Protein AF-0000000077169466 (afdb_homodimer)

Radius of gyration: 35.4 Å; Cα contacts (8 Å, |Δi|>4): 1499; chains: 2; bounding box: 78×111×71 Å

Solvent-accessible surface area (backbone atoms only — not comparable to full-atom values): 50051 Å² total; per-residue (Å²): 135,82,50,46,41,72,61,80,75,88,58,69,54,50,66,31,70,66,55,44,50,51,48,56,68,47,37,69,54,50,32,51,42,62,88,46,52,69,40,58,51,26,45,75,43,78,46,70,41,59,50,64,61,54,44,52,48,52,44,37,36,78,69,61,48,36,36,51,34,37,38,31,57,38,28,48,88,59,46,64,57,57,51,47,42,40,38,61,47,50,41,54,51,50,24,57,74,67,71,48,84,70,81,78,82,52,68,48,29,35,68,41,61,57,63,49,34,77,79,72,30,68,66,53,48,54,50,39,16,26,51,28,21,33,49,34,59,76,31,66,65,73,43,56,68,41,50,50,50,49,44,46,36,58,63,66,43,96,44,41,35,36,44,51,38,51,79,52,62,57,50,37,54,83,60,79,63,76,66,47,54,61,59,37,45,47,43,53,51,32,46,52,52,32,54,76,68,73,46,82,48,43,35,32,39,28,34,29,24,47,32,66,41,46,88,59,66,39,58,69,47,48,47,52,51,49,44,51,52,31,47,36,66,58,42,77,78,69,82,77,83,54,84,88,54,59,82,58,40,65,57,53,51,47,52,50,50,50,52,50,49,51,50,50,49,52,52,50,53,53,44,52,20,58,60,50,51,41,61,56,55,79,60,24,71,58,39,48,69,42,71,79,45,95,74,62,52,66,44,58,54,47,53,27,48,44,48,33,37,42,40,56,26,26,59,57,59,61,47,80,90,61,78,54,71,70,58,43,43,30,45,47,45,30,54,35,43,48,43,24,25,34,65,85,48,80,50,71,80,75,44,27,60,50,53,47,35,52,42,20,50,38,15,50,65,34,49,61,36,44,49,38,36,54,56,39,57,64,44,71,70,64,55,75,49,60,40,74,77,51,75,40,60,54,45,50,49,36,54,50,50,46,51,48,50,50,53,40,54,60,65,58,51,84,62,52,64,56,80,75,56,55,57,26,32,36,41,34,29,50,46,77,68,41,61,42,54,79,51,39,73,55,30,75,71,40,74,67,39,29,54,49,44,30,52,48,48,32,50,50,52,51,51,50,41,57,65,51,47,130,135,82,49,44,42,71,60,79,76,86,58,69,54,50,67,32,71,66,55,44,52,52,48,57,67,47,39,69,55,51,32,52,44,62,87,47,51,71,40,58,50,26,44,75,44,78,46,70,42,59,52,64,60,54,43,52,49,52,44,36,35,77,71,61,47,37,36,51,33,38,38,32,58,38,30,48,88,60,48,64,58,57,52,47,44,42,36,59,46,51,41,55,52,51,24,56,75,67,71,48,84,71,79,77,82,51,66,48,29,34,67,42,62,57,63,49,34,77,77,72,31,68,66,52,50,55,50,36,15,26,51,26,21,33,49,34,60,77,32,68,65,73,42,57,69,41,50,51,49,49,43,47,34,58,64,66,44,95,44,39,36,38,43,52,39,51,77,52,61,56,50,35,53,84,59,79,63,76,65,47,53,61,59,36,44,46,44,53,51,31,45,51,51,32,54,75,67,75,45,86,49,42,35,32,40,27,34,29,26,49,34,66,40,46,88,60,66,39,59,69,48,48,47,52,51,49,45,51,52,30,47,37,64,58,40,77,80,68,83,77,83,54,84,88,54,57,82,57,40,65,57,52,52,47,53,51,52,50,52,49,50,51,50,50,49,53,51,49,53,53,44,52,20,58,58,51,52,42,62,55,56,79,59,25,72,59,38,48,70,40,73,79,45,95,75,62,53,68,42,58,54,48,53,25,48,44,48,33,36,42,41,56,26,27,58,56,57,60,46,79,92,62,81,53,70,69,56,44,44,30,44,46,44,29,53,37,43,50,42,23,25,33,65,87,47,80,50,71,80,75,44,27,59,50,55,46,34,52,42,20,51,38,15,50,66,34,48,62,36,44,49,36,36,54,55,40,57,63,44,72,72,63,62,74,46,65,40,75,79,51,77,41,60,55,43,49,49,35,53,51,49,48,51,47,50,48,54,39,54,61,67,59,50,93,57,55,64,56,80,74,57,54,58,26,33,36,41,34,31,50,46,76,66,41,61,41,56,80,51,39,74,54,30,74,72,39,74,67,39,30,54,49,44,31,51,48,48,34,50,50,50,50,52,51,43,56,65,51,48,131

Secondary structure (DSSP, 8-state):
----------------HHHHHHHHHHHHHHHHS--STT----EEEEEEESHHHHHHHHHHHHTTSEEEEEEE---STTHHHHHHHIIIIIHHHHHHHTT----SS---EEEEETTHHHHH-HHHHHHHHHTTEEEE--SSS--HHHHHHHHHHHHH-SS-EEE-TTSS----SS-PPPPPTHHHHHHHHHHHHHHHTT--PEEEEEEEEEEEE-SS--HHHHHHHHHHHHHHTTPPPPPPP-TT--TTHHHHHHHHHHHHHHHHHHHHHHHHHHHHTS-HHHH-HHHHHHTT-SS--HHHHHHHHHHHHHHHHHHHHT----S-HHHHHHHHHHHHHHHHH-TTSS-GGGS-HHHHHHHHHHHHHHHHHHHHHHHHHTTTT--TTHHHHS--HHHHHHHHHHHHHHHHHHHT-SS--PPP-S-EEEEEEE---EESGGGHHHHTT-HHHHHHHHHHHHHHHHHHHHHT--/----------------HHHHHHHHHHHHHHHHS--STT----EEEEEEESHHHHHHHHHHHHTTSEEEEEEE---STTHHHHHHHIIIIIHHHHHHHTT----SS---EEEEETTHHHHH-HHHHHHHHHTTEEEE--SSS--HHHHHHHHHHHHH-SS-EEE-TTSS----SS-PPPPPTHHHHHHHHHHHHHHHTT--PEEEEEEEEEEEE-SS--HHHHHHHHHHHHHHTTPPPPPPP-TT--TTHHHHHHHHHHHHHHHHHHHHHHHHHHHHTS-HHHH-HHHHHHTT-SS--HHHHHHHHHHHHHHHHHHHHT----S-HHHHHHHHHHHHHHHHH-TTSS-GGGS-HHHHHHHHHHHHHHHHHHHHHHHHHTTTT--S-HHHHS--HHHHHHHHHHHHHHHHHHHT-SS--PPP-S-EEEEEEEPPPEESGGGHHHHTT-HHHHHHHHHHHHHHHHHHHHHT--

InterPro domains:
  IPR002123 Phospholipid/glycerol acyltransferase [SM00563] (68-213)

Nearest PDB structures (foldseek):
  1o5h-assembly1_B  TM=2.544E-01  e=2.435E+00  Thermotoga maritima
  7aoi-assembly1_XB  TM=2.204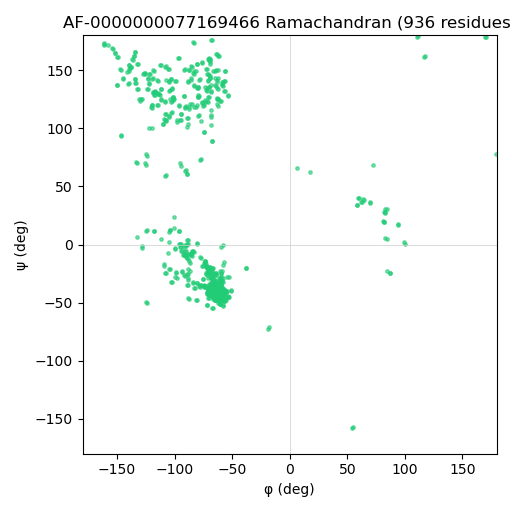E-01  e=1.231E+00  Trypanosoma brucei
  4dj9-assembly1_A  TM=2.069E-01  e=3.261E+00  Homo sapiens
  1o5h-assembly1_B  TM=2.543E-01  e=3.830E+00  Thermotoga maritima
  7aoi-assembly1_XB  TM=2.271E-01  e=1.942E+00  Trypanosoma brucei

Foldseek 3Di:
DFQFAAFQDWDAAAADVVLLVVCLVCLVVVQCDPPDLQRQHQADAEAEAPLVVVLVVQLCVLVQAAFEEEAEAAQGPCVVSNVSCSQSPVSVVVCVVVVHDHDDRAAAEEEDASCCCVQVNPVVVVSNRRRRYTHAHQAPDGPVVRLVSLLCCRQPNPHHYYYHQLSDHQLALQDGFAGHLSVLLSQLSSLVVCVVVVRNHFYWYWYKHKGKDDPDQLLQLLLVLLQVLCVLLPHDRDPHDDPVCPVCVLVVLVVSVVVSLVSVLVVLLVVLCVVVVHHLVVQFVLVVVCVVPPDDQSQSSLVSSLLSLLSVLCVLLVHDSDDQLVNSLNHLSVSLCCLRNVVVVVDCVVDDPVVSVVSSVSNVSSVVSNLSSVLSSNCSRPGSCQCVVPVDSSSSLSSSQSSVVNSCSVVVDSSHNRDDSHRMHMYMYIFDIDTSSVLNVQLPPDPVSVVVSSVVVSVVSSVRNSVRRD/DFQFAAFQDWDAAAADQVLLVVCLVCLVVVQCDPPALQRQHQADAEAEAPLVVVLVVQLCVLVQAAFEEEAEAAAGPCVVSNVSCSQSPVSVVVCVVVVHDHDDRAAAEEEDASCCCVLVNPVVVVSNRRRRYTHAHQAPDGPVVRLVSLLCCRQPNPHHYYYHQLSDHQLALQDGFQGHLSVLLSQLSSLVVCVVVVRNHFYWYWYKHKGKDDPDQLLQLLLVLLQVLCVLLPHDRDPHDDPVCPVCSLVVLVVSVVVSLVSVLVVLLVVLCVVVVHHLVVQFVLVVVCVVPPDDDSQSSLVSSLLSLLSVLCVLLVHDSDDALVNSLNNLSVSLCCLRNVVVVVDCVVDDPVVSVVSSVSNVSSVVSNLSSVLSSNCSRPRNCQCVVPVDSSSSLSSSQSSVVNSCSVVPDSRHRRDDSHRMHMYMYIFDIDTSSVLNVQLPPDPVSVVVSSVVVSVVSVVRNSVRRD

Sequence (940 aa):
MRYVRPRLEFVPQRLSLGVVRASHWVLPFLLRVRTRPWLPAGIARIEAVNAEGLVKLYQRFQAGEVRFLMAFRHPEVDDPMSLMYLFSRILPGVARRQKIALQLPLHTHFLYDRGMPLWAGNWLEWLFSRLGGMPIHRGRALDWTAIRAARELFANGSMPITIAPEGATNGHSEIVSPLEPGVAQLGFWCVDDLRRAQRSQEVLIVPIGVQYRYPKPPWAQLDRLMGRLEADCGLPPAPPFDPRARDGFEEALYARLLRLAERLLDTMEKFYSRFNHRPLEELSPKIADLTGDPHPQLALRLQALLDVALRTAERHFGIASTGEIAERCRKLEEAGWIDTYREDLLALGRLSRLEQDLADWVAQAAILPVKHMRLVESFVAVTGSYVRERPTAERFAETTLILFDLVSRIKGEKNPRRPRLGWRQARISVGEPISVTERWSVYHTSRSAARQAVQRLTGDLQQALEKLIDMRYVRPRLEFVPQRLSLGVVRASHWVLPFLLRVRTRPWLPAGIARIEAVNAEGLVKLYQRFQAGEVRFLMAFRHPEVDDPMSLMYLFSRILPGVARRQKIALQLPLHTHFLYDRGMPLWAGNWLEWLFSRLGGMPIHRGRALDWTAIRAARELFANGSMPITIAPEGATNGHSEIVSPLEPGVAQLGFWCVDDLRRAQRSQEVLIVPIGVQYRYPKPPWAQLDRLMGRLEADCGLPPAPPFDPRARDGFEEALYARLLRLAERLLDTMEKFYSRFNHRPLEELSPKIADLTGDPHPQLALRLQALLDVALRTAERHFGIASTGEIAERCRKLEEAGWIDTYREDLLALGRLSRLEQDLADWVAQAAILPVKHMRLVESFVAVTGSYVRERPTAERFAETTLILFDLVSRIKGEKNPRRPRLGWRQARISVGEPISVTERWSVYHTSRSAARQAVQRLTGDLQQALEKLID

Structure (mmCIF, N/CA/C/O backbone):
data_AF-0000000077169466-model_v1
#
loop_
_entity.id
_entity.type
_entity.pdbx_description
1 polymer 'Glr3658 protein'
#
loop_
_atom_site.group_PDB
_atom_site.id
_atom_site.type_symbol
_atom_site.label_atom_id
_atom_site.label_alt_id
_atom_site.label_comp_id
_atom_site.label_asym_id
_atom_site.label_entity_id
_atom_site.label_seq_id
_atom_site.pdbx_PDB_ins_code
_atom_site.Cartn_x
_atom_site.Cartn_y
_atom_site.Cartn_z
_atom_site.occupancy
_atom_site.B_iso_or_equiv
_atom_site.auth_seq_id
_atom_site.auth_comp_id
_atom_site.auth_asym_id
_atom_site.auth_atom_id
_atom_site.pdbx_PDB_model_num
ATOM 1 N N . MET A 1 1 ? 2.629 4.023 -11.352 1 61.03 1 MET A N 1
ATOM 2 C CA . MET A 1 1 ? 2.682 5.246 -10.555 1 61.03 1 MET A CA 1
ATOM 3 C C . MET A 1 1 ? 3.848 5.203 -9.57 1 61.03 1 MET A C 1
ATOM 5 O O . MET A 1 1 ? 4.152 4.148 -9.008 1 61.03 1 MET A O 1
ATOM 9 N N . ARG A 1 2 ? 4.762 6.156 -9.695 1 75.88 2 ARG A N 1
ATOM 10 C CA . ARG A 1 2 ? 5.918 6.254 -8.812 1 75.88 2 ARG A CA 1
ATOM 11 C C . ARG A 1 2 ? 5.543 6.91 -7.484 1 75.88 2 ARG A C 1
ATOM 13 O O . ARG A 1 2 ? 4.859 7.934 -7.465 1 75.88 2 ARG A O 1
ATOM 20 N N . TYR A 1 3 ? 5.859 6.266 -6.461 1 78.12 3 TYR A N 1
ATOM 21 C CA . TYR A 1 3 ? 5.523 6.738 -5.121 1 78.12 3 TYR A CA 1
ATOM 22 C C . TYR A 1 3 ? 6.715 7.434 -4.473 1 78.12 3 TYR A C 1
ATOM 24 O O . TYR A 1 3 ? 6.543 8.305 -3.619 1 78.12 3 TYR A O 1
ATOM 32 N N . VAL A 1 4 ? 7.828 7.098 -4.922 1 74.25 4 VAL A N 1
ATOM 33 C CA . VAL A 1 4 ? 9.031 7.711 -4.371 1 74.25 4 VAL A CA 1
ATOM 34 C C . VAL A 1 4 ? 9.242 9.086 -4.992 1 74.25 4 VAL A C 1
ATOM 36 O O . VAL A 1 4 ? 9.031 9.273 -6.195 1 74.25 4 VAL A O 1
ATOM 39 N N . ARG A 1 5 ? 9.562 10.086 -4.172 1 72.75 5 ARG A N 1
ATOM 40 C CA . ARG A 1 5 ? 9.766 11.461 -4.633 1 72.75 5 ARG A CA 1
ATOM 41 C C . ARG A 1 5 ? 11.164 11.953 -4.281 1 72.75 5 ARG A C 1
ATOM 43 O O . ARG A 1 5 ? 11.773 11.484 -3.318 1 72.75 5 ARG A O 1
ATOM 50 N N . PRO A 1 6 ? 11.648 12.773 -5.172 1 68.69 6 PRO A N 1
ATOM 51 C CA . PRO A 1 6 ? 12.945 13.367 -4.824 1 68.69 6 PRO A CA 1
ATOM 52 C C . PRO A 1 6 ? 12.875 14.25 -3.582 1 68.69 6 PRO A C 1
ATOM 54 O O . PRO A 1 6 ? 11.781 14.648 -3.162 1 68.69 6 PRO A O 1
ATOM 57 N N . ARG A 1 7 ? 13.984 14.531 -3.039 1 65.94 7 ARG A N 1
ATOM 58 C CA . ARG A 1 7 ? 14.07 15.375 -1.851 1 65.94 7 ARG A CA 1
ATOM 59 C C . ARG A 1 7 ? 13.43 16.734 -2.096 1 65.94 7 ARG A C 1
ATOM 61 O O . ARG A 1 7 ? 13.617 17.344 -3.158 1 65.94 7 ARG A O 1
ATOM 68 N N . LEU A 1 8 ? 12.609 17.141 -1.183 1 67.75 8 LEU A N 1
ATOM 69 C CA . LEU A 1 8 ? 12.039 18.469 -1.267 1 67.75 8 LEU A CA 1
ATOM 70 C C . LEU A 1 8 ? 13.031 19.531 -0.781 1 67.75 8 LEU A C 1
ATOM 72 O O . LEU A 1 8 ? 13.391 19.547 0.398 1 67.75 8 LEU A O 1
ATOM 76 N N . GLU A 1 9 ? 13.438 20.234 -1.643 1 70.38 9 GLU A N 1
ATOM 77 C CA . GLU A 1 9 ? 14.445 21.25 -1.31 1 70.38 9 GLU A CA 1
ATOM 78 C C . GLU A 1 9 ? 13.844 22.375 -0.49 1 70.38 9 GLU A C 1
ATOM 80 O O . GLU A 1 9 ? 12.648 22.672 -0.604 1 70.38 9 GLU A O 1
ATOM 85 N N . PHE A 1 10 ? 14.648 22.922 0.385 1 75.75 10 PHE A N 1
ATOM 86 C CA . PHE A 1 10 ? 14.273 24.094 1.155 1 75.75 10 PHE A CA 1
ATOM 87 C C . PHE A 1 10 ? 14.258 25.328 0.27 1 75.75 10 PHE A C 1
ATOM 89 O O . PHE A 1 10 ? 15.258 25.656 -0.371 1 75.75 10 PHE A O 1
ATOM 96 N N . VAL A 1 11 ? 13.148 26.016 0.2 1 75.38 11 VAL A N 1
ATOM 97 C CA . VAL A 1 11 ? 13.031 27.25 -0.552 1 75.38 11 VAL A CA 1
ATOM 98 C C . VAL A 1 11 ? 13.055 28.453 0.406 1 75.38 11 VAL A C 1
ATOM 100 O O . VAL A 1 11 ? 12.125 28.641 1.196 1 75.38 11 VAL A O 1
ATOM 103 N N . PRO A 1 12 ? 14.055 29.188 0.3 1 80.44 12 PRO A N 1
ATOM 104 C CA . PRO A 1 12 ? 14.148 30.328 1.216 1 80.44 12 PRO A CA 1
ATOM 105 C C . PRO A 1 12 ? 13.109 31.406 0.922 1 80.44 12 PRO A C 1
ATOM 107 O O . PRO A 1 12 ? 12.562 31.453 -0.183 1 80.44 12 PRO A O 1
ATOM 110 N N . GLN A 1 13 ? 12.883 32.188 1.912 1 86.44 13 GLN A N 1
ATOM 111 C CA . GLN A 1 13 ? 11.953 33.312 1.734 1 86.44 13 GLN A CA 1
ATOM 112 C C . GLN A 1 13 ? 12.555 34.406 0.859 1 86.44 13 GLN A C 1
ATOM 114 O O . GLN A 1 13 ? 13.758 34.688 0.942 1 86.44 13 GLN A O 1
ATOM 119 N N . ARG A 1 14 ? 11.828 34.875 -0.096 1 90.25 14 ARG A N 1
ATOM 120 C CA . ARG A 1 14 ? 12.156 36.031 -0.949 1 90.25 14 ARG A CA 1
ATOM 121 C C . ARG A 1 14 ? 11.055 37.062 -0.909 1 90.25 14 ARG A C 1
ATOM 123 O O . ARG A 1 14 ? 10.344 37.281 -1.896 1 90.25 14 ARG A O 1
ATOM 130 N N . LEU A 1 15 ? 11.055 37.781 0.143 1 93.19 15 LEU A N 1
ATOM 131 C CA . LEU A 1 15 ? 9.984 38.75 0.391 1 93.19 15 LEU A CA 1
ATOM 132 C C . LEU A 1 15 ? 9.961 39.812 -0.688 1 93.19 15 LEU A C 1
ATOM 134 O O . LEU A 1 15 ? 11 40.406 -1.003 1 93.19 15 LEU A O 1
ATOM 138 N N . SER A 1 16 ? 8.82 39.938 -1.279 1 95.19 16 SER A N 1
ATOM 139 C CA . SER A 1 16 ? 8.562 41 -2.25 1 95.19 16 SER A CA 1
ATOM 140 C C . SER A 1 16 ? 7.418 41.906 -1.795 1 95.19 16 SER A C 1
ATOM 142 O O . SER A 1 16 ? 6.266 41.469 -1.745 1 95.19 16 SER A O 1
ATOM 144 N N . LEU A 1 17 ? 7.727 43.156 -1.638 1 94.94 17 LEU A N 1
ATOM 145 C CA . LEU A 1 17 ? 6.711 44.094 -1.162 1 94.94 17 LEU A CA 1
ATOM 146 C C . LEU A 1 17 ? 5.613 44.281 -2.205 1 94.94 17 LEU A C 1
ATOM 148 O O . LEU A 1 17 ? 4.457 44.531 -1.858 1 94.94 17 LEU A O 1
ATOM 152 N N . GLY A 1 18 ? 6.043 44.094 -3.445 1 95.81 18 GLY A N 1
ATOM 153 C CA . GLY A 1 18 ? 5.043 44.156 -4.5 1 95.81 18 GLY A CA 1
ATOM 154 C C . GLY A 1 18 ? 4.004 43.062 -4.402 1 95.81 18 GLY A C 1
ATOM 155 O O . GLY A 1 18 ? 2.809 43.312 -4.551 1 95.81 18 GLY A O 1
ATOM 156 N N . VAL A 1 19 ? 4.465 41.938 -4.098 1 96.5 19 VAL A N 1
ATOM 157 C CA . VAL A 1 19 ? 3.572 40.812 -3.984 1 96.5 19 VAL A CA 1
ATOM 158 C C . VAL A 1 19 ? 2.695 40.938 -2.742 1 96.5 19 VAL A C 1
ATOM 160 O O . VAL A 1 19 ? 1.515 40.594 -2.762 1 96.5 19 VAL A O 1
ATOM 163 N N . VAL A 1 20 ? 3.246 41.5 -1.689 1 96.62 20 VAL A N 1
ATOM 164 C CA . VAL A 1 20 ? 2.482 41.75 -0.469 1 96.62 20 VAL A CA 1
ATOM 165 C C . VAL A 1 20 ? 1.354 42.719 -0.751 1 96.62 20 VAL A C 1
ATOM 167 O O . VAL A 1 20 ? 0.198 42.469 -0.403 1 96.62 20 VAL A O 1
ATOM 170 N N . ARG A 1 21 ? 1.672 43.781 -1.475 1 96.94 21 ARG A N 1
ATOM 171 C CA . ARG A 1 21 ? 0.678 44.781 -1.794 1 96.94 21 ARG A CA 1
ATOM 172 C C 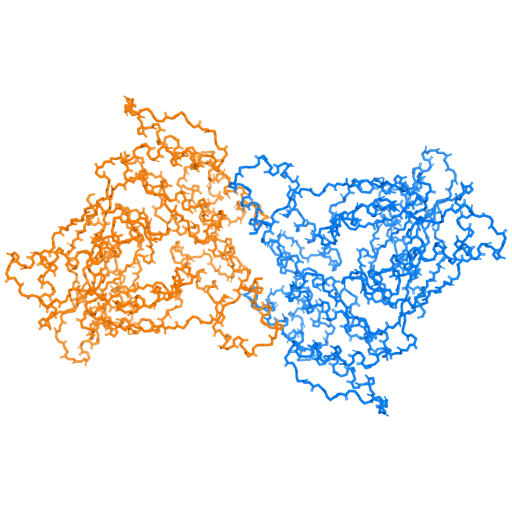. ARG A 1 21 ? -0.409 44.219 -2.703 1 96.94 21 ARG A C 1
ATOM 174 O O . ARG A 1 21 ? -1.592 44.531 -2.523 1 96.94 21 ARG A O 1
ATOM 181 N N . ALA A 1 22 ? 0.05 43.469 -3.639 1 96.94 22 ALA A N 1
ATOM 182 C CA . ALA A 1 22 ? -0.915 42.844 -4.543 1 96.94 22 ALA A CA 1
ATOM 183 C C . ALA A 1 22 ? -1.851 41.906 -3.791 1 96.94 22 ALA A C 1
ATOM 185 O O . ALA A 1 22 ? -3.055 41.875 -4.051 1 96.94 22 ALA A O 1
ATOM 186 N N . SER A 1 23 ? -1.312 41.156 -2.865 1 96.12 23 SER A N 1
ATOM 187 C CA . SER A 1 23 ? -2.113 40.25 -2.068 1 96.12 23 SER A CA 1
ATOM 188 C C . SER A 1 23 ? -3.102 41 -1.18 1 96.12 23 SER A C 1
ATOM 190 O O . SER A 1 23 ? -4.246 40.562 -1.016 1 96.12 23 SER A O 1
ATOM 192 N N . HIS A 1 24 ? -2.635 42.125 -0.606 1 96.25 24 HIS A N 1
ATOM 193 C CA . HIS A 1 24 ? -3.518 42.938 0.197 1 96.25 24 HIS A CA 1
ATOM 194 C C . HIS A 1 24 ? -4.688 43.469 -0.633 1 96.25 24 HIS A C 1
ATOM 196 O O . HIS A 1 24 ? -5.82 43.531 -0.152 1 96.25 24 HIS A O 1
ATOM 202 N N . TRP A 1 25 ? -4.371 43.719 -1.857 1 95.88 25 TRP A N 1
ATOM 203 C CA . TRP A 1 25 ? -5.375 44.312 -2.738 1 95.88 25 TRP A CA 1
ATOM 204 C C . TRP A 1 25 ? -6.426 43.281 -3.133 1 95.88 25 TRP A C 1
ATOM 206 O O . TRP A 1 25 ? -7.617 43.594 -3.186 1 95.88 25 TRP A O 1
ATOM 216 N N . VAL A 1 26 ? -6.059 42.062 -3.328 1 95.94 26 VAL A N 1
ATOM 217 C CA . VAL A 1 26 ? -6.961 41.031 -3.832 1 95.94 26 VAL A CA 1
ATOM 218 C C . VAL A 1 26 ? -7.652 40.344 -2.662 1 95.94 26 VAL A C 1
ATOM 220 O O . VAL A 1 26 ? -8.664 39.656 -2.85 1 95.94 26 VAL A O 1
ATOM 223 N N . LEU A 1 27 ? -7.219 40.594 -1.452 1 95.75 27 LEU A N 1
ATOM 224 C CA . LEU A 1 27 ? -7.617 39.844 -0.257 1 95.75 27 LEU A CA 1
ATOM 225 C C . LEU A 1 27 ? -9.133 39.875 -0.075 1 95.75 27 LEU A C 1
ATOM 227 O O . LEU A 1 27 ? -9.75 38.844 0.195 1 95.75 27 LEU A O 1
ATOM 231 N N . PRO A 1 28 ? -9.82 41.031 -0.32 1 93.94 28 PRO A N 1
ATOM 232 C CA . PRO A 1 28 ? -11.273 41.031 -0.133 1 93.94 28 PRO A CA 1
ATOM 233 C C . PRO A 1 28 ? -11.992 40.062 -1.06 1 93.94 28 PRO A C 1
ATOM 235 O O . PRO A 1 28 ? -12.992 39.469 -0.667 1 93.94 28 PRO A O 1
ATOM 238 N N . PHE A 1 29 ? -11.469 39.938 -2.158 1 94.12 29 PHE A N 1
ATOM 239 C CA . PHE A 1 29 ? -12.023 38.969 -3.094 1 94.12 29 PHE A CA 1
ATOM 240 C C . PHE A 1 29 ? -11.742 37.531 -2.623 1 94.12 29 PHE A C 1
ATOM 242 O O . PHE A 1 29 ? -12.633 36.688 -2.652 1 94.12 29 PHE A O 1
ATOM 249 N N . LEU A 1 30 ? -10.539 37.281 -2.139 1 93.5 30 LEU A N 1
ATOM 250 C CA . LEU A 1 30 ? -10.133 35.969 -1.711 1 93.5 30 LEU A CA 1
ATOM 251 C C . LEU A 1 30 ? -10.906 35.531 -0.472 1 93.5 30 LEU A C 1
ATOM 253 O O . LEU A 1 30 ? -11.148 34.344 -0.27 1 93.5 30 LEU A O 1
ATOM 257 N N . LEU A 1 31 ? -11.328 36.438 0.363 1 94.88 31 LEU A N 1
ATOM 258 C CA . LEU A 1 31 ? -12.062 36.156 1.583 1 94.88 31 LEU A CA 1
ATOM 259 C C . LEU A 1 31 ? -13.484 35.688 1.26 1 94.88 31 LEU A C 1
ATOM 261 O O . LEU A 1 31 ? -14.047 34.844 1.951 1 94.88 31 LEU A O 1
ATOM 265 N N . ARG A 1 32 ? -14 36.156 0.117 1 93.62 32 ARG A N 1
ATOM 266 C CA . ARG A 1 32 ? -15.414 35.938 -0.178 1 93.62 32 ARG A CA 1
ATOM 267 C C . ARG A 1 32 ? -15.602 34.812 -1.177 1 93.62 32 ARG A C 1
ATOM 269 O O . ARG A 1 32 ? -16.578 34.062 -1.106 1 93.62 32 ARG A O 1
ATOM 276 N N . VAL A 1 33 ? -14.648 34.688 -2.043 1 93 33 VAL A N 1
ATOM 277 C CA . VAL A 1 33 ? -14.836 33.75 -3.154 1 93 33 VAL A CA 1
ATOM 278 C C . VAL A 1 33 ? -13.875 32.562 -3.01 1 93 33 VAL A C 1
ATOM 280 O O . VAL A 1 33 ? -12.688 32.75 -2.717 1 93 33 VAL A O 1
ATOM 283 N N . ARG A 1 34 ? -14.43 31.453 -3.197 1 90.5 34 ARG A N 1
ATOM 284 C CA . ARG A 1 34 ? -13.602 30.25 -3.178 1 90.5 34 ARG A CA 1
ATOM 285 C C . ARG A 1 34 ? -12.781 30.141 -4.457 1 90.5 34 ARG A C 1
ATOM 287 O O . ARG A 1 34 ? -13.344 29.984 -5.547 1 90.5 34 ARG A O 1
ATOM 294 N N . THR A 1 35 ? -11.484 30.125 -4.348 1 85.94 35 THR A N 1
ATOM 295 C CA . THR A 1 35 ? -10.625 30.062 -5.523 1 85.94 35 THR A CA 1
ATOM 296 C C . THR A 1 35 ? -10.031 28.656 -5.68 1 85.94 35 THR A C 1
ATOM 298 O O . THR A 1 35 ? -9.57 28.297 -6.762 1 85.94 35 THR A O 1
ATOM 301 N N . ARG A 1 36 ? -10.008 27.891 -4.598 1 85.62 36 ARG A N 1
ATOM 302 C CA . ARG A 1 36 ? -9.508 26.516 -4.59 1 85.62 36 ARG A CA 1
ATOM 303 C C . ARG A 1 36 ? -10.414 25.625 -3.758 1 85.62 36 ARG A C 1
ATOM 305 O O . ARG A 1 36 ? -11.016 26.062 -2.775 1 85.62 36 ARG A O 1
ATOM 312 N N . PRO A 1 37 ? -10.422 24.375 -4.094 1 81.88 37 PRO A N 1
ATOM 313 C CA . PRO A 1 37 ? -11.32 23.469 -3.369 1 81.88 37 PRO A CA 1
ATOM 314 C C . PRO A 1 37 ? -10.969 23.344 -1.889 1 81.88 37 PRO A C 1
ATOM 316 O O . PRO A 1 37 ? -11.859 23.188 -1.05 1 81.88 37 PRO A O 1
ATOM 319 N N . TRP A 1 38 ? -9.734 23.562 -1.601 1 79.62 38 TRP A N 1
ATOM 320 C CA . TRP A 1 38 ? -9.32 23.344 -0.223 1 79.62 38 TRP A CA 1
ATOM 321 C C . TRP A 1 38 ? -9.422 24.625 0.599 1 79.62 38 TRP A C 1
ATOM 323 O O . TRP A 1 38 ? -9.18 24.609 1.809 1 79.62 38 TRP A O 1
ATOM 333 N N . LEU A 1 39 ? -9.797 25.641 -0.014 1 85.12 39 LEU A N 1
ATOM 334 C CA . LEU A 1 39 ? -9.977 26.922 0.647 1 85.12 39 LEU A CA 1
ATOM 335 C C . LEU A 1 39 ? -11.453 27.297 0.733 1 85.12 39 LEU A C 1
ATOM 337 O O . LEU A 1 39 ? -12.023 27.812 -0.229 1 85.12 39 LEU A O 1
ATOM 341 N N . PRO A 1 40 ? -12.031 27.156 1.861 1 82.31 40 PRO A N 1
ATOM 342 C CA . PRO A 1 40 ? -13.477 27.375 1.962 1 82.31 40 PRO A CA 1
ATOM 343 C C . PRO A 1 40 ? -13.875 28.828 1.725 1 82.31 40 PRO A C 1
ATOM 345 O O . PRO A 1 40 ? -14.898 29.094 1.095 1 82.31 40 PRO A O 1
ATOM 348 N N . ALA A 1 41 ? -13.141 29.766 2.184 1 88.38 41 ALA A N 1
ATOM 349 C CA . ALA A 1 41 ? -13.477 31.188 2.078 1 88.38 41 ALA A CA 1
ATOM 350 C C . ALA A 1 41 ? -14.867 31.469 2.648 1 88.38 41 ALA A C 1
ATOM 352 O O . ALA A 1 41 ? -15.258 30.891 3.66 1 88.38 41 ALA A O 1
ATOM 353 N N . GLY A 1 42 ? -15.5 32.562 2.238 1 92.62 42 GLY A N 1
ATOM 354 C CA . GLY A 1 42 ? -16.812 32.906 2.75 1 92.62 42 GLY A CA 1
ATOM 355 C C . GLY A 1 42 ? -16.766 33.656 4.062 1 92.62 42 GLY A C 1
ATOM 356 O O . GLY A 1 42 ? -17.609 33.438 4.941 1 92.62 42 GLY A O 1
ATOM 357 N N . ILE A 1 43 ? -15.781 34.375 4.258 1 95.19 43 ILE A N 1
ATOM 358 C CA . ILE A 1 43 ? -15.648 35.219 5.434 1 95.19 43 ILE A CA 1
ATOM 359 C C . ILE A 1 43 ? -16.156 36.625 5.109 1 95.19 43 ILE A C 1
ATOM 361 O O . ILE A 1 43 ? -15.539 37.344 4.32 1 95.19 43 ILE A O 1
ATOM 365 N N . ALA A 1 44 ? -17.219 36.969 5.707 1 93.75 44 ALA A N 1
ATOM 366 C CA . ALA A 1 44 ? -17.922 38.219 5.352 1 93.75 44 ALA A CA 1
ATOM 367 C C . ALA A 1 44 ? -17.391 39.406 6.156 1 93.75 44 ALA A C 1
ATOM 369 O O . ALA A 1 44 ? -17.375 40.531 5.668 1 93.75 44 ALA A O 1
ATOM 370 N N . ARG A 1 45 ? -17.047 39.094 7.336 1 95.19 45 ARG A N 1
ATOM 371 C CA . ARG A 1 45 ? -16.609 40.188 8.227 1 95.19 45 ARG A CA 1
ATOM 372 C C . ARG A 1 45 ? -15.484 39.688 9.148 1 95.19 45 ARG A C 1
ATOM 374 O O . ARG A 1 45 ? -15.492 38.531 9.594 1 95.19 45 ARG A O 1
ATOM 381 N N . ILE A 1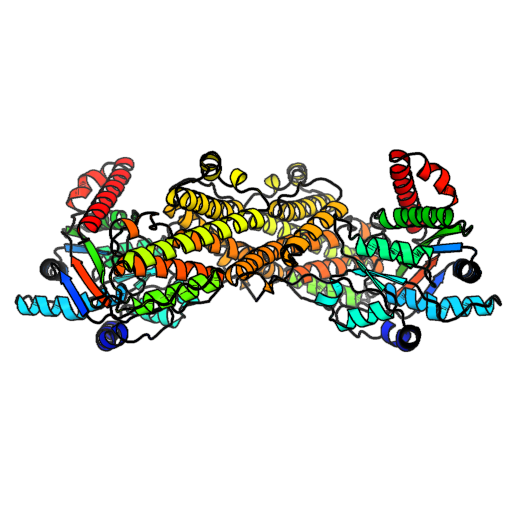 46 ? -14.562 40.562 9.383 1 96.94 46 ILE A N 1
ATOM 382 C CA . ILE A 1 46 ? -13.477 40.281 10.32 1 96.94 46 ILE A CA 1
ATOM 383 C C . ILE A 1 46 ? -13.359 41.406 11.336 1 96.94 46 ILE A C 1
ATOM 385 O O . ILE A 1 46 ? -13.297 42.594 10.969 1 96.94 46 ILE A O 1
ATOM 389 N N . GLU A 1 47 ? -13.422 41.031 12.523 1 96.75 47 GLU A N 1
ATOM 390 C CA . GLU A 1 47 ? -13.273 42 13.609 1 96.75 47 GLU A CA 1
ATOM 391 C C . GLU A 1 47 ? -12.062 41.688 14.484 1 96.75 47 GLU A C 1
ATOM 393 O O . GLU A 1 47 ? -11.672 40.531 14.594 1 96.75 47 GLU A O 1
ATOM 398 N N . ALA A 1 48 ? -11.453 42.719 15.062 1 97.44 48 ALA A N 1
ATOM 399 C CA . ALA A 1 48 ? -10.312 42.531 15.945 1 97.44 48 ALA A CA 1
ATOM 400 C C . ALA A 1 48 ? -10.57 43.156 17.312 1 97.44 48 ALA A C 1
ATOM 402 O O . ALA A 1 48 ? -11.117 44.281 17.406 1 97.44 48 ALA A O 1
ATOM 403 N N . VAL A 1 49 ? -10.25 42.375 18.266 1 96.88 49 VAL A N 1
ATOM 404 C CA . VAL A 1 49 ? -10.352 42.844 19.656 1 96.88 49 VAL A CA 1
ATOM 405 C C . VAL A 1 49 ? -8.961 43.156 20.188 1 96.88 49 VAL A C 1
ATOM 407 O O . VAL A 1 49 ? -8.031 42.375 20.031 1 96.88 49 VAL A O 1
ATOM 410 N N . ASN A 1 50 ? -8.789 44.344 20.844 1 96.19 50 ASN A N 1
ATOM 411 C CA . ASN A 1 50 ? -7.535 44.812 21.453 1 96.19 50 ASN A CA 1
ATOM 412 C C . ASN A 1 50 ? -6.453 45.031 20.391 1 96.19 50 ASN A C 1
ATOM 414 O O . ASN A 1 50 ? -5.293 44.656 20.609 1 96.19 50 ASN A O 1
ATOM 418 N N . ALA A 1 51 ? -6.871 45.531 19.266 1 97.38 51 ALA A N 1
ATOM 419 C CA . ALA A 1 51 ? -5.949 45.781 18.156 1 97.38 51 ALA A CA 1
ATOM 420 C C . ALA A 1 51 ? -4.988 46.906 18.453 1 97.38 51 ALA A C 1
ATOM 422 O O . ALA A 1 51 ? -3.906 47 17.875 1 97.38 51 ALA A O 1
ATOM 423 N N . GLU A 1 52 ? -5.344 47.781 19.359 1 97 52 GLU A N 1
ATOM 424 C CA . GLU A 1 52 ? -4.52 48.906 19.734 1 97 52 GLU A CA 1
ATOM 425 C C . GLU A 1 52 ? -3.172 48.469 20.281 1 97 52 GLU A C 1
ATOM 427 O O . GLU A 1 52 ? -2.145 49.094 20.016 1 97 52 GLU A O 1
ATOM 432 N N . GLY A 1 53 ? -3.287 47.406 21.078 1 95.56 53 GLY A N 1
ATOM 433 C CA . GLY A 1 53 ? -2.049 46.875 21.609 1 95.56 53 GLY A CA 1
ATOM 434 C C . GLY A 1 53 ? -1.071 46.406 20.547 1 95.56 53 GLY A C 1
ATOM 435 O O . GLY A 1 53 ? 0.138 46.625 20.688 1 95.56 53 GLY A O 1
ATOM 436 N N . LEU A 1 54 ? -1.559 45.875 19.531 1 97.62 54 LEU A N 1
ATOM 437 C CA . LEU A 1 54 ? -0.715 45.375 18.453 1 97.62 54 LEU A CA 1
ATOM 438 C C . LEU A 1 54 ? -0.151 46.531 17.625 1 97.62 54 LEU A C 1
ATOM 440 O O . LEU A 1 54 ? 0.976 46.438 17.125 1 97.62 54 LEU A O 1
ATOM 444 N N . VAL A 1 55 ? -0.923 47.625 17.438 1 97.69 55 VAL A N 1
ATOM 445 C CA . VAL A 1 55 ? -0.462 48.812 16.75 1 97.69 55 VAL A CA 1
ATOM 446 C C . VAL A 1 55 ? 0.735 49.406 17.484 1 97.69 55 VAL A C 1
ATOM 448 O O . VAL A 1 55 ? 1.747 49.75 16.859 1 97.69 55 VAL A O 1
ATOM 451 N N . LYS A 1 56 ? 0.613 49.438 18.766 1 97.25 56 LYS A N 1
ATOM 452 C CA . LYS A 1 56 ? 1.708 49.969 19.578 1 97.25 56 LYS A CA 1
ATOM 453 C C . LYS A 1 56 ? 2.943 49.094 19.484 1 97.25 56 LYS A C 1
ATOM 455 O O . LYS A 1 56 ? 4.07 49.562 19.469 1 97.25 56 LYS A O 1
ATOM 460 N N . LEU A 1 57 ? 2.682 47.844 19.438 1 97.31 57 LEU A N 1
ATOM 461 C CA . LEU A 1 57 ? 3.791 46.906 19.328 1 97.31 57 LEU A CA 1
ATOM 462 C C . LEU A 1 57 ? 4.512 47.062 18 1 97.31 57 LEU A C 1
ATOM 464 O O . LEU A 1 57 ? 5.742 47 17.938 1 97.31 57 LEU A O 1
ATOM 468 N N . TYR A 1 58 ? 3.758 47.25 16.906 1 97.75 58 TYR A N 1
ATOM 469 C CA . TYR A 1 58 ? 4.359 47.469 15.594 1 97.75 58 TYR A CA 1
ATOM 470 C C . TYR A 1 58 ? 5.176 48.781 15.602 1 97.75 58 TYR A C 1
ATOM 472 O O . TYR A 1 58 ? 6.246 48.844 14.992 1 97.75 58 TYR A O 1
ATOM 480 N N . GLN A 1 59 ? 4.676 49.781 16.266 1 97.44 59 GLN A N 1
ATOM 481 C CA . GLN A 1 59 ? 5.406 51.031 16.391 1 97.44 59 GLN A CA 1
ATOM 482 C C . GLN A 1 59 ? 6.742 50.812 17.094 1 97.44 59 GLN A C 1
ATOM 484 O O . GLN A 1 59 ? 7.781 51.281 16.625 1 97.44 59 GLN A O 1
ATOM 489 N N . ARG A 1 60 ? 6.695 50.094 18.188 1 97.44 60 ARG A N 1
ATOM 490 C CA . ARG A 1 60 ? 7.906 49.812 18.953 1 97.44 60 ARG A CA 1
ATOM 491 C C . ARG A 1 60 ? 8.867 48.938 18.156 1 97.44 60 ARG A C 1
ATOM 493 O O . ARG A 1 60 ? 10.086 49.094 18.266 1 97.44 60 ARG A O 1
ATOM 500 N N . PHE A 1 61 ? 8.336 48.062 17.391 1 97.69 61 PHE A N 1
ATOM 501 C CA . PHE A 1 61 ? 9.148 47.188 16.547 1 97.69 61 PHE A CA 1
ATOM 502 C C . PHE A 1 61 ? 9.891 48.031 15.492 1 97.69 61 PHE A C 1
ATOM 504 O O . PHE A 1 61 ? 11.102 47.844 15.312 1 97.69 61 PHE A O 1
ATOM 511 N N . GLN A 1 62 ? 9.18 48.938 14.812 1 96.31 62 GLN A N 1
ATOM 512 C CA . GLN A 1 62 ? 9.75 49.75 13.75 1 96.31 62 GLN A CA 1
ATOM 513 C C . GLN A 1 62 ? 10.75 50.75 14.32 1 96.31 62 GLN A C 1
ATOM 515 O O . GLN A 1 62 ? 11.656 51.188 13.609 1 96.31 62 GLN A O 1
ATOM 520 N N . ALA A 1 63 ? 10.609 51.031 15.641 1 96.44 63 ALA A N 1
ATOM 521 C CA . ALA A 1 63 ? 11.539 51.906 16.312 1 96.44 63 ALA A CA 1
ATOM 522 C C . ALA A 1 63 ? 12.773 51.156 16.812 1 96.44 63 ALA A C 1
ATOM 524 O O . ALA A 1 63 ? 13.719 51.781 17.312 1 96.44 63 ALA A O 1
ATOM 525 N N . GLY A 1 64 ? 12.766 49.844 16.734 1 96.19 64 GLY A N 1
ATOM 526 C CA . GLY A 1 64 ? 13.906 49.031 17.141 1 96.19 64 GLY A CA 1
ATOM 527 C C . GLY A 1 64 ? 13.945 48.781 18.625 1 96.19 64 GLY A C 1
ATOM 528 O O . GLY A 1 64 ? 15.008 48.531 19.188 1 96.19 64 GLY A O 1
ATOM 529 N N . GLU A 1 65 ? 12.758 48.781 19.234 1 97.56 65 GLU A N 1
ATOM 530 C CA . GLU A 1 65 ? 12.703 48.625 20.672 1 97.56 65 GLU A CA 1
ATOM 531 C C . GLU A 1 65 ? 12.359 47.188 21.062 1 97.56 65 GLU A C 1
ATOM 533 O O . GLU A 1 65 ? 12.719 46.719 22.156 1 97.56 65 GLU A O 1
ATOM 538 N N . VAL A 1 66 ? 11.648 46.531 20.172 1 97.88 66 VAL A N 1
ATOM 539 C CA . VAL A 1 66 ? 11.188 45.188 20.516 1 97.88 66 VAL A CA 1
ATOM 540 C C . VAL A 1 66 ? 11.312 44.281 19.312 1 97.88 66 VAL A C 1
ATOM 542 O O . VAL A 1 66 ? 11.383 44.75 18.172 1 97.88 66 VAL A O 1
ATOM 545 N N . ARG A 1 67 ? 11.438 43.031 19.562 1 98.06 67 ARG A N 1
ATOM 546 C CA . ARG A 1 67 ? 11.172 41.938 18.641 1 98.06 67 ARG A CA 1
ATOM 547 C C . ARG A 1 67 ? 10 41.094 19.109 1 98.06 67 ARG A C 1
ATOM 549 O O . ARG A 1 67 ? 9.906 40.75 20.297 1 98.06 67 ARG A O 1
ATOM 556 N N . PHE A 1 68 ? 9.062 40.844 18.234 1 97.75 68 PHE A N 1
ATOM 557 C CA . PHE A 1 68 ? 7.965 40.031 18.734 1 97.75 68 PHE A CA 1
ATOM 558 C C . PHE A 1 68 ? 7.516 39 17.703 1 97.75 68 PHE A C 1
ATOM 560 O O . PHE A 1 68 ? 7.77 39.156 16.516 1 97.75 68 PHE A O 1
ATOM 567 N N . LEU A 1 69 ? 7.004 37.938 18.219 1 98.19 69 LEU A N 1
ATOM 568 C CA . LEU A 1 69 ? 6.414 36.812 17.469 1 98.19 69 LEU A CA 1
ATOM 569 C C . LEU A 1 69 ? 4.938 36.656 17.812 1 98.19 69 LEU A C 1
ATOM 571 O O . LEU A 1 69 ? 4.566 36.719 18.984 1 98.19 69 LEU A O 1
ATOM 575 N N . MET A 1 70 ? 4.141 36.594 16.781 1 98.25 70 MET A N 1
ATOM 576 C CA . MET A 1 70 ? 2.717 36.344 17 1 98.25 70 MET A CA 1
ATOM 577 C C . MET A 1 70 ? 2.414 34.844 16.969 1 98.25 70 MET A C 1
ATOM 579 O O . MET A 1 70 ? 2.629 34.188 15.938 1 98.25 70 MET A O 1
ATOM 583 N N . ALA A 1 71 ? 1.948 34.344 18.078 1 98.25 71 ALA A N 1
ATOM 584 C CA . ALA A 1 71 ? 1.492 32.938 18.172 1 98.25 71 ALA A CA 1
ATOM 585 C C . ALA A 1 71 ? -0.024 32.875 18.031 1 98.25 71 ALA A C 1
ATOM 587 O O . ALA A 1 71 ? -0.765 33.188 18.953 1 98.25 71 ALA A O 1
ATOM 588 N N . PHE A 1 72 ? -0.47 32.406 16.922 1 97.06 72 PHE A N 1
ATOM 589 C CA . PHE A 1 72 ? -1.908 32.438 16.672 1 97.06 72 PHE A CA 1
ATOM 590 C C . PHE A 1 72 ? -2.504 31.047 16.734 1 97.06 72 PHE A C 1
ATOM 592 O O . PHE A 1 72 ? -1.807 30.047 16.5 1 97.06 72 PHE A O 1
ATOM 599 N N . ARG A 1 73 ? -3.771 30.984 17.078 1 94.19 73 ARG A N 1
ATOM 600 C CA . ARG A 1 73 ? -4.531 29.734 17 1 94.19 73 ARG A CA 1
ATOM 601 C C . ARG A 1 73 ? -4.809 29.359 15.547 1 94.19 73 ARG A C 1
ATOM 603 O O . ARG A 1 73 ? -4.988 30.234 14.695 1 94.19 73 ARG A O 1
ATOM 610 N N . HIS A 1 74 ? -4.922 28.109 15.305 1 92.5 74 HIS A N 1
ATOM 611 C CA . HIS A 1 74 ? -5.055 27.625 13.93 1 92.5 74 HIS A CA 1
ATOM 612 C C . HIS A 1 74 ? -6.293 26.766 13.758 1 92.5 74 HIS A C 1
ATOM 614 O O . HIS A 1 74 ? -6.188 25.578 13.445 1 92.5 74 HIS A O 1
ATOM 620 N N . PRO A 1 75 ? -7.457 27.297 13.836 1 91.25 75 PRO A N 1
ATOM 621 C CA . PRO A 1 75 ? -8.672 26.5 13.703 1 91.25 75 PRO A CA 1
ATOM 622 C C . PRO A 1 75 ? -8.945 26.078 12.258 1 91.25 75 PRO A C 1
ATOM 624 O O . PRO A 1 75 ? -9.398 24.953 12.016 1 91.25 75 PRO A O 1
ATOM 627 N N . GLU A 1 76 ? -8.617 26.953 11.344 1 91 76 GLU A N 1
ATOM 628 C CA . GLU A 1 76 ? -8.984 26.672 9.961 1 91 76 GLU A CA 1
ATOM 629 C C . GLU A 1 76 ? -7.824 26.938 9.016 1 91 76 GLU A C 1
ATOM 631 O O . GLU A 1 76 ? -6.898 27.672 9.344 1 91 76 GLU A O 1
ATOM 636 N N . VAL A 1 77 ? -8.023 26.422 7.816 1 86.62 77 VAL A N 1
ATOM 637 C CA . VAL A 1 77 ? -6.973 26.531 6.805 1 86.62 77 VAL A CA 1
ATOM 638 C C . VAL A 1 77 ? -6.891 27.969 6.301 1 86.62 77 VAL A C 1
ATOM 640 O O . VAL A 1 77 ? -5.836 28.422 5.848 1 86.62 77 VAL A O 1
ATOM 643 N N . ASP A 1 78 ? -7.949 28.703 6.406 1 89.88 78 ASP A N 1
ATOM 644 C CA . ASP A 1 78 ? -7.953 30.047 5.828 1 89.88 78 ASP A CA 1
ATOM 645 C C . ASP A 1 78 ? -7.621 31.094 6.883 1 89.88 78 ASP A C 1
ATOM 647 O O . ASP A 1 78 ? -7.781 32.312 6.641 1 89.88 78 ASP A O 1
ATOM 651 N N . ASP A 1 79 ? -7.156 30.672 8.039 1 94.25 79 ASP A N 1
ATOM 652 C CA . ASP A 1 79 ? -6.754 31.594 9.094 1 94.25 79 ASP A CA 1
ATOM 653 C C . ASP A 1 79 ? -5.781 32.656 8.57 1 94.25 79 ASP A C 1
ATOM 655 O O . ASP A 1 79 ? -5.887 33.812 8.914 1 94.25 79 ASP A O 1
ATOM 659 N N . PRO A 1 80 ? -4.883 32.25 7.711 1 92.75 80 PRO A N 1
ATOM 660 C CA . PRO A 1 80 ? -3.918 33.219 7.211 1 92.75 80 PRO A CA 1
ATOM 661 C C . PRO A 1 80 ? -4.582 34.375 6.477 1 92.75 80 PRO A C 1
ATOM 663 O O . PRO A 1 80 ? -4.086 35.531 6.527 1 92.75 80 PRO A O 1
ATOM 666 N N . MET A 1 81 ? -5.672 34.156 5.855 1 94.56 81 MET A N 1
ATOM 667 C CA . MET A 1 81 ? -6.375 35.25 5.168 1 94.56 81 MET A CA 1
ATOM 668 C C . MET A 1 81 ? -6.973 36.219 6.168 1 94.56 81 MET A C 1
ATOM 670 O O . MET A 1 81 ? -6.93 37.438 5.949 1 94.56 81 MET A O 1
ATOM 674 N N . SER A 1 82 ? -7.504 35.688 7.188 1 96.5 82 SER A N 1
ATOM 675 C CA . SER A 1 82 ? -8.039 36.531 8.234 1 96.5 82 SER A CA 1
ATOM 676 C C . SER A 1 82 ? -6.938 37.375 8.891 1 96.5 82 SER A C 1
ATOM 678 O O . SER A 1 82 ? -7.125 38.562 9.164 1 96.5 82 SER A O 1
ATOM 680 N N . LEU A 1 83 ? -5.84 36.75 9.125 1 96.88 83 LEU A N 1
ATOM 681 C CA . LEU A 1 83 ? -4.715 37.469 9.711 1 96.88 83 LEU A CA 1
ATOM 682 C C . LEU A 1 83 ? -4.18 38.531 8.758 1 96.88 83 LEU A C 1
ATOM 684 O O . LEU A 1 83 ? -3.803 39.625 9.18 1 96.88 83 LEU A O 1
ATOM 688 N N . MET A 1 84 ? -4.148 38.188 7.539 1 96.94 84 MET A N 1
ATOM 689 C CA . MET A 1 84 ? -3.709 39.156 6.547 1 96.94 84 MET A CA 1
ATOM 690 C C . MET A 1 84 ? -4.629 40.375 6.539 1 96.94 84 MET A C 1
ATOM 692 O O . MET A 1 84 ? -4.172 41.5 6.336 1 96.94 84 MET A O 1
ATOM 696 N N . TYR A 1 85 ? -5.859 40.094 6.688 1 97.44 85 TYR A N 1
ATOM 697 C CA . TYR A 1 85 ? -6.809 41.219 6.781 1 97.44 85 TYR A CA 1
ATOM 698 C C . TYR A 1 85 ? -6.52 42.062 8 1 97.44 85 TYR A C 1
ATOM 700 O O . TYR A 1 85 ? -6.625 43.312 7.93 1 97.44 85 TYR A O 1
ATOM 708 N N . LEU A 1 86 ? -6.191 41.438 9.078 1 97.56 86 LEU A N 1
ATOM 709 C CA . LEU A 1 86 ? -5.785 42.188 10.273 1 97.56 86 LEU A CA 1
ATOM 710 C C . LEU A 1 86 ? -4.652 43.156 9.961 1 97.56 86 LEU A C 1
ATOM 712 O O . LEU A 1 86 ? -4.73 44.344 10.305 1 97.56 86 LEU A O 1
ATOM 716 N N . PHE A 1 87 ? -3.656 42.75 9.242 1 97.12 87 PHE A N 1
ATOM 717 C CA . PHE A 1 87 ? -2.459 43.531 8.953 1 97.12 87 PHE A CA 1
ATOM 718 C C . PHE A 1 87 ? -2.74 44.562 7.883 1 97.12 87 PHE A C 1
ATOM 720 O O . PHE A 1 87 ? -2.227 45.688 7.953 1 97.12 87 PHE A O 1
ATOM 727 N N . SER A 1 88 ? -3.588 44.25 6.918 1 96.94 88 SER A N 1
ATOM 728 C CA . SER A 1 88 ? -3.748 45.062 5.727 1 96.94 88 SER A CA 1
ATOM 729 C C . SER A 1 88 ? -4.805 46.156 5.941 1 96.94 88 SER A C 1
ATOM 731 O O . SER A 1 88 ? -4.734 47.219 5.34 1 96.94 88 SER A O 1
ATOM 733 N N . ARG A 1 89 ? -5.766 45.844 6.77 1 96.88 89 ARG A N 1
ATOM 734 C CA . ARG A 1 89 ? -6.895 46.75 6.848 1 96.88 89 ARG A CA 1
ATOM 735 C C . ARG A 1 89 ? -7.121 47.219 8.281 1 96.88 89 ARG A C 1
ATOM 737 O O . ARG A 1 89 ? -7.125 48.438 8.555 1 96.88 89 ARG A O 1
ATOM 744 N N . ILE A 1 90 ? -7.188 46.344 9.188 1 97.88 90 ILE A N 1
ATOM 745 C CA . ILE A 1 90 ? -7.641 46.688 10.531 1 97.88 90 ILE A CA 1
ATOM 746 C C . ILE A 1 90 ? -6.57 47.5 11.242 1 97.88 90 ILE A C 1
ATOM 748 O O . ILE A 1 90 ? -6.848 48.594 11.734 1 97.88 90 ILE A O 1
ATOM 752 N N . LEU A 1 91 ? -5.348 47 11.266 1 97.94 91 LEU A N 1
ATOM 753 C CA . LEU A 1 91 ? -4.289 47.656 12.023 1 97.94 91 LEU A CA 1
ATOM 754 C C . LEU A 1 91 ? -3.998 49.062 11.453 1 97.94 91 LEU A C 1
ATOM 756 O O . LEU A 1 91 ? -3.9 50.031 12.195 1 97.94 91 LEU A O 1
ATOM 760 N N . PRO A 1 92 ? -3.871 49.188 10.125 1 97.38 92 PRO A N 1
ATOM 761 C CA . PRO A 1 92 ? -3.684 50.531 9.578 1 97.38 92 PRO A CA 1
ATOM 762 C C . PRO A 1 92 ? -4.836 51.469 9.922 1 97.38 92 PRO A C 1
ATOM 764 O O . PRO A 1 92 ? -4.617 52.656 10.18 1 97.38 92 PRO A O 1
ATOM 767 N N . GLY A 1 93 ? -6.027 50.938 9.906 1 97.38 93 GLY A N 1
ATOM 768 C CA . GLY A 1 93 ? -7.176 51.75 10.297 1 97.38 93 GLY A CA 1
ATOM 769 C C . GLY A 1 93 ? -7.117 52.219 11.734 1 97.38 93 GLY A C 1
ATOM 770 O O . GLY A 1 93 ? -7.383 53.375 12.031 1 97.38 93 GLY A O 1
ATOM 771 N N . VAL A 1 94 ? -6.75 51.344 12.586 1 97.5 94 VAL A N 1
ATOM 772 C CA . VAL A 1 94 ? -6.641 51.656 14.008 1 97.5 94 VAL A CA 1
ATOM 773 C C . VAL A 1 94 ? -5.5 52.656 14.227 1 97.5 94 VAL A C 1
ATOM 775 O O . VAL A 1 94 ? -5.629 53.594 15.023 1 97.5 94 VAL A O 1
ATOM 778 N N . ALA A 1 95 ? -4.398 52.438 13.625 1 97.75 95 ALA A N 1
ATOM 779 C CA . ALA A 1 95 ? -3.254 53.344 13.734 1 97.75 95 ALA A CA 1
ATOM 780 C C . ALA A 1 95 ? -3.635 54.75 13.32 1 97.75 95 ALA A C 1
ATOM 782 O O . ALA A 1 95 ? -3.254 55.719 13.984 1 97.75 95 ALA A O 1
ATOM 783 N N . ARG A 1 96 ? -4.371 54.906 12.25 1 97.12 96 ARG A N 1
ATOM 784 C CA . ARG A 1 96 ? -4.828 56.188 11.781 1 97.12 96 ARG A CA 1
ATOM 785 C C . ARG A 1 96 ? -5.719 56.875 12.82 1 97.12 96 ARG A C 1
ATOM 787 O O . ARG A 1 96 ? -5.586 58.062 13.078 1 97.12 96 ARG A O 1
ATOM 794 N N . ARG A 1 97 ? -6.535 56.094 13.352 1 96.94 97 ARG A N 1
ATOM 795 C CA . ARG A 1 97 ? -7.457 56.625 14.352 1 96.94 97 ARG A CA 1
ATOM 796 C C . ARG A 1 97 ? -6.707 57.094 15.586 1 96.94 97 ARG A C 1
ATOM 798 O O . ARG A 1 97 ? -7.098 58.094 16.219 1 96.94 97 ARG A O 1
ATOM 805 N N . GLN A 1 98 ? -5.602 56.469 15.875 1 96 98 GLN A N 1
ATOM 806 C CA . GLN A 1 98 ? -4.82 56.781 17.062 1 96 98 GLN A CA 1
ATOM 807 C C . GLN A 1 98 ? -3.693 57.781 16.719 1 96 98 GLN A C 1
ATOM 809 O O . GLN A 1 98 ? -2.885 58.125 17.578 1 96 98 GLN A O 1
ATOM 814 N N . LYS A 1 99 ? -3.566 58.156 15.508 1 95.81 99 LYS A N 1
ATOM 815 C CA . LYS A 1 99 ? -2.557 59.062 15.016 1 95.81 99 LYS A CA 1
ATOM 816 C C . LYS A 1 99 ? -1.149 58.531 15.258 1 95.81 99 LYS A C 1
ATOM 818 O O . LYS A 1 99 ? -0.27 59.281 15.711 1 95.81 99 LYS A O 1
ATOM 823 N N . ILE A 1 100 ? -1.099 57.219 15.039 1 96.19 100 ILE A N 1
ATOM 824 C CA . ILE A 1 100 ? 0.206 56.562 15.117 1 96.19 100 ILE A CA 1
ATOM 825 C C . ILE A 1 100 ? 0.746 56.312 13.711 1 96.19 100 ILE A C 1
ATOM 827 O O . ILE A 1 100 ? 0.055 55.75 12.867 1 96.19 100 ILE A O 1
ATOM 831 N N . ALA A 1 101 ? 1.938 56.781 13.516 1 94.25 101 ALA A N 1
ATOM 832 C CA . ALA A 1 101 ? 2.547 56.625 12.203 1 94.25 101 ALA A CA 1
ATOM 833 C C . ALA A 1 101 ? 3.225 55.25 12.086 1 94.25 101 ALA A C 1
ATOM 835 O O . ALA A 1 101 ? 4.102 54.906 12.883 1 94.25 101 ALA A O 1
ATOM 836 N N . LEU A 1 102 ? 2.824 54.406 11.133 1 95.62 102 LEU A N 1
ATOM 837 C CA . LEU A 1 102 ? 3.414 53.125 10.867 1 95.62 102 LEU A CA 1
ATOM 838 C C . LEU A 1 102 ? 3.896 53.031 9.422 1 95.62 102 LEU A C 1
ATOM 840 O O . LEU A 1 102 ? 3.297 53.625 8.523 1 95.62 102 LEU A O 1
ATOM 844 N N . GLN A 1 103 ? 4.98 52.375 9.242 1 94.75 103 GLN A N 1
ATOM 845 C CA . GLN A 1 103 ? 5.445 52.062 7.895 1 94.75 103 GLN A CA 1
ATOM 846 C C . GLN A 1 103 ? 4.617 50.969 7.258 1 94.75 103 GLN A C 1
ATOM 848 O O . GLN A 1 103 ? 4.516 49.875 7.805 1 94.75 103 GLN A O 1
ATOM 853 N N . LEU A 1 104 ? 4.055 51.25 6.148 1 93.81 104 LEU A N 1
ATOM 854 C CA . LEU A 1 104 ? 3.199 50.312 5.43 1 93.81 104 LEU A CA 1
ATOM 855 C C . LEU A 1 104 ? 3.928 49.719 4.223 1 93.81 104 LEU A C 1
ATOM 857 O O . LEU A 1 104 ? 4.832 50.375 3.676 1 93.81 104 LEU A O 1
ATOM 861 N N . PRO A 1 105 ? 3.609 48.469 3.783 1 95.31 105 PRO A N 1
ATOM 862 C CA . PRO A 1 105 ? 2.535 47.625 4.301 1 95.31 105 PRO A CA 1
ATOM 863 C C . PRO A 1 105 ? 2.949 46.844 5.551 1 95.31 105 PRO A C 1
ATOM 865 O O . PRO A 1 105 ? 4.125 46.5 5.703 1 95.31 105 PRO A O 1
ATOM 868 N N . LEU A 1 106 ? 1.978 46.625 6.445 1 96.31 106 LEU A N 1
ATOM 869 C CA . LEU A 1 106 ? 2.217 45.719 7.57 1 96.31 106 LEU A CA 1
ATOM 870 C C . LEU A 1 106 ? 2.09 44.281 7.141 1 96.31 106 LEU A C 1
ATOM 872 O O . LEU A 1 106 ? 1.206 43.938 6.352 1 96.31 106 LEU A O 1
ATOM 876 N N . HIS A 1 107 ? 3.031 43.531 7.586 1 95.5 107 HIS A N 1
ATOM 877 C CA . HIS A 1 107 ? 3.078 42.125 7.238 1 95.5 107 HIS A CA 1
ATOM 878 C C . HIS A 1 107 ? 3.959 41.344 8.211 1 95.5 107 HIS A C 1
ATOM 880 O O . HIS A 1 107 ? 4.465 41.906 9.18 1 95.5 107 HIS A O 1
ATOM 886 N N . THR A 1 108 ? 3.957 40.062 8.07 1 96.56 108 THR A N 1
ATOM 887 C CA . THR A 1 108 ? 4.781 39.188 8.914 1 96.56 108 THR A CA 1
ATOM 888 C C . THR A 1 108 ? 5.379 38.031 8.109 1 96.56 108 THR A C 1
ATOM 890 O O . THR A 1 108 ? 4.832 37.656 7.07 1 96.56 108 THR A O 1
ATOM 893 N N . HIS A 1 109 ? 6.531 37.625 8.516 1 95.69 109 HIS A N 1
ATOM 894 C CA . HIS A 1 109 ? 6.988 36.312 8.062 1 95.69 109 HIS A CA 1
ATOM 895 C C . HIS A 1 109 ? 6.16 35.188 8.688 1 95.69 109 HIS A C 1
ATOM 897 O O . HIS A 1 109 ? 5.508 35.406 9.711 1 95.69 109 HIS A O 1
ATOM 903 N N . PHE A 1 110 ? 6.129 34.062 8.008 1 94.44 110 PHE A N 1
ATOM 904 C CA . PHE A 1 110 ? 5.359 32.938 8.539 1 94.44 110 PHE A CA 1
ATOM 905 C C . PHE A 1 110 ? 5.98 31.609 8.125 1 94.44 110 PHE A C 1
ATOM 907 O O . PHE A 1 110 ? 6.848 31.562 7.254 1 94.44 110 PHE A O 1
ATOM 914 N N . LEU A 1 111 ? 5.57 30.609 8.875 1 90.5 111 LEU A N 1
ATOM 915 C CA . LEU A 1 111 ? 6.004 29.25 8.555 1 90.5 111 LEU A CA 1
ATOM 916 C C . LEU A 1 111 ? 4.875 28.453 7.906 1 90.5 111 LEU A C 1
ATOM 918 O O . LEU A 1 111 ? 3.709 28.609 8.273 1 90.5 111 LEU A O 1
ATOM 922 N N . TYR A 1 112 ? 5.234 27.656 6.918 1 87.31 112 TYR A N 1
ATOM 923 C CA . TYR A 1 112 ? 4.262 26.766 6.297 1 87.31 112 TYR A CA 1
ATOM 924 C C . TYR A 1 112 ? 4.855 25.391 6.07 1 87.31 112 TYR A C 1
ATOM 926 O O . TYR A 1 112 ? 6.078 25.219 6.059 1 87.31 112 TYR A O 1
ATOM 934 N N . ASP A 1 113 ? 3.975 24.469 5.93 1 84.31 113 ASP A N 1
ATOM 935 C CA . ASP A 1 113 ? 4.398 23.078 5.746 1 84.31 113 ASP A CA 1
ATOM 936 C C . ASP A 1 113 ? 5.039 22.875 4.375 1 84.31 113 ASP A C 1
ATOM 938 O O . ASP A 1 113 ? 4.469 23.266 3.354 1 84.31 113 ASP A O 1
ATOM 942 N N . ARG A 1 114 ? 6.148 22.156 4.379 1 81.12 114 ARG A N 1
ATOM 943 C CA . ARG A 1 114 ? 6.926 21.953 3.16 1 81.12 114 ARG A CA 1
ATOM 944 C C . ARG A 1 114 ? 6.156 21.094 2.164 1 81.12 114 ARG A C 1
ATOM 946 O O . ARG A 1 114 ? 6.41 21.141 0.959 1 81.12 114 ARG A O 1
ATOM 953 N N . GLY A 1 115 ? 5.258 20.312 2.639 1 76.88 115 GLY A N 1
ATOM 954 C CA . GLY A 1 115 ? 4.508 19.406 1.782 1 76.88 115 GLY A CA 1
ATOM 955 C C . GLY A 1 115 ? 3.322 20.078 1.109 1 76.88 115 GLY A C 1
ATOM 956 O O . GLY A 1 115 ? 2.703 19.484 0.217 1 76.88 115 GLY A O 1
ATOM 957 N N . MET A 1 116 ? 3.035 21.266 1.431 1 78.38 116 MET A N 1
ATOM 958 C CA . MET A 1 116 ? 1.829 21.938 0.947 1 78.38 116 MET A CA 1
ATOM 959 C C . MET A 1 116 ? 1.874 22.109 -0.567 1 78.38 116 MET A C 1
ATOM 961 O O . MET A 1 116 ? 0.886 21.844 -1.256 1 78.38 116 MET A O 1
ATOM 965 N N . PRO A 1 117 ? 3.014 22.406 -1.123 1 71.88 117 PRO A N 1
ATOM 966 C CA . PRO A 1 117 ? 3.064 22.594 -2.576 1 71.88 117 PRO A CA 1
ATOM 967 C C . PRO A 1 117 ? 2.844 21.297 -3.344 1 71.88 117 PRO A C 1
ATOM 969 O O . PRO A 1 117 ? 2.498 21.312 -4.527 1 71.88 117 PRO A O 1
ATOM 972 N N . LEU A 1 118 ? 3.051 20.266 -2.643 1 71.56 118 LEU A N 1
ATOM 973 C CA . LEU A 1 118 ? 2.898 18.969 -3.309 1 71.56 118 LEU A CA 1
ATOM 974 C C . LEU A 1 118 ? 1.44 18.719 -3.68 1 71.56 118 LEU A C 1
ATOM 976 O O . LEU A 1 118 ? 1.154 18.125 -4.719 1 71.56 118 LEU A O 1
ATOM 980 N N . TRP A 1 119 ? 0.593 19.234 -2.848 1 67.94 119 TRP A N 1
ATOM 981 C CA . TRP A 1 119 ? -0.813 18.984 -3.156 1 67.94 119 TRP A CA 1
ATOM 982 C C . TRP A 1 119 ? -1.484 20.266 -3.666 1 67.94 119 TRP A C 1
ATOM 984 O O . TRP A 1 119 ? -2.461 20.188 -4.418 1 67.94 119 TRP A O 1
ATOM 994 N N . ALA A 1 120 ? -0.925 21.359 -3.277 1 70.12 120 ALA A N 1
ATOM 995 C CA . ALA A 1 120 ? -1.568 22.609 -3.672 1 70.12 120 ALA A CA 1
ATOM 996 C C . ALA A 1 120 ? -0.966 23.141 -4.965 1 70.12 120 ALA A C 1
ATOM 998 O O . ALA A 1 120 ? -1.578 23.969 -5.645 1 70.12 120 ALA A O 1
ATOM 999 N N . GLY A 1 121 ? 0.286 22.766 -5.316 1 73.56 121 GLY A N 1
ATOM 1000 C CA . GLY A 1 121 ? 0.917 23.188 -6.555 1 73.56 121 GLY A CA 1
ATOM 1001 C C . GLY A 1 121 ? 2.16 24.031 -6.332 1 73.56 121 GLY A C 1
ATOM 1002 O O . GLY A 1 121 ? 2.305 24.672 -5.289 1 73.56 121 GLY A O 1
ATOM 1003 N N . ASN A 1 122 ? 2.973 24.141 -7.355 1 80.75 122 ASN A N 1
ATOM 1004 C CA . ASN A 1 122 ? 4.238 24.875 -7.293 1 80.75 122 ASN A CA 1
ATOM 1005 C C . ASN A 1 122 ? 4.016 26.375 -7.195 1 80.75 122 ASN A C 1
ATOM 1007 O O . ASN A 1 122 ? 4.84 27.094 -6.629 1 80.75 122 ASN A O 1
ATOM 1011 N N . TRP A 1 123 ? 2.932 26.797 -7.648 1 86.25 123 TRP A N 1
ATOM 1012 C CA . TRP A 1 123 ? 2.631 28.219 -7.59 1 86.25 123 TRP A CA 1
ATOM 1013 C C . TRP A 1 123 ? 2.525 28.688 -6.145 1 86.25 123 TRP A C 1
ATOM 1015 O O . TRP A 1 123 ? 2.879 29.828 -5.832 1 86.25 123 TRP A O 1
ATOM 1025 N N . LEU A 1 124 ? 2.074 27.828 -5.312 1 87.25 124 LEU A N 1
ATOM 1026 C CA . LEU A 1 124 ? 1.906 28.188 -3.908 1 87.25 124 LEU A CA 1
ATOM 1027 C C . LEU A 1 124 ? 3.258 28.406 -3.236 1 87.25 124 LEU A C 1
ATOM 1029 O O . LEU A 1 124 ? 3.402 29.297 -2.391 1 87.25 124 LEU A O 1
ATOM 1033 N N . GLU A 1 125 ? 4.148 27.656 -3.68 1 87.31 125 GLU A N 1
ATOM 1034 C CA . GLU A 1 125 ? 5.504 27.812 -3.162 1 87.31 125 GLU A CA 1
ATOM 1035 C C . GLU A 1 125 ? 6.086 29.172 -3.543 1 87.31 125 GLU A C 1
ATOM 1037 O O . GLU A 1 125 ? 6.727 29.844 -2.723 1 87.31 125 GLU A O 1
ATOM 1042 N N . TRP A 1 126 ? 5.902 29.5 -4.766 1 90 126 TRP A N 1
ATOM 1043 C CA . TRP A 1 126 ? 6.348 30.812 -5.238 1 90 126 TRP A CA 1
ATOM 1044 C C . TRP A 1 126 ? 5.668 31.922 -4.457 1 90 126 TRP A C 1
ATOM 1046 O O . TRP A 1 126 ? 6.332 32.844 -3.99 1 90 126 TRP A O 1
ATOM 1056 N N . LEU A 1 127 ? 4.422 31.812 -4.277 1 92.88 127 LEU A N 1
ATOM 1057 C CA . LEU A 1 127 ? 3.654 32.844 -3.592 1 92.88 127 LEU A CA 1
ATOM 1058 C C . LEU A 1 127 ? 4.094 32.969 -2.139 1 92.88 127 LEU A C 1
ATOM 1060 O O . LEU A 1 127 ? 4.359 34.094 -1.662 1 92.88 127 LEU A O 1
ATOM 1064 N N . PHE A 1 128 ? 4.199 31.891 -1.484 1 93 128 PHE A N 1
ATOM 1065 C CA . PHE A 1 128 ? 4.547 31.906 -0.068 1 93 128 PHE A CA 1
ATOM 1066 C C . PHE A 1 128 ? 5.961 32.438 0.137 1 93 128 PHE A C 1
ATOM 1068 O O . PHE A 1 128 ? 6.219 33.188 1.08 1 93 128 PHE A O 1
ATOM 1075 N N . SER A 1 129 ? 6.781 32.062 -0.793 1 92.81 129 SER A N 1
ATOM 1076 C CA . SER A 1 129 ? 8.148 32.562 -0.709 1 92.81 129 SER A CA 1
ATOM 1077 C C . SER A 1 129 ? 8.188 34.062 -0.876 1 92.81 129 SER A C 1
ATOM 1079 O O . SER A 1 129 ? 8.883 34.781 -0.128 1 92.81 129 SER A O 1
ATOM 1081 N N . ARG A 1 130 ? 7.438 34.531 -1.738 1 95.31 130 ARG A N 1
ATOM 1082 C CA . ARG A 1 130 ? 7.426 35.969 -2.043 1 95.31 130 ARG A CA 1
ATOM 1083 C C . ARG A 1 130 ? 6.676 36.75 -0.973 1 95.31 130 ARG A C 1
ATOM 1085 O O . ARG A 1 130 ? 6.855 37.969 -0.844 1 95.31 130 ARG A O 1
ATOM 1092 N N . LEU A 1 131 ? 5.898 36.031 -0.242 1 95.5 131 LEU A N 1
ATOM 1093 C CA . LEU A 1 131 ? 5.188 36.656 0.864 1 95.5 131 LEU A CA 1
ATOM 1094 C C . LEU A 1 131 ? 6.008 36.594 2.148 1 95.5 131 LEU A C 1
ATOM 1096 O O . LEU A 1 131 ? 5.562 37.062 3.201 1 95.5 131 LEU A O 1
ATOM 1100 N N . GLY A 1 132 ? 7.113 36 2.02 1 93.75 132 GLY A N 1
ATOM 1101 C CA . GLY A 1 132 ? 8.008 35.969 3.166 1 93.75 132 GLY A CA 1
ATOM 1102 C C . GLY A 1 132 ? 7.844 34.719 3.998 1 93.75 132 GLY A C 1
ATOM 1103 O O . GLY A 1 132 ? 8.25 34.656 5.16 1 93.75 132 GLY A O 1
ATOM 1104 N N . GLY A 1 133 ? 7.254 33.719 3.463 1 93.25 133 GLY A N 1
ATOM 1105 C CA . GLY A 1 133 ? 7.055 32.469 4.16 1 93.25 133 GLY A CA 1
ATOM 1106 C C . GLY A 1 133 ? 8.266 31.547 4.102 1 93.25 133 GLY A C 1
ATOM 1107 O O . GLY A 1 133 ? 9.023 31.578 3.129 1 93.25 133 GLY A O 1
ATOM 1108 N N . MET A 1 134 ? 8.422 30.766 5.152 1 90.31 134 MET A N 1
ATOM 1109 C CA . MET A 1 134 ? 9.484 29.75 5.211 1 90.31 134 MET A CA 1
ATOM 1110 C C . MET A 1 134 ? 8.898 28.359 5.348 1 90.31 134 MET A C 1
ATOM 1112 O O . MET A 1 134 ? 8.055 28.109 6.211 1 90.31 134 MET A O 1
ATOM 1116 N N . PRO A 1 135 ? 9.359 27.469 4.527 1 88.06 135 PRO A N 1
ATOM 1117 C CA . PRO A 1 135 ? 8.859 26.094 4.637 1 88.06 135 PRO A CA 1
ATOM 1118 C C . PRO A 1 135 ? 9.508 25.328 5.789 1 88.06 135 PRO A C 1
ATOM 1120 O O . PRO A 1 135 ? 10.688 25.516 6.078 1 88.06 135 PRO A O 1
ATOM 1123 N N . ILE A 1 136 ? 8.727 24.562 6.406 1 84.38 136 ILE A N 1
ATOM 1124 C CA . ILE A 1 136 ? 9.234 23.734 7.492 1 84.38 136 ILE A CA 1
ATOM 1125 C C . ILE A 1 136 ? 8.719 22.312 7.336 1 84.38 136 ILE A C 1
ATOM 1127 O O . ILE A 1 136 ? 7.598 22.094 6.867 1 84.38 136 ILE A O 1
ATOM 1131 N N . HIS A 1 137 ? 9.523 21.375 7.57 1 79.25 137 HIS A N 1
ATOM 1132 C CA . HIS A 1 137 ? 9.102 19.984 7.684 1 79.25 137 HIS A CA 1
ATOM 1133 C C . HIS A 1 137 ? 8.789 19.625 9.133 1 79.25 137 HIS A C 1
ATOM 1135 O O . HIS A 1 137 ? 9.648 19.766 10.008 1 79.25 137 HIS A O 1
ATOM 1141 N N . ARG A 1 138 ? 7.477 19.047 9.148 1 70.44 138 ARG A N 1
ATOM 1142 C CA . ARG A 1 138 ? 7 18.719 10.492 1 70.44 138 ARG A CA 1
ATOM 1143 C C . ARG A 1 138 ? 7.414 17.312 10.898 1 70.44 138 ARG A C 1
ATOM 1145 O O . ARG A 1 138 ? 7.402 16.406 10.07 1 70.44 138 ARG A O 1
ATOM 1152 N N . GLY A 1 139 ? 8.438 17.109 11.766 1 64.56 139 GLY A N 1
ATOM 1153 C CA . GLY A 1 139 ? 8.875 15.82 12.266 1 64.56 139 GLY A CA 1
ATOM 1154 C C . GLY A 1 139 ? 9.711 15.922 13.523 1 64.56 139 GLY A C 1
ATOM 1155 O O . GLY A 1 139 ? 9.898 17.016 14.062 1 64.56 139 GLY A O 1
ATOM 1156 N N . ARG A 1 140 ? 9.867 14.758 13.93 1 58.09 140 ARG A N 1
ATOM 1157 C CA . ARG A 1 140 ? 10.633 14.703 15.172 1 58.09 140 ARG A CA 1
ATOM 1158 C C . ARG A 1 140 ? 12.016 15.312 14.984 1 58.09 140 ARG A C 1
ATOM 1160 O O . ARG A 1 140 ? 12.492 16.062 15.844 1 58.09 140 ARG A O 1
ATOM 1167 N N . ALA A 1 141 ? 12.516 14.883 13.836 1 61.59 141 ALA A N 1
ATOM 1168 C CA . ALA A 1 141 ? 13.836 15.469 13.609 1 61.59 141 ALA A CA 1
ATOM 1169 C C . ALA A 1 141 ? 13.711 16.922 13.172 1 61.59 141 ALA A C 1
ATOM 1171 O O . ALA A 1 141 ? 12.93 17.25 12.273 1 61.59 141 ALA A O 1
ATOM 1172 N N . LEU A 1 142 ? 14.344 17.703 13.977 1 63.78 142 LEU A N 1
ATOM 1173 C CA . LEU A 1 142 ? 14.266 19.141 13.734 1 63.78 142 LEU A CA 1
ATOM 1174 C C . LEU A 1 142 ? 14.812 19.5 12.352 1 63.78 142 LEU A C 1
ATOM 1176 O O . LEU A 1 142 ? 15.844 18.969 11.938 1 63.78 142 LEU A O 1
ATOM 1180 N N . ASP A 1 143 ? 13.953 20.125 11.641 1 74.31 143 ASP A N 1
ATOM 1181 C CA . ASP A 1 143 ? 14.414 20.766 10.406 1 74.31 143 ASP A CA 1
ATOM 1182 C C . ASP A 1 143 ? 15.336 21.938 10.719 1 74.31 143 ASP A C 1
ATOM 1184 O O . ASP A 1 143 ? 14.898 23.094 10.75 1 74.31 143 ASP A O 1
ATOM 1188 N N . TRP A 1 144 ? 16.531 21.641 10.82 1 77.75 144 TRP A N 1
ATOM 1189 C CA . TRP A 1 144 ? 17.5 22.609 11.297 1 77.75 144 TRP A CA 1
ATOM 1190 C C . TRP A 1 144 ? 17.609 23.797 10.336 1 77.75 144 TRP A C 1
ATOM 1192 O O . TRP A 1 144 ? 17.797 24.938 10.766 1 77.75 144 TRP A O 1
ATOM 1202 N N . THR A 1 145 ? 17.5 23.5 9.133 1 81.38 145 THR A N 1
ATOM 1203 C CA . THR A 1 145 ? 17.562 24.578 8.148 1 81.38 145 THR A CA 1
ATOM 1204 C C . THR A 1 145 ? 16.422 25.562 8.344 1 81.38 145 THR A C 1
ATOM 1206 O O . THR A 1 145 ? 16.641 26.766 8.398 1 81.38 145 THR A O 1
ATOM 1209 N N . ALA A 1 146 ? 15.328 25.062 8.516 1 82.88 146 ALA A N 1
ATOM 1210 C CA . ALA A 1 146 ? 14.148 25.906 8.703 1 82.88 146 ALA A CA 1
ATOM 1211 C C . ALA A 1 146 ? 14.211 26.641 10.047 1 82.88 146 ALA A C 1
ATOM 1213 O O . ALA A 1 146 ? 13.867 27.812 10.141 1 82.88 146 ALA A O 1
ATOM 1214 N N . ILE A 1 147 ? 14.695 25.984 11.023 1 85.44 147 ILE A N 1
ATOM 1215 C CA . ILE A 1 147 ? 14.773 26.547 12.367 1 85.44 147 ILE A CA 1
ATOM 1216 C C . ILE A 1 147 ? 15.797 27.672 12.406 1 85.44 147 ILE A C 1
ATOM 1218 O O . ILE A 1 147 ? 15.547 28.734 12.977 1 85.44 147 ILE A O 1
ATOM 1222 N N . ARG A 1 148 ? 16.859 27.406 11.742 1 88.44 148 ARG A N 1
ATOM 1223 C CA . ARG A 1 148 ? 17.891 28.438 11.68 1 88.44 148 ARG A CA 1
ATOM 1224 C C . ARG A 1 148 ? 17.391 29.672 10.938 1 88.44 148 ARG A C 1
ATOM 1226 O O . ARG A 1 148 ? 17.656 30.797 11.344 1 88.44 148 ARG A O 1
ATOM 1233 N N . ALA A 1 149 ? 16.719 29.344 9.945 1 88.75 149 ALA A N 1
ATOM 1234 C CA . ALA A 1 149 ? 16.156 30.453 9.172 1 88.75 149 ALA A CA 1
ATOM 1235 C C . ALA A 1 149 ? 15.141 31.25 9.992 1 88.75 149 ALA A C 1
ATOM 1237 O O . ALA A 1 149 ? 15.133 32.469 9.961 1 88.75 149 ALA A O 1
ATOM 1238 N N . ALA A 1 150 ? 14.352 30.594 10.688 1 90.75 150 ALA A N 1
ATOM 1239 C CA . ALA A 1 150 ? 13.344 31.25 11.523 1 90.75 150 ALA A CA 1
ATOM 1240 C C . ALA A 1 150 ? 14 32.062 12.641 1 90.75 150 ALA A C 1
ATOM 1242 O O . ALA A 1 150 ? 13.562 33.156 12.945 1 90.75 150 ALA A O 1
ATOM 1243 N N . ARG A 1 151 ? 14.984 31.469 13.188 1 93 151 ARG A N 1
ATOM 1244 C CA . ARG A 1 151 ? 15.75 32.125 14.234 1 93 151 ARG A CA 1
ATOM 1245 C C . ARG A 1 151 ? 16.375 33.438 13.719 1 93 151 ARG A C 1
ATOM 1247 O O . ARG A 1 151 ? 16.281 34.469 14.375 1 93 151 ARG A O 1
ATOM 1254 N N . GLU A 1 152 ? 16.922 33.344 12.586 1 93.81 152 GLU A N 1
ATOM 1255 C CA . GLU A 1 152 ? 17.531 34.5 11.969 1 93.81 152 GLU A CA 1
ATOM 1256 C C . GLU A 1 152 ? 16.5 35.562 11.664 1 93.81 152 GLU A C 1
ATOM 1258 O O . GLU A 1 152 ? 16.734 36.75 11.914 1 93.81 152 GLU A O 1
ATOM 1263 N N . LEU A 1 153 ? 15.445 35.188 11.18 1 93.25 153 LEU A N 1
ATOM 1264 C CA . LEU A 1 153 ? 14.391 36.125 10.836 1 93.25 153 LEU A CA 1
ATOM 1265 C C . LEU A 1 153 ? 13.812 36.781 12.086 1 93.25 153 LEU A C 1
ATOM 1267 O O . LEU A 1 153 ? 13.469 37.969 12.062 1 93.25 153 LEU A O 1
ATOM 1271 N N . PHE A 1 154 ? 13.664 36.031 13.117 1 95.88 154 PHE A N 1
ATOM 1272 C CA . PHE A 1 154 ? 13.125 36.562 14.359 1 95.88 154 PHE A CA 1
ATOM 1273 C C . PHE A 1 154 ? 14.047 37.625 14.93 1 95.88 154 PHE A C 1
ATOM 1275 O O . PHE A 1 154 ? 13.586 38.688 15.344 1 95.88 154 PHE A O 1
ATOM 1282 N N . ALA A 1 155 ? 15.32 37.406 14.844 1 95.81 155 ALA A N 1
ATOM 1283 C CA . ALA A 1 155 ? 16.297 38.312 15.469 1 95.81 155 ALA A CA 1
ATOM 1284 C C . ALA A 1 155 ? 16.609 39.5 14.562 1 95.81 155 ALA A C 1
ATOM 1286 O O . ALA A 1 155 ? 16.859 40.594 15.047 1 95.81 155 ALA A O 1
ATOM 1287 N N . ASN A 1 156 ? 16.562 39.219 13.25 1 94.81 156 ASN A N 1
ATOM 1288 C CA . ASN A 1 156 ? 17.141 40.219 12.375 1 94.81 156 ASN A CA 1
ATOM 1289 C C . ASN A 1 156 ? 16.172 40.625 11.266 1 94.81 156 ASN A C 1
ATOM 1291 O O . ASN A 1 156 ? 16.453 41.531 10.492 1 94.81 156 ASN A O 1
ATOM 1295 N N . GLY A 1 157 ? 15.086 40.062 11.195 1 93.06 157 GLY A N 1
ATOM 1296 C CA . GLY A 1 157 ? 14.164 40.344 10.109 1 93.06 157 GLY A CA 1
ATOM 1297 C C . GLY A 1 157 ? 13.555 41.75 10.18 1 93.06 157 GLY A C 1
ATOM 1298 O O . GLY A 1 157 ? 13.516 42.344 11.25 1 93.06 157 GLY A O 1
ATOM 1299 N N . SER A 1 158 ? 13.102 42.156 9.008 1 92.56 158 SER A N 1
ATOM 1300 C CA . SER A 1 158 ? 12.508 43.5 8.93 1 92.56 158 SER A CA 1
ATOM 1301 C C . SER A 1 158 ? 11.031 43.469 9.305 1 92.56 158 SER A C 1
ATOM 1303 O O . SER A 1 158 ? 10.414 44.531 9.477 1 92.56 158 SER A O 1
ATOM 1305 N N . MET A 1 159 ? 10.516 42.312 9.461 1 95.31 159 MET A N 1
ATOM 1306 C CA . MET A 1 159 ? 9.125 42.125 9.875 1 95.31 159 MET A CA 1
ATOM 1307 C C . MET A 1 159 ? 9.031 41.094 11 1 95.31 159 MET A C 1
ATOM 1309 O O . MET A 1 159 ? 9.93 40.281 11.172 1 95.31 159 MET A O 1
ATOM 1313 N N . PRO A 1 160 ? 7.969 41.188 11.805 1 96.81 160 PRO A N 1
ATOM 1314 C CA . PRO A 1 160 ? 7.781 40.156 12.812 1 96.81 160 PRO A CA 1
ATOM 1315 C C . PRO A 1 160 ? 7.441 38.812 12.195 1 96.81 160 PRO A C 1
ATOM 1317 O O . PRO A 1 160 ? 7.309 38.688 10.977 1 96.81 160 PRO A O 1
ATOM 1320 N N . ILE A 1 161 ? 7.34 37.781 13.078 1 96.31 161 ILE A N 1
ATOM 1321 C CA . ILE A 1 161 ? 7.051 36.438 12.609 1 96.31 161 ILE A CA 1
ATOM 1322 C C . ILE A 1 161 ? 5.742 35.969 13.219 1 96.31 161 ILE A C 1
ATOM 1324 O O . ILE A 1 161 ? 5.426 36.281 14.367 1 96.31 161 ILE A O 1
ATOM 1328 N N . THR A 1 162 ? 5.016 35.25 12.43 1 96.81 162 THR A N 1
ATOM 1329 C CA . THR A 1 162 ? 3.799 34.625 12.898 1 96.81 162 THR A CA 1
ATOM 1330 C C . THR A 1 162 ? 3.92 33.094 12.805 1 96.81 162 THR A C 1
ATOM 1332 O O . THR A 1 162 ? 4.328 32.562 11.766 1 96.81 162 THR A O 1
ATOM 1335 N N . ILE A 1 163 ? 3.557 32.375 13.883 1 95.56 163 ILE A N 1
ATOM 1336 C CA . ILE A 1 163 ? 3.654 30.906 13.922 1 95.56 163 ILE A CA 1
ATOM 1337 C C . ILE A 1 163 ? 2.432 30.328 14.633 1 95.56 163 ILE A C 1
ATOM 1339 O O . ILE A 1 163 ? 1.947 30.906 15.609 1 95.56 163 ILE A O 1
ATOM 1343 N N . ALA A 1 164 ? 1.928 29.266 14.086 1 94.38 164 ALA A N 1
ATOM 1344 C CA . ALA A 1 164 ? 0.895 28.516 14.789 1 94.38 164 ALA A CA 1
ATOM 1345 C C . ALA A 1 164 ? 1.514 27.453 15.703 1 94.38 164 ALA A C 1
ATOM 1347 O O . ALA A 1 164 ? 1.95 26.406 15.234 1 94.38 164 ALA A O 1
ATOM 1348 N N . PRO A 1 165 ? 1.444 27.672 16.922 1 94.06 165 PRO A N 1
ATOM 1349 C CA . PRO A 1 165 ? 2.139 26.75 17.828 1 94.06 165 PRO A CA 1
ATOM 1350 C C . PRO A 1 165 ? 1.438 25.391 17.953 1 94.06 165 PRO A C 1
ATOM 1352 O O . PRO A 1 165 ? 2.008 24.453 18.5 1 94.06 165 PRO A O 1
ATOM 1355 N N . GLU A 1 166 ? 0.195 25.344 17.484 1 88.94 166 GLU A N 1
ATOM 1356 C CA . GLU A 1 166 ? -0.525 24.062 17.531 1 88.94 166 GLU A CA 1
ATOM 1357 C C . GLU A 1 166 ? 0.068 23.078 16.531 1 88.94 166 GLU A C 1
ATOM 1359 O O . GLU A 1 166 ? -0.157 21.859 16.641 1 88.94 166 GLU A O 1
ATOM 1364 N N . GLY A 1 167 ? 0.694 23.562 15.562 1 82.31 167 GLY A N 1
ATOM 1365 C CA . GLY A 1 167 ? 1.354 22.719 14.586 1 82.31 167 GLY A CA 1
ATOM 1366 C C . GLY A 1 167 ? 0.438 22.281 13.453 1 82.31 167 GLY A C 1
ATOM 1367 O O . GLY A 1 167 ? 0.906 21.875 12.391 1 82.31 167 GLY A O 1
ATOM 1368 N N . ALA A 1 168 ? -0.866 22.266 13.703 1 83.31 168 ALA A N 1
ATOM 1369 C CA . ALA A 1 168 ? -1.867 21.891 12.711 1 83.31 168 ALA A CA 1
ATOM 1370 C C . ALA A 1 168 ? -3.197 22.594 12.984 1 83.31 168 ALA A C 1
ATOM 1372 O O . ALA A 1 168 ? -3.387 23.172 14.055 1 83.31 168 ALA A O 1
ATOM 1373 N N . THR A 1 169 ? -3.941 22.5 11.945 1 86.31 169 THR A N 1
ATOM 1374 C CA . THR A 1 169 ? -5.293 23 12.172 1 86.31 169 THR A CA 1
ATOM 1375 C C . THR A 1 169 ? -6.07 22.062 13.094 1 86.31 169 THR A C 1
ATOM 1377 O O . THR A 1 169 ? -5.953 20.844 12.984 1 86.31 169 THR A O 1
ATOM 1380 N N . ASN A 1 170 ? -6.824 22.625 13.945 1 84.62 170 ASN A N 1
ATOM 1381 C CA . ASN A 1 170 ? -7.531 21.75 14.867 1 84.62 170 ASN A CA 1
ATOM 1382 C C . ASN A 1 170 ? -9.023 21.703 14.57 1 84.62 170 ASN A C 1
ATOM 1384 O O . ASN A 1 170 ? -9.734 20.812 15.062 1 84.62 170 ASN A O 1
ATOM 1388 N N . GLY A 1 171 ? -9.523 22.656 13.812 1 84.56 171 GLY A N 1
ATOM 1389 C CA . GLY A 1 171 ? -10.898 22.609 13.328 1 84.56 171 GLY A CA 1
ATOM 1390 C C . GLY A 1 171 ? -11.906 23.125 14.344 1 84.56 171 GLY A C 1
ATOM 1391 O O . GLY A 1 171 ? -13.117 23 14.148 1 84.56 171 GLY A O 1
ATOM 1392 N N . HIS A 1 172 ? -11.453 23.656 15.469 1 87.5 172 HIS A N 1
ATOM 1393 C CA . HIS A 1 172 ? -12.336 24.156 16.516 1 87.5 172 HIS A CA 1
ATOM 1394 C C . HIS A 1 172 ? -12.062 25.625 16.828 1 87.5 172 HIS A C 1
ATOM 1396 O O . HIS A 1 172 ? -10.898 26.016 16.953 1 87.5 172 HIS A O 1
ATOM 1402 N N . SER A 1 173 ? -13.102 26.297 17 1 88.94 173 SER A N 1
ATOM 1403 C CA . SER A 1 173 ? -12.977 27.703 17.375 1 88.94 173 SER A CA 1
ATOM 1404 C C . SER A 1 173 ? -12.867 27.859 18.875 1 88.94 173 SER A C 1
ATOM 1406 O O . SER A 1 173 ? -12.43 28.906 19.375 1 88.94 173 SER A O 1
ATOM 1408 N N . GLU A 1 174 ? -13.219 26.812 19.609 1 90.62 174 GLU A N 1
ATOM 1409 C CA . GLU A 1 174 ? -13.328 27.031 21.047 1 90.62 174 GLU A CA 1
ATOM 1410 C C . GLU A 1 174 ? -12.438 26.062 21.828 1 90.62 174 GLU A C 1
ATOM 1412 O O . GLU A 1 174 ? -12.602 25.891 23.031 1 90.62 174 GLU A O 1
ATOM 1417 N N . ILE A 1 175 ? -11.594 25.422 21.156 1 88.88 175 ILE A N 1
ATOM 1418 C CA . ILE A 1 175 ? -10.641 24.516 21.797 1 88.88 175 ILE A CA 1
ATOM 1419 C C . ILE A 1 175 ? -9.242 24.781 21.25 1 88.88 175 ILE A C 1
ATOM 1421 O O . ILE A 1 175 ? -9.062 24.969 20.047 1 88.88 175 ILE A O 1
ATOM 1425 N N . VAL A 1 176 ? -8.305 24.859 22.156 1 90.25 176 VAL A N 1
ATOM 1426 C CA . VAL A 1 176 ? -6.906 24.984 21.766 1 90.25 176 VAL A CA 1
ATOM 1427 C C . VAL A 1 176 ? -6.207 23.625 21.922 1 90.25 176 VAL A C 1
ATOM 1429 O O . VAL A 1 176 ? -6.246 23.016 23 1 90.25 176 VAL A O 1
ATOM 1432 N N . SER A 1 177 ? -5.66 23.172 20.922 1 88.31 177 SER A N 1
ATOM 1433 C CA . SER A 1 177 ? -4.871 21.953 21 1 88.31 177 SER A CA 1
ATOM 1434 C C . SER A 1 177 ? -3.572 22.188 21.766 1 88.31 177 SER A C 1
ATOM 1436 O O . SER A 1 177 ? -3.109 23.312 21.891 1 88.31 177 SER A O 1
ATOM 1438 N N . PRO A 1 178 ? -3.023 21.094 22.266 1 86.75 178 PRO A N 1
ATOM 1439 C CA . PRO A 1 178 ? -1.728 21.25 22.922 1 86.75 178 PRO A CA 1
ATOM 1440 C C . PRO A 1 178 ? -0.673 21.891 22.016 1 86.75 178 PRO A C 1
ATOM 1442 O O . PRO A 1 178 ? -0.579 21.531 20.844 1 86.75 178 PRO A O 1
ATOM 1445 N N . LEU A 1 179 ? 0.09 22.75 22.672 1 92.25 179 LEU A N 1
ATOM 1446 C CA . LEU A 1 179 ? 1.05 23.516 21.891 1 92.25 179 LEU A CA 1
ATOM 1447 C C . LEU A 1 179 ? 2.396 22.797 21.828 1 92.25 179 LEU A C 1
ATOM 1449 O O . LEU A 1 179 ? 2.789 22.125 22.781 1 92.25 179 LEU A O 1
ATOM 1453 N N . GLU A 1 180 ? 3.061 23.047 20.75 1 88 180 GLU A N 1
ATOM 1454 C CA . GLU A 1 180 ? 4.449 22.625 20.625 1 88 180 GLU A CA 1
ATOM 1455 C C . GLU A 1 180 ? 5.402 23.641 21.219 1 88 180 GLU A C 1
ATOM 1457 O O . GLU A 1 180 ? 5.125 24.844 21.203 1 88 180 GLU A O 1
ATOM 1462 N N . PRO A 1 181 ? 6.539 23.172 21.641 1 90.38 181 PRO A N 1
ATOM 1463 C CA . PRO A 1 181 ? 7.453 24.078 22.344 1 90.38 181 PRO A CA 1
ATOM 1464 C C . PRO A 1 181 ? 8.258 24.969 21.391 1 90.38 181 PRO A C 1
ATOM 1466 O O . PRO A 1 181 ? 9.047 25.797 21.828 1 90.38 181 PRO A O 1
ATOM 1469 N N . GLY A 1 182 ? 8.055 24.844 20.156 1 90.5 182 GLY A N 1
ATOM 1470 C CA . GLY A 1 182 ? 8.852 25.516 19.156 1 90.5 182 GLY A CA 1
ATOM 1471 C C . GLY A 1 182 ? 8.828 27.031 19.312 1 90.5 182 GLY A C 1
ATOM 1472 O O . GLY A 1 182 ? 9.867 27.688 19.219 1 90.5 182 GLY A O 1
ATOM 1473 N N . VAL A 1 183 ? 7.715 27.562 19.562 1 95 183 VAL A N 1
ATOM 1474 C CA . VAL A 1 183 ? 7.562 29.016 19.672 1 95 183 VAL A CA 1
ATOM 1475 C C . VAL A 1 183 ? 8.336 29.531 20.875 1 95 183 VAL A C 1
ATOM 1477 O O . VAL A 1 183 ? 9.062 30.531 20.781 1 95 183 VAL A O 1
ATOM 1480 N N . ALA A 1 184 ? 8.156 28.859 21.969 1 96.44 184 ALA A N 1
ATOM 1481 C CA . ALA A 1 184 ? 8.875 29.234 23.172 1 96.44 184 ALA A CA 1
ATOM 1482 C C . ALA A 1 184 ? 10.383 29.156 22.969 1 96.44 184 ALA A C 1
ATOM 1484 O O . ALA A 1 184 ? 11.117 30.062 23.344 1 96.44 184 ALA A O 1
ATOM 1485 N N . GLN A 1 185 ? 10.82 28.141 22.375 1 94.81 185 GLN A N 1
ATOM 1486 C CA . GLN A 1 185 ? 12.242 27.938 22.125 1 94.81 185 GLN A CA 1
ATOM 1487 C C . GLN A 1 185 ? 12.805 29.031 21.219 1 94.81 185 GLN A C 1
ATOM 1489 O O . GLN A 1 185 ? 13.883 29.562 21.469 1 94.81 185 GLN A O 1
ATOM 1494 N N . LEU A 1 186 ? 12.117 29.312 20.219 1 95.5 186 LEU A N 1
ATOM 1495 C CA . LEU A 1 186 ? 12.531 30.375 19.297 1 95.5 186 LEU A CA 1
ATOM 1496 C C . LEU A 1 186 ? 12.664 31.703 20.031 1 95.5 186 LEU A C 1
ATOM 1498 O O . LEU A 1 186 ? 13.562 32.5 19.75 1 95.5 186 LEU A O 1
ATOM 1502 N N . GLY A 1 187 ? 11.742 31.953 20.938 1 97.56 187 GLY A N 1
ATOM 1503 C CA . GLY A 1 187 ? 11.812 33.156 21.75 1 97.56 187 GLY A CA 1
ATOM 1504 C C . GLY A 1 187 ? 13.109 33.25 22.547 1 97.56 187 GLY A C 1
ATOM 1505 O O . GLY A 1 187 ? 13.781 34.281 22.5 1 97.56 187 GLY A O 1
ATOM 1506 N N . PHE A 1 188 ? 13.461 32.219 23.188 1 97.44 188 PHE A N 1
ATOM 1507 C CA . PHE A 1 188 ? 14.672 32.219 24 1 97.44 188 PHE A CA 1
ATOM 1508 C C . PHE A 1 188 ? 15.906 32.344 23.125 1 97.44 188 PHE A C 1
ATOM 1510 O O . PHE A 1 188 ? 16.859 33.031 23.469 1 97.44 188 PHE A O 1
ATOM 1517 N N . TRP A 1 189 ? 15.898 31.672 22.031 1 95.94 189 TRP A N 1
ATOM 1518 C CA . TRP A 1 189 ? 17.031 31.766 21.109 1 95.94 189 TRP A CA 1
ATOM 1519 C C . TRP A 1 189 ? 17.203 33.188 20.609 1 95.94 189 TRP A C 1
ATOM 1521 O O . TRP A 1 189 ? 18.328 33.656 20.422 1 95.94 189 TRP A O 1
ATOM 1531 N N . CYS A 1 190 ? 16.125 33.875 20.375 1 96.56 190 CYS A N 1
ATOM 1532 C CA . CYS A 1 190 ? 16.188 35.25 19.938 1 96.56 190 CYS A CA 1
ATOM 1533 C C . CYS A 1 190 ? 16.844 36.125 21 1 96.56 190 CYS A C 1
ATOM 1535 O O . CYS A 1 190 ? 17.688 36.969 20.688 1 96.56 190 CYS A O 1
ATOM 1537 N N . VAL A 1 191 ? 16.469 35.906 22.234 1 97.25 191 VAL A N 1
ATOM 1538 C CA . VAL A 1 191 ? 17.078 36.656 23.328 1 97.25 191 VAL A CA 1
ATOM 1539 C C . VAL A 1 191 ? 18.578 36.406 23.359 1 97.25 191 VAL A C 1
ATOM 1541 O O . VAL A 1 191 ? 19.375 37.344 23.5 1 97.25 191 VAL A O 1
ATOM 1544 N N . ASP A 1 192 ? 18.922 35.188 23.234 1 96.12 192 ASP A N 1
ATOM 1545 C CA . ASP A 1 192 ? 20.328 34.812 23.219 1 96.12 192 ASP A CA 1
ATOM 1546 C C . ASP A 1 192 ? 21.078 35.562 22.109 1 96.12 192 ASP A C 1
ATOM 1548 O O . ASP A 1 192 ? 22.172 36.094 22.344 1 96.12 192 ASP A O 1
ATOM 1552 N N . ASP A 1 193 ? 20.516 35.531 21 1 96.19 193 ASP A N 1
ATOM 1553 C CA . ASP A 1 193 ? 21.156 36.156 19.859 1 96.19 193 ASP A CA 1
ATOM 1554 C C . ASP A 1 193 ? 21.281 37.688 20.062 1 96.19 193 ASP A C 1
ATOM 1556 O O . ASP A 1 193 ? 22.312 38.281 19.734 1 96.19 193 ASP A O 1
ATOM 1560 N N . LEU A 1 194 ? 20.281 38.281 20.547 1 96.69 194 LEU A N 1
ATOM 1561 C CA . LEU A 1 194 ? 20.312 39.719 20.781 1 96.69 194 LEU A CA 1
ATOM 1562 C C . LEU A 1 194 ? 21.344 40.094 21.844 1 96.69 194 LEU A C 1
ATOM 1564 O O . LEU A 1 194 ? 22.078 41.062 21.688 1 96.69 194 LEU A O 1
ATOM 1568 N N . ARG A 1 195 ? 21.422 39.281 22.844 1 94.94 195 ARG A N 1
ATOM 1569 C CA . ARG A 1 195 ? 22.391 39.531 23.891 1 94.94 195 ARG A CA 1
ATOM 1570 C C . ARG A 1 195 ? 23.812 39.375 23.359 1 94.94 195 ARG A C 1
ATOM 1572 O O . ARG A 1 195 ? 24.703 40.188 23.703 1 94.94 195 ARG A O 1
ATOM 1579 N N . ARG A 1 196 ? 24.031 38.406 22.609 1 94.31 196 ARG A N 1
ATOM 1580 C CA . ARG A 1 196 ? 25.344 38.188 22 1 94.31 196 ARG A CA 1
ATOM 1581 C C . ARG A 1 196 ? 25.734 39.375 21.094 1 94.31 196 ARG A C 1
ATOM 1583 O O . ARG A 1 196 ? 26.906 39.719 21.016 1 94.31 196 ARG A O 1
ATOM 1590 N N . ALA A 1 197 ? 24.734 39.969 20.453 1 96.25 197 ALA A N 1
ATOM 1591 C CA . ALA A 1 197 ? 24.969 41.094 19.547 1 96.25 197 ALA A CA 1
ATOM 1592 C C . ALA A 1 197 ? 24.922 42.406 20.297 1 96.25 197 ALA A C 1
ATOM 1594 O O . ALA A 1 197 ? 24.984 43.469 19.688 1 96.25 197 ALA A O 1
ATOM 1595 N N . GLN A 1 198 ? 24.703 42.438 21.578 1 95.88 198 GLN A N 1
ATOM 1596 C CA . GLN A 1 198 ? 24.656 43.625 22.453 1 95.88 198 GLN A CA 1
ATOM 1597 C C . GLN A 1 198 ? 23.516 44.562 22.047 1 95.88 198 GLN A C 1
ATOM 1599 O O . GLN A 1 198 ? 23.703 45.781 22 1 95.88 198 GLN A O 1
ATOM 1604 N N . ARG A 1 199 ? 22.406 43.875 21.625 1 96.25 199 ARG A N 1
ATOM 1605 C CA . ARG A 1 199 ? 21.188 44.594 21.328 1 96.25 199 ARG A CA 1
ATOM 1606 C C . ARG A 1 199 ? 20.203 44.531 22.484 1 96.25 199 ARG A C 1
ATOM 1608 O O . ARG A 1 199 ? 20.062 43.469 23.125 1 96.25 199 ARG A O 1
ATOM 1615 N N . SER A 1 200 ? 19.516 45.625 22.766 1 93.56 200 SER A N 1
ATOM 1616 C CA . SER A 1 200 ? 18.719 45.719 23.984 1 93.56 200 SER A CA 1
ATOM 1617 C C . SER A 1 200 ? 17.234 45.562 23.703 1 93.56 200 SER A C 1
ATOM 1619 O O . SER A 1 200 ? 16.391 45.812 24.562 1 93.56 200 SER A O 1
ATOM 1621 N N . GLN A 1 201 ? 16.891 45.125 22.516 1 96.88 201 GLN A N 1
ATOM 1622 C CA . GLN A 1 201 ? 15.477 44.969 22.188 1 96.88 201 GLN A CA 1
ATOM 1623 C C . GLN A 1 201 ? 14.812 43.938 23.094 1 96.88 201 GLN A C 1
ATOM 1625 O O . GLN A 1 201 ? 15.422 42.906 23.406 1 96.88 201 GLN A O 1
ATOM 1630 N N . GLU A 1 202 ? 13.602 44.156 23.469 1 97.94 202 GLU A N 1
ATOM 1631 C CA . GLU A 1 202 ? 12.805 43.188 24.219 1 97.94 202 GLU A CA 1
ATOM 1632 C C . GLU A 1 202 ? 12.156 42.156 23.281 1 97.94 202 GLU A C 1
ATOM 1634 O O . GLU A 1 202 ? 11.664 42.531 22.203 1 97.94 202 GLU A O 1
ATOM 1639 N N . VAL A 1 203 ? 12.227 40.938 23.719 1 98.5 203 VAL A N 1
ATOM 1640 C CA . VAL A 1 203 ? 11.602 39.875 22.922 1 98.5 203 VAL A CA 1
ATOM 1641 C C . VAL A 1 203 ? 10.25 39.5 23.516 1 98.5 203 VAL A C 1
ATOM 1643 O O . VAL A 1 203 ? 10.164 39.188 24.703 1 98.5 203 VAL A O 1
ATOM 1646 N N . LEU A 1 204 ? 9.203 39.562 22.688 1 98.56 204 LEU A N 1
ATOM 1647 C CA . LEU A 1 204 ? 7.844 39.312 23.156 1 98.56 204 LEU A CA 1
ATOM 1648 C C . LEU A 1 204 ? 7.168 38.219 22.297 1 98.56 204 LEU A C 1
ATOM 1650 O O . LEU A 1 204 ? 7.465 38.125 21.109 1 98.56 204 LEU A O 1
ATOM 1654 N N . ILE A 1 205 ? 6.328 37.469 22.906 1 98.62 205 ILE A N 1
ATOM 1655 C CA . ILE A 1 205 ? 5.391 36.594 22.219 1 98.62 205 ILE A CA 1
ATOM 1656 C C . ILE A 1 205 ? 3.965 37.094 22.422 1 98.62 205 ILE A C 1
ATOM 1658 O O . ILE A 1 205 ? 3.531 37.281 23.562 1 98.62 205 ILE A O 1
ATOM 1662 N N . VAL A 1 206 ? 3.287 37.312 21.359 1 98.56 206 VAL A N 1
ATOM 1663 C CA . VAL A 1 206 ? 1.932 37.844 21.422 1 98.56 206 VAL A CA 1
ATOM 1664 C C . VAL A 1 206 ? 0.925 36.75 21.062 1 98.56 206 VAL A C 1
ATOM 1666 O O . VAL A 1 206 ? 0.865 36.312 19.906 1 98.56 206 VAL A O 1
ATOM 1669 N N . PRO A 1 207 ? 0.116 36.312 22.016 1 98.5 207 PRO A N 1
ATOM 1670 C CA . PRO A 1 207 ? -0.95 35.375 21.672 1 98.5 207 PRO A CA 1
ATOM 1671 C C . PRO A 1 207 ? -2.043 36 20.812 1 98.5 207 PRO A C 1
ATOM 1673 O O . PRO A 1 207 ? -2.475 37.125 21.078 1 98.5 207 PRO A O 1
ATOM 1676 N N . ILE A 1 208 ? -2.396 35.344 19.766 1 98.19 208 ILE A N 1
ATOM 1677 C CA . ILE A 1 208 ? -3.465 35.781 18.891 1 98.19 208 ILE A CA 1
ATOM 1678 C C . ILE A 1 208 ? -4.574 34.75 18.828 1 98.19 208 ILE A C 1
ATOM 1680 O O . ILE A 1 208 ? -4.34 33.625 18.406 1 98.19 208 ILE A O 1
ATOM 1684 N N . GLY A 1 209 ? -5.789 35.094 19.266 1 97.06 209 GLY A N 1
ATOM 1685 C CA . GLY A 1 209 ? -6.945 34.219 19.141 1 97.06 209 GLY A CA 1
ATOM 1686 C C . GLY A 1 209 ? -7.672 34.406 17.812 1 97.06 209 GLY A C 1
ATOM 1687 O O . GLY A 1 209 ? -7.762 35.5 17.281 1 97.06 209 GLY A O 1
ATOM 1688 N N . VAL A 1 210 ? -8.102 33.312 17.266 1 96.31 210 VAL A N 1
ATOM 1689 C CA . VAL A 1 210 ? -8.906 33.344 16.062 1 96.31 210 VAL A CA 1
ATOM 1690 C C . VAL A 1 210 ? -10.148 32.469 16.25 1 96.31 210 VAL A C 1
ATOM 1692 O O . VAL A 1 210 ? -10.039 31.297 16.641 1 96.31 210 VAL A O 1
ATOM 1695 N N . GLN A 1 211 ? -11.305 33.031 16.047 1 95.56 211 GLN A N 1
ATOM 1696 C CA . GLN A 1 211 ? -12.57 32.312 16.156 1 95.56 211 GLN A CA 1
ATOM 1697 C C . GLN A 1 211 ? -13.484 32.625 14.969 1 95.56 211 GLN A C 1
ATOM 1699 O O . GLN A 1 211 ? -13.492 33.75 14.469 1 95.56 211 GLN A O 1
ATOM 1704 N N . TYR A 1 212 ? -14.164 31.703 14.523 1 94.75 212 TYR A N 1
ATOM 1705 C CA . TYR A 1 212 ? -15.156 31.875 13.469 1 94.75 212 TYR A CA 1
ATOM 1706 C C . TYR A 1 212 ? -16.562 31.609 13.984 1 94.75 212 TYR A C 1
ATOM 1708 O O . TYR A 1 212 ? -16.766 30.688 14.789 1 94.75 212 TYR A O 1
ATOM 1716 N N . ARG A 1 213 ? -17.516 32.406 13.531 1 94.62 213 ARG A N 1
ATOM 1717 C CA . ARG A 1 213 ? -18.922 32.25 13.867 1 94.62 213 ARG A CA 1
ATOM 1718 C C . ARG A 1 213 ? -19.812 32.406 12.633 1 94.62 213 ARG A C 1
ATOM 1720 O O . ARG A 1 213 ? -19.359 32.906 11.609 1 94.62 213 ARG A O 1
ATOM 1727 N N . TYR A 1 214 ? -21 31.906 12.828 1 94.81 214 TYR A N 1
ATOM 1728 C CA . TYR A 1 214 ? -22.031 32.094 11.805 1 94.81 214 TYR A CA 1
ATOM 1729 C C . TYR A 1 214 ? -23.078 33.094 12.258 1 94.81 214 TYR A C 1
ATOM 1731 O O . TYR A 1 214 ? -23.953 32.781 13.062 1 94.81 214 TYR A O 1
ATOM 1739 N N . PRO A 1 215 ? -23.016 34.25 11.672 1 94.5 215 PRO A N 1
ATOM 1740 C CA . PRO A 1 215 ? -24.047 35.219 12.07 1 94.5 215 PRO A CA 1
ATOM 1741 C C . PRO A 1 215 ? -25.469 34.688 11.859 1 94.5 215 PRO A C 1
ATOM 1743 O O . PRO A 1 215 ? -26.344 34.906 12.68 1 94.5 215 PRO A O 1
ATOM 1746 N N . LYS A 1 216 ? -25.625 34 10.766 1 92.69 216 LYS A N 1
ATOM 1747 C CA . LYS A 1 216 ? -26.859 33.25 10.508 1 92.69 216 LYS A CA 1
ATOM 1748 C C . LYS A 1 216 ? -26.594 31.75 10.602 1 92.69 216 LYS A C 1
ATOM 1750 O O . LYS A 1 216 ? -25.953 31.172 9.719 1 92.69 216 LYS A O 1
ATOM 1755 N N . PRO A 1 217 ? -27.125 31.203 11.695 1 91.44 217 PRO A N 1
ATOM 1756 C CA . PRO A 1 217 ? -26.875 29.781 11.859 1 91.44 217 PRO A CA 1
ATOM 1757 C C . PRO A 1 217 ? -27.297 28.969 10.633 1 91.44 217 PRO A C 1
ATOM 1759 O O . PRO A 1 217 ? -28.422 29.078 10.172 1 91.44 217 PRO A O 1
ATOM 1762 N N . PRO A 1 218 ? -26.406 28.156 10.133 1 91.94 218 PRO A N 1
ATOM 1763 C CA . PRO A 1 218 ? -26.688 27.422 8.891 1 91.94 218 PRO A CA 1
ATOM 1764 C C . PRO A 1 218 ? -27.328 26.062 9.148 1 91.94 218 PRO A C 1
ATOM 1766 O O . PRO A 1 218 ? -26.828 25.047 8.68 1 91.94 218 PRO A O 1
ATOM 1769 N N . TRP A 1 219 ? -28.453 26.031 9.688 1 89.62 219 TRP A N 1
ATOM 1770 C CA . TRP A 1 219 ? -29.125 24.812 10.094 1 89.62 219 TRP A CA 1
ATOM 1771 C C . TRP A 1 219 ? -29.516 23.969 8.883 1 89.62 219 TRP A C 1
ATOM 1773 O O . TRP A 1 219 ? -29.328 22.75 8.883 1 89.62 219 TRP A O 1
ATOM 1783 N N . ALA A 1 220 ? -30.031 24.578 7.867 1 88.12 220 ALA A N 1
ATOM 1784 C CA . ALA A 1 220 ? -30.438 23.844 6.676 1 88.12 220 ALA A CA 1
ATOM 1785 C C . ALA A 1 220 ? -29.25 23.172 6.004 1 88.12 220 ALA A C 1
ATOM 1787 O O . ALA A 1 220 ? -29.344 22.016 5.578 1 88.12 220 ALA A O 1
ATOM 1788 N N . GLN A 1 221 ? -28.172 23.953 5.867 1 91.94 221 GLN A N 1
ATOM 1789 C CA . GLN A 1 221 ? -26.969 23.406 5.262 1 91.94 221 GLN A CA 1
ATOM 1790 C C . GLN A 1 221 ? -26.406 22.266 6.102 1 91.94 221 GLN A C 1
ATOM 1792 O O . GLN A 1 221 ? -25.891 21.281 5.562 1 91.94 221 GLN A O 1
ATOM 1797 N N . LEU A 1 222 ? -26.469 22.422 7.379 1 92.06 222 LEU A N 1
ATOM 1798 C CA . LEU A 1 222 ? -26.016 21.391 8.297 1 92.06 222 LEU A CA 1
ATOM 1799 C C . LEU A 1 222 ? -26.828 20.109 8.125 1 92.06 222 LEU A C 1
ATOM 1801 O O . LEU A 1 222 ? -26.281 19 8.125 1 92.06 222 LEU A O 1
ATOM 1805 N N . ASP A 1 223 ? -28.109 20.312 8 1 91.06 223 ASP A N 1
ATOM 1806 C CA . ASP A 1 223 ? -29 19.188 7.789 1 91.06 223 ASP A CA 1
ATOM 1807 C C . ASP A 1 223 ? -28.625 18.422 6.52 1 91.06 223 ASP A C 1
ATOM 1809 O O . ASP A 1 223 ? -28.578 17.188 6.516 1 91.06 223 ASP A O 1
ATOM 1813 N N . ARG A 1 224 ? -28.375 19.125 5.523 1 91.88 224 ARG A N 1
ATOM 1814 C CA . ARG A 1 224 ? -28.016 18.516 4.25 1 91.88 224 ARG A CA 1
ATOM 1815 C C . ARG A 1 224 ? -26.688 17.766 4.352 1 91.88 224 ARG A C 1
ATOM 1817 O O . ARG A 1 224 ? -26.547 16.656 3.846 1 91.88 224 ARG A O 1
ATOM 1824 N N . LEU A 1 225 ? -25.75 18.406 4.996 1 93.38 225 LEU A N 1
ATOM 1825 C CA . LEU A 1 225 ? -24.453 17.781 5.16 1 93.38 225 LEU A CA 1
ATOM 1826 C C . LEU A 1 225 ? -24.562 16.5 5.98 1 93.38 225 LEU A C 1
ATOM 1828 O O . LEU A 1 225 ? -23.953 15.492 5.641 1 93.38 225 LEU A O 1
ATOM 1832 N N . MET A 1 226 ? -25.344 16.609 7 1 92.88 226 MET A N 1
ATOM 1833 C CA . MET A 1 226 ? -25.578 15.43 7.832 1 92.88 226 MET A CA 1
ATOM 1834 C C . MET A 1 226 ? -26.188 14.297 7.02 1 92.88 226 MET A C 1
ATOM 1836 O O . MET A 1 226 ? -25.797 13.141 7.156 1 92.88 226 MET A O 1
ATOM 1840 N N . GLY A 1 227 ? -27.125 14.656 6.23 1 93.31 227 GLY A N 1
ATOM 1841 C CA . GLY A 1 227 ? -27.75 13.664 5.371 1 93.31 227 GLY A CA 1
ATOM 1842 C C . GLY A 1 227 ? -26.766 12.977 4.445 1 93.31 227 GLY A C 1
ATOM 1843 O O . GLY A 1 227 ? -26.828 11.758 4.254 1 93.31 227 GLY A O 1
ATOM 1844 N N . ARG A 1 228 ? -25.906 13.695 3.902 1 93.5 228 ARG A N 1
ATOM 1845 C CA . ARG A 1 228 ? -24.875 13.148 3.018 1 93.5 228 ARG A CA 1
ATOM 1846 C C . ARG A 1 228 ? -23.969 12.18 3.768 1 93.5 228 ARG A C 1
ATOM 1848 O O . ARG A 1 228 ? -23.656 11.094 3.262 1 93.5 228 ARG A O 1
ATOM 1855 N N . LEU A 1 229 ? -23.547 12.594 4.914 1 94.81 229 LEU A N 1
ATOM 1856 C CA . LEU A 1 229 ? -22.672 11.75 5.719 1 94.81 229 LEU A CA 1
ATOM 1857 C C . LEU A 1 229 ? -23.391 10.461 6.133 1 94.81 229 LEU A C 1
ATOM 1859 O O . LEU A 1 229 ? -22.781 9.383 6.109 1 94.81 229 LEU A O 1
ATOM 1863 N N . GLU A 1 230 ? -24.641 10.648 6.52 1 95.44 230 GLU A N 1
ATOM 1864 C CA . GLU A 1 230 ? -25.453 9.484 6.875 1 95.44 230 GLU A CA 1
ATOM 1865 C C . GLU A 1 230 ? -25.562 8.508 5.707 1 95.44 230 GLU A C 1
ATOM 1867 O O . GLU A 1 230 ? -25.406 7.297 5.883 1 95.44 230 GLU A O 1
ATOM 1872 N N . ALA A 1 231 ? -25.719 9 4.566 1 93.94 231 ALA A N 1
ATOM 1873 C CA . ALA A 1 231 ? -25.797 8.172 3.371 1 93.94 231 ALA A CA 1
ATOM 1874 C C . ALA A 1 231 ? -24.469 7.457 3.104 1 93.94 231 ALA A C 1
ATOM 1876 O O . ALA A 1 231 ? -24.453 6.262 2.801 1 93.94 231 ALA A O 1
ATOM 1877 N N . ASP A 1 232 ? -23.422 8.164 3.205 1 93.75 232 ASP A N 1
ATOM 1878 C CA . ASP A 1 232 ? -22.109 7.586 2.988 1 93.75 232 ASP A CA 1
ATOM 1879 C C . ASP A 1 232 ? -21.844 6.438 3.961 1 93.75 232 ASP A C 1
ATOM 1881 O O . ASP A 1 232 ? -21.125 5.492 3.635 1 93.75 232 ASP A O 1
ATOM 1885 N N . CYS A 1 233 ? -22.438 6.551 5.145 1 94.62 233 CYS A N 1
ATOM 1886 C CA . CYS A 1 233 ? -22.172 5.57 6.191 1 94.62 233 CYS A CA 1
ATOM 1887 C C . CYS A 1 233 ? -23.25 4.48 6.195 1 94.62 233 CYS A C 1
ATOM 1889 O O . CYS A 1 233 ? -23.281 3.639 7.094 1 94.62 233 CYS A O 1
ATOM 1891 N N . GLY A 1 234 ? -24.203 4.566 5.301 1 92.38 234 GLY A N 1
ATOM 1892 C CA . GLY A 1 234 ? -25.219 3.543 5.16 1 92.38 234 GLY A CA 1
ATOM 1893 C C . GLY A 1 234 ? -26.344 3.682 6.164 1 92.38 234 GLY A C 1
ATOM 1894 O O . GLY A 1 234 ? -27.016 2.699 6.504 1 92.38 234 GLY A O 1
ATOM 1895 N N . LEU A 1 235 ? -26.484 4.812 6.723 1 93.44 235 LEU A N 1
ATOM 1896 C CA . LEU A 1 235 ? -27.594 5.078 7.637 1 93.44 235 LEU A CA 1
ATOM 1897 C C . LEU A 1 235 ? -28.828 5.562 6.875 1 93.44 235 LEU A C 1
ATOM 1899 O O . LEU A 1 235 ? -28.703 6.23 5.848 1 93.44 235 LEU A O 1
ATOM 1903 N N . PRO A 1 236 ? -29.906 5.262 7.422 1 88.62 236 PRO A N 1
ATOM 1904 C CA . PRO A 1 236 ? -31.109 5.766 6.777 1 88.62 236 PRO A CA 1
ATOM 1905 C C . PRO A 1 236 ? -31.266 7.277 6.914 1 88.62 236 PRO A C 1
ATOM 1907 O O . PRO A 1 236 ? -30.844 7.859 7.91 1 88.62 236 PRO A O 1
ATOM 1910 N N . PRO A 1 237 ? -31.828 7.797 5.867 1 78.88 237 PRO A N 1
ATOM 1911 C CA . PRO A 1 237 ? -32.031 9.242 5.922 1 78.88 237 PRO A CA 1
ATOM 1912 C C . PRO A 1 237 ? -32.969 9.672 7.035 1 78.88 237 PRO A C 1
ATOM 1914 O O . PRO A 1 237 ? -33.938 8.961 7.332 1 78.88 237 PRO A O 1
ATOM 1917 N N . ALA A 1 238 ? -32.562 10.688 7.738 1 76.75 238 ALA A N 1
ATOM 1918 C CA . ALA A 1 238 ? -33.469 11.281 8.719 1 76.75 238 ALA A CA 1
ATOM 1919 C C . ALA A 1 238 ? -34.469 12.227 8.047 1 76.75 238 ALA A C 1
ATOM 1921 O O . ALA A 1 238 ? -34.219 12.695 6.934 1 76.75 238 ALA A O 1
ATOM 1922 N N . PRO A 1 239 ? -35.625 12.398 8.734 1 75.25 239 PRO A N 1
ATOM 1923 C CA . PRO A 1 239 ? -36.562 13.367 8.164 1 75.25 239 PRO A CA 1
ATOM 1924 C C . PRO A 1 239 ? -35.969 14.766 8.031 1 75.25 239 PRO A C 1
ATOM 1926 O O . PRO A 1 239 ? -35.125 15.164 8.859 1 75.25 239 PRO A O 1
ATOM 1929 N N . PRO A 1 240 ? -36.281 15.336 6.879 1 70 240 PRO A N 1
ATOM 1930 C CA . PRO A 1 240 ? -35.688 16.672 6.645 1 70 240 PRO A CA 1
ATOM 1931 C C . PRO A 1 240 ? -36.031 17.656 7.754 1 70 240 PRO A C 1
ATOM 1933 O O . PRO A 1 240 ? -37.094 17.562 8.375 1 70 240 PRO A O 1
ATOM 1936 N N . PHE A 1 241 ? -35.094 18.562 7.957 1 71.94 241 PHE A N 1
ATOM 1937 C CA . PHE A 1 241 ? -35.219 19.656 8.906 1 71.94 241 PHE A CA 1
ATOM 1938 C C . PHE A 1 241 ? -36.375 20.594 8.492 1 71.94 241 PHE A C 1
ATOM 1940 O O . PHE A 1 241 ? -36.469 20.984 7.328 1 71.94 241 PHE A O 1
ATOM 1947 N N . ASP A 1 242 ? -37.344 20.703 9.43 1 68.44 242 ASP A N 1
ATOM 1948 C CA . ASP A 1 242 ? -38.375 21.719 9.242 1 68.44 242 ASP A CA 1
ATOM 1949 C C . ASP A 1 242 ? -38 23 10 1 68.44 242 ASP A C 1
ATOM 1951 O O . ASP A 1 242 ? -38.031 23.031 11.227 1 68.44 242 ASP A O 1
ATOM 1955 N N . PRO A 1 243 ? -37.594 24.094 9.305 1 62.78 243 PRO A N 1
ATOM 1956 C CA . PRO A 1 243 ? -37.219 25.344 9.977 1 62.78 243 PRO A CA 1
ATOM 1957 C C . PRO A 1 243 ? -38.312 25.875 10.914 1 62.78 243 PRO A C 1
ATOM 1959 O O . PRO A 1 243 ? -38 26.672 11.805 1 62.78 243 PRO A O 1
ATOM 1962 N N . ARG A 1 244 ? -39.625 25.516 10.555 1 64.12 244 ARG A N 1
ATOM 1963 C CA . ARG A 1 244 ? -40.75 26 11.336 1 64.12 244 ARG A CA 1
ATOM 1964 C C . ARG A 1 244 ? -40.844 25.312 12.695 1 64.12 244 ARG A C 1
ATOM 1966 O O . ARG A 1 244 ? -41.438 25.844 13.633 1 64.12 244 ARG A O 1
ATOM 1973 N N . ALA A 1 245 ? -40.25 24.234 12.867 1 63.19 245 ALA A N 1
ATOM 1974 C CA . ALA A 1 245 ? -40.312 23.484 14.109 1 63.19 245 ALA A CA 1
ATOM 1975 C C . ALA A 1 245 ? -38.969 23.562 14.852 1 63.19 245 ALA A C 1
ATOM 1977 O O . ALA A 1 245 ? -38.219 22.594 14.898 1 63.19 245 ALA A O 1
ATOM 1978 N N . ARG A 1 246 ? -38.531 24.766 15.18 1 62.5 246 ARG A N 1
ATOM 1979 C CA . ARG A 1 246 ? -37.219 25.062 15.789 1 62.5 246 ARG A CA 1
ATOM 1980 C C . ARG A 1 246 ? -37.094 24.359 17.125 1 62.5 246 ARG A C 1
ATOM 1982 O O . ARG A 1 246 ? -35.969 23.969 17.516 1 62.5 246 ARG A O 1
ATOM 1989 N N . ASP A 1 247 ? -38.281 24.172 17.75 1 67.25 247 ASP A N 1
ATOM 1990 C CA . ASP A 1 247 ? -38.188 23.625 19.094 1 67.25 247 ASP A CA 1
ATOM 1991 C C . ASP A 1 247 ? -37.688 22.172 19.062 1 67.25 247 ASP A C 1
ATOM 1993 O O . ASP A 1 247 ? -38.281 21.328 18.375 1 67.25 247 ASP A O 1
ATOM 1997 N N . GLY A 1 248 ? -36.531 21.984 19.531 1 76.62 248 GLY A N 1
ATOM 1998 C CA . GLY A 1 248 ? -36 20.641 19.688 1 76.62 248 GLY A CA 1
ATOM 1999 C C . GLY A 1 248 ? -35.062 20.219 18.562 1 76.62 248 GLY A C 1
ATOM 2000 O O . GLY A 1 248 ? -34.594 19.078 18.547 1 76.62 248 GLY A O 1
ATOM 2001 N N . PHE A 1 249 ? -34.906 21.188 17.703 1 80.19 249 PHE A N 1
ATOM 2002 C CA . PHE A 1 249 ? -34.125 20.812 16.531 1 80.19 249 PHE A CA 1
ATOM 2003 C C . PHE A 1 249 ? -32.688 20.469 16.953 1 80.19 249 PHE A C 1
ATOM 2005 O O . PHE A 1 249 ? -32.094 19.516 16.453 1 80.19 249 PHE A O 1
ATOM 2012 N N . GLU A 1 250 ? -32.188 21.281 17.875 1 83.44 250 GLU A N 1
ATOM 2013 C CA . GLU A 1 250 ? -30.812 21.016 18.328 1 83.44 250 GLU A CA 1
ATOM 2014 C C . GLU A 1 250 ? -30.688 19.641 18.953 1 83.44 250 GLU A C 1
ATOM 2016 O O . GLU A 1 250 ? -29.703 18.938 18.719 1 83.44 250 GLU A O 1
ATOM 2021 N N . GLU A 1 251 ? -31.703 19.312 19.625 1 85.12 251 GLU A N 1
ATOM 2022 C CA . GLU A 1 251 ? -31.688 18 20.25 1 85.12 251 GLU A CA 1
ATOM 2023 C C . GLU A 1 251 ? -31.797 16.891 19.219 1 85.12 251 GLU A C 1
ATOM 2025 O O . GLU A 1 251 ? -31.125 15.859 19.328 1 85.12 251 GLU A O 1
ATOM 2030 N N . ALA A 1 252 ? -32.625 17.125 18.328 1 85.94 252 ALA A N 1
ATOM 2031 C CA . ALA A 1 252 ? -32.781 16.141 17.266 1 85.94 252 ALA A CA 1
ATOM 2032 C C . ALA A 1 252 ? -31.484 16 16.453 1 85.94 252 ALA A C 1
ATOM 2034 O O . ALA A 1 252 ? -31.078 14.883 16.109 1 85.94 252 ALA A O 1
ATOM 2035 N N . LEU A 1 253 ? -30.906 17.109 16.125 1 88.12 253 LEU A N 1
ATOM 2036 C CA . LEU A 1 253 ? -29.672 17.094 15.352 1 88.12 253 LEU A CA 1
ATOM 2037 C C . LEU A 1 253 ? -28.547 16.422 16.141 1 88.12 253 LEU A C 1
ATOM 2039 O O . LEU A 1 253 ? -27.719 15.711 15.555 1 88.12 253 LEU A O 1
ATOM 2043 N N . TYR A 1 254 ? -28.547 16.672 17.391 1 89.94 254 TYR A N 1
ATOM 2044 C CA . TYR A 1 254 ? -27.531 16.047 18.234 1 89.94 254 TYR A CA 1
ATOM 2045 C C . TYR A 1 254 ? -27.719 14.531 18.25 1 89.94 254 TYR A C 1
ATOM 2047 O O . TYR A 1 254 ? -26.734 13.789 18.203 1 89.94 254 TYR A O 1
ATOM 2055 N N . ALA A 1 255 ? -28.922 14.102 18.375 1 88.75 255 ALA A N 1
ATOM 2056 C CA . ALA A 1 255 ? -29.172 12.664 18.328 1 88.75 255 ALA A CA 1
ATOM 2057 C C . ALA A 1 255 ? -28.688 12.055 17.031 1 88.75 255 ALA A C 1
ATOM 2059 O O . ALA A 1 255 ? -28.141 10.953 17.016 1 88.75 255 ALA A O 1
ATOM 2060 N N . ARG A 1 256 ? -28.906 12.742 15.961 1 91 256 ARG A N 1
ATOM 2061 C CA . ARG A 1 256 ? -28.406 12.289 14.656 1 91 256 ARG A CA 1
ATOM 2062 C C . ARG A 1 256 ? -26.891 12.227 14.641 1 91 256 ARG A C 1
ATOM 2064 O O . ARG A 1 256 ? -26.312 11.281 14.109 1 91 256 ARG A O 1
ATOM 2071 N N . LEU A 1 257 ? -26.297 13.242 15.148 1 91.25 257 LEU A N 1
ATOM 2072 C CA . LEU A 1 257 ? -24.844 13.297 15.219 1 91.25 257 LEU A CA 1
ATOM 2073 C C . LEU A 1 257 ? -24.281 12.133 16.031 1 91.25 257 LEU A C 1
ATOM 2075 O O . LEU A 1 257 ? -23.297 11.508 15.633 1 91.25 257 LEU A O 1
ATOM 2079 N N . LEU A 1 258 ? -24.953 11.836 17.109 1 90.25 258 LEU A N 1
ATOM 2080 C CA . LEU A 1 258 ? -24.531 10.734 17.953 1 90.25 258 LEU A CA 1
ATOM 2081 C C . LEU A 1 258 ? -24.656 9.398 17.234 1 90.25 258 LEU A C 1
ATOM 2083 O O . LEU A 1 258 ? -23.766 8.547 17.312 1 90.25 258 LEU A O 1
ATOM 2087 N N . ARG A 1 259 ? -25.734 9.25 16.578 1 91.69 259 ARG A N 1
ATOM 2088 C CA . ARG A 1 259 ? -25.953 8.031 15.805 1 91.69 259 ARG A CA 1
ATOM 2089 C C . ARG A 1 259 ? -24.875 7.867 14.734 1 91.69 259 ARG A C 1
ATOM 2091 O O . ARG A 1 259 ? -24.359 6.766 14.539 1 91.69 259 ARG A O 1
ATOM 2098 N N . LEU A 1 260 ? -24.609 8.891 14.062 1 92.81 260 LEU A N 1
ATOM 2099 C CA . LEU A 1 260 ? -23.562 8.875 13.039 1 92.81 260 LEU A CA 1
ATOM 2100 C C . LEU A 1 260 ? -22.219 8.531 13.656 1 92.81 260 LEU A C 1
ATOM 2102 O O . LEU A 1 260 ? -21.469 7.719 13.109 1 92.81 260 LEU A O 1
ATOM 2106 N N . ALA A 1 261 ? -21.906 9.164 14.758 1 92.06 261 ALA A N 1
ATOM 2107 C CA . ALA A 1 261 ? -20.656 8.906 15.453 1 92.06 261 ALA A CA 1
ATOM 2108 C C . ALA A 1 261 ? -20.531 7.441 15.852 1 92.06 261 ALA A C 1
ATOM 2110 O O . ALA A 1 261 ? -19.484 6.824 15.672 1 92.06 261 ALA A O 1
ATOM 2111 N N . GLU A 1 262 ? -21.578 6.91 16.359 1 92.25 262 GLU A N 1
ATOM 2112 C CA . GLU A 1 262 ? -21.578 5.508 16.766 1 92.25 262 GLU A CA 1
ATOM 2113 C C . GLU A 1 262 ? -21.375 4.582 15.57 1 92.25 262 GLU A C 1
ATOM 2115 O O . GLU A 1 262 ? -20.609 3.615 15.656 1 92.25 262 GLU A O 1
ATOM 2120 N N . ARG A 1 263 ? -22.047 4.895 14.539 1 94.19 263 ARG A N 1
ATOM 2121 C CA . ARG A 1 263 ? -21.891 4.098 13.32 1 94.19 263 ARG A CA 1
ATOM 2122 C C . ARG A 1 263 ? -20.453 4.148 12.82 1 94.19 263 ARG A C 1
ATOM 2124 O O . ARG A 1 263 ? -19.891 3.119 12.445 1 94.19 263 ARG A O 1
ATOM 2131 N N . LEU A 1 264 ? -19.922 5.293 12.797 1 94.19 264 LEU A N 1
ATOM 2132 C CA . LEU A 1 264 ? -18.547 5.465 12.344 1 94.19 264 LEU A CA 1
ATOM 2133 C C . LEU A 1 264 ? -17.578 4.695 13.242 1 94.19 264 LEU A C 1
ATOM 2135 O O . LEU A 1 264 ? -16.656 4.035 12.742 1 94.19 264 LEU A O 1
ATOM 2139 N N . LEU A 1 265 ? -17.812 4.773 14.531 1 93.75 265 LEU A N 1
ATOM 2140 C CA . LEU A 1 265 ? -16.953 4.047 15.461 1 93.75 265 LEU A CA 1
ATOM 2141 C C . LEU A 1 265 ? -17.047 2.541 15.234 1 93.75 265 LEU A C 1
ATOM 2143 O O . LEU A 1 265 ? -16.031 1.853 15.156 1 93.75 265 LEU A O 1
ATOM 2147 N N . ASP A 1 266 ? -18.234 2.074 15.062 1 94.44 266 ASP A N 1
ATOM 2148 C CA . ASP A 1 266 ? -18.438 0.655 14.797 1 94.44 266 ASP A CA 1
ATOM 2149 C C . ASP A 1 266 ? -17.719 0.221 13.523 1 94.44 266 ASP A C 1
ATOM 2151 O O . ASP A 1 266 ? -17.047 -0.806 13.508 1 94.44 266 ASP A O 1
ATOM 2155 N N . THR A 1 267 ? -17.922 0.99 12.539 1 95.44 267 THR A N 1
ATOM 2156 C CA . THR A 1 267 ? -17.344 0.683 11.234 1 95.44 267 THR A CA 1
ATOM 2157 C C . THR A 1 267 ? -15.82 0.686 11.312 1 95.44 267 THR A C 1
ATOM 2159 O O . THR A 1 267 ? -15.164 -0.228 10.812 1 95.44 267 THR A O 1
ATOM 2162 N N . MET A 1 268 ? -15.281 1.662 11.984 1 96.19 268 MET A N 1
ATOM 2163 C CA . MET A 1 268 ? -13.828 1.783 12.078 1 96.19 268 MET A CA 1
ATOM 2164 C C . MET A 1 268 ? -13.25 0.685 12.961 1 96.19 268 MET A C 1
ATOM 2166 O O . MET A 1 268 ? -12.141 0.199 12.703 1 96.19 268 MET A O 1
ATOM 2170 N N . GLU A 1 269 ? -13.945 0.362 13.984 1 95.62 269 GLU A N 1
ATOM 2171 C CA . GLU A 1 269 ? -13.508 -0.737 14.836 1 95.62 269 GLU A CA 1
ATOM 2172 C C . GLU A 1 269 ? -13.422 -2.045 14.055 1 95.62 269 GLU A C 1
ATOM 2174 O O . GLU A 1 269 ? -12.422 -2.762 14.141 1 95.62 269 GLU A O 1
ATOM 2179 N N . LYS A 1 270 ? -14.43 -2.287 13.273 1 94 270 LYS A N 1
ATOM 2180 C CA . LYS A 1 270 ? -14.414 -3.482 12.438 1 94 270 LYS A CA 1
ATOM 2181 C C . LYS A 1 270 ? -13.289 -3.422 11.406 1 94 270 LYS A C 1
ATOM 2183 O O . LYS A 1 270 ? -12.617 -4.422 11.148 1 94 270 LYS A O 1
ATOM 2188 N N . PHE A 1 271 ? -13.109 -2.326 10.898 1 96.31 271 PHE A N 1
ATOM 2189 C CA . PHE A 1 271 ? -12.07 -2.115 9.898 1 96.31 271 PHE A CA 1
ATOM 2190 C C . PHE A 1 271 ? -10.695 -2.43 10.469 1 96.31 271 PHE A C 1
ATOM 2192 O O . PHE A 1 271 ? -9.914 -3.17 9.859 1 96.31 271 PHE A O 1
ATOM 2199 N N . TYR A 1 272 ? -10.414 -1.839 11.602 1 97.31 272 TYR A N 1
ATOM 2200 C CA . TYR A 1 272 ? -9.062 -1.993 12.125 1 97.31 272 TYR A CA 1
ATOM 2201 C C . TYR A 1 272 ? -8.805 -3.432 12.555 1 97.31 272 TYR A C 1
ATOM 2203 O O . TYR A 1 272 ? -7.676 -3.922 12.461 1 97.31 272 TYR A O 1
ATOM 2211 N N . SER A 1 273 ? -9.805 -4.105 13.039 1 95.56 273 SER A N 1
ATOM 2212 C CA . SER A 1 273 ? -9.648 -5.527 13.328 1 95.56 273 SER A CA 1
ATOM 2213 C C . SER A 1 273 ? -9.305 -6.316 12.07 1 95.56 273 SER A C 1
ATOM 2215 O O . SER A 1 273 ? -8.391 -7.137 12.078 1 95.56 273 SER A O 1
ATOM 2217 N N . ARG A 1 274 ? -9.969 -6.023 11.016 1 93.25 274 ARG A N 1
ATOM 2218 C CA . ARG A 1 274 ? -9.734 -6.711 9.75 1 93.25 274 ARG A CA 1
ATOM 2219 C C . ARG A 1 274 ? -8.391 -6.309 9.148 1 93.25 274 ARG A C 1
ATOM 2221 O O . ARG A 1 274 ? -7.637 -7.164 8.68 1 93.25 274 ARG A O 1
ATOM 2228 N N . PHE A 1 275 ? -8.117 -5.043 9.133 1 96.19 275 PHE A N 1
ATOM 2229 C CA . PHE A 1 275 ? -6.91 -4.5 8.531 1 96.19 275 PHE A CA 1
ATOM 2230 C C . PHE A 1 275 ? -5.668 -5.098 9.172 1 96.19 275 PHE A C 1
ATOM 2232 O O . PHE A 1 275 ? -4.691 -5.402 8.484 1 96.19 275 PHE A O 1
ATOM 2239 N N . ASN A 1 276 ? -5.773 -5.25 10.484 1 96 276 ASN A N 1
ATOM 2240 C CA . ASN A 1 276 ? -4.609 -5.75 11.211 1 96 276 ASN A CA 1
ATOM 2241 C C . ASN A 1 276 ? -4.656 -7.266 11.367 1 96 276 ASN A C 1
ATOM 2243 O O . ASN A 1 276 ? -3.723 -7.867 11.898 1 96 276 ASN A O 1
ATOM 2247 N N . HIS A 1 277 ? -5.723 -7.914 10.969 1 94.56 277 HIS A N 1
ATOM 2248 C CA . HIS A 1 277 ? -5.91 -9.359 11.047 1 94.56 277 HIS A CA 1
ATOM 2249 C C . HIS A 1 277 ? -5.801 -9.852 12.484 1 94.56 277 HIS A C 1
ATOM 2251 O O . HIS A 1 277 ? -5.199 -10.891 12.75 1 94.56 277 HIS A O 1
ATOM 2257 N N . ARG A 1 278 ? -6.25 -9.055 13.469 1 93.62 278 ARG A N 1
ATOM 2258 C CA . ARG A 1 278 ? -6.258 -9.344 14.898 1 93.62 278 ARG A CA 1
ATOM 2259 C C . ARG A 1 278 ? -7.461 -8.703 15.578 1 93.62 278 ARG A C 1
ATOM 2261 O O . ARG A 1 278 ? -7.961 -7.672 15.125 1 93.62 278 ARG A O 1
ATOM 2268 N N . PRO A 1 279 ? -7.883 -9.352 16.625 1 93.75 279 PRO A N 1
ATOM 2269 C CA . PRO A 1 279 ? -8.945 -8.688 17.391 1 93.75 279 PRO A CA 1
ATOM 2270 C C . PRO A 1 279 ? -8.5 -7.363 17.984 1 93.75 279 PRO A C 1
ATOM 2272 O O . PRO A 1 279 ? -7.324 -7.191 18.312 1 93.75 279 PRO A O 1
ATOM 2275 N N . LEU A 1 280 ? -9.406 -6.473 18.141 1 93.12 280 LEU A N 1
ATOM 2276 C CA . LEU A 1 280 ? -9.109 -5.117 18.594 1 93.12 280 LEU A CA 1
ATOM 2277 C C . LEU A 1 280 ? -8.461 -5.137 19.969 1 93.12 280 LEU A C 1
ATOM 2279 O O . LEU A 1 280 ? -7.598 -4.305 20.266 1 93.12 280 LEU A O 1
ATOM 2283 N N . GLU A 1 281 ? -8.812 -6.078 20.812 1 92.38 281 GLU A N 1
ATOM 2284 C CA . GLU A 1 281 ? -8.328 -6.168 22.188 1 92.38 281 GLU A CA 1
ATOM 2285 C C . GLU A 1 281 ? -6.82 -6.398 22.219 1 92.38 281 GLU A C 1
ATOM 2287 O O . GLU A 1 281 ? -6.152 -6 23.172 1 92.38 281 GLU A O 1
ATOM 2292 N N . GLU A 1 282 ? -6.336 -6.953 21.156 1 92.94 282 GLU A N 1
ATOM 2293 C CA . GLU A 1 282 ? -4.91 -7.258 21.094 1 92.94 282 GLU A CA 1
ATOM 2294 C C . GLU A 1 282 ? -4.117 -6.074 20.531 1 92.94 282 GLU A C 1
ATOM 2296 O O . GLU A 1 282 ? -2.891 -6.039 20.641 1 92.94 282 GLU A O 1
ATOM 2301 N N . LEU A 1 283 ? -4.848 -5.133 20 1 92.44 283 LEU A N 1
ATOM 2302 C CA . LEU A 1 283 ? -4.164 -4.059 19.281 1 92.44 283 LEU A CA 1
ATOM 2303 C C . LEU A 1 283 ? -3.855 -2.896 20.219 1 92.44 283 LEU A C 1
ATOM 2305 O O . LEU A 1 283 ? -2.918 -2.133 19.984 1 92.44 283 LEU A O 1
ATOM 2309 N N . SER A 1 284 ? -4.688 -2.775 21.281 1 92.06 284 SER A N 1
ATOM 2310 C CA . SER A 1 284 ? -4.496 -1.665 22.203 1 92.06 284 SER A CA 1
ATOM 2311 C C . SER A 1 284 ? -4.945 -2.039 23.625 1 92.06 284 SER A C 1
ATOM 2313 O O . SER A 1 284 ? -6.027 -2.6 23.797 1 92.06 284 SER A O 1
ATOM 2315 N N . PRO A 1 285 ? -4.141 -1.648 24.562 1 90.25 285 PRO A N 1
ATOM 2316 C CA . PRO A 1 285 ? -4.574 -1.864 25.938 1 90.25 285 PRO A CA 1
ATOM 2317 C C . PRO A 1 285 ? -5.809 -1.046 26.312 1 90.25 285 PRO A C 1
ATOM 2319 O O . PRO A 1 285 ? -6.602 -1.465 27.156 1 90.25 285 PRO A O 1
ATOM 2322 N N . LYS A 1 286 ? -6.027 0.053 25.688 1 88.62 286 LYS A N 1
ATOM 2323 C CA . LYS A 1 286 ? -7.18 0.902 25.969 1 88.62 286 LYS A CA 1
ATOM 2324 C C . LYS A 1 286 ? -8.484 0.212 25.578 1 88.62 286 LYS A C 1
ATOM 2326 O O . LYS A 1 286 ? -9.523 0.445 26.188 1 88.62 286 LYS A O 1
ATOM 2331 N N . ILE A 1 287 ? -8.398 -0.554 24.578 1 86.12 287 ILE A N 1
ATOM 2332 C CA . ILE A 1 287 ? -9.562 -1.326 24.156 1 86.12 287 ILE A CA 1
ATOM 2333 C C . ILE A 1 287 ? -9.859 -2.412 25.188 1 86.12 287 ILE A C 1
ATOM 2335 O O . ILE A 1 287 ? -11.023 -2.643 25.531 1 86.12 287 ILE A O 1
ATOM 2339 N N . ALA A 1 288 ? -8.836 -3.039 25.609 1 81.69 288 ALA A N 1
ATOM 2340 C CA . ALA A 1 288 ? -8.977 -4.102 26.594 1 81.69 288 ALA A CA 1
ATOM 2341 C C . ALA A 1 288 ? -9.648 -3.582 27.875 1 81.69 288 ALA A C 1
ATOM 2343 O O . ALA A 1 288 ? -10.445 -4.289 28.5 1 81.69 288 ALA A O 1
ATOM 2344 N N . ASP A 1 289 ? -9.414 -2.328 28.203 1 81.75 289 ASP A N 1
ATOM 2345 C CA . ASP A 1 289 ? -9.977 -1.706 29.391 1 81.75 289 ASP A CA 1
ATOM 2346 C C . ASP A 1 289 ? -11.477 -1.468 29.234 1 81.75 289 ASP A C 1
ATOM 2348 O O . ASP A 1 289 ? -12.203 -1.393 30.234 1 81.75 289 ASP A O 1
ATOM 2352 N N . LEU A 1 290 ? -11.891 -1.377 28 1 82.19 290 LEU A N 1
ATOM 2353 C CA . LEU A 1 290 ? -13.289 -1.082 27.734 1 82.19 290 LEU A CA 1
ATOM 2354 C C . LEU A 1 290 ? -14.117 -2.363 27.672 1 82.19 290 LEU A C 1
ATOM 2356 O O . LEU A 1 290 ? -15.344 -2.322 27.781 1 82.19 290 LEU A O 1
ATOM 2360 N N . THR A 1 291 ? -13.586 -3.512 27.359 1 73.81 291 THR A N 1
ATOM 2361 C CA . THR A 1 291 ? -14.281 -4.762 27.062 1 73.81 291 THR A CA 1
ATOM 2362 C C . THR A 1 291 ? -15.172 -5.18 28.234 1 73.81 291 THR A C 1
ATOM 2364 O O . THR A 1 291 ? -16.203 -5.812 28.031 1 73.81 291 THR A O 1
ATOM 2367 N N . GLY A 1 292 ? -14.945 -4.637 29.359 1 67.44 292 GLY A N 1
ATOM 2368 C CA . GLY A 1 292 ? -15.797 -5.023 30.484 1 67.44 292 GLY A CA 1
ATOM 2369 C C . GLY A 1 292 ? -17.031 -4.156 30.625 1 67.44 292 GLY A C 1
ATOM 2370 O O . GLY A 1 292 ? -17.984 -4.527 31.312 1 67.44 292 GLY A O 1
ATOM 2371 N N . ASP A 1 293 ? -17.094 -3.041 29.828 1 69.56 293 ASP A N 1
ATOM 2372 C CA . ASP A 1 293 ? -18.219 -2.121 29.891 1 69.56 293 ASP A CA 1
ATOM 2373 C C . ASP A 1 293 ? -19.141 -2.293 28.688 1 69.56 293 ASP A C 1
ATOM 2375 O O . ASP A 1 293 ? -18.734 -2.029 27.562 1 69.56 293 ASP A O 1
ATOM 2379 N N . PRO A 1 294 ? -20.375 -2.832 28.906 1 66.19 294 PRO A N 1
ATOM 2380 C CA . PRO A 1 294 ? -21.297 -3.062 27.797 1 66.19 294 PRO A CA 1
ATOM 2381 C C . PRO A 1 294 ? -21.656 -1.781 27.047 1 66.19 294 PRO A C 1
ATOM 2383 O O . PRO A 1 294 ? -22.047 -1.833 25.875 1 66.19 294 PRO A O 1
ATOM 2386 N N . HIS A 1 295 ? -21.547 -0.613 27.75 1 68.5 295 HIS A N 1
ATOM 2387 C CA . HIS A 1 295 ? -21.875 0.65 27.094 1 68.5 295 HIS A CA 1
ATOM 2388 C C . HIS A 1 295 ? -20.797 1.702 27.375 1 68.5 295 HIS A C 1
ATOM 2390 O O . HIS A 1 295 ? -21.047 2.668 28.094 1 68.5 295 HIS A O 1
ATOM 2396 N N . PRO A 1 296 ? -19.781 1.392 26.766 1 72.69 296 PRO A N 1
ATOM 2397 C CA . PRO A 1 296 ? -18.719 2.369 27.031 1 72.69 296 PRO A CA 1
ATOM 2398 C C . PRO A 1 296 ? -19.031 3.75 26.453 1 72.69 296 PRO A C 1
ATOM 2400 O O . PRO A 1 296 ? -19.688 3.855 25.422 1 72.69 296 PRO A O 1
ATOM 2403 N N . GLN A 1 297 ? -18.547 4.688 27.109 1 82.12 297 GLN A N 1
ATOM 2404 C CA . GLN A 1 297 ? -18.719 6.07 26.688 1 82.12 297 GLN A CA 1
ATOM 2405 C C . GLN A 1 297 ? -18.047 6.309 25.328 1 82.12 297 GLN A C 1
ATOM 2407 O O . GLN A 1 297 ? -16.984 5.75 25.047 1 82.12 297 GLN A O 1
ATOM 2412 N N . LEU A 1 298 ? -18.719 7.047 24.578 1 85.88 298 LEU A N 1
ATOM 2413 C CA . LEU A 1 298 ? -18.266 7.352 23.219 1 85.88 298 LEU A CA 1
ATOM 2414 C C . LEU A 1 298 ? -16.859 7.918 23.234 1 85.88 298 LEU A C 1
ATOM 2416 O O . LEU A 1 298 ? -16.031 7.566 22.391 1 85.88 298 LEU A O 1
ATOM 2420 N N . ALA A 1 299 ? -16.578 8.758 24.188 1 85.69 299 ALA A N 1
ATOM 2421 C CA . ALA A 1 299 ? -15.289 9.422 24.281 1 85.69 299 ALA A CA 1
ATOM 2422 C C . ALA A 1 299 ? -14.172 8.406 24.5 1 85.69 299 ALA A C 1
ATOM 2424 O O . ALA A 1 299 ? -13.094 8.516 23.906 1 85.69 299 ALA A O 1
ATOM 2425 N N . LEU A 1 300 ? -14.422 7.449 25.328 1 88.31 300 LEU A N 1
ATOM 2426 C CA . LEU A 1 300 ? -13.422 6.438 25.625 1 88.31 300 LEU A CA 1
ATOM 2427 C C . LEU A 1 300 ? -13.203 5.516 24.438 1 88.31 300 LEU A C 1
ATOM 2429 O O . LEU A 1 300 ? -12.07 5.125 24.141 1 88.31 300 LEU A O 1
ATOM 2433 N N . ARG A 1 301 ? -14.281 5.164 23.781 1 90.88 301 ARG A N 1
ATOM 2434 C CA . ARG A 1 301 ? -14.18 4.34 22.578 1 90.88 301 ARG A CA 1
ATOM 2435 C C . ARG A 1 301 ? -13.359 5.039 21.5 1 90.88 301 ARG A C 1
ATOM 2437 O O . ARG A 1 301 ? -12.547 4.41 20.828 1 90.88 301 ARG A O 1
ATOM 2444 N N . LEU A 1 302 ? -13.609 6.32 21.375 1 91.81 302 LEU A N 1
ATOM 2445 C CA . LEU A 1 302 ? -12.867 7.102 20.406 1 91.81 302 LEU A CA 1
ATOM 2446 C C . LEU A 1 302 ? -11.383 7.117 20.734 1 91.81 302 LEU A C 1
ATOM 2448 O O . LEU A 1 302 ? -10.547 6.863 19.859 1 91.81 302 LEU A O 1
ATOM 2452 N N . GLN A 1 303 ? -11.055 7.363 21.953 1 90.69 303 GLN A N 1
ATOM 2453 C CA . GLN A 1 303 ? -9.656 7.418 22.359 1 90.69 303 GLN A CA 1
ATOM 2454 C C . GLN A 1 303 ? -8.961 6.078 22.125 1 90.69 303 GLN A C 1
ATOM 2456 O O . GLN A 1 303 ? -7.812 6.043 21.672 1 90.69 303 GLN A O 1
ATOM 2461 N N . ALA A 1 304 ? -9.656 5.066 22.438 1 93.19 304 ALA A N 1
ATOM 2462 C CA . ALA A 1 304 ? -9.102 3.73 22.219 1 93.19 304 ALA A CA 1
ATOM 2463 C C . ALA A 1 304 ? -8.867 3.471 20.734 1 93.19 304 ALA A C 1
ATOM 2465 O O . ALA A 1 304 ? -7.84 2.91 20.344 1 93.19 304 ALA A O 1
ATOM 2466 N N . LEU A 1 305 ? -9.797 3.881 19.938 1 94.06 305 LEU A N 1
ATOM 2467 C CA . LEU A 1 305 ? -9.68 3.68 18.5 1 94.06 305 LEU A CA 1
ATOM 2468 C C . LEU A 1 305 ? -8.539 4.512 17.922 1 94.06 305 LEU A C 1
ATOM 2470 O O . LEU A 1 305 ? -7.824 4.051 17.031 1 94.06 305 LEU A O 1
ATOM 2474 N N . LEU A 1 306 ? -8.422 5.73 18.406 1 94.94 306 LEU A N 1
ATOM 2475 C CA . LEU A 1 306 ? -7.305 6.566 17.969 1 94.94 306 LEU A CA 1
ATOM 2476 C C . LEU A 1 306 ? -5.973 5.906 18.297 1 94.94 306 LEU A C 1
ATOM 2478 O O . LEU A 1 306 ? -5.043 5.938 17.484 1 94.94 306 LEU A O 1
ATOM 2482 N N . ASP A 1 307 ? -5.961 5.309 19.406 1 95.88 307 ASP A N 1
ATOM 2483 C CA . ASP A 1 307 ? -4.754 4.594 19.797 1 95.88 307 ASP A CA 1
ATOM 2484 C C . ASP A 1 307 ? -4.488 3.41 18.859 1 95.88 307 ASP A C 1
ATOM 2486 O O . ASP A 1 307 ? -3.348 3.178 18.453 1 95.88 307 ASP A O 1
ATOM 2490 N N . VAL A 1 308 ? -5.484 2.699 18.547 1 96.69 308 VAL A N 1
ATOM 2491 C CA . VAL A 1 308 ? -5.352 1.564 17.641 1 96.69 308 VAL A CA 1
ATOM 2492 C C . VAL A 1 308 ? -4.82 2.043 16.297 1 96.69 308 VAL A C 1
ATOM 2494 O O . VAL A 1 308 ? -3.92 1.424 15.719 1 96.69 308 VAL A O 1
ATOM 2497 N N . ALA A 1 309 ? -5.371 3.094 15.812 1 97.56 309 ALA A N 1
ATOM 2498 C CA . ALA A 1 309 ? -4.957 3.641 14.523 1 97.56 309 ALA A CA 1
ATOM 2499 C C . ALA A 1 309 ? -3.48 4.02 14.531 1 97.56 309 ALA A C 1
ATOM 2501 O O . ALA A 1 309 ? -2.744 3.701 13.594 1 97.56 309 ALA A O 1
ATOM 2502 N N . LEU A 1 310 ? -3.086 4.641 15.602 1 97.19 310 LEU A N 1
ATOM 2503 C CA . LEU A 1 310 ? -1.688 5.047 15.695 1 97.19 310 LEU A CA 1
ATOM 2504 C C . LEU A 1 310 ? -0.778 3.83 15.82 1 97.19 310 LEU A C 1
ATOM 2506 O O . LEU A 1 310 ? 0.28 3.773 15.188 1 97.19 310 LEU A O 1
ATOM 2510 N N . ARG A 1 311 ? -1.179 2.898 16.609 1 97.19 311 ARG A N 1
ATOM 2511 C CA . ARG A 1 311 ? -0.373 1.694 16.797 1 97.19 311 ARG A CA 1
ATOM 2512 C C . ARG A 1 311 ? -0.234 0.929 15.484 1 97.19 311 ARG A C 1
ATOM 2514 O O . ARG A 1 311 ? 0.8 0.309 15.227 1 97.19 311 ARG A O 1
ATOM 2521 N N . THR A 1 312 ? -1.258 0.95 14.695 1 97.12 312 THR A N 1
ATOM 2522 C CA . THR A 1 312 ? -1.215 0.314 13.383 1 97.12 312 THR A CA 1
ATOM 2523 C C . THR A 1 312 ? -0.114 0.927 12.523 1 97.12 312 THR A C 1
ATOM 2525 O O . THR A 1 312 ? 0.665 0.205 11.898 1 97.12 312 THR A O 1
ATOM 2528 N N . ALA A 1 313 ? -0.079 2.23 12.516 1 97.31 313 ALA A N 1
ATOM 2529 C CA . ALA A 1 313 ? 0.953 2.932 11.758 1 97.31 313 ALA A CA 1
ATOM 2530 C C . ALA A 1 313 ? 2.33 2.729 12.383 1 97.31 313 ALA A C 1
ATOM 2532 O O . ALA A 1 313 ? 3.318 2.523 11.672 1 97.31 313 ALA A O 1
ATOM 2533 N N . GLU A 1 314 ? 2.336 2.832 13.68 1 97.38 314 GLU A N 1
ATOM 2534 C CA . GLU A 1 314 ? 3.598 2.709 14.406 1 97.38 314 GLU A CA 1
ATOM 2535 C C . GLU A 1 314 ? 4.211 1.326 14.211 1 97.38 314 GLU A C 1
ATOM 2537 O O . GLU A 1 314 ? 5.434 1.193 14.117 1 97.38 314 GLU A O 1
ATOM 2542 N N . ARG A 1 315 ? 3.469 0.323 14.164 1 94.69 315 ARG A N 1
ATOM 2543 C CA . ARG A 1 315 ? 3.949 -1.036 13.93 1 94.69 315 ARG A CA 1
ATOM 2544 C C . ARG A 1 315 ? 4.664 -1.142 12.594 1 94.69 315 ARG A C 1
ATOM 2546 O O . ARG A 1 315 ? 5.699 -1.805 12.484 1 94.69 315 ARG A O 1
ATOM 2553 N N . HIS A 1 316 ? 4.148 -0.519 11.609 1 94.88 316 HIS A N 1
ATOM 2554 C CA . HIS A 1 316 ? 4.777 -0.55 10.297 1 94.88 316 HIS A CA 1
ATOM 2555 C C . HIS A 1 316 ? 6.18 0.043 10.344 1 94.88 316 HIS A C 1
ATOM 2557 O O . HIS A 1 316 ? 7.117 -0.525 9.773 1 94.88 316 HIS A O 1
ATOM 2563 N N . PHE A 1 317 ? 6.352 1.134 11.031 1 95.12 317 PHE A N 1
ATOM 2564 C CA . PHE A 1 317 ? 7.609 1.866 11.008 1 95.12 317 PHE A CA 1
ATOM 2565 C C . PHE A 1 317 ? 8.539 1.378 12.117 1 95.12 317 PHE A C 1
ATOM 2567 O O . PHE A 1 317 ? 9.688 1.816 12.211 1 95.12 317 PHE A O 1
ATOM 2574 N N . GLY A 1 318 ? 8.047 0.515 12.938 1 93.25 318 GLY A N 1
ATOM 2575 C CA . GLY A 1 318 ? 8.852 0.03 14.047 1 93.25 318 GLY A CA 1
ATOM 2576 C C . GLY A 1 318 ? 9.102 1.084 15.109 1 93.25 318 GLY A C 1
ATOM 2577 O O . GLY A 1 318 ? 10.203 1.174 15.656 1 93.25 318 GLY A O 1
ATOM 2578 N N . ILE A 1 319 ? 8.133 1.891 15.336 1 93.81 319 ILE A N 1
ATOM 2579 C CA . ILE A 1 319 ? 8.219 2.973 16.312 1 93.81 319 ILE A CA 1
ATOM 2580 C C . ILE A 1 319 ? 7.461 2.588 17.578 1 93.81 319 ILE A C 1
ATOM 2582 O O . ILE A 1 319 ? 6.391 1.981 17.516 1 93.81 319 ILE A O 1
ATOM 2586 N N . ALA A 1 320 ? 8.008 2.977 18.703 1 93.5 320 ALA A N 1
ATOM 2587 C CA . ALA A 1 320 ? 7.363 2.697 19.984 1 93.5 320 ALA A CA 1
ATOM 2588 C C . ALA A 1 320 ? 6.086 3.516 20.141 1 93.5 320 ALA A C 1
ATOM 2590 O O . ALA A 1 320 ? 6.039 4.684 19.75 1 93.5 320 ALA A O 1
ATOM 2591 N N . SER A 1 321 ? 5.113 2.916 20.734 1 93.62 321 SER A N 1
ATOM 2592 C CA . SER A 1 321 ? 3.814 3.557 20.922 1 93.62 321 SER A CA 1
ATOM 2593 C C . SER A 1 321 ? 3.764 4.328 22.234 1 93.62 321 SER A C 1
ATOM 2595 O O . SER A 1 321 ? 2.941 4.031 23.109 1 93.62 321 SER A O 1
ATOM 2597 N N . THR A 1 322 ? 4.574 5.27 22.406 1 91.19 322 THR A N 1
ATOM 2598 C CA . THR A 1 322 ? 4.625 6.043 23.641 1 91.19 322 THR A CA 1
ATOM 2599 C C . THR A 1 322 ? 4.512 7.535 23.344 1 91.19 322 THR A C 1
ATOM 2601 O O . THR A 1 322 ? 4.867 7.988 22.266 1 91.19 322 THR A O 1
ATOM 2604 N N . GLY A 1 323 ? 3.863 8.25 24.344 1 87.19 323 GLY A N 1
ATOM 2605 C CA . GLY A 1 323 ? 3.746 9.695 24.203 1 87.19 323 GLY A CA 1
ATOM 2606 C C . GLY A 1 323 ? 2.324 10.164 23.953 1 87.19 323 GLY A C 1
ATOM 2607 O O . GLY A 1 323 ? 1.407 9.344 23.859 1 87.19 323 GLY A O 1
ATOM 2608 N N . GLU A 1 324 ? 2.232 11.531 23.859 1 85.25 324 GLU A N 1
ATOM 2609 C CA . GLU A 1 324 ? 0.935 12.133 23.562 1 85.25 324 GLU A CA 1
ATOM 2610 C C . GLU A 1 324 ? 0.578 11.969 22.078 1 85.25 324 GLU A C 1
ATOM 2612 O O . GLU A 1 324 ? 1.457 11.758 21.25 1 85.25 324 GLU A O 1
ATOM 2617 N N . ILE A 1 325 ? -0.633 12.016 21.797 1 87.44 325 ILE A N 1
ATOM 2618 C CA . ILE A 1 325 ? -1.145 11.781 20.453 1 87.44 325 ILE A CA 1
ATOM 2619 C C . ILE A 1 325 ? -0.427 12.688 19.453 1 87.44 325 ILE A C 1
ATOM 2621 O O . ILE A 1 325 ? -0.001 12.242 18.391 1 87.44 325 ILE A O 1
ATOM 2625 N N . ALA A 1 326 ? -0.271 13.93 19.797 1 82.44 326 ALA A N 1
ATOM 2626 C CA . ALA A 1 326 ? 0.358 14.883 18.891 1 82.44 326 ALA A CA 1
ATOM 2627 C C . ALA A 1 326 ? 1.804 14.492 18.594 1 82.44 326 ALA A C 1
ATOM 2629 O O . ALA A 1 326 ? 2.252 14.555 17.453 1 82.44 326 ALA A O 1
ATOM 2630 N N . GLU A 1 327 ? 2.492 14.117 19.609 1 85.06 327 GLU A N 1
ATOM 2631 C CA . GLU A 1 327 ? 3.887 13.711 19.453 1 85.06 327 GLU A CA 1
ATOM 2632 C C . GLU A 1 327 ? 4 12.453 18.594 1 85.06 327 GLU A C 1
ATOM 2634 O O . GLU A 1 327 ? 4.891 12.344 17.75 1 85.06 327 GLU A O 1
ATOM 2639 N N . ARG A 1 328 ? 3.133 11.516 18.906 1 92 328 ARG A N 1
ATOM 2640 C CA . ARG A 1 328 ? 3.119 10.273 18.141 1 92 328 ARG A CA 1
ATOM 2641 C C . ARG A 1 328 ? 2.852 10.539 16.672 1 92 328 ARG A C 1
ATOM 2643 O O . ARG A 1 328 ? 3.479 9.93 15.797 1 92 328 ARG A O 1
ATOM 2650 N N . CYS A 1 329 ? 2.008 11.484 16.391 1 90.38 329 CYS A N 1
ATOM 2651 C CA . CYS A 1 329 ? 1.708 11.852 15.016 1 90.38 329 CYS A CA 1
ATOM 2652 C C . CYS A 1 329 ? 2.93 12.453 14.336 1 90.38 329 CYS A C 1
ATOM 2654 O O . CYS A 1 329 ? 3.217 12.148 13.18 1 90.38 329 CYS A O 1
ATOM 2656 N N . ARG A 1 330 ? 3.641 13.234 15.047 1 87.69 330 ARG A N 1
ATOM 2657 C CA . ARG A 1 330 ? 4.824 13.867 14.477 1 87.69 330 ARG A CA 1
ATOM 2658 C C . ARG A 1 330 ? 5.895 12.836 14.148 1 87.69 330 ARG A C 1
ATOM 2660 O O . ARG A 1 330 ? 6.562 12.93 13.117 1 87.69 330 ARG A O 1
ATOM 2667 N N . LYS A 1 331 ? 6.059 11.883 15.039 1 91.25 331 LYS A N 1
ATOM 2668 C CA . LYS A 1 331 ? 7.02 10.805 14.789 1 91.25 331 LYS A CA 1
ATOM 2669 C C . LYS A 1 331 ? 6.648 10.016 13.539 1 91.25 331 LYS A C 1
ATOM 2671 O O . LYS A 1 331 ? 7.512 9.695 12.727 1 91.25 331 LYS A O 1
ATOM 2676 N N . LEU A 1 332 ? 5.418 9.758 13.414 1 93.62 332 LEU A N 1
ATOM 2677 C CA . LEU A 1 332 ? 4.934 8.992 12.273 1 93.62 332 LEU A CA 1
ATOM 2678 C C . LEU A 1 332 ? 5.062 9.797 10.984 1 93.62 332 LEU A C 1
ATOM 2680 O O . LEU A 1 332 ? 5.398 9.242 9.938 1 93.62 332 LEU A O 1
ATOM 2684 N N . GLU A 1 333 ? 4.793 11.031 11.086 1 89.81 333 GLU A N 1
ATOM 2685 C CA . GLU A 1 333 ? 4.945 11.898 9.922 1 89.81 333 GLU A CA 1
ATOM 2686 C C . GLU A 1 333 ? 6.391 11.914 9.43 1 89.81 333 GLU A C 1
ATOM 2688 O O . GLU A 1 333 ? 6.645 11.859 8.227 1 89.81 333 GLU A O 1
ATOM 2693 N N . GLU A 1 334 ? 7.254 11.984 10.336 1 88.38 334 GLU A N 1
ATOM 2694 C CA . GLU A 1 334 ? 8.672 11.969 9.992 1 88.38 334 GLU A CA 1
ATOM 2695 C C . GLU A 1 334 ? 9.062 10.656 9.32 1 88.38 334 GLU A C 1
ATOM 2697 O O . GLU A 1 334 ? 9.758 10.656 8.297 1 88.38 334 GLU A O 1
ATOM 2702 N N . ALA A 1 335 ? 8.648 9.633 9.93 1 91.69 335 ALA A N 1
ATOM 2703 C CA . ALA A 1 335 ? 8.969 8.32 9.375 1 91.69 335 ALA A CA 1
ATOM 2704 C C . ALA A 1 335 ? 8.445 8.18 7.949 1 91.69 335 ALA A C 1
ATOM 2706 O O . ALA A 1 335 ? 9.141 7.68 7.066 1 91.69 335 ALA A O 1
ATOM 2707 N N . GLY A 1 336 ? 7.195 8.586 7.75 1 90.56 336 GLY A N 1
ATOM 2708 C CA . GLY A 1 336 ? 6.625 8.555 6.41 1 90.56 336 GLY A CA 1
ATOM 2709 C C . GLY A 1 336 ? 7.379 9.43 5.422 1 90.56 336 GLY A C 1
ATOM 2710 O O . GLY A 1 336 ? 7.555 9.047 4.262 1 90.56 336 GLY A O 1
ATOM 2711 N N . TRP A 1 337 ? 7.824 10.508 5.926 1 86.12 337 TRP A N 1
ATOM 2712 C CA . TRP A 1 337 ? 8.578 11.438 5.094 1 86.12 337 TRP A CA 1
ATOM 2713 C C . TRP A 1 337 ? 9.898 10.82 4.637 1 86.12 337 TRP A C 1
ATOM 2715 O O . TRP A 1 337 ? 10.258 10.914 3.465 1 86.12 337 TRP A O 1
ATOM 2725 N N . ILE A 1 338 ? 10.547 10.219 5.512 1 86.06 338 ILE A N 1
ATOM 2726 C CA . ILE A 1 338 ? 11.836 9.602 5.223 1 86.06 338 ILE A CA 1
ATOM 2727 C C . ILE A 1 338 ? 11.672 8.508 4.172 1 86.06 338 ILE A C 1
ATOM 2729 O O . ILE A 1 338 ? 12.484 8.391 3.256 1 86.06 338 ILE A O 1
ATOM 2733 N N . ASP A 1 339 ? 10.648 7.824 4.262 1 90 339 ASP A N 1
ATOM 2734 C CA . ASP A 1 339 ? 10.414 6.723 3.334 1 90 339 ASP A CA 1
ATOM 2735 C C . ASP A 1 339 ? 9.992 7.238 1.961 1 90 339 ASP A C 1
ATOM 2737 O O . ASP A 1 339 ? 10.312 6.629 0.938 1 90 339 ASP A O 1
ATOM 2741 N N . THR A 1 340 ? 9.367 8.32 1.939 1 86.12 340 THR A N 1
ATOM 2742 C CA . THR A 1 340 ? 8.82 8.828 0.686 1 86.12 340 THR A CA 1
ATOM 2743 C C . THR A 1 340 ? 9.852 9.688 -0.044 1 86.12 340 THR A C 1
ATOM 2745 O O . THR A 1 340 ? 10.008 9.57 -1.262 1 86.12 340 THR A O 1
ATOM 2748 N N . TYR A 1 341 ? 10.523 10.594 0.665 1 77.56 341 TYR A N 1
ATOM 2749 C CA . TYR A 1 341 ? 11.391 11.57 0.012 1 77.56 341 TYR A CA 1
ATOM 2750 C C . TYR A 1 341 ? 12.852 11.148 0.113 1 77.56 341 TYR A C 1
ATOM 2752 O O . TYR A 1 341 ? 13.727 11.781 -0.488 1 77.56 341 TYR A O 1
ATOM 2760 N N . ARG A 1 342 ? 13.195 10.008 0.444 1 65.44 342 ARG A N 1
ATOM 2761 C CA . ARG A 1 342 ? 14.492 9.336 0.501 1 65.44 342 ARG A CA 1
ATOM 2762 C C . ARG A 1 342 ? 15.633 10.352 0.488 1 65.44 342 ARG A C 1
ATOM 2764 O O . ARG A 1 342 ? 16.469 10.352 -0.423 1 65.44 342 ARG A O 1
ATOM 2771 N N . GLU A 1 343 ? 15.648 11.133 1.479 1 62.5 343 GLU A N 1
ATOM 2772 C CA . GLU A 1 343 ? 16.688 12.164 1.557 1 62.5 343 GLU A CA 1
ATOM 2773 C C . GLU A 1 343 ? 18.078 11.539 1.544 1 62.5 343 GLU A C 1
ATOM 2775 O O . GLU A 1 343 ? 19.047 12.203 1.185 1 62.5 343 GLU A O 1
ATOM 2780 N N . ASP A 1 344 ? 18.047 10.258 1.955 1 60.06 344 ASP A N 1
ATOM 2781 C CA . ASP A 1 344 ? 19.328 9.562 1.979 1 60.06 344 ASP A CA 1
ATOM 2782 C C . ASP A 1 344 ? 19.812 9.258 0.563 1 60.06 344 ASP A C 1
ATOM 2784 O O . ASP A 1 344 ? 20.984 8.93 0.363 1 60.06 344 ASP A O 1
ATOM 2788 N N . LEU A 1 345 ? 18.797 9.312 -0.287 1 61.22 345 LEU A N 1
ATOM 2789 C CA . LEU A 1 345 ? 19.203 8.984 -1.649 1 61.22 345 LEU A CA 1
ATOM 2790 C C . LEU A 1 345 ? 19.516 10.25 -2.439 1 61.22 345 LEU A C 1
ATOM 2792 O O . LEU A 1 345 ? 18.672 11.133 -2.58 1 61.22 345 LEU A O 1
ATOM 2796 N N . LEU A 1 346 ? 20.656 10.906 -2.043 1 56.91 346 LEU A N 1
ATOM 2797 C CA . LEU A 1 346 ? 21.047 12.18 -2.631 1 56.91 346 LEU A CA 1
ATOM 2798 C C . LEU A 1 346 ? 20.344 12.406 -3.965 1 56.91 346 LEU A C 1
ATOM 2800 O O . LEU A 1 346 ? 19.781 13.477 -4.199 1 56.91 346 LEU A O 1
ATOM 2804 N N . ALA A 1 347 ? 20.734 11.672 -5.07 1 60.12 347 ALA A N 1
ATOM 2805 C CA . ALA A 1 347 ? 20.156 11.82 -6.402 1 60.12 347 ALA A CA 1
ATOM 2806 C C . ALA A 1 347 ? 19.531 10.516 -6.879 1 60.12 347 ALA A C 1
ATOM 2808 O O . ALA A 1 347 ? 20.234 9.516 -7.07 1 60.12 347 ALA A O 1
ATOM 2809 N N . LEU A 1 348 ? 18.156 10.445 -6.746 1 62.12 348 LEU A N 1
ATOM 2810 C CA . LEU A 1 348 ? 17.469 9.289 -7.324 1 62.12 348 LEU A CA 1
ATOM 2811 C C . LEU A 1 348 ? 18.109 8.883 -8.648 1 62.12 348 LEU A C 1
ATOM 2813 O O . LEU A 1 348 ? 18.062 7.715 -9.031 1 62.12 348 LEU A O 1
ATOM 2817 N N . GLY A 1 349 ? 18.812 9.898 -9.133 1 65.06 349 GLY A N 1
ATOM 2818 C CA . GLY A 1 349 ? 19.469 9.656 -10.406 1 65.06 349 GLY A CA 1
ATOM 2819 C C . GLY A 1 349 ? 20.688 8.758 -10.289 1 65.06 349 GLY A C 1
ATOM 2820 O O . GLY A 1 349 ? 21.109 8.141 -11.266 1 65.06 349 GLY A O 1
ATOM 2821 N N . ARG A 1 350 ? 21.172 8.602 -9.039 1 76.19 350 ARG A N 1
ATOM 2822 C CA . ARG A 1 350 ? 22.375 7.789 -8.867 1 76.19 350 ARG A CA 1
ATOM 2823 C C . ARG A 1 350 ? 22.016 6.332 -8.586 1 76.19 350 ARG A C 1
ATOM 2825 O O . ARG A 1 350 ? 22.875 5.449 -8.648 1 76.19 350 ARG A O 1
ATOM 2832 N N . LEU A 1 351 ? 20.75 6.16 -8.383 1 83.75 351 LEU A N 1
ATOM 2833 C CA . LEU A 1 351 ? 20.297 4.801 -8.102 1 83.75 351 LEU A CA 1
ATOM 2834 C C . LEU A 1 351 ? 20.031 4.031 -9.391 1 83.75 351 LEU A C 1
ATOM 2836 O O . LEU A 1 351 ? 19.625 4.621 -10.398 1 83.75 351 LEU A O 1
ATOM 2840 N N . SER A 1 352 ? 20.406 2.795 -9.281 1 89.88 352 SER A N 1
ATOM 2841 C CA . SER A 1 352 ? 20.031 1.941 -10.398 1 89.88 352 SER A CA 1
ATOM 2842 C C . SER A 1 352 ? 18.516 1.871 -10.555 1 89.88 352 SER A C 1
ATOM 2844 O O . SER A 1 352 ? 17.781 2.277 -9.656 1 89.88 352 SER A O 1
ATOM 2846 N N . ARG A 1 353 ? 18.109 1.458 -11.688 1 89.81 353 ARG A N 1
ATOM 2847 C CA . ARG A 1 353 ? 16.672 1.341 -11.938 1 89.81 353 ARG A CA 1
ATOM 2848 C C . ARG A 1 353 ? 16.016 0.419 -10.914 1 89.81 353 ARG A C 1
ATOM 2850 O O . ARG A 1 353 ? 14.938 0.723 -10.398 1 89.81 353 ARG A O 1
ATOM 2857 N N . LEU A 1 354 ? 16.656 -0.628 -10.617 1 92.94 354 LEU A N 1
ATOM 2858 C CA . LEU A 1 354 ? 16.125 -1.571 -9.633 1 92.94 354 LEU A CA 1
ATOM 2859 C C . LEU A 1 354 ? 15.992 -0.916 -8.266 1 92.94 354 LEU A C 1
ATOM 2861 O O . LEU A 1 354 ? 14.969 -1.065 -7.594 1 92.94 354 LEU A O 1
ATOM 2865 N N . GLU A 1 355 ? 16.984 -0.218 -7.918 1 91.44 355 GLU A N 1
ATOM 2866 C CA . GLU A 1 355 ? 16.969 0.448 -6.621 1 91.44 355 GLU A CA 1
ATOM 2867 C C . GLU A 1 355 ? 15.875 1.506 -6.551 1 91.44 355 GLU A C 1
ATOM 2869 O O . GLU A 1 355 ? 15.258 1.703 -5.5 1 91.44 355 GLU A O 1
ATOM 2874 N N . GLN A 1 356 ? 15.672 2.166 -7.621 1 90.06 356 GLN A N 1
ATOM 2875 C CA . GLN A 1 356 ? 14.594 3.152 -7.676 1 90.06 356 GLN A CA 1
ATOM 2876 C C . GLN A 1 356 ? 13.234 2.49 -7.492 1 90.06 356 GLN A C 1
ATOM 2878 O O . GLN A 1 356 ? 12.383 3 -6.762 1 90.06 356 GLN A O 1
ATOM 2883 N N . ASP A 1 357 ? 13.055 1.42 -8.141 1 92.5 357 ASP A N 1
ATOM 2884 C CA . ASP A 1 357 ? 11.781 0.715 -8.039 1 92.5 357 ASP A CA 1
ATOM 2885 C C . ASP A 1 357 ? 11.562 0.176 -6.625 1 92.5 357 ASP A C 1
ATOM 2887 O O . ASP A 1 357 ? 10.445 0.189 -6.113 1 92.5 357 ASP A O 1
ATOM 2891 N N . LEU A 1 358 ? 12.617 -0.292 -6.035 1 93.81 358 LEU A N 1
ATOM 2892 C CA . LEU A 1 358 ? 12.508 -0.782 -4.668 1 93.81 358 LEU A CA 1
ATOM 2893 C C . LEU A 1 358 ? 12.227 0.364 -3.701 1 93.81 358 LEU A C 1
ATOM 2895 O O . LEU A 1 358 ? 11.484 0.195 -2.732 1 93.81 358 LEU A O 1
ATOM 2899 N N . ALA A 1 359 ? 12.852 1.502 -3.963 1 91.5 359 ALA A N 1
ATOM 2900 C CA . ALA A 1 359 ? 12.531 2.682 -3.162 1 91.5 359 ALA A CA 1
ATOM 2901 C C . ALA A 1 359 ? 11.055 3.051 -3.291 1 91.5 359 ALA A C 1
ATOM 2903 O O . ALA A 1 359 ? 10.438 3.506 -2.324 1 91.5 359 ALA A O 1
ATOM 2904 N N . ASP A 1 360 ? 10.57 2.822 -4.426 1 92.81 360 ASP A N 1
ATOM 2905 C CA . ASP A 1 360 ? 9.156 3.08 -4.664 1 92.81 360 ASP A CA 1
ATOM 2906 C C . ASP A 1 360 ? 8.281 2.148 -3.828 1 92.81 360 ASP A C 1
ATOM 2908 O O . ASP A 1 360 ? 7.215 2.549 -3.348 1 92.81 360 ASP A O 1
ATOM 2912 N N . TRP A 1 361 ? 8.711 0.947 -3.676 1 94.94 361 TRP A N 1
ATOM 2913 C CA . TRP A 1 361 ? 7.977 0.014 -2.826 1 94.94 361 TRP A CA 1
ATOM 2914 C C . TRP A 1 361 ? 7.918 0.516 -1.388 1 94.94 361 TRP A C 1
ATOM 2916 O O . TRP A 1 361 ? 6.875 0.435 -0.736 1 94.94 361 TRP A O 1
ATOM 2926 N N . VAL A 1 362 ? 9.023 1.041 -0.966 1 94.25 362 VAL A N 1
ATOM 2927 C CA . VAL A 1 362 ? 9.086 1.549 0.4 1 94.25 362 VAL A CA 1
ATOM 2928 C C . VAL A 1 362 ? 8.141 2.734 0.558 1 94.25 362 VAL A C 1
ATOM 2930 O O . VAL A 1 362 ? 7.387 2.811 1.531 1 94.25 362 VAL A O 1
ATOM 2933 N N . ALA A 1 363 ? 8.188 3.588 -0.4 1 92.94 363 ALA A N 1
ATOM 2934 C CA . ALA A 1 363 ? 7.305 4.75 -0.369 1 92.94 363 ALA A CA 1
ATOM 2935 C C . ALA A 1 363 ? 5.84 4.328 -0.427 1 92.94 363 ALA A C 1
ATOM 2937 O O . ALA A 1 363 ? 4.996 4.891 0.272 1 92.94 363 ALA A O 1
ATOM 2938 N N . GLN A 1 364 ? 5.57 3.359 -1.221 1 94 364 GLN A N 1
ATOM 2939 C CA . GLN A 1 364 ? 4.211 2.848 -1.341 1 94 364 GLN A CA 1
ATOM 2940 C C . GLN A 1 364 ? 3.719 2.273 -0.015 1 94 364 GLN A C 1
ATOM 2942 O O . GLN A 1 364 ? 2.574 2.502 0.38 1 94 364 GLN A O 1
ATOM 2947 N N . ALA A 1 365 ? 4.551 1.583 0.639 1 95.75 365 ALA A N 1
ATOM 2948 C CA . ALA A 1 365 ? 4.184 0.931 1.893 1 95.75 365 ALA A CA 1
ATOM 2949 C C . ALA A 1 365 ? 3.895 1.96 2.982 1 95.75 365 ALA A C 1
ATOM 2951 O O . ALA A 1 365 ? 3.201 1.662 3.957 1 95.75 365 ALA A O 1
ATOM 2952 N N . ALA A 1 366 ? 4.383 3.131 2.809 1 94.56 366 ALA A N 1
ATOM 2953 C CA . ALA A 1 366 ? 4.25 4.156 3.84 1 94.56 366 ALA A CA 1
ATOM 2954 C C . ALA A 1 366 ? 2.947 4.934 3.676 1 94.56 366 ALA A C 1
ATOM 2956 O O . ALA A 1 366 ? 2.537 5.668 4.578 1 94.56 366 ALA A O 1
ATOM 2957 N N . ILE A 1 367 ? 2.24 4.719 2.611 1 93.62 367 ILE A N 1
ATOM 2958 C CA . ILE A 1 367 ? 1.085 5.543 2.27 1 93.62 367 ILE A CA 1
ATOM 2959 C C . ILE A 1 367 ? -0.025 5.324 3.295 1 93.62 367 ILE A C 1
ATOM 2961 O O . ILE A 1 367 ? -0.501 6.273 3.918 1 93.62 367 ILE A O 1
ATOM 2965 N N . LEU A 1 368 ? -0.433 4.113 3.523 1 95.88 368 LEU A N 1
ATOM 2966 C CA . LEU A 1 368 ? -1.582 3.846 4.379 1 95.88 368 LEU A CA 1
ATOM 2967 C C . LEU A 1 368 ? -1.257 4.148 5.84 1 95.88 368 LEU A C 1
ATOM 2969 O O . LEU A 1 368 ? -2.068 4.746 6.551 1 95.88 368 LEU A O 1
ATOM 2973 N N . PRO A 1 369 ? -0.046 3.777 6.305 1 96.88 369 PRO A N 1
ATOM 2974 C CA . PRO A 1 369 ? 0.296 4.172 7.676 1 96.88 369 PRO A CA 1
ATOM 2975 C C . PRO A 1 369 ? 0.185 5.676 7.902 1 96.88 369 PRO A C 1
ATOM 2977 O O . PRO A 1 369 ? -0.343 6.113 8.93 1 96.88 369 PRO A O 1
ATOM 2980 N N . VAL A 1 370 ? 0.613 6.402 6.969 1 94 370 VAL A N 1
ATOM 2981 C CA . VAL A 1 370 ? 0.525 7.855 7.094 1 94 370 VAL A CA 1
ATOM 2982 C C . VAL A 1 370 ? -0.938 8.289 7.055 1 94 370 VAL A C 1
ATOM 2984 O O . VAL A 1 370 ? -1.338 9.211 7.773 1 94 370 VAL A O 1
ATOM 2987 N N . LYS A 1 371 ? -1.701 7.637 6.273 1 94.81 371 LYS A N 1
ATOM 2988 C CA . LYS A 1 371 ? -3.125 7.957 6.215 1 94.81 371 LYS A CA 1
ATOM 2989 C C . LYS A 1 371 ? -3.807 7.676 7.551 1 94.81 371 LYS A C 1
ATOM 2991 O O . LYS A 1 371 ? -4.688 8.43 7.977 1 94.81 371 LYS A O 1
ATOM 2996 N N . HIS A 1 372 ? -3.439 6.578 8.211 1 96.88 372 HIS A N 1
ATOM 2997 C CA . HIS A 1 372 ? -3.99 6.297 9.531 1 96.88 372 HIS A CA 1
ATOM 2998 C C . HIS A 1 372 ? -3.686 7.43 10.508 1 96.88 372 HIS A C 1
ATOM 3000 O O . HIS A 1 372 ? -4.562 7.855 11.258 1 96.88 372 HIS A O 1
ATOM 3006 N N . MET A 1 373 ? -2.492 7.875 10.43 1 94.56 373 MET A N 1
ATOM 3007 C CA . MET A 1 373 ? -2.076 8.969 11.305 1 94.56 373 MET A CA 1
ATOM 3008 C C . MET A 1 373 ? -2.873 10.234 11.008 1 94.56 373 MET A C 1
ATOM 3010 O O . MET A 1 373 ? -3.309 10.93 11.93 1 94.56 373 MET A O 1
ATOM 3014 N N . ARG A 1 374 ? -3.072 10.484 9.727 1 91.69 374 ARG A N 1
ATOM 3015 C CA . ARG A 1 374 ? -3.805 11.68 9.336 1 91.69 374 ARG A CA 1
ATOM 3016 C C . ARG A 1 374 ? -5.246 11.633 9.836 1 91.69 374 ARG A C 1
ATOM 3018 O O . ARG A 1 374 ? -5.824 12.664 10.18 1 91.69 374 ARG A O 1
ATOM 3025 N N . LEU A 1 375 ? -5.801 10.477 9.875 1 93.44 375 LEU A N 1
ATOM 3026 C CA . LEU A 1 375 ? -7.141 10.328 10.43 1 93.44 375 LEU A CA 1
ATOM 3027 C C . LEU A 1 375 ? -7.164 10.727 11.906 1 93.44 375 LEU A C 1
ATOM 3029 O O . LEU A 1 375 ? -8.078 11.422 12.352 1 93.44 375 LEU A O 1
ATOM 3033 N N . VAL A 1 376 ? -6.156 10.32 12.578 1 93.06 376 VAL A N 1
ATOM 3034 C CA . VAL A 1 376 ? -6.078 10.586 14.016 1 93.06 376 VAL A CA 1
ATOM 3035 C C . VAL A 1 376 ? -5.867 12.078 14.258 1 93.06 376 VAL A C 1
ATOM 3037 O O . VAL A 1 376 ? -6.461 12.656 15.164 1 93.06 376 VAL A O 1
ATOM 3040 N N . GLU A 1 377 ? -5.098 12.656 13.422 1 85.44 377 GLU A N 1
ATOM 3041 C CA . GLU A 1 377 ? -4.77 14.07 13.578 1 85.44 377 GLU A CA 1
ATOM 3042 C C . GLU A 1 377 ? -6.027 14.93 13.547 1 85.44 377 GLU A C 1
ATOM 3044 O O . GLU A 1 377 ? -6.098 15.969 14.211 1 85.44 377 GLU A O 1
ATOM 3049 N N . SER A 1 378 ? -7.004 14.484 12.883 1 79.62 378 SER A N 1
ATOM 3050 C CA . SER A 1 378 ? -8.242 15.25 12.758 1 79.62 378 SER A CA 1
ATOM 3051 C C . SER A 1 378 ? -9.078 15.148 14.023 1 79.62 378 SER A C 1
ATOM 3053 O O . SER A 1 378 ? -10.016 15.93 14.219 1 79.62 378 SER A O 1
ATOM 3055 N N . PHE A 1 379 ? -8.719 14.258 14.883 1 82.69 379 PHE A N 1
ATOM 3056 C CA . PHE A 1 379 ? -9.594 14.008 16.031 1 82.69 379 PHE A CA 1
ATOM 3057 C C . PHE A 1 379 ? -8.883 14.344 17.328 1 82.69 379 PHE A C 1
ATOM 3059 O O . PHE A 1 379 ? -9.359 14.008 18.422 1 82.69 379 PHE A O 1
ATOM 3066 N N . VAL A 1 380 ? -7.797 14.984 17.172 1 71.12 380 VAL A N 1
ATOM 3067 C CA . VAL A 1 380 ? -6.996 15.281 18.359 1 71.12 380 VAL A CA 1
ATOM 3068 C C . VAL A 1 380 ? -7.809 16.125 19.328 1 71.12 380 VAL A C 1
ATOM 3070 O O . VAL A 1 380 ? -7.773 15.906 20.547 1 71.12 380 VAL A O 1
ATOM 3073 N N . ALA A 1 381 ? -8.672 17.016 18.781 1 68.62 381 ALA A N 1
ATOM 3074 C CA . ALA A 1 381 ? -9.367 17.953 19.656 1 68.62 381 ALA A CA 1
ATOM 3075 C C . ALA A 1 381 ? -10.82 17.547 19.844 1 68.62 381 ALA A C 1
ATOM 3077 O O . ALA A 1 381 ? -11.594 18.281 20.484 1 68.62 381 ALA A O 1
ATOM 3078 N N . VAL A 1 382 ? -11.211 16.469 19.281 1 74.44 382 VAL A N 1
ATOM 3079 C CA . VAL A 1 382 ? -12.617 16.062 19.375 1 74.44 382 VAL A CA 1
ATOM 3080 C C . VAL A 1 382 ? -12.875 15.391 20.719 1 74.44 382 VAL A C 1
ATOM 3082 O O . VAL A 1 382 ? -12.148 14.477 21.109 1 74.44 382 VAL A O 1
ATOM 3085 N N . THR A 1 383 ? -13.805 16.109 21.359 1 75.94 383 THR A N 1
ATOM 3086 C CA . THR A 1 383 ? -14.227 15.539 22.641 1 75.94 383 THR A CA 1
ATOM 3087 C C . THR A 1 383 ? -15.633 14.945 22.531 1 75.94 383 THR A C 1
ATOM 3089 O O . THR A 1 383 ? -16.391 15.297 21.625 1 75.94 383 THR A O 1
ATOM 3092 N N . GLY A 1 384 ? -15.938 13.797 23.172 1 72.25 384 GLY A N 1
ATOM 3093 C CA . GLY A 1 384 ? -17.234 13.156 23.141 1 72.25 384 GLY A CA 1
ATOM 3094 C C . GLY A 1 384 ? -18.359 14.031 23.672 1 72.25 384 GLY A C 1
ATOM 3095 O O . GLY A 1 384 ? -19.531 13.781 23.406 1 72.25 384 GLY A O 1
ATOM 3096 N N . SER A 1 385 ? -18.016 15.305 24.156 1 80.38 385 SER A N 1
ATOM 3097 C CA . SER A 1 385 ? -19.047 16.094 24.812 1 80.38 385 SER A CA 1
ATOM 3098 C C . SER A 1 385 ? -19.062 17.531 24.281 1 80.38 385 SER A C 1
ATOM 3100 O O . SER A 1 385 ? -19.859 18.344 24.734 1 80.38 385 SER A O 1
ATOM 3102 N N . TYR A 1 386 ? -18.359 17.859 23.328 1 84.19 386 TYR A N 1
ATOM 3103 C CA . TYR A 1 386 ? -18.156 19.219 22.844 1 84.19 386 TYR A CA 1
ATOM 3104 C C . TYR A 1 386 ? -19.484 19.859 22.438 1 84.19 386 TYR A C 1
ATOM 3106 O O . TYR A 1 386 ? -19.828 20.938 22.922 1 84.19 386 TYR A O 1
ATOM 3114 N N . VAL A 1 387 ? -20.297 19.188 21.688 1 86.94 387 VAL A N 1
ATOM 3115 C CA . VAL A 1 387 ? -21.562 19.719 21.188 1 86.94 387 VAL A CA 1
ATOM 3116 C C . VAL A 1 387 ? -22.609 19.688 22.281 1 86.94 387 VAL A C 1
ATOM 3118 O O . VAL A 1 387 ? -23.422 20.609 22.422 1 86.94 387 VAL A O 1
ATOM 3121 N N . ARG A 1 388 ? -22.516 18.688 23.062 1 84.81 388 ARG A N 1
ATOM 3122 C CA . ARG A 1 388 ? -23.5 18.531 24.125 1 84.81 388 ARG A CA 1
ATOM 3123 C C . ARG A 1 388 ? -23.391 19.641 25.156 1 84.81 388 ARG A C 1
ATOM 3125 O O . ARG A 1 388 ? -24.406 20.109 25.672 1 84.81 388 ARG A O 1
ATOM 3132 N N . GLU A 1 389 ? -22.234 20.047 25.469 1 86.75 389 GLU A N 1
ATOM 3133 C CA . GLU A 1 389 ? -22 21.078 26.484 1 86.75 389 GLU A CA 1
ATOM 3134 C C . GLU A 1 389 ? -22.641 22.406 26.078 1 86.75 389 GLU A C 1
ATOM 3136 O O . GLU A 1 389 ? -23.188 23.109 26.922 1 86.75 389 GLU A O 1
ATOM 3141 N N . ARG A 1 390 ? -22.516 22.766 24.766 1 89.19 390 ARG A N 1
ATOM 3142 C CA . ARG A 1 390 ? -23.109 23.969 24.203 1 89.19 390 ARG A CA 1
ATOM 3143 C C . ARG A 1 390 ? -23.531 23.75 22.766 1 89.19 390 ARG A C 1
ATOM 3145 O O . ARG A 1 390 ? -22.75 23.969 21.844 1 89.19 390 ARG A O 1
ATOM 3152 N N . PRO A 1 391 ? -24.766 23.391 22.609 1 89.5 391 PRO A N 1
ATOM 3153 C CA . PRO A 1 391 ? -25.219 23.047 21.266 1 89.5 391 PRO A CA 1
ATOM 3154 C C . PRO A 1 391 ? -25.469 24.266 20.391 1 89.5 391 PRO A C 1
ATOM 3156 O O . PRO A 1 391 ? -26.609 24.578 20.078 1 89.5 391 PRO A O 1
ATOM 3159 N N . THR A 1 392 ? -24.406 24.875 19.969 1 91.38 392 THR A N 1
ATOM 3160 C CA . THR A 1 392 ? -24.469 26 19.062 1 91.38 392 THR A CA 1
ATOM 3161 C C . THR A 1 392 ? -24.266 25.547 17.609 1 91.38 392 THR A C 1
ATOM 3163 O O . THR A 1 392 ? -23.797 24.438 17.375 1 91.38 392 THR A O 1
ATOM 3166 N N . ALA A 1 393 ? -24.688 26.375 16.734 1 91.44 393 ALA A N 1
ATOM 3167 C CA . ALA A 1 393 ? -24.5 26.078 15.32 1 91.44 393 ALA A CA 1
ATOM 3168 C C . ALA A 1 393 ? -23.031 25.922 14.977 1 91.44 393 ALA A C 1
ATOM 3170 O O . ALA A 1 393 ? -22.656 25.094 14.133 1 91.44 393 ALA A O 1
ATOM 3171 N N . GLU A 1 394 ? -22.188 26.719 15.594 1 93.12 394 GLU A N 1
ATOM 3172 C CA . GLU A 1 394 ? -20.75 26.656 15.359 1 93.12 394 GLU A CA 1
ATOM 3173 C C . GLU A 1 394 ? -20.172 25.281 15.727 1 93.12 394 GLU A C 1
ATOM 3175 O O . GLU A 1 394 ? -19.438 24.688 14.945 1 93.12 394 GLU A O 1
ATOM 3180 N N . ARG A 1 395 ? -20.562 24.781 16.844 1 92.62 395 ARG A N 1
ATOM 3181 C CA . ARG A 1 395 ? -20.031 23.516 17.312 1 92.62 395 ARG A CA 1
ATOM 3182 C C . ARG A 1 395 ? -20.547 22.359 16.469 1 92.62 395 ARG A C 1
ATOM 3184 O O . ARG A 1 395 ? -19.812 21.406 16.188 1 92.62 395 ARG A O 1
ATOM 3191 N N . PHE A 1 396 ? -21.844 22.438 16.094 1 92.69 396 PHE A N 1
ATOM 3192 C CA . PHE A 1 396 ? -22.375 21.453 15.172 1 92.69 396 PHE A CA 1
ATOM 3193 C C . PHE A 1 396 ? -21.609 21.469 13.859 1 92.69 396 PHE A C 1
ATOM 3195 O O . PHE A 1 396 ? -21.234 20.422 13.328 1 92.69 396 PHE A O 1
ATOM 3202 N N . ALA A 1 397 ? -21.406 22.625 13.383 1 93.88 397 ALA A N 1
ATOM 3203 C CA . ALA A 1 397 ? -20.719 22.781 12.102 1 93.88 397 ALA A CA 1
ATOM 3204 C C . ALA A 1 397 ? -19.297 22.234 12.164 1 93.88 397 ALA A C 1
ATOM 3206 O O . ALA A 1 397 ? -18.891 21.453 11.305 1 93.88 397 ALA A O 1
ATOM 3207 N N . GLU A 1 398 ? -18.562 22.625 13.133 1 92.56 398 GLU A N 1
ATOM 3208 C CA . GLU A 1 398 ? -17.172 22.188 13.281 1 92.56 398 GLU A CA 1
ATOM 3209 C C . GLU A 1 398 ? -17.078 20.672 13.383 1 92.56 398 GLU A C 1
ATOM 3211 O O . GLU A 1 398 ? -16.281 20.047 12.68 1 92.56 398 GLU A O 1
ATOM 3216 N N . THR A 1 399 ? -17.891 20.078 14.219 1 92.19 399 THR A N 1
ATOM 3217 C CA . THR A 1 399 ? -17.859 18.641 14.43 1 92.19 399 THR A CA 1
ATOM 3218 C C . THR A 1 399 ? -18.266 17.906 13.156 1 92.19 399 THR A C 1
ATOM 3220 O O . THR A 1 399 ? -17.625 16.922 12.766 1 92.19 399 THR A O 1
ATOM 3223 N N . THR A 1 400 ? -19.312 18.406 12.547 1 93 400 THR A N 1
ATOM 3224 C CA . THR A 1 400 ? -19.781 17.781 11.32 1 93 400 THR A CA 1
ATOM 3225 C C . THR A 1 400 ? -18.734 17.891 10.219 1 93 400 THR A C 1
ATOM 3227 O O . THR A 1 400 ? -18.531 16.938 9.453 1 93 400 THR A O 1
ATOM 3230 N N . LEU A 1 401 ? -18.094 18.969 10.133 1 92.44 401 LEU A N 1
ATOM 3231 C CA . LEU A 1 401 ? -17.078 19.156 9.109 1 92.44 401 LEU A CA 1
ATOM 3232 C C . LEU A 1 401 ? -15.859 18.281 9.383 1 92.44 401 LEU A C 1
ATOM 3234 O O . LEU A 1 401 ? -15.203 17.812 8.445 1 92.44 401 LEU A O 1
ATOM 3238 N N . ILE A 1 402 ? -15.523 18.078 10.617 1 91.56 402 ILE A N 1
ATOM 3239 C CA . ILE A 1 402 ? -14.445 17.156 10.961 1 91.56 402 ILE A CA 1
ATOM 3240 C C . ILE A 1 402 ? -14.789 15.758 10.484 1 91.56 402 ILE A C 1
ATOM 3242 O O . ILE A 1 402 ? -13.938 15.047 9.938 1 91.56 402 ILE A O 1
ATOM 3246 N N . LEU A 1 403 ? -16.062 15.391 10.703 1 92.62 403 LEU A N 1
ATOM 3247 C CA . LEU A 1 403 ? -16.516 14.086 10.234 1 92.62 403 LEU A CA 1
ATOM 3248 C C . LEU A 1 403 ? -16.484 14.008 8.711 1 92.62 403 LEU A C 1
ATOM 3250 O O . LEU A 1 403 ? -16.156 12.969 8.141 1 92.62 403 LEU A O 1
ATOM 3254 N N . PHE A 1 404 ? -16.859 15.109 8.133 1 92.31 404 PHE A N 1
ATOM 3255 C CA . PHE A 1 404 ? -16.766 15.164 6.68 1 92.31 404 PHE A CA 1
ATOM 3256 C C . PHE A 1 404 ? -15.336 14.945 6.215 1 92.31 404 PHE A C 1
ATOM 3258 O O . PHE A 1 404 ? -15.094 14.188 5.27 1 92.31 404 PHE A O 1
ATOM 3265 N N . ASP A 1 405 ? -14.422 15.594 6.816 1 91 405 ASP A N 1
ATOM 3266 C CA . ASP A 1 405 ? -13.016 15.445 6.457 1 91 405 ASP A CA 1
ATOM 3267 C C . ASP A 1 405 ? -12.555 14 6.609 1 91 405 ASP A C 1
ATOM 3269 O O . ASP A 1 405 ? -11.812 13.484 5.773 1 91 405 ASP A O 1
ATOM 3273 N N . LEU A 1 406 ? -12.984 13.391 7.664 1 92.38 406 LEU A N 1
ATOM 3274 C CA . LEU A 1 406 ? -12.641 11.992 7.898 1 92.38 406 LEU A CA 1
ATOM 3275 C C . LEU A 1 406 ? -13.117 11.109 6.746 1 92.38 406 LEU A C 1
ATOM 3277 O O . LEU A 1 406 ? -12.336 10.352 6.176 1 92.38 406 LEU A O 1
ATOM 3281 N N . VAL A 1 407 ? -14.359 11.266 6.461 1 92.94 407 VAL A N 1
ATOM 3282 C CA . VAL A 1 407 ? -14.969 10.43 5.434 1 92.94 407 VAL A CA 1
ATOM 3283 C C . VAL A 1 407 ? -14.312 10.711 4.082 1 92.94 407 VAL A C 1
ATOM 3285 O O . VAL A 1 407 ? -14.023 9.781 3.324 1 92.94 407 VAL A O 1
ATOM 3288 N N . SER A 1 408 ? -14.016 11.922 3.824 1 91.38 408 SER A N 1
ATOM 3289 C CA . SER A 1 408 ? -13.383 12.297 2.562 1 91.38 408 SER A CA 1
ATOM 3290 C C . SER A 1 408 ? -11.977 11.727 2.455 1 91.38 408 SER A C 1
ATOM 3292 O O . SER A 1 408 ? -11.555 11.297 1.378 1 91.38 408 SER A O 1
ATOM 3294 N N . ARG A 1 409 ? -11.281 11.758 3.52 1 91.31 409 ARG A N 1
ATOM 3295 C CA . ARG A 1 409 ? -9.938 11.195 3.527 1 91.31 409 ARG A CA 1
ATOM 3296 C C . ARG A 1 409 ? -9.969 9.695 3.246 1 91.31 409 ARG A C 1
ATOM 3298 O O . ARG A 1 409 ? -9.117 9.18 2.516 1 91.31 409 ARG A O 1
ATOM 3305 N N . ILE A 1 410 ? -10.914 9.047 3.818 1 93.31 410 ILE A N 1
ATOM 3306 C CA . ILE A 1 410 ? -11.031 7.605 3.613 1 93.31 410 ILE A CA 1
ATOM 3307 C C . ILE A 1 410 ? -11.383 7.32 2.152 1 93.31 410 ILE A C 1
ATOM 3309 O O . ILE A 1 410 ? -10.859 6.371 1.56 1 93.31 410 ILE A O 1
ATOM 3313 N N . LYS A 1 411 ? -12.156 8.195 1.576 1 89.38 411 LYS A N 1
ATOM 3314 C CA . LYS A 1 411 ? -12.57 8.031 0.185 1 89.38 411 LYS A CA 1
ATOM 3315 C C . LYS A 1 411 ? -11.422 8.336 -0.769 1 89.38 411 LYS A C 1
ATOM 3317 O O . LYS A 1 411 ? -11.461 7.949 -1.94 1 89.38 411 LYS A O 1
ATOM 3322 N N . GLY A 1 412 ? -10.367 8.961 -0.228 1 83.44 412 GLY A N 1
ATOM 3323 C CA . GLY A 1 412 ? -9.188 9.227 -1.032 1 83.44 412 GLY A CA 1
ATOM 3324 C C . GLY A 1 412 ? -9.328 10.469 -1.902 1 83.44 412 GLY A C 1
ATOM 3325 O O . GLY A 1 412 ? -8.688 10.57 -2.951 1 83.44 412 GLY A O 1
ATOM 3326 N N . GLU A 1 413 ? -10.156 11.273 -1.618 1 75.75 413 GLU A N 1
ATOM 3327 C CA . GLU A 1 413 ? -10.312 12.508 -2.383 1 75.75 413 GLU A CA 1
ATOM 3328 C C . GLU A 1 413 ? -9.109 13.43 -2.186 1 75.75 413 GLU A C 1
ATOM 3330 O O . GLU A 1 413 ? -8.727 13.727 -1.052 1 75.75 413 GLU A O 1
ATOM 3335 N N . LYS A 1 414 ? -8.484 13.547 -3.449 1 69.12 414 LYS A N 1
ATOM 3336 C CA . LYS A 1 414 ? -7.367 14.484 -3.422 1 69.12 414 LYS A CA 1
ATOM 3337 C C . LYS A 1 414 ? -7.859 15.914 -3.229 1 69.12 414 LYS A C 1
ATOM 3339 O O . LYS A 1 414 ? -8.617 16.438 -4.047 1 69.12 414 LYS A O 1
ATOM 3344 N N . ASN A 1 415 ? -7.824 16.625 -2.145 1 69.5 415 ASN A N 1
ATOM 3345 C CA . ASN A 1 415 ? -8.227 17.984 -1.803 1 69.5 415 ASN A CA 1
ATOM 3346 C C . ASN A 1 415 ? -9.742 18.125 -1.748 1 69.5 415 ASN A C 1
ATOM 3348 O O . ASN A 1 415 ? -10.344 18.75 -2.621 1 69.5 415 ASN A O 1
ATOM 3352 N N . PRO A 1 416 ? -10.266 17.547 -0.858 1 74.94 416 PRO A N 1
ATOM 3353 C CA . PRO A 1 416 ? -11.727 17.594 -0.786 1 74.94 416 PRO A CA 1
ATOM 3354 C C . PRO A 1 416 ? -12.266 19.016 -0.685 1 74.94 416 PRO A C 1
ATOM 3356 O O . PRO A 1 416 ? -11.641 19.875 -0.058 1 74.94 416 PRO A O 1
ATOM 3359 N N . ARG A 1 417 ? -13.312 19.156 -1.481 1 80.69 417 ARG A N 1
ATOM 3360 C CA . ARG A 1 417 ? -14.023 20.422 -1.393 1 80.69 417 ARG A CA 1
ATOM 3361 C C . ARG A 1 417 ? -14.852 20.5 -0.112 1 80.69 417 ARG A C 1
ATOM 3363 O O . ARG A 1 417 ? -15.969 20 -0.06 1 80.69 417 ARG A O 1
ATOM 3370 N N . ARG A 1 418 ? -14.289 21.109 0.817 1 85.69 418 ARG A N 1
ATOM 3371 C CA . ARG A 1 418 ? -15 21.266 2.084 1 85.69 418 ARG A CA 1
ATOM 3372 C C . ARG A 1 418 ? -16.266 22.109 1.906 1 85.69 418 ARG A C 1
ATOM 3374 O O . ARG A 1 418 ? -16.203 23.203 1.36 1 85.69 418 ARG A O 1
ATOM 3381 N N . PRO A 1 419 ? -17.359 21.625 2.309 1 89.25 419 PRO A N 1
ATOM 3382 C CA . PRO A 1 419 ? -18.609 22.359 2.096 1 89.25 419 PRO A CA 1
ATOM 3383 C C . PRO A 1 419 ? -18.656 23.672 2.854 1 89.25 419 PRO A C 1
ATOM 3385 O O . PRO A 1 419 ? -18.203 23.75 3.996 1 89.25 419 PRO A O 1
ATOM 3388 N N . ARG A 1 420 ? -19.141 24.656 2.141 1 90.44 420 ARG A N 1
ATOM 3389 C CA . ARG A 1 420 ? -19.406 25.938 2.793 1 90.44 420 ARG A CA 1
ATOM 3390 C C . ARG A 1 420 ? -20.812 25.953 3.387 1 90.44 420 ARG A C 1
ATOM 3392 O O . ARG A 1 420 ? -21.812 25.875 2.658 1 90.44 420 ARG A O 1
ATOM 3399 N N . LEU A 1 421 ? -20.906 26.094 4.641 1 92.81 421 LEU A N 1
ATOM 3400 C CA . LEU A 1 421 ? -22.203 26.016 5.316 1 92.81 421 LEU A CA 1
ATOM 3401 C C . LEU A 1 421 ? -22.875 27.375 5.367 1 92.81 421 LEU A C 1
ATOM 3403 O O . LEU A 1 421 ? -24.109 27.453 5.477 1 92.81 421 LEU A O 1
ATOM 3407 N N . GLY A 1 422 ? -22.156 28.391 5.242 1 92.69 422 GLY A N 1
ATOM 3408 C CA . GLY A 1 422 ? -22.672 29.75 5.301 1 92.69 422 GLY A CA 1
A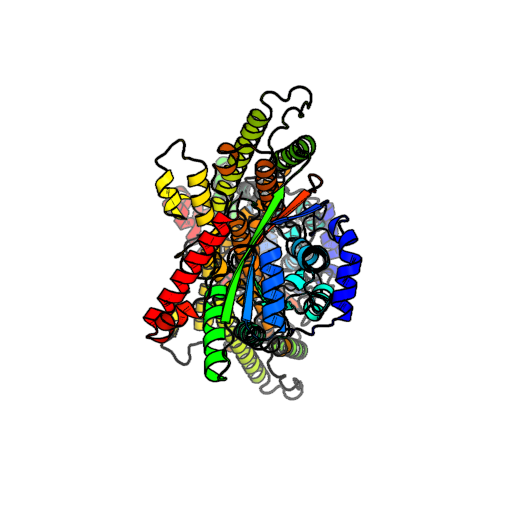TOM 3409 C C . GLY A 1 422 ? -21.562 30.797 5.379 1 92.69 422 GLY A C 1
ATOM 3410 O O . GLY A 1 422 ? -20.375 30.453 5.387 1 92.69 422 GLY A O 1
ATOM 3411 N N . TRP A 1 423 ? -22.047 32 5.398 1 94.75 423 TRP A N 1
ATOM 3412 C CA . TRP A 1 423 ? -21.109 33.125 5.578 1 94.75 423 TRP A CA 1
ATOM 3413 C C . TRP A 1 423 ? -20.594 33.156 7.016 1 94.75 423 TRP A C 1
ATOM 3415 O O . TRP A 1 423 ? -21.375 33.031 7.961 1 94.75 423 TRP A O 1
ATOM 3425 N N . ARG A 1 424 ? -19.297 33.344 7.113 1 95.81 424 ARG A N 1
ATOM 3426 C CA . ARG A 1 424 ? -18.688 33.344 8.438 1 95.81 424 ARG A CA 1
ATOM 3427 C C . ARG A 1 424 ? -18.172 34.719 8.828 1 95.81 424 ARG A C 1
ATOM 3429 O O . ARG A 1 424 ? -17.953 35.562 7.961 1 95.81 424 ARG A O 1
ATOM 3436 N N . GLN A 1 425 ? -18.109 34.906 10.086 1 96.44 425 GLN A N 1
ATOM 3437 C CA . GLN A 1 425 ? -17.469 36.062 10.68 1 96.44 425 GLN A CA 1
ATOM 3438 C C . GLN A 1 425 ? -16.281 35.656 11.539 1 96.44 425 GLN A C 1
ATOM 3440 O O . GLN A 1 425 ? -16.359 34.719 12.336 1 96.44 425 GLN A O 1
ATOM 3445 N N . ALA A 1 426 ? -15.156 36.344 11.297 1 96.38 426 ALA A N 1
ATOM 3446 C CA . ALA A 1 426 ? -13.945 36.031 12.062 1 96.38 426 ALA A CA 1
ATOM 3447 C C . ALA A 1 426 ? -13.703 37.062 13.148 1 96.38 426 ALA A C 1
ATOM 3449 O O . ALA A 1 426 ? -13.906 38.281 12.93 1 96.38 426 ALA A O 1
ATOM 3450 N N . ARG A 1 427 ? -13.398 36.562 14.273 1 96.81 427 ARG A N 1
ATOM 3451 C CA . ARG A 1 427 ? -12.984 37.406 15.391 1 96.81 427 ARG A CA 1
ATOM 3452 C C . ARG A 1 427 ? -11.539 37.125 15.773 1 96.81 427 ARG A C 1
ATOM 3454 O O . ARG A 1 427 ? -11.18 36 16.125 1 96.81 427 ARG A O 1
ATOM 3461 N N . ILE A 1 428 ? -10.742 38.188 15.672 1 97.62 428 ILE A N 1
ATOM 3462 C CA . ILE A 1 428 ? -9.336 38.094 16.047 1 97.62 428 ILE A CA 1
ATOM 3463 C C . ILE A 1 428 ? -9.094 38.844 17.344 1 97.62 428 ILE A C 1
ATOM 3465 O O . ILE A 1 428 ? -9.438 40 17.469 1 97.62 428 ILE A O 1
ATOM 3469 N N . SER A 1 429 ? -8.57 38.125 18.312 1 97.88 429 SER A N 1
ATOM 3470 C CA . SER A 1 429 ? -8.281 38.719 19.594 1 97.88 429 SER A CA 1
ATOM 3471 C C . SER A 1 429 ? -6.781 38.781 19.875 1 97.88 429 SER A C 1
ATOM 3473 O O . SER A 1 429 ? -6.086 37.75 19.734 1 97.88 429 SER A O 1
ATOM 3475 N N . VAL A 1 430 ? -6.336 39.969 20.234 1 98 430 VAL A N 1
ATOM 3476 C CA . VAL A 1 430 ? -4.922 40.125 20.531 1 98 430 VAL A CA 1
ATOM 3477 C C . VAL A 1 430 ? -4.703 40 22.047 1 98 430 VAL A C 1
ATOM 3479 O O . VAL A 1 430 ? -5.281 40.75 22.828 1 98 430 VAL A O 1
ATOM 3482 N N . GLY A 1 431 ? -3.918 39.031 22.406 1 97.81 431 GLY A N 1
ATOM 3483 C CA . GLY A 1 431 ? -3.635 38.844 23.828 1 97.81 431 GLY A CA 1
ATOM 3484 C C . GLY A 1 431 ? -2.527 39.719 24.344 1 97.81 431 GLY A C 1
ATOM 3485 O O . GLY A 1 431 ? -1.889 40.469 23.578 1 97.81 431 GLY A O 1
ATOM 3486 N N . GLU A 1 432 ? -2.367 39.625 25.672 1 97.25 432 GLU A N 1
ATOM 3487 C CA . GLU A 1 432 ? -1.283 40.375 26.312 1 97.25 432 GLU A CA 1
ATOM 3488 C C . GLU A 1 432 ? 0.076 39.781 25.953 1 97.25 432 GLU A C 1
ATOM 3490 O O . GLU A 1 432 ? 0.282 38.562 26.078 1 97.25 432 GLU A O 1
ATOM 3495 N N . PRO A 1 433 ? 0.99 40.656 25.453 1 98 433 PRO A N 1
ATOM 3496 C CA . PRO A 1 433 ? 2.32 40.156 25.109 1 98 433 PRO A CA 1
ATOM 3497 C C . PRO A 1 433 ? 3.029 39.531 26.297 1 98 433 PRO A C 1
ATOM 3499 O O . PRO A 1 433 ? 2.912 40 27.438 1 98 433 PRO A O 1
ATOM 3502 N N . ILE A 1 434 ? 3.699 38.438 26.031 1 98.19 434 ILE A N 1
ATOM 3503 C CA . ILE A 1 434 ? 4.496 37.75 27.047 1 98.19 434 ILE A CA 1
ATOM 3504 C C . ILE A 1 434 ? 5.977 38.031 26.812 1 98.19 434 ILE A C 1
ATOM 3506 O O . ILE A 1 434 ? 6.516 37.75 25.734 1 98.19 434 ILE A O 1
ATOM 3510 N N . SER A 1 435 ? 6.648 38.531 27.812 1 98.12 435 SER A N 1
ATOM 3511 C CA . SER A 1 435 ? 8.062 38.875 27.672 1 98.12 435 SER A CA 1
ATOM 3512 C C . SER A 1 435 ? 8.945 37.656 27.859 1 98.12 435 SER A C 1
ATOM 3514 O O . SER A 1 435 ? 8.945 37.031 28.922 1 98.12 435 SER A O 1
ATOM 3516 N N . VAL A 1 436 ? 9.672 37.312 26.859 1 98.06 436 VAL A N 1
ATOM 3517 C CA . VAL A 1 436 ? 10.633 36.219 26.953 1 98.06 436 VAL A CA 1
ATOM 3518 C C . VAL A 1 436 ? 11.914 36.688 27.625 1 98.06 436 VAL A C 1
ATOM 3520 O O . VAL A 1 436 ? 12.562 35.938 28.344 1 98.06 436 VAL A O 1
ATOM 3523 N N . THR A 1 437 ? 12.227 37.969 27.359 1 97.38 437 THR A N 1
ATOM 3524 C CA . THR A 1 437 ? 13.43 38.562 27.922 1 97.38 437 THR A CA 1
ATOM 3525 C C . THR A 1 437 ? 13.43 38.469 29.438 1 97.38 437 THR A C 1
ATOM 3527 O O . THR A 1 437 ? 14.453 38.156 30.047 1 97.38 437 THR A O 1
ATOM 3530 N N . GLU A 1 438 ? 12.281 38.656 30.031 1 95.38 438 GLU A N 1
ATOM 3531 C CA . GLU A 1 438 ? 12.172 38.625 31.484 1 95.38 438 GLU A CA 1
ATOM 3532 C C . GLU A 1 438 ? 12.367 37.188 32.031 1 95.38 438 GLU A C 1
ATOM 3534 O O . GLU A 1 438 ? 12.711 37.031 33.188 1 95.38 438 GLU A O 1
ATOM 3539 N N . ARG A 1 439 ? 12.203 36.281 31.219 1 95.19 439 ARG A N 1
ATOM 3540 C CA . ARG A 1 439 ? 12.266 34.906 31.641 1 95.19 439 ARG A CA 1
ATOM 3541 C C . ARG A 1 439 ? 13.633 34.281 31.328 1 95.19 439 ARG A C 1
ATOM 3543 O O . ARG A 1 439 ? 13.914 33.156 31.688 1 95.19 439 ARG A O 1
ATOM 3550 N N . TRP A 1 440 ? 14.438 35.031 30.688 1 94.81 440 TRP A N 1
ATOM 3551 C CA . TRP A 1 440 ? 15.711 34.531 30.172 1 94.81 440 TRP A CA 1
ATOM 3552 C C . TRP A 1 440 ? 16.672 34.219 31.312 1 94.81 440 TRP A C 1
ATOM 3554 O O . TRP A 1 440 ? 17.516 33.344 31.203 1 94.81 440 TRP A O 1
ATOM 3564 N N . SER A 1 441 ? 16.531 34.906 32.438 1 91.62 441 SER A N 1
ATOM 3565 C CA . SER A 1 441 ? 17.453 34.75 33.562 1 91.62 441 SER A CA 1
ATOM 3566 C C . SER A 1 441 ? 17.438 33.312 34.062 1 91.62 441 SER A C 1
ATOM 3568 O O . SER A 1 441 ? 18.484 32.781 34.469 1 91.62 441 SER A O 1
ATOM 3570 N N . VAL A 1 442 ? 16.344 32.688 33.969 1 91.38 442 VAL A N 1
ATOM 3571 C CA . VAL A 1 442 ? 16.219 31.281 34.406 1 91.38 442 VAL A CA 1
ATOM 3572 C C . VAL A 1 442 ? 16.703 30.359 33.281 1 91.38 442 VAL A C 1
ATOM 3574 O O . VAL A 1 442 ? 17.391 29.359 33.562 1 91.38 442 VAL A O 1
ATOM 3577 N N . TYR A 1 443 ? 16.453 30.672 32.125 1 92.38 443 TYR A N 1
ATOM 3578 C CA . TYR A 1 443 ? 16.75 29.859 30.953 1 92.38 443 TYR A CA 1
ATOM 3579 C C . TYR A 1 443 ? 18.25 29.656 30.797 1 92.38 443 TYR A C 1
ATOM 3581 O O . TYR A 1 443 ? 18.703 28.562 30.453 1 92.38 443 TYR A O 1
ATOM 3589 N N . HIS A 1 444 ? 19.062 30.641 31.094 1 90.12 444 HIS A N 1
ATOM 3590 C CA . HIS A 1 444 ? 20.484 30.609 30.766 1 90.12 444 HIS A CA 1
ATOM 3591 C C . HIS A 1 444 ? 21.297 29.969 31.875 1 90.12 444 HIS A C 1
ATOM 3593 O O . HIS A 1 444 ? 22.5 29.734 31.719 1 90.12 444 HIS A O 1
ATOM 3599 N N . THR A 1 445 ? 20.703 29.469 32.906 1 90.31 445 THR A N 1
ATOM 3600 C CA . THR A 1 445 ? 21.422 28.984 34.062 1 90.31 445 THR A CA 1
ATOM 3601 C C . THR A 1 445 ? 21.969 27.578 33.812 1 90.31 445 THR A C 1
ATOM 3603 O O . THR A 1 445 ? 23.109 27.281 34.219 1 90.31 445 THR A O 1
ATOM 3606 N N . SER A 1 446 ? 21.109 26.641 33.281 1 92.06 446 SER A N 1
ATOM 3607 C CA . SER A 1 446 ? 21.5 25.266 33 1 92.06 446 SER A CA 1
ATOM 3608 C C . SER A 1 446 ? 20.656 24.656 31.891 1 92.06 446 SER A C 1
ATOM 3610 O O . SER A 1 446 ? 19.641 25.234 31.484 1 92.06 446 SER A O 1
ATOM 3612 N N . ARG A 1 447 ? 21.156 23.516 31.453 1 89.12 447 ARG A N 1
ATOM 3613 C CA . ARG A 1 447 ? 20.406 22.812 30.406 1 89.12 447 ARG A CA 1
ATOM 3614 C C . ARG A 1 447 ? 19.031 22.391 30.906 1 89.12 447 ARG A C 1
ATOM 3616 O O . ARG A 1 447 ? 18.047 22.453 30.172 1 89.12 447 ARG A O 1
ATOM 3623 N N . SER A 1 448 ? 19.047 21.938 32.094 1 93.25 448 SER A N 1
ATOM 3624 C CA . SER A 1 448 ? 17.781 21.5 32.688 1 93.25 448 SER A CA 1
ATOM 3625 C C . SER A 1 448 ? 16.859 22.688 32.938 1 93.25 448 SER A C 1
ATOM 3627 O O . SER A 1 448 ? 15.648 22.594 32.688 1 93.25 448 SER A O 1
ATOM 3629 N N . ALA A 1 449 ? 17.391 23.75 33.312 1 93.12 449 ALA A N 1
ATOM 3630 C CA . ALA A 1 449 ? 16.609 24.969 33.531 1 93.12 449 ALA A CA 1
ATOM 3631 C C . ALA A 1 449 ? 16.047 25.5 32.188 1 93.12 449 ALA A C 1
ATOM 3633 O O . ALA A 1 449 ? 14.93 26 32.156 1 93.12 449 ALA A O 1
ATOM 3634 N N . ALA A 1 450 ? 16.828 25.359 31.25 1 94.81 450 ALA A N 1
ATOM 3635 C CA . ALA A 1 450 ? 16.391 25.781 29.922 1 94.81 450 ALA A CA 1
ATOM 3636 C C . ALA A 1 450 ? 15.172 24.984 29.469 1 94.81 450 ALA A C 1
ATOM 3638 O O . ALA A 1 450 ? 14.195 25.547 28.984 1 94.81 450 ALA A O 1
ATOM 3639 N N . ARG A 1 451 ? 15.25 23.688 29.688 1 93.06 451 ARG A N 1
ATOM 3640 C CA . ARG A 1 451 ? 14.133 22.828 29.312 1 93.06 451 ARG A CA 1
ATOM 3641 C C . ARG A 1 451 ? 12.883 23.188 30.109 1 93.06 451 ARG A C 1
ATOM 3643 O O . ARG A 1 451 ? 11.781 23.25 29.547 1 93.06 451 ARG A O 1
ATOM 3650 N N . GLN A 1 452 ? 13.062 23.484 31.25 1 94.94 452 GLN A N 1
ATOM 3651 C CA . GLN A 1 452 ? 11.938 23.812 32.125 1 94.94 452 GLN A CA 1
ATOM 3652 C C . GLN A 1 452 ? 11.352 25.172 31.75 1 94.94 452 GLN A C 1
ATOM 3654 O O . GLN A 1 452 ? 10.133 25.359 31.781 1 94.94 452 GLN A O 1
ATOM 3659 N N . ALA A 1 453 ? 12.18 26.109 31.469 1 96.25 453 ALA A N 1
ATOM 3660 C CA . ALA A 1 453 ? 11.727 27.438 31.062 1 96.25 453 ALA A CA 1
ATOM 3661 C C . ALA A 1 453 ? 10.906 27.375 29.781 1 96.25 453 ALA A C 1
ATOM 3663 O O . ALA A 1 453 ? 9.883 28.062 29.672 1 96.25 453 ALA A O 1
ATOM 3664 N N . VAL A 1 454 ? 11.383 26.609 28.906 1 96.56 454 VAL A N 1
ATOM 3665 C CA . VAL A 1 454 ? 10.664 26.438 27.656 1 96.56 454 VAL A CA 1
ATOM 3666 C C . VAL A 1 454 ? 9.297 25.812 27.906 1 96.56 454 VAL A C 1
ATOM 3668 O O . VAL A 1 454 ? 8.289 26.266 27.359 1 96.56 454 VAL A O 1
ATOM 3671 N N . GLN A 1 455 ? 9.234 24.859 28.75 1 95.38 455 GLN A N 1
ATOM 3672 C CA . GLN A 1 455 ? 7.984 24.203 29.078 1 95.38 455 GLN A CA 1
ATOM 3673 C C . GLN A 1 455 ? 7.027 25.156 29.797 1 95.38 455 GLN A C 1
ATOM 3675 O O . GLN A 1 455 ? 5.828 25.156 29.516 1 95.38 455 GLN A O 1
ATOM 3680 N N . ARG A 1 456 ? 7.578 25.859 30.641 1 96.56 456 ARG A N 1
ATOM 3681 C CA . ARG A 1 456 ? 6.758 26.812 31.375 1 96.56 456 ARG A CA 1
ATOM 3682 C C . ARG A 1 456 ? 6.191 27.875 30.453 1 96.56 456 ARG A C 1
ATOM 3684 O O . ARG A 1 456 ? 5.012 28.219 30.547 1 96.56 456 ARG A O 1
ATOM 3691 N N . LEU A 1 457 ? 7.02 28.406 29.656 1 97.5 457 LEU A N 1
ATOM 3692 C CA . LEU A 1 457 ? 6.566 29.422 28.719 1 97.5 457 LEU A CA 1
ATOM 3693 C C . LEU A 1 457 ? 5.516 28.859 27.766 1 97.5 457 LEU A C 1
ATOM 3695 O O . LEU A 1 457 ? 4.543 29.531 27.438 1 97.5 457 LEU A O 1
ATOM 3699 N N . THR A 1 458 ? 5.699 27.641 27.344 1 97.12 458 THR A N 1
ATOM 3700 C CA . THR A 1 458 ? 4.715 26.984 26.484 1 97.12 458 THR A CA 1
ATOM 3701 C C . THR A 1 458 ? 3.379 26.844 27.219 1 97.12 458 THR A C 1
ATOM 3703 O O . THR A 1 458 ? 2.32 27.078 26.625 1 97.12 458 THR A O 1
ATOM 3706 N N . GLY A 1 459 ? 3.488 26.5 28.422 1 97.12 459 GLY A N 1
ATOM 3707 C CA . GLY A 1 459 ? 2.283 26.406 29.234 1 97.12 459 GLY A CA 1
ATOM 3708 C C . GLY A 1 459 ? 1.584 27.75 29.406 1 97.12 459 GLY A C 1
ATOM 3709 O O . GLY A 1 459 ? 0.357 27.828 29.312 1 97.12 459 GLY A O 1
ATOM 3710 N N . ASP A 1 460 ? 2.334 28.766 29.641 1 97.81 460 ASP A N 1
ATOM 3711 C CA . ASP A 1 460 ? 1.772 30.109 29.781 1 97.81 460 ASP A CA 1
ATOM 3712 C C . ASP A 1 460 ? 1.095 30.547 28.484 1 97.81 460 ASP A C 1
ATOM 3714 O O . ASP A 1 460 ? 0.032 31.172 28.516 1 97.81 460 ASP A O 1
ATOM 3718 N N . LEU A 1 461 ? 1.756 30.266 27.422 1 97.81 461 LEU A N 1
ATOM 3719 C CA . LEU A 1 461 ? 1.181 30.594 26.125 1 97.81 461 LEU A CA 1
ATOM 3720 C C . LEU A 1 461 ? -0.128 29.844 25.906 1 97.81 461 LEU A C 1
ATOM 3722 O O . LEU A 1 461 ? -1.093 30.406 25.375 1 97.81 461 LEU A O 1
ATOM 3726 N N . GLN A 1 462 ? -0.152 28.594 26.297 1 97.06 462 GLN A N 1
ATOM 3727 C CA . GLN A 1 462 ? -1.367 27.797 26.219 1 97.06 462 GLN A CA 1
ATOM 3728 C C . GLN A 1 462 ? -2.514 28.453 26.984 1 97.06 462 GLN A C 1
ATOM 3730 O O . GLN A 1 462 ? -3.617 28.594 26.453 1 97.06 462 GLN A O 1
ATOM 3735 N N . GLN A 1 463 ? -2.225 28.859 28.125 1 97.25 463 GLN A N 1
ATOM 3736 C CA . GLN A 1 463 ? -3.232 29.516 28.953 1 97.25 463 GLN A CA 1
ATOM 3737 C C . GLN A 1 463 ? -3.682 30.828 28.359 1 97.25 463 GLN A C 1
ATOM 3739 O O . GLN A 1 463 ? -4.871 31.156 28.375 1 97.25 463 GLN A O 1
ATOM 3744 N N . ALA A 1 464 ? -2.766 31.562 27.875 1 97.88 464 ALA A N 1
ATOM 3745 C CA . ALA A 1 464 ? -3.08 32.844 27.266 1 97.88 464 ALA A CA 1
ATOM 3746 C C . ALA A 1 464 ? -4.023 32.688 26.078 1 97.88 464 ALA A C 1
ATOM 3748 O O . ALA A 1 464 ? -4.984 33.438 25.922 1 97.88 464 ALA A O 1
ATOM 3749 N N . LEU A 1 465 ? -3.76 31.703 25.25 1 97.06 465 LEU A N 1
ATOM 3750 C CA . LEU A 1 465 ? -4.598 31.453 24.094 1 97.06 465 LEU A CA 1
ATOM 3751 C C . LEU A 1 465 ? -5.98 30.969 24.5 1 97.06 465 LEU A C 1
ATOM 3753 O O . LEU A 1 465 ? -6.988 31.344 23.906 1 97.06 465 LEU A O 1
ATOM 3757 N N . GLU A 1 466 ? -6.059 30.141 25.531 1 96.06 466 GLU A N 1
ATOM 3758 C CA . GLU A 1 466 ? -7.34 29.656 26.047 1 96.06 466 GLU A CA 1
ATOM 3759 C C . GLU A 1 466 ? -8.18 30.797 26.594 1 96.06 466 GLU A C 1
ATOM 3761 O O . GLU A 1 466 ? -9.406 30.812 26.438 1 96.06 466 GLU A O 1
ATOM 3766 N N . LYS A 1 467 ? -7.531 31.75 27.141 1 95.88 467 LYS A N 1
ATOM 3767 C CA . LYS A 1 467 ? -8.227 32.906 27.734 1 95.88 467 LYS A CA 1
ATOM 3768 C C . LYS A 1 467 ? -8.805 33.812 26.656 1 95.88 467 LYS A C 1
ATOM 3770 O O . LYS A 1 467 ? -9.703 34.594 26.922 1 95.88 467 LYS A O 1
ATOM 3775 N N . LEU A 1 468 ? -8.32 33.688 25.469 1 95.25 468 LEU A N 1
ATOM 3776 C CA . LEU A 1 468 ? -8.773 34.562 24.391 1 95.25 468 LEU A CA 1
ATOM 3777 C C . LEU A 1 468 ? -10.055 34 23.766 1 95.25 468 LEU A C 1
ATOM 3779 O O . LEU A 1 468 ? -10.648 34.625 22.891 1 95.25 468 LEU A O 1
ATOM 3783 N N . ILE A 1 469 ? -10.414 32.844 24.203 1 90.75 469 ILE A N 1
ATOM 3784 C CA . ILE A 1 469 ? -11.656 32.281 23.719 1 90.75 469 ILE A CA 1
ATOM 3785 C C . ILE A 1 469 ? -12.844 32.906 24.438 1 90.75 469 ILE A C 1
ATOM 3787 O O . ILE A 1 469 ? -12.844 33.031 25.656 1 90.75 469 ILE A O 1
ATOM 3791 N N . ASP A 1 470 ? -13.797 33.406 23.703 1 80.12 470 ASP A N 1
ATOM 3792 C CA . ASP A 1 470 ? -14.984 34.062 24.234 1 80.12 470 ASP A CA 1
ATOM 3793 C C . ASP A 1 470 ? -15.93 33.031 24.875 1 80.12 470 ASP A C 1
ATOM 3795 O O . ASP A 1 470 ? -16.125 31.938 24.328 1 80.12 470 ASP A O 1
ATOM 3799 N N . MET B 1 1 ? -7.957 4.629 -7.848 1 61.03 1 MET B N 1
ATOM 3800 C CA . MET B 1 1 ? -7.891 3.229 -8.266 1 61.03 1 MET B CA 1
ATOM 3801 C C . MET B 1 1 ? -8.422 2.311 -7.168 1 61.03 1 MET B C 1
ATOM 3803 O O . MET B 1 1 ? -8.195 2.551 -5.98 1 61.03 1 MET B O 1
ATOM 3807 N N . ARG B 1 2 ? -9.477 1.563 -7.484 1 76.06 2 ARG B N 1
ATOM 3808 C CA . ARG B 1 2 ? -10.078 0.621 -6.547 1 76.06 2 ARG B CA 1
ATOM 3809 C C . ARG B 1 2 ? -9.281 -0.679 -6.488 1 76.06 2 ARG B C 1
ATOM 3811 O O . ARG B 1 2 ? -8.906 -1.229 -7.527 1 76.06 2 ARG B O 1
ATOM 3818 N N . TYR B 1 3 ? -8.93 -1.054 -5.348 1 78.12 3 TYR B N 1
ATOM 3819 C CA . TYR B 1 3 ? -8.125 -2.25 -5.137 1 78.12 3 TYR B CA 1
ATOM 3820 C C . TYR B 1 3 ? -9 -3.434 -4.738 1 78.12 3 TYR B C 1
ATOM 3822 O O . TYR B 1 3 ? -8.648 -4.59 -4.996 1 78.12 3 TYR B O 1
ATOM 3830 N N . VAL B 1 4 ? -10.086 -3.131 -4.207 1 73.88 4 VAL B N 1
ATOM 3831 C CA . VAL B 1 4 ? -10.992 -4.191 -3.787 1 73.88 4 VAL B CA 1
ATOM 3832 C C . VAL B 1 4 ? -11.766 -4.719 -4.996 1 73.88 4 VAL B C 1
ATOM 3834 O O . VAL B 1 4 ? -12.188 -3.943 -5.859 1 73.88 4 VAL B O 1
ATOM 3837 N N . ARG B 1 5 ? -11.883 -6.043 -5.117 1 73.06 5 ARG B N 1
ATOM 3838 C CA . ARG B 1 5 ? -12.57 -6.676 -6.234 1 73.06 5 ARG B CA 1
ATOM 3839 C C . ARG B 1 5 ? -13.711 -7.566 -5.746 1 73.06 5 ARG B C 1
ATOM 3841 O O . ARG B 1 5 ? -13.672 -8.07 -4.621 1 73.06 5 ARG B O 1
ATOM 3848 N N . PRO B 1 6 ? -14.719 -7.582 -6.57 1 68.69 6 PRO B N 1
ATOM 3849 C CA . PRO B 1 6 ? -15.789 -8.516 -6.203 1 68.69 6 PRO B CA 1
ATOM 3850 C C . PRO B 1 6 ? -15.336 -9.969 -6.227 1 68.69 6 PRO B C 1
ATOM 3852 O O . PRO B 1 6 ? -14.297 -10.289 -6.805 1 68.69 6 PRO B O 1
ATOM 3855 N N . ARG B 1 7 ? -16.094 -10.797 -5.617 1 65.81 7 ARG B N 1
ATOM 3856 C CA . ARG B 1 7 ? -15.797 -12.227 -5.562 1 65.81 7 ARG B CA 1
ATOM 3857 C C . ARG B 1 7 ? -15.648 -12.805 -6.965 1 65.81 7 ARG B C 1
ATOM 3859 O O . ARG B 1 7 ? -16.438 -12.492 -7.859 1 65.81 7 ARG B O 1
ATOM 3866 N N . LEU B 1 8 ? -14.609 -13.539 -7.156 1 67.62 8 LEU B N 1
ATOM 3867 C CA . LEU B 1 8 ? -14.445 -14.242 -8.43 1 67.62 8 LEU B CA 1
ATOM 3868 C C . LEU B 1 8 ? -15.297 -15.5 -8.469 1 67.62 8 LEU B C 1
ATOM 3870 O O . LEU B 1 8 ? -15.062 -16.438 -7.699 1 67.62 8 LEU B O 1
ATOM 3874 N N . GLU B 1 9 ? -16.203 -15.445 -9.242 1 69.94 9 GLU B N 1
ATOM 3875 C CA . GLU B 1 9 ? -17.141 -16.578 -9.32 1 69.94 9 GLU B CA 1
ATOM 3876 C C . GLU B 1 9 ? -16.469 -17.781 -9.977 1 69.94 9 GLU B C 1
ATOM 3878 O O . GLU B 1 9 ? -15.562 -17.625 -10.797 1 69.94 9 GLU B O 1
ATOM 3883 N N . PHE B 1 10 ? -16.875 -18.953 -9.523 1 75.31 10 PHE B N 1
ATOM 3884 C CA . PHE B 1 10 ? -16.453 -20.203 -10.133 1 75.31 10 PHE B CA 1
ATOM 3885 C C . PHE B 1 10 ? -17.109 -20.391 -11.492 1 75.31 10 PHE B C 1
ATOM 3887 O O . PHE B 1 10 ? -18.328 -20.391 -11.602 1 75.31 10 PHE B O 1
ATOM 3894 N N . VAL B 1 11 ? -16.328 -20.547 -12.523 1 75.12 11 VAL B N 1
ATOM 3895 C CA . VAL B 1 11 ? -16.844 -20.828 -13.859 1 75.12 11 VAL B CA 1
ATOM 3896 C C . VAL B 1 11 ? -16.672 -22.297 -14.188 1 75.12 11 VAL B C 1
ATOM 3898 O O . VAL B 1 11 ? -15.547 -22.781 -14.344 1 75.12 11 VAL B O 1
ATOM 3901 N N . PRO B 1 12 ? -17.75 -22.953 -14.312 1 80.25 12 PRO B N 1
ATOM 3902 C CA . PRO B 1 12 ? -17.641 -24.375 -14.594 1 80.25 12 PRO B CA 1
ATOM 3903 C C . PRO B 1 12 ? -17.125 -24.672 -16 1 80.25 12 PRO B C 1
ATOM 3905 O O . PRO B 1 12 ? -17.188 -23.797 -16.875 1 80.25 12 PRO B O 1
ATOM 3908 N N . GLN B 1 13 ? -16.641 -25.859 -16.141 1 86.25 13 GLN B N 1
ATOM 3909 C CA . GLN B 1 13 ? -16.172 -26.266 -17.469 1 86.25 13 GLN B CA 1
ATOM 3910 C C . GLN B 1 13 ? -17.328 -26.516 -18.422 1 86.25 13 GLN B C 1
ATOM 3912 O O . GLN B 1 13 ? -18.375 -27.016 -18.016 1 86.25 13 GLN B O 1
ATOM 3917 N N . ARG B 1 14 ? -17.266 -26 -19.609 1 90.06 14 ARG B N 1
ATOM 3918 C CA . ARG B 1 14 ? -18.188 -26.234 -20.719 1 90.06 14 ARG B CA 1
ATOM 3919 C C . ARG B 1 14 ? -17.453 -26.734 -21.953 1 90.06 14 ARG B C 1
ATOM 3921 O O . ARG B 1 14 ? -17.344 -26 -22.953 1 90.06 14 ARG B O 1
ATOM 3928 N N . LEU B 1 15 ? -17.109 -27.953 -21.906 1 93.12 15 LEU B N 1
ATOM 3929 C CA . LEU B 1 15 ? -16.281 -28.531 -22.953 1 93.12 15 LEU B CA 1
ATOM 3930 C C . LEU B 1 15 ? -17 -28.484 -24.297 1 93.12 15 LEU B C 1
ATOM 3932 O O . LEU B 1 15 ? -18.156 -28.875 -24.406 1 93.12 15 LEU B O 1
ATOM 3936 N N . SER B 1 16 ? -16.312 -27.891 -25.219 1 95.19 16 SER B N 1
ATOM 3937 C CA . SER B 1 16 ? -16.781 -27.844 -26.609 1 95.19 16 SER B CA 1
ATOM 3938 C C . SER B 1 16 ? -15.781 -28.516 -27.547 1 95.19 16 SER B C 1
ATOM 3940 O O . SER B 1 16 ? -14.672 -28.031 -27.75 1 95.19 16 SER B O 1
ATOM 3942 N N . LEU B 1 17 ? -16.25 -29.562 -28.234 1 94.94 17 LEU B N 1
ATOM 3943 C CA . LEU B 1 17 ? -15.367 -30.297 -29.109 1 94.94 17 LEU B CA 1
ATOM 3944 C C . LEU B 1 17 ? -14.945 -29.438 -30.312 1 94.94 17 LEU B C 1
ATOM 3946 O O . LEU B 1 17 ? -13.844 -29.594 -30.844 1 94.94 17 LEU B O 1
ATOM 3950 N N . GLY B 1 18 ? -15.844 -28.516 -30.625 1 95.88 18 GLY B N 1
ATOM 3951 C CA . GLY B 1 18 ? -15.492 -27.594 -31.688 1 95.88 18 GLY B CA 1
ATOM 3952 C C . GLY B 1 18 ? -14.32 -26.703 -31.328 1 95.88 18 GLY B C 1
ATOM 3953 O O . GLY B 1 18 ? -13.414 -26.5 -32.156 1 95.88 18 GLY B O 1
ATOM 3954 N N . VAL B 1 19 ? -14.328 -26.266 -30.156 1 96.5 19 VAL B N 1
ATOM 3955 C CA . VAL B 1 19 ? -13.258 -25.391 -29.688 1 96.5 19 VAL B CA 1
ATOM 3956 C C . VAL B 1 19 ? -11.961 -26.172 -29.547 1 96.5 19 VAL B C 1
ATOM 3958 O O . VAL B 1 19 ? -10.883 -25.672 -29.859 1 96.5 19 VAL B O 1
ATOM 3961 N N . VAL B 1 20 ? -12.07 -27.422 -29.141 1 96.69 20 VAL B N 1
ATOM 3962 C CA . VAL B 1 20 ? -10.898 -28.281 -29.016 1 96.69 20 VAL B CA 1
ATOM 3963 C C . VAL B 1 20 ? -10.281 -28.5 -30.406 1 96.69 20 VAL B C 1
ATOM 3965 O O . VAL B 1 20 ? -9.07 -28.328 -30.578 1 96.69 20 VAL B O 1
ATOM 3968 N N . ARG B 1 21 ? -11.109 -28.75 -31.375 1 96.94 21 ARG B N 1
ATOM 3969 C CA . ARG B 1 21 ? -10.625 -28.984 -32.719 1 96.94 21 ARG B CA 1
ATOM 3970 C C . ARG B 1 21 ? -9.992 -27.719 -33.312 1 96.94 21 ARG B C 1
ATOM 3972 O O . ARG B 1 21 ? -8.961 -27.797 -33.969 1 96.94 21 ARG B O 1
ATOM 3979 N N . ALA B 1 22 ? -10.656 -26.656 -33.062 1 96.94 22 ALA B N 1
ATOM 3980 C CA . ALA B 1 22 ? -10.117 -25.391 -33.531 1 96.94 22 ALA B CA 1
ATOM 3981 C C . ALA B 1 22 ? -8.758 -25.094 -32.906 1 96.94 22 ALA B C 1
ATOM 3983 O O . ALA B 1 22 ? -7.836 -24.625 -33.594 1 96.94 22 ALA B O 1
ATOM 3984 N N . SER B 1 23 ? -8.633 -25.375 -31.641 1 96.19 23 SER B N 1
ATOM 3985 C CA . SER B 1 23 ? -7.371 -25.156 -30.938 1 96.19 23 SER B CA 1
ATOM 3986 C C . SER B 1 23 ? -6.273 -26.062 -31.469 1 96.19 23 SER B C 1
ATOM 3988 O O . SER B 1 23 ? -5.125 -25.641 -31.609 1 96.19 23 SER B O 1
ATOM 3990 N N . HIS B 1 24 ? -6.645 -27.328 -31.75 1 96.31 24 HIS B N 1
ATOM 3991 C CA . HIS B 1 24 ? -5.695 -28.266 -32.344 1 96.31 24 HIS B CA 1
ATOM 3992 C C . HIS B 1 24 ? -5.195 -27.766 -33.688 1 96.31 24 HIS B C 1
ATOM 3994 O O . HIS B 1 24 ? -4.008 -27.891 -34 1 96.31 24 HIS B O 1
ATOM 4000 N N . TRP B 1 25 ? -6.086 -27.141 -34.344 1 95.94 25 TRP B N 1
ATOM 4001 C CA . TRP B 1 25 ? -5.766 -26.688 -35.719 1 95.94 25 TRP B CA 1
ATOM 4002 C C . TRP B 1 25 ? -4.828 -25.484 -35.688 1 95.94 25 TRP B C 1
ATOM 4004 O O . TRP B 1 25 ? -3.891 -25.406 -36.469 1 95.94 25 TRP B O 1
ATOM 4014 N N . VAL B 1 26 ? -4.973 -24.594 -34.719 1 96 26 VAL B N 1
ATOM 4015 C CA . VAL B 1 26 ? -4.211 -23.359 -34.688 1 96 26 VAL B CA 1
ATOM 4016 C C . VAL B 1 26 ? -2.92 -23.562 -33.906 1 96 26 VAL B C 1
ATOM 4018 O O . VAL B 1 26 ? -2.002 -22.75 -33.969 1 96 26 VAL B O 1
ATOM 4021 N N . LEU B 1 27 ? -2.783 -24.703 -33.25 1 95.81 27 LEU B N 1
ATOM 4022 C CA . LEU B 1 27 ? -1.727 -24.969 -32.281 1 95.81 27 LEU B CA 1
ATOM 4023 C C . LEU B 1 27 ? -0.35 -24.781 -32.906 1 95.81 27 LEU B C 1
ATOM 4025 O O . LEU B 1 27 ? 0.529 -24.156 -32.312 1 95.81 27 LEU B O 1
ATOM 4029 N N . PRO B 1 28 ? -0.123 -25.234 -34.188 1 94 28 PRO B N 1
ATOM 4030 C CA . PRO B 1 28 ? 1.209 -25.047 -34.781 1 94 28 PRO B CA 1
ATOM 4031 C C . PRO B 1 28 ? 1.603 -23.578 -34.906 1 94 28 PRO B C 1
ATOM 4033 O O . PRO B 1 28 ? 2.773 -23.234 -34.719 1 94 28 PRO B O 1
ATOM 4036 N N . PHE B 1 29 ? 0.672 -22.812 -35.125 1 94.19 29 PHE B N 1
ATOM 4037 C CA . PHE B 1 29 ? 0.918 -21.375 -35.188 1 94.19 29 PHE B CA 1
ATOM 4038 C C . PHE B 1 29 ? 1.213 -20.828 -33.812 1 94.19 29 PHE B C 1
ATOM 4040 O O . PHE B 1 29 ? 2.15 -20.047 -33.625 1 94.19 29 PHE B O 1
ATOM 4047 N N . LEU B 1 30 ? 0.456 -21.281 -32.812 1 93.5 30 LEU B N 1
ATOM 4048 C CA . LEU B 1 30 ? 0.593 -20.781 -31.453 1 93.5 30 LEU B CA 1
ATOM 4049 C C . LEU B 1 30 ? 1.931 -21.203 -30.859 1 93.5 30 LEU B C 1
ATOM 4051 O O . LEU B 1 30 ? 2.486 -20.5 -30.016 1 93.5 30 LEU B O 1
ATOM 4055 N N . LEU B 1 31 ? 2.473 -22.328 -31.266 1 95 31 LEU B N 1
ATOM 4056 C CA . LEU B 1 31 ? 3.742 -22.828 -30.75 1 95 31 LEU B CA 1
ATOM 4057 C C . LEU B 1 31 ? 4.906 -22 -31.266 1 95 31 LEU B C 1
ATOM 4059 O O . LEU B 1 31 ? 5.895 -21.797 -30.562 1 95 31 LEU B O 1
ATOM 4063 N N . ARG B 1 32 ? 4.719 -21.375 -32.438 1 93.62 32 ARG B N 1
ATOM 4064 C CA . ARG B 1 32 ? 5.84 -20.719 -33.094 1 93.62 32 ARG B CA 1
ATOM 4065 C C . ARG B 1 32 ? 5.777 -19.203 -32.906 1 93.62 32 ARG B C 1
ATOM 4067 O O . ARG B 1 32 ? 6.812 -18.547 -32.781 1 93.62 32 ARG B O 1
ATOM 4074 N N . VAL B 1 33 ? 4.586 -18.703 -32.844 1 93.06 33 VAL B N 1
ATOM 4075 C CA . VAL B 1 33 ? 4.426 -17.25 -32.844 1 93.06 33 VAL B CA 1
ATOM 4076 C C . VAL B 1 33 ? 3.92 -16.781 -31.484 1 93.06 33 VAL B C 1
ATOM 4078 O O . VAL B 1 33 ? 2.998 -17.359 -30.906 1 93.06 33 VAL B O 1
ATOM 4081 N N . ARG B 1 34 ? 4.547 -15.781 -31.031 1 90.5 34 ARG B N 1
ATOM 4082 C CA . ARG B 1 34 ? 4.105 -15.18 -29.781 1 90.5 34 ARG B CA 1
ATOM 4083 C C . ARG B 1 34 ? 2.83 -14.359 -29.984 1 90.5 34 ARG B C 1
ATOM 4085 O O . ARG B 1 34 ? 2.836 -13.359 -30.719 1 90.5 34 ARG B O 1
ATOM 4092 N N . THR B 1 35 ? 1.773 -14.711 -29.328 1 86.19 35 THR B N 1
ATOM 4093 C CA . THR B 1 35 ? 0.501 -14.023 -29.5 1 86.19 35 THR B CA 1
ATOM 4094 C C . THR B 1 35 ? 0.217 -13.109 -28.312 1 86.19 35 THR B C 1
ATOM 4096 O O . THR B 1 35 ? -0.613 -12.203 -28.406 1 86.19 35 THR B O 1
ATOM 4099 N N . ARG B 1 36 ? 0.872 -13.383 -27.188 1 85.56 36 ARG B N 1
ATOM 4100 C CA . ARG B 1 36 ? 0.741 -12.586 -25.969 1 85.56 36 ARG B CA 1
ATOM 4101 C C . ARG B 1 36 ? 2.098 -12.367 -25.312 1 85.56 36 ARG B C 1
ATOM 4103 O O . ARG B 1 36 ? 2.975 -13.234 -25.391 1 85.56 36 ARG B O 1
ATOM 4110 N N . PRO B 1 37 ? 2.221 -11.289 -24.594 1 81.94 37 PRO B N 1
ATOM 4111 C CA . PRO B 1 37 ? 3.518 -11 -23.984 1 81.94 37 PRO B CA 1
ATOM 4112 C C . PRO B 1 37 ? 3.938 -12.047 -22.953 1 81.94 37 PRO B C 1
ATOM 4114 O O . PRO B 1 37 ? 5.129 -12.336 -22.812 1 81.94 37 PRO B O 1
ATOM 4117 N N . TRP B 1 38 ? 2.977 -12.688 -22.406 1 79.81 38 TRP B N 1
ATOM 4118 C CA . TRP B 1 38 ? 3.311 -13.602 -21.312 1 79.81 38 TRP B CA 1
ATOM 4119 C C . TRP B 1 38 ? 3.504 -15.023 -21.844 1 79.81 38 TRP B C 1
ATOM 4121 O O . TRP B 1 38 ? 3.863 -15.93 -21.094 1 79.81 38 TRP B O 1
ATOM 4131 N N . LEU B 1 39 ? 3.316 -15.172 -23.062 1 85.38 39 LEU B N 1
ATOM 4132 C CA . LEU B 1 39 ? 3.5 -16.469 -23.719 1 85.38 39 LEU B CA 1
ATOM 4133 C C . LEU B 1 39 ? 4.73 -16.453 -24.625 1 85.38 39 LEU B C 1
ATOM 4135 O O . LEU B 1 39 ? 4.66 -15.984 -25.766 1 85.38 39 LEU B O 1
ATOM 4139 N N . PRO B 1 40 ? 5.781 -17.031 -24.203 1 82.62 40 PRO B N 1
ATOM 4140 C CA . PRO B 1 40 ? 7.023 -16.922 -24.969 1 82.62 40 PRO B CA 1
ATOM 4141 C C . PRO B 1 40 ? 6.945 -17.641 -26.312 1 82.62 40 PRO B C 1
ATOM 4143 O O . PRO B 1 40 ? 7.48 -17.156 -27.312 1 82.62 40 PRO B O 1
ATOM 4146 N N . ALA B 1 41 ? 6.324 -18.766 -26.406 1 88.62 41 ALA B N 1
ATOM 4147 C CA . ALA B 1 41 ? 6.258 -19.562 -27.625 1 88.62 41 ALA B CA 1
ATOM 4148 C C . ALA B 1 41 ? 7.652 -19.859 -28.156 1 88.62 41 ALA B C 1
ATOM 4150 O O . ALA B 1 41 ? 8.586 -20.094 -27.391 1 88.62 41 ALA B O 1
ATOM 4151 N N . GLY B 1 42 ? 7.781 -20.141 -29.438 1 92.75 42 GLY B N 1
ATOM 4152 C CA . GLY B 1 42 ? 9.078 -20.453 -30.031 1 92.75 42 GLY B CA 1
ATOM 4153 C C . GLY B 1 42 ? 9.477 -21.906 -29.844 1 92.75 42 GLY B C 1
ATOM 4154 O O . GLY B 1 42 ? 10.648 -22.203 -29.609 1 92.75 42 GLY B O 1
ATOM 4155 N N . ILE B 1 43 ? 8.562 -22.734 -29.797 1 95.25 43 ILE B N 1
ATOM 4156 C CA . ILE B 1 43 ? 8.812 -24.172 -29.719 1 95.25 43 ILE B CA 1
ATOM 4157 C C . ILE B 1 43 ? 8.789 -24.766 -31.125 1 95.25 43 ILE B C 1
ATOM 4159 O O . ILE B 1 43 ? 7.738 -24.828 -31.766 1 95.25 43 ILE B O 1
ATOM 4163 N N . ALA B 1 44 ? 9.914 -25.203 -31.562 1 93.69 44 ALA B N 1
ATOM 4164 C CA . ALA B 1 44 ? 10.086 -25.609 -32.969 1 93.69 44 ALA B CA 1
ATOM 4165 C C . ALA B 1 44 ? 9.742 -27.094 -33.125 1 93.69 44 ALA B C 1
ATOM 4167 O O . ALA B 1 44 ? 9.258 -27.5 -34.188 1 93.69 44 ALA B O 1
ATOM 4168 N N . ARG B 1 45 ? 10.055 -27.828 -32.125 1 95.19 45 ARG B N 1
ATOM 4169 C CA . ARG B 1 45 ? 9.867 -29.266 -32.219 1 95.19 45 ARG B CA 1
ATOM 4170 C C . ARG B 1 45 ? 9.438 -29.844 -30.875 1 95.19 45 ARG B C 1
ATOM 4172 O O . ARG B 1 45 ? 9.898 -29.391 -29.828 1 95.19 45 ARG B O 1
ATOM 4179 N N . ILE B 1 46 ? 8.578 -30.812 -30.953 1 96.94 46 ILE B N 1
ATOM 4180 C CA . ILE B 1 46 ? 8.133 -31.531 -29.75 1 96.94 46 ILE B CA 1
ATOM 4181 C C . ILE B 1 46 ? 8.273 -33.031 -29.969 1 96.94 46 ILE B C 1
ATOM 4183 O O . ILE B 1 46 ? 7.793 -33.562 -30.969 1 96.94 46 ILE B O 1
ATOM 4187 N N . GLU B 1 47 ? 8.961 -33.594 -29.094 1 96.75 47 GLU B N 1
ATOM 4188 C CA . GLU B 1 47 ? 9.125 -35.062 -29.141 1 96.75 47 GLU B CA 1
ATOM 4189 C C . GLU B 1 47 ? 8.57 -35.719 -27.891 1 96.75 47 GLU B C 1
ATOM 4191 O O . GLU B 1 47 ? 8.539 -35.094 -26.812 1 96.75 47 GLU B O 1
ATOM 4196 N N . ALA B 1 48 ? 8.086 -36.969 -28.047 1 97.44 48 ALA B N 1
ATOM 4197 C CA . ALA B 1 48 ? 7.555 -37.719 -26.922 1 97.44 48 ALA B CA 1
ATOM 4198 C C . ALA B 1 48 ? 8.281 -39.031 -26.766 1 97.44 48 ALA B C 1
ATOM 4200 O O . ALA B 1 48 ? 8.555 -39.719 -27.75 1 97.44 48 ALA B O 1
ATOM 4201 N N . VAL B 1 49 ? 8.625 -39.281 -25.547 1 96.81 49 VAL B N 1
ATOM 4202 C CA . VAL B 1 49 ? 9.25 -40.531 -25.203 1 96.81 49 VAL B CA 1
ATOM 4203 C C . VAL B 1 49 ? 8.242 -41.438 -24.484 1 96.81 49 VAL B C 1
ATOM 4205 O O . VAL B 1 49 ? 7.547 -41 -23.578 1 96.81 49 VAL B O 1
ATOM 4208 N N . ASN B 1 50 ? 8.133 -42.75 -24.922 1 96.19 50 ASN B N 1
ATOM 4209 C CA . ASN B 1 50 ? 7.246 -43.75 -24.359 1 96.19 50 ASN B CA 1
ATOM 4210 C C . ASN B 1 50 ? 5.777 -43.375 -24.547 1 96.19 50 ASN B C 1
ATOM 4212 O O . ASN B 1 50 ? 4.961 -43.531 -23.641 1 96.19 50 ASN B O 1
ATOM 4216 N N . ALA B 1 51 ? 5.492 -42.812 -25.719 1 97.44 51 ALA B N 1
ATOM 4217 C CA . ALA B 1 51 ? 4.137 -42.375 -26.031 1 97.44 51 ALA B CA 1
ATOM 4218 C C . ALA B 1 51 ? 3.207 -43.594 -26.234 1 97.44 51 ALA B C 1
ATOM 4220 O O . ALA B 1 51 ? 1.986 -43.469 -26.109 1 97.44 51 ALA B O 1
ATOM 4221 N N . GLU B 1 52 ? 3.744 -44.719 -26.516 1 97 52 GLU B N 1
ATOM 4222 C CA . GLU B 1 52 ? 2.959 -45.938 -26.766 1 97 52 GLU B CA 1
ATOM 4223 C C . GLU B 1 52 ? 2.154 -46.312 -25.531 1 97 52 GLU B C 1
ATOM 4225 O O . GLU B 1 52 ? 1.014 -46.781 -25.641 1 97 52 GLU B O 1
ATOM 4230 N N . GLY B 1 53 ? 2.855 -46.125 -24.406 1 95.5 53 GLY B N 1
ATOM 4231 C CA . GLY B 1 53 ? 2.156 -46.438 -23.172 1 95.5 53 GLY B CA 1
ATOM 4232 C C . GLY B 1 53 ? 0.919 -45.594 -22.953 1 95.5 53 GLY B C 1
ATOM 4233 O O . GLY B 1 53 ? -0.102 -46.094 -22.469 1 95.5 53 GLY B O 1
ATOM 4234 N N . LEU B 1 54 ? 0.978 -44.406 -23.328 1 97.62 54 LEU B N 1
ATOM 4235 C CA . LEU B 1 54 ? -0.14 -43.469 -23.156 1 97.62 54 LEU B CA 1
ATOM 4236 C C . LEU B 1 54 ? -1.258 -43.781 -24.141 1 97.62 54 LEU B C 1
ATOM 4238 O O . LEU B 1 54 ? -2.438 -43.625 -23.828 1 97.62 54 LEU B O 1
ATOM 4242 N N . VAL B 1 55 ? -0.912 -44.219 -25.375 1 97.69 55 VAL B N 1
ATOM 4243 C CA . VAL B 1 55 ? -1.892 -44.594 -26.375 1 97.69 55 VAL B CA 1
ATOM 4244 C C . VAL B 1 55 ? -2.709 -45.781 -25.859 1 97.69 55 VAL B C 1
ATOM 4246 O O . VAL B 1 55 ? -3.938 -45.781 -25.953 1 97.69 55 VAL B O 1
ATOM 4249 N N . LYS B 1 56 ? -2.006 -46.719 -25.25 1 97.25 56 LYS B N 1
ATOM 4250 C CA . LYS B 1 56 ? -2.686 -47.875 -24.703 1 97.25 56 LYS B CA 1
ATOM 4251 C C . LYS B 1 56 ? -3.596 -47.469 -23.531 1 97.25 56 LYS B C 1
ATOM 4253 O O . LYS B 1 56 ? -4.68 -48.031 -23.375 1 97.25 56 LYS B O 1
ATOM 4258 N N . LEU B 1 57 ? -3.113 -46.562 -22.812 1 97.38 57 LEU B N 1
ATOM 4259 C CA . LEU B 1 57 ? -3.914 -46.094 -21.672 1 97.38 57 LEU B CA 1
ATOM 4260 C C . LEU B 1 57 ? -5.188 -45.406 -22.172 1 97.38 57 LEU B C 1
ATOM 4262 O O . LEU B 1 57 ? -6.258 -45.594 -21.578 1 97.38 57 LEU B O 1
ATOM 4266 N N . TYR B 1 58 ? -5.094 -44.594 -23.203 1 97.75 58 TYR B N 1
ATOM 4267 C CA . TYR B 1 58 ? -6.27 -43.938 -23.797 1 97.75 58 TYR B CA 1
ATOM 4268 C C . TYR B 1 58 ? -7.246 -45 -24.328 1 97.75 58 TYR B C 1
ATOM 4270 O O . TYR B 1 58 ? -8.461 -44.844 -24.188 1 97.75 58 TYR B O 1
ATOM 4278 N N . GLN B 1 59 ? -6.73 -46.031 -24.922 1 97.44 59 GLN B N 1
ATOM 4279 C CA . GLN B 1 59 ? -7.566 -47.125 -25.422 1 97.44 59 GLN B CA 1
ATOM 4280 C C . GLN B 1 59 ? -8.344 -47.781 -24.281 1 97.44 59 GLN B C 1
ATOM 4282 O O . GLN B 1 59 ? -9.555 -47.969 -24.375 1 97.44 59 GLN B O 1
ATOM 4287 N N . ARG B 1 60 ? -7.633 -48.062 -23.219 1 97.44 60 ARG B N 1
ATOM 4288 C CA . ARG B 1 60 ? -8.258 -48.656 -22.047 1 97.44 60 ARG B CA 1
ATOM 4289 C C . ARG B 1 60 ? -9.266 -47.719 -21.406 1 97.44 60 ARG B C 1
ATOM 4291 O O . ARG B 1 60 ? -10.297 -48.188 -20.891 1 97.44 60 ARG B O 1
ATOM 4298 N N . PHE B 1 61 ? -8.977 -46.5 -21.422 1 97.75 61 PHE B N 1
ATOM 4299 C CA . PHE B 1 61 ? -9.891 -45.5 -20.875 1 97.75 61 PHE B CA 1
ATOM 4300 C C . PHE B 1 61 ? -11.188 -45.438 -21.656 1 97.75 61 PHE B C 1
ATOM 4302 O O . PHE B 1 61 ? -12.273 -45.469 -21.078 1 97.75 61 PHE B O 1
ATOM 4309 N N . GLN B 1 62 ? -11.086 -45.406 -23.016 1 96.38 62 GLN B N 1
ATOM 4310 C CA . GLN B 1 62 ? -12.242 -45.344 -23.891 1 96.38 62 GLN B CA 1
ATOM 4311 C C . GLN B 1 62 ? -13.055 -46.625 -23.844 1 96.38 62 GLN B C 1
ATOM 4313 O O . GLN B 1 62 ? -14.258 -46.625 -24.125 1 96.38 62 GLN B O 1
ATOM 4318 N N . ALA B 1 63 ? -12.383 -47.719 -23.406 1 96.44 63 ALA B N 1
ATOM 4319 C CA . ALA B 1 63 ? -13.055 -49 -23.25 1 96.44 63 ALA B CA 1
ATOM 4320 C C . ALA B 1 63 ? -13.727 -49.125 -21.891 1 96.44 63 ALA B C 1
ATOM 4322 O O . ALA B 1 63 ? -14.422 -50.094 -21.609 1 96.44 63 ALA B O 1
ATOM 4323 N N . GLY B 1 64 ? -13.461 -48.156 -20.984 1 96.12 64 GLY B N 1
ATOM 4324 C CA . GLY B 1 64 ? -14.078 -48.156 -19.672 1 96.12 64 GLY B CA 1
ATOM 4325 C C . GLY B 1 64 ? -13.359 -49.062 -18.672 1 96.12 64 GLY B C 1
ATOM 4326 O O . GLY B 1 64 ? -13.961 -49.531 -17.703 1 96.12 64 GLY B O 1
ATOM 4327 N N . GLU B 1 65 ? -12.07 -49.25 -18.906 1 97.56 65 GLU B N 1
ATOM 4328 C CA . GLU B 1 65 ? -11.305 -50.156 -18.062 1 97.56 65 GLU B CA 1
ATOM 4329 C C . GLU B 1 65 ? -10.531 -49.406 -16.984 1 97.56 65 GLU B C 1
ATOM 4331 O O . GLU B 1 65 ? -10.25 -49.938 -15.914 1 97.56 65 GLU B O 1
ATOM 4336 N N . VAL B 1 66 ? -10.195 -48.156 -17.344 1 97.94 66 VAL B N 1
ATOM 4337 C CA . VAL B 1 66 ? -9.352 -47.438 -16.422 1 97.94 66 VAL B CA 1
ATOM 4338 C C . VAL B 1 66 ? -9.82 -45.969 -16.328 1 97.94 66 VAL B C 1
ATOM 4340 O O . VAL B 1 66 ? -10.508 -45.5 -17.234 1 97.94 66 VAL B O 1
ATOM 4343 N N . ARG B 1 67 ? -9.539 -45.344 -15.25 1 98.06 67 ARG B N 1
ATOM 4344 C CA . ARG B 1 67 ? -9.508 -43.906 -15.078 1 98.06 67 ARG B CA 1
ATOM 4345 C C . ARG B 1 67 ? -8.094 -43.406 -14.773 1 98.06 67 ARG B C 1
ATOM 4347 O O . ARG B 1 67 ? -7.387 -44 -13.961 1 98.06 67 ARG B O 1
ATOM 4354 N N . PHE B 1 68 ? -7.645 -42.406 -15.5 1 97.81 68 PHE B N 1
ATOM 4355 C CA . PHE B 1 68 ? -6.285 -42 -15.172 1 97.81 68 PHE B CA 1
ATOM 4356 C C . PHE B 1 68 ? -6.156 -40.5 -15.188 1 97.81 68 PHE B C 1
ATOM 4358 O O . PHE B 1 68 ? -6.965 -39.812 -15.82 1 97.81 68 PHE B O 1
ATOM 4365 N N . LEU B 1 69 ? -5.258 -40.031 -14.398 1 98.19 69 LEU B N 1
ATOM 4366 C CA . LEU B 1 69 ? -4.855 -38.625 -14.273 1 98.19 69 LEU B CA 1
ATOM 4367 C C . LEU B 1 69 ? -3.393 -38.438 -14.664 1 98.19 69 LEU B C 1
ATOM 4369 O O . LEU B 1 69 ? -2.535 -39.219 -14.25 1 98.19 69 LEU B O 1
ATOM 4373 N N . MET B 1 70 ? -3.166 -37.5 -15.531 1 98.25 70 MET B N 1
ATOM 4374 C CA . MET B 1 70 ? -1.792 -37.188 -15.898 1 98.25 70 MET B CA 1
ATOM 4375 C C . MET B 1 70 ? -1.229 -36.094 -14.992 1 98.25 70 MET B C 1
ATOM 4377 O O . MET B 1 70 ? -1.761 -34.969 -14.945 1 98.25 70 MET B O 1
ATOM 4381 N N . ALA B 1 71 ? -0.195 -36.406 -14.258 1 98.25 71 ALA B N 1
ATOM 4382 C CA . ALA B 1 71 ? 0.541 -35.469 -13.43 1 98.25 71 ALA B CA 1
ATOM 4383 C C . ALA B 1 71 ? 1.794 -34.969 -14.148 1 98.25 71 ALA B C 1
ATOM 4385 O O . ALA B 1 71 ? 2.789 -35.688 -14.234 1 98.25 71 ALA B O 1
ATOM 4386 N N . PHE B 1 72 ? 1.764 -33.781 -14.617 1 97.06 72 PHE B N 1
ATOM 4387 C CA . PHE B 1 72 ? 2.877 -33.312 -15.438 1 97.06 72 PHE B CA 1
ATOM 4388 C C . PHE B 1 72 ? 3.721 -32.312 -14.688 1 97.06 72 PHE B C 1
ATOM 4390 O O . PHE B 1 72 ? 3.225 -31.625 -13.781 1 97.06 72 PHE B O 1
ATOM 4397 N N . ARG B 1 73 ? 4.973 -32.219 -15.055 1 94.25 73 ARG B N 1
ATOM 4398 C CA . ARG B 1 73 ? 5.855 -31.172 -14.562 1 94.25 73 ARG B CA 1
ATOM 4399 C C . ARG B 1 73 ? 5.504 -29.812 -15.18 1 94.25 73 ARG B C 1
ATOM 4401 O O . ARG B 1 73 ? 5.078 -29.75 -16.344 1 94.25 73 ARG B O 1
ATOM 4408 N N . HIS B 1 74 ? 5.762 -28.781 -14.469 1 92.56 74 HIS B N 1
ATOM 4409 C CA . HIS B 1 74 ? 5.332 -27.469 -14.922 1 92.56 74 HIS B CA 1
ATOM 4410 C C . HIS B 1 74 ? 6.504 -26.5 -14.969 1 92.56 74 HIS B C 1
ATOM 4412 O O . HIS B 1 74 ? 6.527 -25.5 -14.227 1 92.56 74 HIS B O 1
ATOM 4418 N N . PRO B 1 75 ? 7.418 -26.641 -15.852 1 91.44 75 PRO B N 1
ATOM 4419 C CA . PRO B 1 75 ? 8.57 -25.75 -15.93 1 91.44 75 PRO B CA 1
ATOM 4420 C C . PRO B 1 75 ? 8.219 -24.375 -16.5 1 91.44 75 PRO B C 1
ATOM 4422 O O . PRO B 1 75 ? 8.734 -23.359 -16.047 1 91.44 75 PRO B O 1
ATOM 4425 N N . GLU B 1 76 ? 7.312 -24.375 -17.453 1 91.12 76 GLU B N 1
ATOM 4426 C CA . GLU B 1 76 ? 7.047 -23.1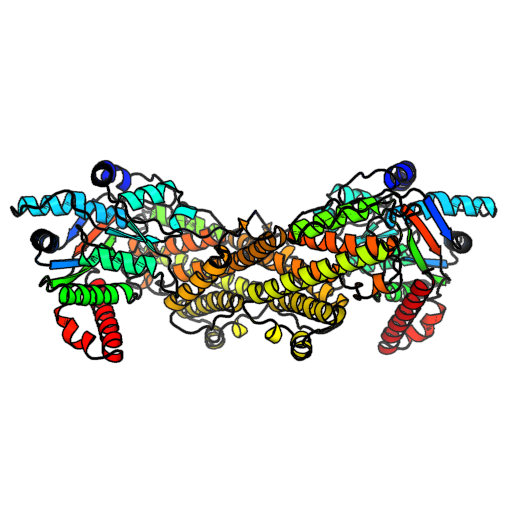25 -18.156 1 91.12 76 GLU B CA 1
ATOM 4427 C C . GLU B 1 76 ? 5.547 -22.891 -18.297 1 91.12 76 GLU B C 1
ATOM 4429 O O . GLU B 1 76 ? 4.75 -23.812 -18.219 1 91.12 76 GLU B O 1
ATOM 4434 N N . VAL B 1 77 ? 5.262 -21.656 -18.656 1 86.62 77 VAL B N 1
ATOM 4435 C CA . VAL B 1 77 ? 3.871 -21.234 -18.781 1 86.62 77 VAL B CA 1
ATOM 4436 C C . VAL B 1 77 ? 3.254 -21.859 -20.031 1 86.62 77 VAL B C 1
ATOM 4438 O O . VAL B 1 77 ? 2.041 -22.062 -20.094 1 86.62 77 VAL B O 1
ATOM 4441 N N . ASP B 1 78 ? 4.055 -22.188 -21 1 89.94 78 ASP B N 1
ATOM 4442 C CA . ASP B 1 78 ? 3.496 -22.672 -22.25 1 89.94 78 ASP B CA 1
ATOM 4443 C C . ASP B 1 78 ? 3.48 -24.203 -22.297 1 89.94 78 ASP B C 1
ATOM 4445 O O . ASP B 1 78 ? 3.242 -24.797 -23.344 1 89.94 78 ASP B O 1
ATOM 4449 N N . ASP B 1 79 ? 3.719 -24.844 -21.188 1 94.25 79 ASP B N 1
ATOM 4450 C CA . ASP B 1 79 ? 3.668 -26.297 -21.094 1 94.25 79 ASP B CA 1
ATOM 4451 C C . ASP B 1 79 ? 2.359 -26.844 -21.672 1 94.25 79 ASP B C 1
ATOM 4453 O O . ASP B 1 79 ? 2.357 -27.844 -22.391 1 94.25 79 ASP B O 1
ATOM 4457 N N . PRO B 1 80 ? 1.265 -26.156 -21.406 1 92.81 80 PRO B N 1
ATOM 4458 C CA . PRO B 1 80 ? -0.009 -26.672 -21.906 1 92.81 80 PRO B CA 1
ATOM 4459 C C . PRO B 1 80 ? -0.032 -26.781 -23.438 1 92.81 80 PRO B C 1
ATOM 4461 O O . PRO B 1 80 ? -0.677 -27.672 -23.984 1 92.81 80 PRO B O 1
ATOM 4464 N N . MET B 1 81 ? 0.673 -25.938 -24.109 1 94.56 81 MET B N 1
ATOM 4465 C CA . MET B 1 81 ? 0.722 -26.016 -25.578 1 94.56 81 MET B CA 1
ATOM 4466 C C . MET B 1 81 ? 1.486 -27.25 -26.031 1 94.56 81 MET B C 1
ATOM 4468 O O . MET B 1 81 ? 1.087 -27.922 -26.984 1 94.56 81 MET B O 1
ATOM 4472 N N . SER B 1 82 ? 2.547 -27.5 -25.344 1 96.5 82 SER B N 1
ATOM 4473 C CA . SER B 1 82 ? 3.309 -28.703 -25.656 1 96.5 82 SER B CA 1
ATOM 4474 C C . SER B 1 82 ? 2.488 -29.969 -25.391 1 96.5 82 SER B C 1
ATOM 4476 O O . SER B 1 82 ? 2.518 -30.906 -26.188 1 96.5 82 SER B O 1
ATOM 4478 N N . LEU B 1 83 ? 1.78 -29.969 -24.312 1 96.88 83 LEU B N 1
ATOM 4479 C CA . LEU B 1 83 ? 0.936 -31.109 -24 1 96.88 83 LEU B CA 1
ATOM 4480 C C . LEU B 1 83 ? -0.198 -31.25 -25 1 96.88 83 LEU B C 1
ATOM 4482 O O . LEU B 1 83 ? -0.556 -32.375 -25.391 1 96.88 83 LEU B O 1
ATOM 4486 N N . MET B 1 84 ? -0.721 -30.156 -25.391 1 97 84 MET B N 1
ATOM 4487 C CA . MET B 1 84 ? -1.77 -30.203 -26.406 1 97 84 MET B CA 1
ATOM 4488 C C . MET B 1 84 ? -1.247 -30.812 -27.703 1 97 84 MET B C 1
ATOM 4490 O O . MET B 1 84 ? -1.976 -31.516 -28.391 1 97 84 MET B O 1
ATOM 4494 N N . TYR B 1 85 ? -0.055 -30.453 -28 1 97.5 85 TYR B N 1
ATOM 4495 C CA . TYR B 1 85 ? 0.569 -31.062 -29.172 1 97.5 85 TYR B CA 1
ATOM 4496 C C . TYR B 1 85 ? 0.698 -32.562 -29.016 1 97.5 85 TYR B C 1
ATOM 4498 O O . TYR B 1 85 ? 0.489 -33.312 -29.969 1 97.5 85 TYR B O 1
ATOM 4506 N N . LEU B 1 86 ? 1.052 -33 -27.844 1 97.56 86 LEU B N 1
ATOM 4507 C CA . LEU B 1 86 ? 1.104 -34.406 -27.547 1 97.56 86 LEU B CA 1
ATOM 4508 C C . LEU B 1 86 ? -0.224 -35.094 -27.875 1 97.56 86 LEU B C 1
ATOM 4510 O O . LEU B 1 86 ? -0.256 -36.094 -28.578 1 97.56 86 LEU B O 1
ATOM 4514 N N . PHE B 1 87 ? -1.328 -34.531 -27.516 1 97.12 87 PHE B N 1
ATOM 4515 C CA . PHE B 1 87 ? -2.66 -35.094 -27.656 1 97.12 87 PHE B CA 1
ATOM 4516 C C . PHE B 1 87 ? -3.141 -34.969 -29.094 1 97.12 87 PHE B C 1
ATOM 4518 O O . PHE B 1 87 ? -3.783 -35.906 -29.625 1 97.12 87 PHE B O 1
ATOM 4525 N N . SER B 1 88 ? -2.791 -33.875 -29.75 1 97 88 SER B N 1
ATOM 4526 C CA . SER B 1 88 ? -3.389 -33.562 -31.047 1 97 88 SER B CA 1
ATOM 4527 C C . SER B 1 88 ? -2.617 -34.188 -32.188 1 97 88 SER B C 1
ATOM 4529 O O . SER B 1 88 ? -3.191 -34.5 -33.25 1 97 88 SER B O 1
ATOM 4531 N N . ARG B 1 89 ? -1.33 -34.375 -31.984 1 96.88 89 ARG B N 1
ATOM 4532 C CA . ARG B 1 89 ? -0.522 -34.812 -33.125 1 96.88 89 ARG B CA 1
ATOM 4533 C C . ARG B 1 89 ? 0.238 -36.094 -32.812 1 96.88 89 ARG B C 1
ATOM 4535 O O . ARG B 1 89 ? 0.104 -37.094 -33.5 1 96.88 89 ARG B O 1
ATOM 4542 N N . ILE B 1 90 ? 0.903 -36.125 -31.719 1 97.88 90 ILE B N 1
ATOM 4543 C CA . ILE B 1 90 ? 1.844 -37.219 -31.469 1 97.88 90 ILE B CA 1
ATOM 4544 C C . ILE B 1 90 ? 1.076 -38.5 -31.188 1 97.88 90 ILE B C 1
ATOM 4546 O O . ILE B 1 90 ? 1.304 -39.531 -31.844 1 97.88 90 ILE B O 1
ATOM 4550 N N . LEU B 1 91 ? 0.152 -38.438 -30.25 1 98 91 LEU B N 1
ATOM 4551 C CA . LEU B 1 91 ? -0.546 -39.656 -29.828 1 98 91 LEU B CA 1
ATOM 4552 C C . LEU B 1 91 ? -1.362 -40.25 -30.984 1 98 91 LEU B C 1
ATOM 4554 O O . LEU B 1 91 ? -1.31 -41.438 -31.234 1 98 91 LEU B O 1
ATOM 4558 N N . PRO B 1 92 ? -2.123 -39.406 -31.719 1 97.38 92 PRO B N 1
ATOM 4559 C CA . PRO B 1 92 ? -2.828 -39.969 -32.875 1 97.38 92 PRO B CA 1
ATOM 4560 C C . PRO B 1 92 ? -1.882 -40.594 -33.906 1 97.38 92 PRO B C 1
ATOM 4562 O O . PRO B 1 92 ? -2.209 -41.625 -34.5 1 97.38 92 PRO B O 1
ATOM 4565 N N . GLY B 1 93 ? -0.751 -39.969 -34.094 1 97.38 93 GLY B N 1
ATOM 4566 C CA . GLY B 1 93 ? 0.241 -40.531 -35 1 97.38 93 GLY B CA 1
ATOM 4567 C C . GLY B 1 93 ? 0.76 -41.875 -34.531 1 97.38 93 GLY B C 1
ATOM 4568 O O . GLY B 1 93 ? 0.87 -42.812 -35.344 1 97.38 93 GLY B O 1
ATOM 4569 N N . VAL B 1 94 ? 1.032 -42 -33.281 1 97.56 94 VAL B N 1
ATOM 4570 C CA . VAL B 1 94 ? 1.529 -43.25 -32.719 1 97.56 94 VAL B CA 1
ATOM 4571 C C . VAL B 1 94 ? 0.438 -44.312 -32.781 1 97.56 94 VAL B C 1
ATOM 4573 O O . VAL B 1 94 ? 0.711 -45.469 -33.094 1 97.56 94 VAL B O 1
ATOM 4576 N N . ALA B 1 95 ? -0.748 -43.969 -32.438 1 97.75 95 ALA B N 1
ATOM 4577 C CA . ALA B 1 95 ? -1.876 -44.906 -32.5 1 97.75 95 ALA B CA 1
ATOM 4578 C C . ALA B 1 95 ? -2.051 -45.469 -33.906 1 97.75 95 ALA B C 1
ATOM 4580 O O . ALA B 1 95 ? -2.275 -46.688 -34.062 1 97.75 95 ALA B O 1
ATOM 4581 N N . ARG B 1 96 ? -1.944 -44.625 -34.906 1 97.12 96 ARG B N 1
ATOM 4582 C CA . ARG B 1 96 ? -2.055 -45.094 -36.281 1 97.12 96 ARG B CA 1
ATOM 4583 C C . ARG B 1 96 ? -0.95 -46.062 -36.625 1 97.12 96 ARG B C 1
ATOM 4585 O O . ARG B 1 96 ? -1.204 -47.094 -37.281 1 97.12 96 ARG B O 1
ATOM 4592 N N . ARG B 1 97 ? 0.167 -45.75 -36.188 1 96.94 97 ARG B N 1
ATOM 4593 C CA . ARG B 1 97 ? 1.307 -46.625 -36.469 1 96.94 97 ARG B CA 1
ATOM 4594 C C . ARG B 1 97 ? 1.136 -48 -35.781 1 96.94 97 ARG B C 1
ATOM 4596 O O . ARG B 1 97 ? 1.55 -49 -36.344 1 96.94 97 ARG B O 1
ATOM 4603 N N . GLN B 1 98 ? 0.463 -48 -34.656 1 96 98 GLN B N 1
ATOM 4604 C CA . GLN B 1 98 ? 0.268 -49.25 -33.906 1 96 98 GLN B CA 1
ATOM 4605 C C . GLN B 1 98 ? -1.07 -49.875 -34.281 1 96 98 GLN B C 1
ATOM 4607 O O . GLN B 1 98 ? -1.444 -50.906 -33.688 1 96 98 GLN B O 1
ATOM 4612 N N . LYS B 1 99 ? -1.816 -49.312 -35.125 1 95.81 99 LYS B N 1
ATOM 4613 C CA . LYS B 1 99 ? -3.115 -49.781 -35.562 1 95.81 99 LYS B CA 1
ATOM 4614 C C . LYS B 1 99 ? -4.094 -49.906 -34.406 1 95.81 99 LYS B C 1
ATOM 4616 O O . LYS B 1 99 ? -4.801 -50.906 -34.281 1 95.81 99 LYS B O 1
ATOM 4621 N N . ILE B 1 100 ? -3.957 -48.875 -33.562 1 96.25 100 ILE B N 1
ATOM 4622 C CA . ILE B 1 100 ? -4.898 -48.781 -32.438 1 96.25 100 ILE B CA 1
ATOM 4623 C C . ILE B 1 100 ? -5.961 -47.75 -32.75 1 96.25 100 ILE B C 1
ATOM 4625 O O . ILE B 1 100 ? -5.637 -46.594 -33.125 1 96.25 100 ILE B O 1
ATOM 4629 N N . ALA B 1 101 ? -7.176 -48.156 -32.625 1 94.31 101 ALA B N 1
ATOM 4630 C CA . ALA B 1 101 ? -8.273 -47.25 -32.938 1 94.31 101 ALA B CA 1
ATOM 4631 C C . ALA B 1 101 ? -8.617 -46.406 -31.703 1 94.31 101 ALA B C 1
ATOM 4633 O O . ALA B 1 101 ? -8.938 -46.938 -30.641 1 94.31 101 ALA B O 1
ATOM 4634 N N . LEU B 1 102 ? -8.531 -45.094 -31.797 1 95.75 102 LEU B N 1
ATOM 4635 C CA . LEU B 1 102 ? -8.883 -44.156 -30.734 1 95.75 102 LEU B CA 1
ATOM 4636 C C . LEU B 1 102 ? -9.945 -43.156 -31.203 1 95.75 102 LEU B C 1
ATOM 4638 O O . LEU B 1 102 ? -9.969 -42.781 -32.375 1 95.75 102 LEU B O 1
ATOM 4642 N N . GLN B 1 103 ? -10.82 -42.844 -30.328 1 94.88 103 GLN B N 1
ATOM 4643 C CA . GLN B 1 103 ? -11.781 -41.781 -30.609 1 94.88 103 GLN B CA 1
ATOM 4644 C C . GLN B 1 103 ? -11.125 -40.406 -30.547 1 94.88 103 GLN B C 1
ATOM 4646 O O . GLN B 1 103 ? -10.539 -40.031 -29.531 1 94.88 103 GLN B O 1
ATOM 4651 N N . LEU B 1 104 ? -11.227 -39.656 -31.594 1 93.94 104 LEU B N 1
ATOM 4652 C CA . LEU B 1 104 ? -10.625 -38.344 -31.703 1 93.94 104 LEU B CA 1
ATOM 4653 C C . LEU B 1 104 ? -11.68 -37.25 -31.578 1 93.94 104 LEU B C 1
ATOM 4655 O O . LEU B 1 104 ? -12.852 -37.469 -31.906 1 93.94 104 LEU B O 1
ATOM 4659 N N . PRO B 1 105 ? -11.328 -36.031 -31.062 1 95.44 105 PRO B N 1
ATOM 4660 C CA . PRO B 1 105 ? -9.984 -35.625 -30.688 1 95.44 105 PRO B CA 1
ATOM 4661 C C . PRO B 1 105 ? -9.586 -36.062 -29.281 1 95.44 105 PRO B C 1
ATOM 4663 O O . PRO B 1 105 ? -10.445 -36.219 -28.406 1 95.44 105 PRO B O 1
ATOM 4666 N N . LEU B 1 106 ? -8.289 -36.344 -29.109 1 96.38 106 LEU B N 1
ATOM 4667 C CA . LEU B 1 106 ? -7.773 -36.625 -27.766 1 96.38 106 LEU B CA 1
ATOM 4668 C C . LEU B 1 106 ? -7.551 -35.312 -27.016 1 96.38 106 LEU B C 1
ATOM 4670 O O . LEU B 1 106 ? -7.078 -34.312 -27.594 1 96.38 106 LEU B O 1
ATOM 4674 N N . HIS B 1 107 ? -7.984 -35.344 -25.812 1 95.62 107 HIS B N 1
ATOM 4675 C CA . HIS B 1 107 ? -7.883 -34.156 -24.969 1 95.62 107 HIS B CA 1
ATOM 4676 C C . HIS B 1 107 ? -8.023 -34.5 -23.5 1 95.62 107 HIS B C 1
ATOM 4678 O O . HIS B 1 107 ? -8.133 -35.688 -23.156 1 95.62 107 HIS B O 1
ATOM 4684 N N . THR B 1 108 ? -7.801 -33.562 -22.656 1 96.62 108 THR B N 1
ATOM 4685 C CA . THR B 1 108 ? -7.938 -33.75 -21.219 1 96.62 108 THR B CA 1
ATOM 4686 C C . THR B 1 108 ? -8.578 -32.562 -20.547 1 96.62 108 THR B C 1
ATOM 4688 O O . THR B 1 108 ? -8.5 -31.438 -21.078 1 96.62 108 THR B O 1
ATOM 4691 N N . HIS B 1 109 ? -9.289 -32.812 -19.5 1 95.75 109 HIS B N 1
ATOM 4692 C CA . HIS B 1 109 ? -9.609 -31.703 -18.594 1 95.75 109 HIS B CA 1
ATOM 4693 C C . HIS B 1 109 ? -8.367 -31.219 -17.859 1 95.75 109 HIS B C 1
ATOM 4695 O O . HIS B 1 109 ? -7.371 -31.953 -17.766 1 95.75 109 HIS B O 1
ATOM 4701 N N . PHE B 1 110 ? -8.406 -29.984 -17.406 1 94.5 110 PHE B N 1
ATOM 4702 C CA . PHE B 1 110 ? -7.254 -29.453 -16.703 1 94.5 110 PHE B CA 1
ATOM 4703 C C . PHE B 1 110 ? -7.688 -28.406 -15.672 1 94.5 110 PHE B C 1
ATOM 4705 O O . PHE B 1 110 ? -8.828 -27.938 -15.703 1 94.5 110 PHE B O 1
ATOM 4712 N N . LEU B 1 111 ? -6.773 -28.172 -14.75 1 90.44 111 LEU B N 1
ATOM 4713 C CA . LEU B 1 111 ? -6.996 -27.125 -13.75 1 90.44 111 LEU B CA 1
ATOM 4714 C C . LEU B 1 111 ? -6.16 -25.891 -14.047 1 90.44 111 LEU B C 1
ATOM 4716 O O . LEU B 1 111 ? -5.02 -26 -14.5 1 90.44 111 LEU B O 1
ATOM 4720 N N . TYR B 1 112 ? -6.75 -24.75 -13.844 1 87.25 112 TYR B N 1
ATOM 4721 C CA . TYR B 1 112 ? -6.016 -23.5 -13.992 1 87.25 112 TYR B CA 1
ATOM 4722 C C . TYR B 1 112 ? -6.332 -22.531 -12.852 1 87.25 112 TYR B C 1
ATOM 4724 O O . TYR B 1 112 ? -7.348 -22.688 -12.172 1 87.25 112 TYR B O 1
ATOM 4732 N N . ASP B 1 113 ? -5.445 -21.625 -12.672 1 84.25 113 ASP B N 1
ATOM 4733 C CA . ASP B 1 113 ? -5.598 -20.672 -11.586 1 84.25 113 ASP B CA 1
ATOM 4734 C C . ASP B 1 113 ? -6.742 -19.703 -11.867 1 84.25 113 ASP B C 1
ATOM 4736 O O . ASP B 1 113 ? -6.812 -19.109 -12.945 1 84.25 113 ASP B O 1
ATOM 4740 N N . ARG B 1 114 ? -7.547 -19.469 -10.836 1 81.44 114 ARG B N 1
ATOM 4741 C CA . ARG B 1 114 ? -8.734 -18.625 -10.969 1 81.44 114 ARG B CA 1
ATOM 4742 C C . ARG B 1 114 ? -8.352 -17.172 -11.227 1 81.44 114 ARG B C 1
ATOM 4744 O O . ARG B 1 114 ? -9.141 -16.406 -11.789 1 81.44 114 ARG B O 1
ATOM 4751 N N . GLY B 1 115 ? -7.191 -16.812 -10.852 1 76.88 115 GLY B N 1
ATOM 4752 C CA . GLY B 1 115 ? -6.75 -15.438 -11 1 76.88 115 GLY B CA 1
ATOM 4753 C C . GLY B 1 115 ? -6.184 -15.141 -12.375 1 76.88 115 GLY B C 1
ATOM 4754 O O . GLY B 1 115 ? -5.941 -13.984 -12.719 1 76.88 115 GLY B O 1
ATOM 4755 N N . MET B 1 116 ? -6.039 -16.094 -13.188 1 78.12 116 MET B N 1
ATOM 4756 C CA . MET B 1 116 ? -5.371 -15.93 -14.477 1 78.12 116 MET B CA 1
ATOM 4757 C C . MET B 1 116 ? -6.148 -14.977 -15.375 1 78.12 116 MET B C 1
ATOM 4759 O O . MET B 1 116 ? -5.562 -14.094 -16 1 78.12 116 MET B O 1
ATOM 4763 N N . PRO B 1 117 ? -7.453 -15.031 -15.359 1 71.44 117 PRO B N 1
ATOM 4764 C CA . PRO B 1 117 ? -8.211 -14.133 -16.234 1 71.44 117 PRO B CA 1
ATOM 4765 C C . PRO B 1 117 ? -8.094 -12.672 -15.812 1 71.44 117 PRO B C 1
ATOM 4767 O O . PRO B 1 117 ? -8.359 -11.773 -16.625 1 71.44 117 PRO B O 1
ATOM 4770 N N . LEU B 1 118 ? -7.734 -12.523 -14.602 1 71.31 118 LEU B N 1
ATOM 4771 C CA . LEU B 1 118 ? -7.641 -11.156 -14.102 1 71.31 118 LEU B CA 1
ATOM 4772 C C . LEU B 1 118 ? -6.512 -10.406 -14.797 1 71.31 118 LEU B C 1
ATOM 4774 O O . LEU B 1 118 ? -6.621 -9.203 -15.039 1 71.31 118 LEU B O 1
ATOM 4778 N N . TRP B 1 119 ? -5.5 -11.156 -15.133 1 67.81 119 TRP B N 1
ATOM 4779 C CA . TRP B 1 119 ? -4.391 -10.461 -15.781 1 67.81 119 TRP B CA 1
ATOM 4780 C C . TRP B 1 119 ? -4.324 -10.805 -17.266 1 67.81 119 TRP B C 1
ATOM 4782 O O . TRP B 1 119 ? -3.822 -10.016 -18.062 1 67.81 119 TRP B O 1
ATOM 4792 N N . ALA B 1 120 ? -4.859 -11.93 -17.578 1 69.56 120 ALA B N 1
ATOM 4793 C CA . ALA B 1 120 ? -4.762 -12.352 -18.969 1 69.56 120 ALA B CA 1
ATOM 4794 C C . ALA B 1 120 ? -5.996 -11.922 -19.766 1 69.56 120 ALA B C 1
ATOM 4796 O O . ALA B 1 120 ? -5.961 -11.859 -21 1 69.56 120 ALA B O 1
ATOM 4797 N N . GLY B 1 121 ? -7.152 -11.68 -19.109 1 73.19 121 GLY B N 1
ATOM 4798 C CA . GLY B 1 121 ? -8.359 -11.219 -19.766 1 73.19 121 GLY B CA 1
ATOM 4799 C C . GLY B 1 121 ? -9.508 -12.203 -19.672 1 73.19 121 GLY B C 1
ATOM 4800 O O . GLY B 1 121 ? -9.289 -13.406 -19.516 1 73.19 121 GLY B O 1
ATOM 4801 N N . ASN B 1 122 ? -10.695 -11.734 -19.891 1 80.38 122 ASN B N 1
ATOM 4802 C CA . ASN B 1 122 ? -11.914 -12.531 -19.781 1 80.38 122 ASN B CA 1
ATOM 4803 C C . ASN B 1 122 ? -12.008 -13.562 -20.891 1 80.38 122 ASN B C 1
ATOM 4805 O O . ASN B 1 122 ? -12.602 -14.625 -20.719 1 80.38 122 ASN B O 1
ATOM 4809 N N . TRP B 1 123 ? -11.375 -13.281 -21.953 1 86.19 123 TRP B N 1
ATOM 4810 C CA . TRP B 1 123 ? -11.406 -14.211 -23.078 1 86.19 123 TRP B CA 1
ATOM 4811 C C . TRP B 1 123 ? -10.742 -15.531 -22.703 1 86.19 123 TRP B C 1
ATOM 4813 O O . TRP B 1 123 ? -11.148 -16.594 -23.172 1 86.19 123 TRP B O 1
ATOM 4823 N N . LEU B 1 124 ? -9.781 -15.461 -21.859 1 87.19 124 LEU B N 1
ATOM 4824 C CA . LEU B 1 124 ? -9.055 -16.672 -21.469 1 87.19 124 LEU B CA 1
ATOM 4825 C C . LEU B 1 124 ? -9.953 -17.578 -20.641 1 87.19 124 LEU B C 1
ATOM 4827 O O . LEU B 1 124 ? -9.875 -18.812 -20.766 1 87.19 124 LEU B O 1
ATOM 4831 N N . GLU B 1 125 ? -10.766 -16.969 -19.922 1 87.19 125 GLU B N 1
ATOM 4832 C CA . GLU B 1 125 ? -11.719 -17.734 -19.125 1 87.19 125 GLU B CA 1
ATOM 4833 C C . GLU B 1 125 ? -12.695 -18.5 -20.031 1 87.19 125 GLU B C 1
ATOM 4835 O O . GLU B 1 125 ? -13 -19.656 -19.766 1 87.19 125 GLU B O 1
ATOM 4840 N N . TRP B 1 126 ? -13.18 -17.797 -20.969 1 89.81 126 TRP B N 1
ATOM 4841 C CA . TRP B 1 126 ? -14.062 -18.422 -21.953 1 89.81 126 TRP B CA 1
ATOM 4842 C C . TRP B 1 126 ? -13.359 -19.578 -22.656 1 89.81 126 TRP B C 1
ATOM 4844 O O . TRP B 1 126 ? -13.914 -20.672 -22.766 1 89.81 126 TRP B O 1
ATOM 4854 N N . LEU B 1 127 ? -12.188 -19.375 -23.062 1 92.75 127 LEU B N 1
ATOM 4855 C CA . LEU B 1 127 ? -11.43 -20.391 -23.797 1 92.75 127 LEU B CA 1
ATOM 4856 C C . LEU B 1 127 ? -11.156 -21.609 -22.922 1 92.75 127 LEU B C 1
ATOM 4858 O O . LEU B 1 127 ? -11.406 -22.734 -23.328 1 92.75 127 LEU B O 1
ATOM 4862 N N . PHE B 1 128 ? -10.703 -21.359 -21.75 1 92.94 128 PHE B N 1
ATOM 4863 C CA . PHE B 1 128 ? -10.344 -22.453 -20.859 1 92.94 128 PHE B CA 1
ATOM 4864 C C . PHE B 1 128 ? -11.57 -23.266 -20.469 1 92.94 128 PHE B C 1
ATOM 4866 O O . PHE B 1 128 ? -11.508 -24.5 -20.391 1 92.94 128 PHE B O 1
ATOM 4873 N N . SER B 1 129 ? -12.633 -22.531 -20.312 1 92.75 129 SER B N 1
ATOM 4874 C CA . SER B 1 129 ? -13.875 -23.234 -19.984 1 92.75 129 SER B CA 1
ATOM 4875 C C . SER B 1 129 ? -14.312 -24.125 -21.141 1 92.75 129 SER B C 1
ATOM 4877 O O . SER B 1 129 ? -14.695 -25.281 -20.906 1 92.75 129 SER B O 1
ATOM 4879 N N . ARG B 1 130 ? -14.172 -23.641 -22.266 1 95.25 130 ARG B N 1
ATOM 4880 C CA . ARG B 1 130 ? -14.609 -24.375 -23.453 1 95.25 130 ARG B CA 1
ATOM 4881 C C . ARG B 1 130 ? -13.641 -25.5 -23.797 1 95.25 130 ARG B C 1
ATOM 4883 O O . ARG B 1 130 ? -13.992 -26.438 -24.516 1 95.25 130 ARG B O 1
ATOM 4890 N N . LEU B 1 131 ? -12.484 -25.391 -23.266 1 95.5 131 LEU B N 1
ATOM 4891 C CA . LEU B 1 131 ? -11.492 -26.453 -23.469 1 95.5 131 LEU B CA 1
ATOM 4892 C C . LEU B 1 131 ? -11.578 -27.5 -22.359 1 95.5 131 LEU B C 1
ATOM 4894 O O . LEU B 1 131 ? -10.805 -28.453 -22.344 1 95.5 131 LEU B O 1
ATOM 4898 N N . GLY B 1 132 ? -12.461 -27.25 -21.5 1 93.81 132 GLY B N 1
ATOM 4899 C CA . GLY B 1 132 ? -12.68 -28.234 -20.438 1 93.81 132 GLY B CA 1
ATOM 4900 C C . GLY B 1 132 ? -11.883 -27.938 -19.188 1 93.81 132 GLY B C 1
ATOM 4901 O O . GLY B 1 132 ? -11.68 -28.828 -18.359 1 93.81 132 GLY B O 1
ATOM 4902 N N . GLY B 1 133 ? -11.398 -26.781 -19.047 1 93.25 133 GLY B N 1
ATOM 4903 C CA . GLY B 1 133 ? -10.633 -26.391 -17.875 1 93.25 133 GLY B CA 1
ATOM 4904 C C . GLY B 1 133 ? -11.508 -26 -16.688 1 93.25 133 GLY B C 1
ATOM 4905 O O . GLY B 1 133 ? -12.617 -25.5 -16.859 1 93.25 133 GLY B O 1
ATOM 4906 N N . MET B 1 134 ? -10.984 -26.25 -15.492 1 90.31 134 MET B N 1
ATOM 4907 C CA . MET B 1 134 ? -11.648 -25.859 -14.258 1 90.31 134 MET B CA 1
ATOM 4908 C C . MET B 1 134 ? -10.781 -24.891 -13.461 1 90.31 134 MET B C 1
ATOM 4910 O O . MET B 1 134 ? -9.602 -25.156 -13.219 1 90.31 134 MET B O 1
ATOM 4914 N N . PRO B 1 135 ? -11.359 -23.812 -13.047 1 88.06 135 PRO B N 1
ATOM 4915 C CA . PRO B 1 135 ? -10.586 -22.859 -12.242 1 88.06 135 PRO B CA 1
ATOM 4916 C C . PRO B 1 135 ? -10.438 -23.312 -10.789 1 88.06 135 PRO B C 1
ATOM 4918 O O . PRO B 1 135 ? -11.359 -23.891 -10.227 1 88.06 135 PRO B O 1
ATOM 4921 N N . ILE B 1 136 ? -9.328 -23.062 -10.281 1 84.5 136 ILE B N 1
ATOM 4922 C CA . ILE B 1 136 ? -9.086 -23.391 -8.883 1 84.5 136 ILE B CA 1
ATOM 4923 C C . ILE B 1 136 ? -8.398 -22.219 -8.188 1 84.5 136 ILE B C 1
ATOM 4925 O O . ILE B 1 136 ? -7.609 -21.5 -8.805 1 84.5 136 ILE B O 1
ATOM 4929 N N . HIS B 1 137 ? -8.781 -21.938 -7.027 1 79.12 137 HIS B N 1
ATOM 4930 C CA . HIS B 1 137 ? -8.062 -21 -6.176 1 79.12 137 HIS B CA 1
ATOM 4931 C C . HIS B 1 137 ? -7.047 -21.719 -5.297 1 79.12 137 HIS B C 1
ATOM 4933 O O . HIS B 1 137 ? -7.406 -22.625 -4.539 1 79.12 137 HIS B O 1
ATOM 4939 N N . ARG B 1 138 ? -5.77 -21.078 -5.48 1 70.5 138 ARG B N 1
ATOM 4940 C CA . ARG B 1 138 ? -4.668 -21.719 -4.773 1 70.5 138 ARG B CA 1
ATOM 4941 C C . ARG B 1 138 ? -4.52 -21.141 -3.363 1 70.5 138 ARG B C 1
ATOM 4943 O O . ARG B 1 138 ? -4.637 -19.938 -3.16 1 70.5 138 ARG B O 1
ATOM 4950 N N . GLY B 1 139 ? -4.996 -21.812 -2.287 1 64.75 139 GLY B N 1
ATOM 4951 C CA . GLY B 1 139 ? -4.855 -21.406 -0.899 1 64.75 139 GLY B CA 1
ATOM 4952 C C . GLY B 1 139 ? -5.004 -22.547 0.083 1 64.75 139 GLY B C 1
ATOM 4953 O O . GLY B 1 139 ? -5.121 -23.703 -0.321 1 64.75 139 GLY B O 1
ATOM 4954 N N . ARG B 1 140 ? -4.703 -22.109 1.19 1 58.19 140 AR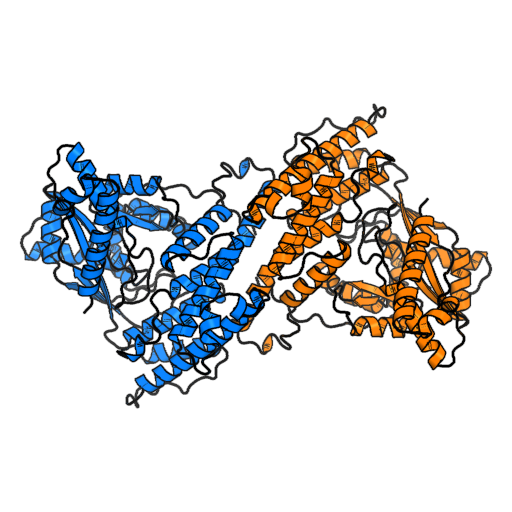G B N 1
ATOM 4955 C CA . ARG B 1 140 ? -4.77 -23.125 2.238 1 58.19 140 ARG B CA 1
ATOM 4956 C C . ARG B 1 140 ? -6.18 -23.703 2.352 1 58.19 140 ARG B C 1
ATOM 4958 O O . ARG B 1 140 ? -6.352 -24.906 2.484 1 58.19 140 ARG B O 1
ATOM 4965 N N . ALA B 1 141 ? -7.047 -22.688 2.285 1 61.56 141 ALA B N 1
ATOM 4966 C CA . ALA B 1 141 ? -8.406 -23.219 2.34 1 61.56 141 ALA B CA 1
ATOM 4967 C C . ALA B 1 141 ? -8.805 -23.844 1.008 1 61.56 141 ALA B C 1
ATOM 4969 O O . ALA B 1 141 ? -8.625 -23.234 -0.051 1 61.56 141 ALA B O 1
ATOM 4970 N N . LEU B 1 142 ? -9.141 -25.078 1.171 1 63.69 142 LEU B N 1
ATOM 4971 C CA . LEU B 1 142 ? -9.484 -25.844 -0.022 1 63.69 142 LEU B CA 1
ATOM 4972 C C . LEU B 1 142 ? -10.68 -25.234 -0.743 1 63.69 142 LEU B C 1
ATOM 4974 O O . LEU B 1 142 ? -11.648 -24.812 -0.105 1 63.69 142 LEU B O 1
ATOM 4978 N N . ASP B 1 143 ? -10.414 -24.953 -1.965 1 74.44 143 ASP B N 1
ATOM 4979 C CA . ASP B 1 143 ? -11.523 -24.609 -2.844 1 74.44 143 ASP B CA 1
ATOM 4980 C C . ASP B 1 143 ? -12.422 -25.828 -3.09 1 74.44 143 ASP B C 1
ATOM 4982 O O . ASP B 1 143 ? -12.281 -26.516 -4.102 1 74.44 143 ASP B O 1
ATOM 4986 N N . TRP B 1 144 ? -13.328 -25.953 -2.252 1 77.81 144 TRP B N 1
ATOM 4987 C CA . TRP B 1 144 ? -14.141 -27.172 -2.246 1 77.81 144 TRP B CA 1
ATOM 4988 C C . TRP B 1 144 ? -14.938 -27.297 -3.541 1 77.81 144 TRP B C 1
ATOM 4990 O O . TRP B 1 144 ? -15.141 -28.406 -4.043 1 77.81 144 TRP B O 1
ATOM 5000 N N . THR B 1 145 ? -15.344 -26.219 -4.012 1 81.44 145 THR B N 1
ATOM 5001 C CA . THR B 1 145 ? -16.094 -26.25 -5.262 1 81.44 145 THR B CA 1
ATOM 5002 C C . THR B 1 145 ? -15.242 -26.797 -6.395 1 81.44 145 THR B C 1
ATOM 5004 O O . THR B 1 145 ? -15.672 -27.688 -7.129 1 81.44 145 THR B O 1
ATOM 5007 N N . ALA B 1 146 ? -14.117 -26.344 -6.465 1 82.81 146 ALA B N 1
ATOM 5008 C CA . ALA B 1 146 ? -13.203 -26.781 -7.516 1 82.81 146 ALA B CA 1
ATOM 5009 C C . ALA B 1 146 ? -12.781 -28.234 -7.301 1 82.81 146 ALA B C 1
ATOM 5011 O O . ALA B 1 146 ? -12.703 -29.016 -8.258 1 82.81 146 ALA B O 1
ATOM 5012 N N . ILE B 1 147 ? -12.594 -28.609 -6.105 1 85.5 147 ILE B N 1
ATOM 5013 C CA . ILE B 1 147 ? -12.148 -29.953 -5.762 1 85.5 147 ILE B CA 1
ATOM 5014 C C . ILE B 1 147 ? -13.258 -30.953 -6.074 1 85.5 147 ILE B C 1
ATOM 5016 O O . ILE B 1 147 ? -13 -32.031 -6.645 1 85.5 147 ILE B O 1
ATOM 5020 N N . ARG B 1 148 ? -14.422 -30.547 -5.719 1 88.5 148 ARG B N 1
ATOM 5021 C CA . ARG B 1 148 ? -15.562 -31.422 -6.008 1 88.5 148 ARG B CA 1
ATOM 5022 C C . ARG B 1 148 ? -15.742 -31.594 -7.512 1 88.5 148 ARG B C 1
ATOM 5024 O O . ARG B 1 148 ? -16 -32.719 -7.98 1 88.5 148 ARG B O 1
ATOM 5031 N N . ALA B 1 149 ? -15.562 -30.531 -8.125 1 88.88 149 ALA B N 1
ATOM 5032 C CA . ALA B 1 149 ? -15.688 -30.594 -9.578 1 88.88 149 ALA B CA 1
ATOM 5033 C C . ALA B 1 149 ? -14.602 -31.469 -10.188 1 88.88 149 ALA B C 1
ATOM 5035 O O . ALA B 1 149 ? -14.875 -32.281 -11.078 1 88.88 149 ALA B O 1
ATOM 5036 N N . ALA B 1 150 ? -13.461 -31.375 -9.727 1 90.75 150 ALA B N 1
ATOM 5037 C CA . ALA B 1 150 ? -12.352 -32.188 -10.219 1 90.75 150 ALA B CA 1
ATOM 5038 C C . ALA B 1 150 ? -12.562 -33.656 -9.906 1 90.75 150 ALA B C 1
ATOM 5040 O O . ALA B 1 150 ? -12.289 -34.531 -10.742 1 90.75 150 ALA B O 1
ATOM 5041 N N . ARG B 1 151 ? -13.031 -33.875 -8.734 1 93 151 ARG B N 1
ATOM 5042 C CA . ARG B 1 151 ? -13.336 -35.219 -8.312 1 93 151 ARG B CA 1
ATOM 5043 C C . ARG B 1 151 ? -14.391 -35.875 -9.219 1 93 151 ARG B C 1
ATOM 5045 O O . ARG B 1 151 ? -14.227 -37 -9.664 1 93 151 ARG B O 1
ATOM 5052 N N . GLU B 1 152 ? -15.375 -35.094 -9.484 1 93.75 152 GLU B N 1
ATOM 5053 C CA . GLU B 1 152 ? -16.453 -35.594 -10.359 1 93.75 152 GLU B CA 1
ATOM 5054 C C . GLU B 1 152 ? -15.93 -35.844 -11.766 1 93.75 152 GLU B C 1
ATOM 5056 O O . GLU B 1 152 ? -16.266 -36.875 -12.367 1 93.75 152 GLU B O 1
ATOM 5061 N N . LEU B 1 153 ? -15.156 -35 -12.219 1 93.25 153 LEU B N 1
ATOM 5062 C CA . LEU B 1 153 ? -14.617 -35.156 -13.57 1 93.25 153 LEU B CA 1
ATOM 5063 C C . LEU B 1 153 ? -13.68 -36.375 -13.641 1 93.25 153 LEU B C 1
ATOM 5065 O O . LEU B 1 153 ? -13.656 -37.062 -14.656 1 93.25 153 LEU B O 1
ATOM 5069 N N . PHE B 1 154 ? -12.922 -36.562 -12.625 1 95.88 154 PHE B N 1
ATOM 5070 C CA . PHE B 1 154 ? -11.992 -37.688 -12.609 1 95.88 154 PHE B CA 1
ATOM 5071 C C . PHE B 1 154 ? -12.75 -39.031 -12.648 1 95.88 154 PHE B C 1
ATOM 5073 O O . PHE B 1 154 ? -12.398 -39.906 -13.414 1 95.88 154 PHE B O 1
ATOM 5080 N N . ALA B 1 155 ? -13.836 -39.094 -11.938 1 95.81 155 ALA B N 1
ATOM 5081 C CA . ALA B 1 155 ? -14.578 -40.344 -11.797 1 95.81 155 ALA B CA 1
ATOM 5082 C C . ALA B 1 155 ? -15.523 -40.562 -12.969 1 95.81 155 ALA B C 1
ATOM 5084 O O . ALA B 1 155 ? -15.742 -41.688 -13.398 1 95.81 155 ALA B O 1
ATOM 5085 N N . ASN B 1 156 ? -16.031 -39.438 -13.477 1 94.75 156 ASN B N 1
ATOM 5086 C CA . ASN B 1 156 ? -17.156 -39.625 -14.391 1 94.75 156 ASN B CA 1
ATOM 5087 C C . ASN B 1 156 ? -16.922 -38.875 -15.711 1 94.75 156 ASN B C 1
ATOM 5089 O O . ASN B 1 156 ? -17.734 -39 -16.625 1 94.75 156 ASN B O 1
ATOM 5093 N N . GLY B 1 157 ? -15.914 -38.219 -15.859 1 93.06 157 GLY B N 1
ATOM 5094 C CA . GLY B 1 157 ? -15.695 -37.406 -17.062 1 93.06 157 GLY B CA 1
ATOM 5095 C C . GLY B 1 157 ? -15.438 -38.25 -18.297 1 93.06 157 GLY B C 1
ATOM 5096 O O . GLY B 1 157 ? -15.031 -39.438 -18.188 1 93.06 157 GLY B O 1
ATOM 5097 N N . SER B 1 158 ? -15.68 -37.625 -19.422 1 92.56 158 SER B N 1
ATOM 5098 C CA . SER B 1 158 ? -15.5 -38.312 -20.688 1 92.56 158 SER B CA 1
ATOM 5099 C C . SER B 1 158 ? -14.055 -38.25 -21.156 1 92.56 158 SER B C 1
ATOM 5101 O O . SER B 1 158 ? -13.672 -38.938 -22.109 1 92.56 158 SER B O 1
ATOM 5103 N N . MET B 1 159 ? -13.281 -37.469 -20.5 1 95.31 159 MET B N 1
ATOM 5104 C CA . MET B 1 159 ? -11.852 -37.344 -20.797 1 95.31 159 MET B CA 1
ATOM 5105 C C . MET B 1 159 ? -11.031 -37.438 -19.516 1 95.31 159 MET B C 1
ATOM 5107 O O . MET B 1 159 ? -11.547 -37.219 -18.422 1 95.31 159 MET B O 1
ATOM 5111 N N . PRO B 1 160 ? -9.773 -37.844 -19.656 1 96.81 160 PRO B N 1
ATOM 5112 C CA . PRO B 1 160 ? -8.914 -37.812 -18.469 1 96.81 160 PRO B CA 1
ATOM 5113 C C . PRO B 1 160 ? -8.617 -36.406 -17.984 1 96.81 160 PRO B C 1
ATOM 5115 O O . PRO B 1 160 ? -9.047 -35.438 -18.609 1 96.81 160 PRO B O 1
ATOM 5118 N N . ILE B 1 161 ? -7.902 -36.344 -16.859 1 96.31 161 ILE B N 1
ATOM 5119 C CA . ILE B 1 161 ? -7.578 -35.031 -16.266 1 96.31 161 ILE B CA 1
ATOM 5120 C C . ILE B 1 161 ? -6.062 -34.875 -16.203 1 96.31 161 ILE B C 1
ATOM 5122 O O . ILE B 1 161 ? -5.328 -35.844 -15.984 1 96.31 161 ILE B O 1
ATOM 5126 N N . THR B 1 162 ? -5.656 -33.688 -16.453 1 96.81 162 THR B N 1
ATOM 5127 C CA . THR B 1 162 ? -4.25 -33.312 -16.312 1 96.81 162 THR B CA 1
ATOM 5128 C C . THR B 1 162 ? -4.07 -32.25 -15.234 1 96.81 162 THR B C 1
ATOM 5130 O O . THR B 1 162 ? -4.785 -31.266 -15.219 1 96.81 162 THR B O 1
ATOM 5133 N N . ILE B 1 163 ? -3.105 -32.469 -14.32 1 95.56 163 ILE B N 1
ATOM 5134 C CA . ILE B 1 163 ? -2.854 -31.547 -13.211 1 95.56 163 ILE B CA 1
ATOM 5135 C C . ILE B 1 163 ? -1.35 -31.391 -13 1 95.56 163 ILE B C 1
ATOM 5137 O O . ILE B 1 163 ? -0.6 -32.375 -13.117 1 95.56 163 ILE B O 1
ATOM 5141 N N . ALA B 1 164 ? -0.931 -30.188 -12.75 1 94.38 164 ALA B N 1
ATOM 5142 C CA . ALA B 1 164 ? 0.448 -29.969 -12.328 1 94.38 164 ALA B CA 1
ATOM 5143 C C . ALA B 1 164 ? 0.574 -30.047 -10.805 1 94.38 164 ALA B C 1
ATOM 5145 O O . ALA B 1 164 ? 0.209 -29.109 -10.094 1 94.38 164 ALA B O 1
ATOM 5146 N N . PRO B 1 165 ? 1.148 -31.031 -10.344 1 94.12 165 PRO B N 1
ATOM 5147 C CA . PRO B 1 165 ? 1.177 -31.219 -8.891 1 94.12 165 PRO B CA 1
ATOM 5148 C C . PRO B 1 165 ? 2.127 -30.25 -8.188 1 94.12 165 PRO B C 1
ATOM 5150 O O . PRO B 1 165 ? 2.098 -30.141 -6.961 1 94.12 165 PRO B O 1
ATOM 5153 N N . GLU B 1 166 ? 2.994 -29.609 -8.969 1 89 166 GLU B N 1
ATOM 5154 C CA . GLU B 1 166 ? 3.902 -28.641 -8.383 1 89 166 GLU B CA 1
ATOM 5155 C C . GLU B 1 166 ? 3.148 -27.391 -7.914 1 89 166 GLU B C 1
ATOM 5157 O O . GLU B 1 166 ? 3.656 -26.625 -7.102 1 89 166 GLU B O 1
ATOM 5162 N N . GLY B 1 167 ? 2.053 -27.172 -8.492 1 82.56 167 GLY B N 1
ATOM 5163 C CA . GLY B 1 167 ? 1.215 -26.047 -8.094 1 82.56 167 GLY B CA 1
ATOM 5164 C C . GLY B 1 167 ? 1.567 -24.766 -8.805 1 82.56 167 GLY B C 1
ATOM 5165 O O . GLY B 1 167 ? 0.759 -23.828 -8.852 1 82.56 167 GLY B O 1
ATOM 5166 N N . ALA B 1 168 ? 2.799 -24.641 -9.266 1 83.38 168 ALA B N 1
ATOM 5167 C CA . ALA B 1 168 ? 3.273 -23.453 -9.992 1 83.38 168 ALA B CA 1
ATOM 5168 C C . ALA B 1 168 ? 4.395 -23.828 -10.961 1 83.38 168 ALA B C 1
ATOM 5170 O O . ALA B 1 168 ? 4.93 -24.938 -10.906 1 83.38 168 ALA B O 1
ATOM 5171 N N . THR B 1 169 ? 4.57 -22.859 -11.789 1 86.38 169 THR B N 1
ATOM 5172 C CA . THR B 1 169 ? 5.727 -23.062 -12.656 1 86.38 169 THR B CA 1
ATOM 5173 C C . THR B 1 169 ? 7.027 -22.906 -11.867 1 86.38 169 THR B C 1
ATOM 5175 O O . THR B 1 169 ? 7.137 -22.047 -11 1 86.38 169 THR B O 1
ATOM 5178 N N . ASN B 1 170 ? 7.953 -23.719 -12.172 1 84.75 170 ASN B N 1
ATOM 5179 C CA . ASN B 1 170 ? 9.18 -23.641 -11.391 1 84.75 170 ASN B CA 1
ATOM 5180 C C . ASN B 1 170 ? 10.336 -23.062 -12.211 1 84.75 170 ASN B C 1
ATOM 5182 O O . ASN B 1 170 ? 11.367 -22.688 -11.664 1 84.75 170 ASN B O 1
ATOM 5186 N N . GLY B 1 171 ? 10.195 -23.078 -13.539 1 84.62 171 GLY B N 1
ATOM 5187 C CA . GLY B 1 171 ? 11.156 -22.391 -14.398 1 84.62 171 GLY B CA 1
ATOM 5188 C C . GLY B 1 171 ? 12.375 -23.25 -14.703 1 84.62 171 GLY B C 1
ATOM 5189 O O . GLY B 1 171 ? 13.352 -22.75 -15.273 1 84.62 171 GLY B O 1
ATOM 5190 N N . HIS B 1 172 ? 12.398 -24.5 -14.273 1 87.88 172 HIS B N 1
ATOM 5191 C CA . HIS B 1 172 ? 13.539 -25.391 -14.484 1 87.88 172 HIS B CA 1
ATOM 5192 C C . HIS B 1 172 ? 13.125 -26.641 -15.242 1 87.88 172 HIS B C 1
ATOM 5194 O O . HIS B 1 172 ? 12.109 -27.266 -14.914 1 87.88 172 HIS B O 1
ATOM 5200 N N . SER B 1 173 ? 13.961 -26.984 -16.125 1 89.38 173 SER B N 1
ATOM 5201 C CA . SER B 1 173 ? 13.719 -28.219 -16.859 1 89.38 173 SER B CA 1
ATOM 5202 C C . SER B 1 173 ? 14.297 -29.422 -16.141 1 89.38 173 SER B C 1
ATOM 5204 O O . SER B 1 173 ? 13.922 -30.562 -16.422 1 89.38 173 SER B O 1
ATOM 5206 N N . GLU B 1 174 ? 15.148 -29.172 -15.156 1 90.75 174 GLU B N 1
ATOM 5207 C CA . GLU B 1 174 ? 15.859 -30.312 -14.602 1 90.75 174 GLU B CA 1
ATOM 5208 C C . GLU B 1 174 ? 15.664 -30.406 -13.086 1 90.75 174 GLU B C 1
ATOM 5210 O O . GLU B 1 174 ? 16.406 -31.109 -12.398 1 90.75 174 GLU B O 1
ATOM 5215 N N . ILE B 1 175 ? 14.789 -29.688 -12.586 1 89.19 175 ILE B N 1
ATOM 5216 C CA . ILE B 1 175 ? 14.461 -29.75 -11.164 1 89.19 175 ILE B CA 1
ATOM 5217 C C . ILE B 1 175 ? 12.945 -29.844 -10.984 1 89.19 175 ILE B C 1
ATOM 5219 O O . ILE B 1 175 ? 12.188 -29.156 -11.672 1 89.19 175 ILE B O 1
ATOM 5223 N N . VAL B 1 176 ? 12.555 -30.75 -10.133 1 90.38 176 VAL B N 1
ATOM 5224 C CA . VAL B 1 176 ? 11.148 -30.859 -9.766 1 90.38 176 VAL B CA 1
ATOM 5225 C C . VAL B 1 176 ? 10.914 -30.219 -8.406 1 90.38 176 VAL B C 1
ATOM 5227 O O . VAL B 1 176 ? 11.578 -30.578 -7.426 1 90.38 176 VAL B O 1
ATOM 5230 N N . SER B 1 177 ? 10.062 -29.328 -8.359 1 88.38 177 SER B N 1
ATOM 5231 C CA . SER B 1 177 ? 9.695 -28.75 -7.07 1 88.38 177 SER B CA 1
ATOM 5232 C C . SER B 1 177 ? 8.891 -29.734 -6.227 1 88.38 177 SER B C 1
ATOM 5234 O O . SER B 1 177 ? 8.305 -30.672 -6.758 1 88.38 177 SER B O 1
ATOM 5236 N N . PRO B 1 178 ? 8.891 -29.469 -4.938 1 86.88 178 PRO B N 1
ATOM 5237 C CA . PRO B 1 178 ? 8.055 -30.328 -4.098 1 86.88 178 PRO B CA 1
ATOM 5238 C C . PRO B 1 178 ? 6.59 -30.328 -4.535 1 86.88 178 PRO B C 1
ATOM 5240 O O . PRO B 1 178 ? 6.035 -29.281 -4.867 1 86.88 178 PRO B O 1
ATOM 5243 N N . LEU B 1 179 ? 6.047 -31.547 -4.449 1 92.44 179 LEU B N 1
ATOM 5244 C CA . LEU B 1 179 ? 4.691 -31.703 -4.965 1 92.44 179 LEU B CA 1
ATOM 5245 C C . LEU B 1 179 ? 3.66 -31.484 -3.861 1 92.44 179 LEU B C 1
ATOM 5247 O O . LEU B 1 179 ? 3.91 -31.797 -2.697 1 92.44 179 LEU B O 1
ATOM 5251 N N . GLU B 1 180 ? 2.543 -31.016 -4.297 1 88.19 180 GLU B N 1
ATOM 5252 C CA . GLU B 1 180 ? 1.382 -30.938 -3.414 1 88.19 180 GLU B CA 1
ATOM 5253 C C . GLU B 1 180 ? 0.624 -32.25 -3.387 1 88.19 180 GLU B C 1
ATOM 5255 O O . GLU B 1 180 ? 0.593 -33 -4.383 1 88.19 180 GLU B O 1
ATOM 5260 N N . PRO B 1 181 ? -0.053 -32.5 -2.299 1 90.5 181 PRO B N 1
ATOM 5261 C CA . PRO B 1 181 ? -0.71 -33.812 -2.156 1 90.5 181 PRO B CA 1
ATOM 5262 C C . PRO B 1 181 ? -2.035 -33.875 -2.912 1 90.5 181 PRO B C 1
ATOM 5264 O O . PRO B 1 181 ? -2.686 -34.938 -2.916 1 90.5 181 PRO B O 1
ATOM 5267 N N . GLY B 1 182 ? -2.404 -32.875 -3.557 1 90.44 182 GLY B N 1
ATOM 5268 C CA . GLY B 1 182 ? -3.707 -32.812 -4.195 1 90.44 182 GLY B CA 1
ATOM 5269 C C . GLY B 1 182 ? -3.945 -33.906 -5.207 1 90.44 182 GLY B C 1
ATOM 5270 O O . GLY B 1 182 ? -5.023 -34.5 -5.242 1 90.44 182 GLY B O 1
ATOM 5271 N N . VAL B 1 183 ? -2.992 -34.219 -5.98 1 95 183 VAL B N 1
ATOM 5272 C CA . VAL B 1 183 ? -3.131 -35.219 -7.031 1 95 183 VAL B CA 1
ATOM 5273 C C . VAL B 1 183 ? -3.34 -36.594 -6.406 1 95 183 VAL B C 1
ATOM 5275 O O . VAL B 1 183 ? -4.227 -37.344 -6.824 1 95 183 VAL B O 1
ATOM 5278 N N . ALA B 1 184 ? -2.516 -36.875 -5.43 1 96.5 184 ALA B N 1
ATOM 5279 C CA . ALA B 1 184 ? -2.652 -38.156 -4.734 1 96.5 184 ALA B CA 1
ATOM 5280 C C . ALA B 1 184 ? -4.027 -38.281 -4.082 1 96.5 184 ALA B C 1
ATOM 5282 O O . ALA B 1 184 ? -4.684 -39.312 -4.195 1 96.5 184 ALA B O 1
ATOM 5283 N N . GLN B 1 185 ? -4.465 -37.281 -3.465 1 94.75 185 GLN B N 1
ATOM 5284 C CA . GLN B 1 185 ? -5.758 -37.25 -2.791 1 94.75 185 GLN B CA 1
ATOM 5285 C C . GLN B 1 185 ? -6.898 -37.469 -3.785 1 94.75 185 GLN B C 1
ATOM 5287 O O . GLN B 1 185 ? -7.824 -38.25 -3.521 1 94.75 185 GLN B O 1
ATOM 5292 N N . LEU B 1 186 ? -6.844 -36.812 -4.832 1 95.5 186 LEU B N 1
ATOM 5293 C CA . LEU B 1 186 ? -7.852 -36.969 -5.875 1 95.5 186 LEU B CA 1
ATOM 5294 C C . LEU B 1 186 ? -7.906 -38.406 -6.375 1 95.5 186 LEU B C 1
ATOM 5296 O O . LEU B 1 186 ? -8.984 -38.906 -6.664 1 95.5 186 LEU B O 1
ATOM 5300 N N . GLY B 1 187 ? -6.746 -39 -6.508 1 97.56 187 GLY B N 1
ATOM 5301 C CA . GLY B 1 187 ? -6.688 -40.375 -6.902 1 97.56 187 GLY B CA 1
ATOM 5302 C C . GLY B 1 187 ? -7.453 -41.312 -5.965 1 97.56 187 GLY B C 1
ATOM 5303 O O . GLY B 1 187 ? -8.273 -42.125 -6.406 1 97.56 187 GLY B O 1
ATOM 5304 N N . PHE B 1 188 ? -7.219 -41.156 -4.711 1 97.44 188 PHE B N 1
ATOM 5305 C CA . PHE B 1 188 ? -7.883 -42 -3.723 1 97.44 188 PHE B CA 1
ATOM 5306 C C . PHE B 1 188 ? -9.383 -41.719 -3.697 1 97.44 188 PHE B C 1
ATOM 5308 O O . PHE B 1 188 ? -10.188 -42.656 -3.574 1 97.44 188 PHE B O 1
ATOM 5315 N N . TRP B 1 189 ? -9.742 -40.5 -3.807 1 95.94 189 TRP B N 1
ATOM 5316 C CA . TRP B 1 189 ? -11.156 -40.156 -3.83 1 95.94 189 TRP B CA 1
ATOM 5317 C C . TRP B 1 189 ? -11.852 -40.781 -5.031 1 95.94 189 TRP B C 1
ATOM 5319 O O . TRP B 1 189 ? -13 -41.219 -4.934 1 95.94 189 TRP B O 1
ATOM 5329 N N . CYS B 1 190 ? -11.18 -40.812 -6.129 1 96.56 190 CYS B N 1
ATOM 5330 C CA . CYS B 1 190 ? -11.75 -41.469 -7.32 1 96.56 190 CYS B CA 1
ATOM 5331 C C . CYS B 1 190 ? -11.992 -42.938 -7.086 1 96.56 190 CYS B C 1
ATOM 5333 O O . CYS B 1 190 ? -13.047 -43.469 -7.445 1 96.56 190 CYS B O 1
ATOM 5335 N N . VAL B 1 191 ? -11.055 -43.594 -6.453 1 97.25 191 VAL B N 1
ATOM 5336 C CA . VAL B 1 191 ? -11.227 -45 -6.141 1 97.25 191 VAL B CA 1
ATOM 5337 C C . VAL B 1 191 ? -12.438 -45.188 -5.234 1 97.25 191 VAL B C 1
ATOM 5339 O O . VAL B 1 191 ? -13.266 -46.094 -5.469 1 97.25 191 VAL B O 1
ATOM 5342 N N . ASP B 1 192 ? -12.539 -44.344 -4.27 1 96.12 192 ASP B N 1
ATOM 5343 C CA . ASP B 1 192 ? -13.672 -44.406 -3.357 1 96.12 192 ASP B CA 1
ATOM 5344 C C . ASP B 1 192 ? -14.992 -44.281 -4.117 1 96.12 192 ASP B C 1
ATOM 5346 O O . ASP B 1 192 ? -15.93 -45.062 -3.873 1 96.12 192 ASP B O 1
ATOM 5350 N N . ASP B 1 193 ? -15.016 -43.344 -4.953 1 96.12 193 ASP B N 1
ATOM 5351 C CA . ASP B 1 193 ? -16.234 -43.094 -5.707 1 96.12 193 ASP B CA 1
ATOM 5352 C C . ASP B 1 193 ? -16.578 -44.281 -6.613 1 96.12 193 ASP B C 1
ATOM 5354 O O . ASP B 1 193 ? -17.75 -44.656 -6.715 1 96.12 193 ASP B O 1
ATOM 5358 N N . LEU B 1 194 ? -15.633 -44.812 -7.254 1 96.69 194 LEU B N 1
ATOM 5359 C CA . LEU B 1 194 ? -15.852 -45.969 -8.148 1 96.69 194 LEU B CA 1
ATOM 5360 C C . LEU B 1 194 ? -16.328 -47.188 -7.367 1 96.69 194 LEU B C 1
ATOM 5362 O O . LEU B 1 194 ? -17.25 -47.875 -7.805 1 96.69 194 LEU B O 1
ATOM 5366 N N . ARG B 1 195 ? -15.734 -47.375 -6.223 1 94.81 195 ARG B N 1
ATOM 5367 C CA . ARG B 1 195 ? -16.141 -48.5 -5.398 1 94.81 195 ARG B CA 1
ATOM 5368 C C . ARG B 1 195 ? -17.578 -48.344 -4.906 1 94.81 195 ARG B C 1
ATOM 5370 O O . ARG B 1 195 ? -18.344 -49.281 -4.887 1 94.81 195 ARG B O 1
ATOM 5377 N N . ARG B 1 196 ? -17.906 -47.188 -4.508 1 94.06 196 ARG B N 1
ATOM 5378 C CA . ARG B 1 196 ? -19.266 -46.906 -4.066 1 94.06 196 ARG B CA 1
ATOM 5379 C C . ARG B 1 196 ? -20.266 -47.125 -5.191 1 94.06 196 ARG B C 1
ATOM 5381 O O . ARG B 1 196 ? -21.391 -47.594 -4.945 1 94.06 196 ARG B O 1
ATOM 5388 N N . ALA B 1 197 ? -19.859 -46.844 -6.426 1 96.25 197 ALA B N 1
ATOM 5389 C CA . ALA B 1 197 ? -20.719 -47 -7.598 1 96.25 197 ALA B CA 1
ATOM 5390 C C . ALA B 1 197 ? -20.609 -48.406 -8.172 1 96.25 197 ALA B C 1
ATOM 5392 O O . ALA B 1 197 ? -21.188 -48.688 -9.219 1 96.25 197 ALA B O 1
ATOM 5393 N N . GLN B 1 198 ? -19.828 -49.312 -7.617 1 95.88 198 GLN B N 1
ATOM 5394 C CA . GLN B 1 198 ? -19.641 -50.688 -8.023 1 95.88 198 GLN B CA 1
ATOM 5395 C C . GLN B 1 198 ? -19.062 -50.781 -9.438 1 95.88 198 GLN B C 1
ATOM 5397 O O . GLN B 1 198 ? -19.5 -51.594 -10.242 1 95.88 198 GLN B O 1
ATOM 5402 N N . ARG B 1 199 ? -18.156 -49.781 -9.672 1 96.19 199 ARG B N 1
ATOM 5403 C CA . ARG B 1 199 ? -17.406 -49.781 -10.922 1 96.19 199 ARG B CA 1
ATOM 5404 C C . ARG B 1 199 ? -16 -50.344 -10.719 1 96.19 199 ARG B C 1
ATOM 5406 O O . ARG B 1 199 ? -15.367 -50.062 -9.695 1 96.19 199 ARG B O 1
ATOM 5413 N N . SER B 1 200 ? -15.523 -51.125 -11.672 1 93.5 200 SER B N 1
ATOM 5414 C CA . SER B 1 200 ? -14.297 -51.906 -11.469 1 93.5 200 SER B CA 1
ATOM 5415 C C . SER B 1 200 ? -13.117 -51.25 -12.203 1 93.5 200 SER B C 1
ATOM 5417 O O . SER B 1 200 ? -12.047 -51.844 -12.32 1 93.5 200 SER B O 1
ATOM 5419 N N . GLN B 1 201 ? -13.281 -50.031 -12.656 1 96.88 201 GLN B N 1
ATOM 5420 C CA . GLN B 1 201 ? -12.188 -49.406 -13.375 1 96.88 201 GLN B CA 1
ATOM 5421 C C . GLN B 1 201 ? -10.984 -49.188 -12.469 1 96.88 201 GLN B C 1
ATOM 5423 O O . GLN B 1 201 ? -11.133 -48.875 -11.289 1 96.88 201 GLN B O 1
ATOM 5428 N N . GLU B 1 202 ? -9.805 -49.344 -13 1 97.94 202 GLU B N 1
ATOM 5429 C CA . GLU B 1 202 ? -8.57 -49.062 -12.281 1 97.94 202 GLU B CA 1
ATOM 5430 C C . GLU B 1 202 ? -8.234 -47.562 -12.359 1 97.94 202 GLU B C 1
ATOM 5432 O O . GLU B 1 202 ? -8.375 -46.969 -13.414 1 97.94 202 GLU B O 1
ATOM 5437 N N . VAL B 1 203 ? -7.82 -47.062 -11.219 1 98.5 203 VAL B N 1
ATOM 5438 C CA . VAL B 1 203 ? -7.438 -45.656 -11.18 1 98.5 203 VAL B CA 1
ATOM 5439 C C . VAL B 1 203 ? -5.914 -45.531 -11.227 1 98.5 203 VAL B C 1
ATOM 5441 O O . VAL B 1 203 ? -5.215 -46.125 -10.414 1 98.5 203 VAL B O 1
ATOM 5444 N N . LEU B 1 204 ? -5.406 -44.75 -12.18 1 98.56 204 LEU B N 1
ATOM 5445 C CA . LEU B 1 204 ? -3.967 -44.625 -12.383 1 98.56 204 LEU B CA 1
ATOM 5446 C C . LEU B 1 204 ? -3.555 -43.156 -12.391 1 98.56 204 LEU B C 1
ATOM 5448 O O . LEU B 1 204 ? -4.336 -42.281 -12.797 1 98.56 204 LEU B O 1
ATOM 5452 N N . ILE B 1 205 ? -2.389 -42.906 -11.906 1 98.62 205 ILE B N 1
ATOM 5453 C CA . ILE B 1 205 ? -1.718 -41.594 -12.078 1 98.62 205 ILE B CA 1
ATOM 5454 C C . ILE B 1 205 ? -0.505 -41.781 -12.992 1 98.62 205 ILE B C 1
ATOM 5456 O O . ILE B 1 205 ? 0.349 -42.625 -12.742 1 98.62 205 ILE B O 1
ATOM 5460 N N . VAL B 1 206 ? -0.453 -41.031 -14.008 1 98.56 206 VAL B N 1
ATOM 5461 C CA . VAL B 1 206 ? 0.625 -41.125 -14.984 1 98.56 206 VAL B CA 1
ATOM 5462 C C . VAL B 1 206 ? 1.554 -39.938 -14.875 1 98.56 206 VAL B C 1
ATOM 5464 O O . VAL B 1 206 ? 1.166 -38.812 -15.203 1 98.56 206 VAL B O 1
ATOM 5467 N N . PRO B 1 207 ? 2.777 -40.125 -14.445 1 98.5 207 PRO B N 1
ATOM 5468 C CA . PRO B 1 207 ? 3.736 -39.031 -14.445 1 98.5 207 PRO B CA 1
ATOM 5469 C C . PRO B 1 207 ? 4.137 -38.594 -15.859 1 98.5 207 PRO B C 1
ATOM 5471 O O . PRO B 1 207 ? 4.395 -39.438 -16.719 1 98.5 207 PRO B O 1
ATOM 5474 N N . ILE B 1 208 ? 4.105 -37.344 -16.094 1 98.19 208 ILE B N 1
ATOM 5475 C CA . ILE B 1 208 ? 4.512 -36.781 -17.391 1 98.19 208 ILE B CA 1
ATOM 5476 C C . ILE B 1 208 ? 5.66 -35.812 -17.188 1 98.19 208 ILE B C 1
ATOM 5478 O O . ILE B 1 208 ? 5.508 -34.781 -16.484 1 98.19 208 ILE B O 1
ATOM 5482 N N . GLY B 1 209 ? 6.828 -36.094 -17.781 1 97.12 209 GLY B N 1
ATOM 5483 C CA . GLY B 1 209 ? 7.953 -35.156 -17.766 1 97.12 209 GLY B CA 1
ATOM 5484 C C . GLY B 1 209 ? 7.926 -34.188 -18.906 1 97.12 209 GLY B C 1
ATOM 5485 O O . GLY B 1 209 ? 7.52 -34.5 -20.016 1 97.12 209 GLY B O 1
ATOM 5486 N N . VAL B 1 210 ? 8.266 -32.969 -18.641 1 96.38 210 VAL B N 1
ATOM 5487 C CA . VAL B 1 210 ? 8.383 -31.938 -19.656 1 96.38 210 VAL B CA 1
ATOM 5488 C C . VAL B 1 210 ? 9.727 -31.219 -19.516 1 96.38 210 VAL B C 1
ATOM 5490 O O . VAL B 1 210 ? 10.078 -30.75 -18.422 1 96.38 210 VAL B O 1
ATOM 5493 N N . GLN B 1 211 ? 10.5 -31.203 -20.578 1 95.62 211 GLN B N 1
ATOM 5494 C CA . GLN B 1 211 ? 11.797 -30.516 -20.594 1 95.62 211 GLN B CA 1
ATOM 5495 C C . GLN B 1 211 ? 11.961 -29.688 -21.859 1 95.62 211 GLN B C 1
ATOM 5497 O O . GLN B 1 211 ? 11.492 -30.078 -22.938 1 95.62 211 GLN B O 1
ATOM 5502 N N . TYR B 1 212 ? 12.539 -28.609 -21.75 1 94.88 212 TYR B N 1
ATOM 5503 C CA . TYR B 1 212 ? 12.859 -27.766 -22.891 1 94.88 212 TYR B CA 1
ATOM 5504 C C . TYR B 1 212 ? 14.367 -27.641 -23.078 1 94.88 212 TYR B C 1
ATOM 5506 O O . TYR B 1 212 ? 15.117 -27.562 -22.109 1 94.88 212 TYR B O 1
ATOM 5514 N N . ARG B 1 213 ? 14.805 -27.641 -24.328 1 94.69 213 ARG B N 1
ATOM 5515 C CA . ARG B 1 213 ? 16.203 -27.469 -24.703 1 94.69 213 ARG B CA 1
ATOM 5516 C C . ARG B 1 213 ? 16.344 -26.5 -25.875 1 94.69 213 ARG B C 1
ATOM 5518 O O . ARG B 1 213 ? 15.375 -26.219 -26.562 1 94.69 213 ARG B O 1
ATOM 5525 N N . TYR B 1 214 ? 17.562 -26.047 -25.984 1 94.94 214 TYR B N 1
ATOM 5526 C CA . TYR B 1 214 ? 17.922 -25.219 -27.125 1 94.94 214 TYR B CA 1
ATOM 5527 C C . TYR B 1 214 ? 18.812 -25.984 -28.094 1 94.94 214 TYR B C 1
ATOM 5529 O O . TYR B 1 214 ? 20.016 -26.141 -27.859 1 94.94 214 TYR B O 1
ATOM 5537 N N . PRO B 1 215 ? 18.234 -26.359 -29.188 1 94.5 215 PRO B N 1
ATOM 5538 C CA . PRO B 1 215 ? 19.094 -27.062 -30.141 1 94.5 215 PRO B CA 1
ATOM 5539 C C . PRO B 1 215 ? 20.312 -26.25 -30.547 1 94.5 215 PRO B C 1
ATOM 5541 O O . PRO B 1 215 ? 21.406 -26.797 -30.688 1 94.5 215 PRO B O 1
ATOM 5544 N N . LYS B 1 216 ? 20.094 -24.984 -30.719 1 92.75 216 LYS B N 1
ATOM 5545 C CA . LYS B 1 216 ? 21.188 -24.031 -30.891 1 92.75 216 LYS B CA 1
ATOM 5546 C C . LYS B 1 216 ? 21.344 -23.141 -29.656 1 92.75 216 LYS B C 1
ATOM 5548 O O . LYS B 1 216 ? 20.5 -22.266 -29.406 1 92.75 216 LYS B O 1
ATOM 5553 N N . PRO B 1 217 ? 22.422 -23.453 -28.938 1 91.44 217 PRO B N 1
ATOM 5554 C CA . PRO B 1 217 ? 22.594 -22.656 -27.703 1 91.44 217 PRO B CA 1
ATOM 5555 C C . PRO B 1 217 ? 22.562 -21.156 -27.969 1 91.44 217 PRO B C 1
ATOM 5557 O O . PRO B 1 217 ? 23.297 -20.656 -28.828 1 91.44 217 PRO B O 1
ATOM 5560 N N . PRO B 1 218 ? 21.734 -20.438 -27.25 1 92 218 PRO B N 1
ATOM 5561 C CA . PRO B 1 218 ? 21.562 -19.016 -27.516 1 92 218 PRO B CA 1
ATOM 5562 C C . PRO B 1 218 ? 22.531 -18.141 -26.719 1 92 218 PRO B C 1
ATOM 5564 O O . PRO B 1 218 ? 22.109 -17.234 -26 1 92 218 PRO B O 1
ATOM 5567 N N . TRP B 1 219 ? 23.75 -18.266 -26.953 1 89.69 219 TRP B N 1
ATOM 5568 C CA . TRP B 1 219 ? 24.781 -17.594 -26.172 1 89.69 219 TRP B CA 1
ATOM 5569 C C . TRP B 1 219 ? 24.719 -16.078 -26.391 1 89.69 219 TRP B C 1
ATOM 5571 O O . TRP B 1 219 ? 24.844 -15.305 -25.438 1 89.69 219 TRP B O 1
ATOM 5581 N N . ALA B 1 220 ? 24.547 -15.656 -27.594 1 88.19 220 ALA B N 1
ATOM 5582 C CA . ALA B 1 220 ? 24.5 -14.227 -27.891 1 88.19 220 ALA B CA 1
ATOM 5583 C C . ALA B 1 220 ? 23.312 -13.562 -27.219 1 88.19 220 ALA B C 1
ATOM 5585 O O . ALA B 1 220 ? 23.453 -12.469 -26.656 1 88.19 220 ALA B O 1
ATOM 5586 N N . GLN B 1 221 ? 22.172 -14.219 -27.328 1 91.94 221 GLN B N 1
ATOM 5587 C CA . GLN B 1 221 ? 20.969 -13.688 -26.703 1 91.94 221 GLN B CA 1
ATOM 5588 C C . GLN B 1 221 ? 21.125 -13.648 -25.188 1 91.94 221 GLN B C 1
ATOM 5590 O O . GLN B 1 221 ? 20.656 -12.719 -24.531 1 91.94 221 GLN B O 1
ATOM 5595 N N . LEU B 1 222 ? 21.75 -14.648 -24.656 1 92.06 222 LEU B N 1
ATOM 5596 C CA . LEU B 1 222 ? 22.016 -14.703 -23.219 1 92.06 222 LEU B CA 1
ATOM 5597 C C . LEU B 1 222 ? 22.906 -13.555 -22.797 1 92.06 222 LEU B C 1
ATOM 5599 O O . LEU B 1 222 ? 22.672 -12.93 -21.75 1 92.06 222 LEU B O 1
ATOM 5603 N N . ASP B 1 223 ? 23.891 -13.312 -23.594 1 91.12 223 ASP B N 1
ATOM 5604 C CA . ASP B 1 223 ? 24.812 -12.211 -23.312 1 91.12 223 ASP B CA 1
ATOM 5605 C C . ASP B 1 223 ? 24.062 -10.883 -23.281 1 91.12 223 ASP B C 1
ATOM 5607 O O . ASP B 1 223 ? 24.281 -10.07 -22.375 1 91.12 223 ASP B O 1
ATOM 5611 N N . ARG B 1 224 ? 23.219 -10.703 -24.188 1 91.81 224 ARG B N 1
ATOM 5612 C CA . ARG B 1 224 ? 22.453 -9.469 -24.25 1 91.81 224 ARG B CA 1
ATOM 5613 C C . ARG B 1 224 ? 21.531 -9.336 -23.047 1 91.81 224 ARG B C 1
ATOM 5615 O O . ARG B 1 224 ? 21.422 -8.258 -22.453 1 91.81 224 ARG B O 1
ATOM 5622 N N . LEU B 1 225 ? 20.891 -10.422 -22.734 1 93.38 225 LEU B N 1
ATOM 5623 C CA . LEU B 1 225 ? 19.984 -10.406 -21.578 1 93.38 225 LEU B CA 1
ATOM 5624 C C . LEU B 1 225 ? 20.734 -10.109 -20.297 1 93.38 225 LEU B C 1
ATOM 5626 O O . LEU B 1 225 ? 20.281 -9.32 -19.469 1 93.38 225 LEU B O 1
ATOM 5630 N N . MET B 1 226 ? 21.859 -10.727 -20.188 1 92.94 226 MET B N 1
ATOM 5631 C CA . MET B 1 226 ? 22.703 -10.484 -19.031 1 92.94 226 MET B CA 1
ATOM 5632 C C . MET B 1 226 ? 23.094 -9.016 -18.938 1 92.94 226 MET B C 1
ATOM 5634 O O . MET B 1 226 ? 23.062 -8.422 -17.859 1 92.94 226 MET B O 1
ATOM 5638 N N . GLY B 1 227 ? 23.453 -8.477 -20.047 1 93.31 227 GLY B N 1
ATOM 5639 C CA . GLY B 1 227 ? 23.797 -7.066 -20.078 1 93.31 227 GLY B CA 1
ATOM 5640 C C . GLY B 1 227 ? 22.672 -6.164 -19.609 1 93.31 227 GLY B C 1
ATOM 5641 O O . GLY B 1 227 ? 22.891 -5.199 -18.875 1 93.31 227 GLY B O 1
ATOM 5642 N N . ARG B 1 228 ? 21.516 -6.461 -20.016 1 93.56 228 ARG B N 1
ATOM 5643 C CA . ARG B 1 228 ? 20.344 -5.691 -19.609 1 93.56 228 ARG B CA 1
ATOM 5644 C C . ARG B 1 228 ? 20.125 -5.773 -18.094 1 93.56 228 ARG B C 1
ATOM 5646 O O . ARG B 1 228 ? 19.844 -4.766 -17.453 1 93.56 228 ARG B O 1
ATOM 5653 N N . LEU B 1 229 ? 20.219 -6.957 -17.594 1 94.81 229 LEU B N 1
ATOM 5654 C CA . LEU B 1 229 ? 20.031 -7.156 -16.172 1 94.81 229 LEU B CA 1
ATOM 5655 C C . LEU B 1 229 ? 21.109 -6.434 -15.367 1 94.81 229 LEU B C 1
ATOM 5657 O O . LEU B 1 229 ? 20.828 -5.828 -14.336 1 94.81 229 LEU B O 1
ATOM 5661 N N . GLU B 1 230 ? 22.328 -6.551 -15.883 1 95.44 230 GLU B N 1
ATOM 5662 C CA . GLU B 1 230 ? 23.438 -5.848 -15.242 1 95.44 230 GLU B CA 1
ATOM 5663 C C . GLU B 1 230 ? 23.188 -4.344 -15.219 1 95.44 230 GLU B C 1
ATOM 5665 O O . GLU B 1 230 ? 23.406 -3.691 -14.195 1 95.44 230 GLU B O 1
ATOM 5670 N N . ALA B 1 231 ? 22.672 -3.828 -16.234 1 94 231 ALA B N 1
ATOM 5671 C CA . ALA B 1 231 ? 22.375 -2.402 -16.312 1 94 231 ALA B CA 1
ATOM 5672 C C . ALA B 1 231 ? 21.266 -2.027 -15.328 1 94 231 ALA B C 1
ATOM 5674 O O . ALA B 1 231 ? 21.359 -1.019 -14.625 1 94 231 ALA B O 1
ATOM 5675 N N . ASP B 1 232 ? 20.281 -2.807 -15.281 1 93.81 232 ASP B N 1
ATOM 5676 C CA . ASP B 1 232 ? 19.156 -2.559 -14.367 1 93.81 232 ASP B CA 1
ATOM 5677 C C . ASP B 1 232 ? 19.641 -2.543 -12.914 1 93.81 232 ASP B C 1
ATOM 5679 O O . ASP B 1 232 ? 19.062 -1.841 -12.078 1 93.81 232 ASP B O 1
ATOM 5683 N N . CYS B 1 233 ? 20.672 -3.314 -12.656 1 94.75 233 CYS B N 1
ATOM 5684 C CA . CYS B 1 233 ? 21.156 -3.463 -11.289 1 94.75 233 CYS B CA 1
ATOM 5685 C C . CYS B 1 233 ? 22.312 -2.508 -11.008 1 94.75 233 CYS B C 1
ATOM 5687 O O . CYS B 1 233 ? 22.938 -2.576 -9.953 1 94.75 233 CYS B O 1
ATOM 5689 N N . GLY B 1 234 ? 22.688 -1.717 -11.977 1 92.44 234 GLY B N 1
ATOM 5690 C CA . GLY B 1 234 ? 23.719 -0.708 -11.805 1 92.44 234 GLY B CA 1
ATOM 5691 C C . GLY B 1 234 ? 25.125 -1.271 -11.898 1 92.44 234 GLY B C 1
ATOM 5692 O O . GLY B 1 234 ? 26.062 -0.711 -11.328 1 92.44 234 GLY B O 1
ATOM 5693 N N . LEU B 1 235 ? 25.266 -2.395 -12.484 1 93.44 235 LEU B N 1
ATOM 5694 C CA . LEU B 1 235 ? 26.578 -2.98 -12.711 1 93.44 235 LEU B CA 1
ATOM 5695 C C . LEU B 1 235 ? 27.172 -2.492 -14.031 1 93.44 235 LEU B C 1
ATOM 5697 O O . LEU B 1 235 ? 26.438 -2.229 -14.984 1 93.44 235 LEU B O 1
ATOM 5701 N N . PRO B 1 236 ? 28.422 -2.443 -14.031 1 88.56 236 PRO B N 1
ATOM 5702 C CA . PRO B 1 236 ? 29.062 -2.049 -15.297 1 88.56 236 PRO B CA 1
ATOM 5703 C C . PRO B 1 236 ? 28.922 -3.117 -16.375 1 88.56 236 PRO B C 1
ATOM 5705 O O . PRO B 1 236 ? 28.891 -4.312 -16.078 1 88.56 236 PRO B O 1
ATOM 5708 N N . PRO B 1 237 ? 28.781 -2.594 -17.562 1 78.81 237 PRO B N 1
ATOM 5709 C CA . PRO B 1 237 ? 28.656 -3.553 -18.672 1 78.81 237 PRO B CA 1
ATOM 5710 C C . PRO B 1 237 ? 29.906 -4.422 -18.828 1 78.81 237 PRO B C 1
ATOM 5712 O O . PRO B 1 237 ? 31.031 -3.951 -18.625 1 78.81 237 PRO B O 1
ATOM 5715 N N . ALA B 1 238 ? 29.656 -5.688 -18.984 1 76.88 238 ALA B N 1
ATOM 5716 C CA . ALA B 1 238 ? 30.766 -6.582 -19.328 1 76.88 238 ALA B CA 1
ATOM 5717 C C . ALA B 1 238 ? 31.078 -6.527 -20.812 1 76.88 238 ALA B C 1
ATOM 5719 O O . ALA B 1 238 ? 30.25 -6.102 -21.625 1 76.88 238 ALA B O 1
ATOM 5720 N N . PRO B 1 239 ? 32.375 -6.879 -21.125 1 75.25 239 PRO B N 1
ATOM 5721 C CA . PRO B 1 239 ? 32.688 -6.918 -22.547 1 75.25 239 PRO B CA 1
ATOM 5722 C C . PRO B 1 239 ? 31.797 -7.895 -23.328 1 75.25 239 PRO B C 1
ATOM 5724 O O . PRO B 1 239 ? 31.406 -8.93 -22.781 1 75.25 239 PRO B O 1
ATOM 5727 N N . PRO B 1 240 ? 31.391 -7.387 -24.5 1 70.12 240 PRO B N 1
ATOM 5728 C CA . PRO B 1 240 ? 30.5 -8.234 -25.281 1 70.12 240 PRO B CA 1
ATOM 5729 C C . PRO B 1 240 ? 31.094 -9.609 -25.562 1 70.12 240 PRO B C 1
ATOM 5731 O O . PRO B 1 240 ? 32.312 -9.758 -25.672 1 70.12 240 PRO B O 1
ATOM 5734 N N . PHE B 1 241 ? 30.203 -10.562 -25.656 1 72 241 PHE B N 1
ATOM 5735 C CA . PHE B 1 241 ? 30.516 -11.938 -26.016 1 72 241 PHE B CA 1
ATOM 5736 C C . PHE B 1 241 ? 31.094 -12.023 -27.422 1 72 241 PHE B C 1
ATOM 5738 O O . PHE B 1 241 ? 30.547 -11.438 -28.359 1 72 241 PHE B O 1
ATOM 5745 N N . ASP B 1 242 ? 32.375 -12.539 -27.469 1 68.62 242 ASP B N 1
ATOM 5746 C CA . ASP B 1 242 ? 32.938 -12.867 -28.781 1 68.62 242 ASP B CA 1
ATOM 5747 C C . ASP B 1 242 ? 32.719 -14.336 -29.125 1 68.62 242 ASP B C 1
ATOM 5749 O O . ASP B 1 242 ? 33.281 -15.219 -28.5 1 68.62 242 ASP B O 1
ATOM 5753 N N . PRO B 1 243 ? 31.781 -14.664 -30.078 1 63.16 243 PRO B N 1
ATOM 5754 C CA . PRO B 1 243 ? 31.5 -16.062 -30.438 1 63.16 243 PRO B CA 1
ATOM 5755 C C . PRO B 1 243 ? 32.75 -16.844 -30.812 1 63.16 243 PRO B C 1
ATOM 5757 O O . PRO B 1 243 ? 32.75 -18.078 -30.781 1 63.16 243 PRO B O 1
ATOM 5760 N N . ARG B 1 244 ? 33.812 -16.031 -31.359 1 64.25 244 ARG B N 1
ATOM 5761 C CA . ARG B 1 244 ? 35.031 -16.656 -31.828 1 64.25 244 ARG B CA 1
ATOM 5762 C C . ARG B 1 244 ? 35.875 -17.156 -30.641 1 64.25 244 ARG B C 1
ATOM 5764 O O . ARG B 1 244 ? 36.719 -18.031 -30.812 1 64.25 244 ARG B O 1
ATOM 5771 N N . ALA B 1 245 ? 35.688 -16.688 -29.516 1 63.53 245 ALA B N 1
ATOM 5772 C CA . ALA B 1 245 ? 36.469 -17.062 -28.344 1 63.53 245 ALA B CA 1
ATOM 5773 C C . ALA B 1 245 ? 35.656 -17.922 -27.391 1 63.53 245 ALA B C 1
ATOM 5775 O O . ALA B 1 245 ? 35.219 -17.469 -26.328 1 63.53 245 ALA B O 1
ATOM 5776 N N . ARG B 1 246 ? 35.188 -19.062 -27.859 1 62.84 246 ARG B N 1
ATOM 5777 C CA . ARG B 1 246 ? 34.281 -19.984 -27.141 1 62.84 246 ARG B CA 1
ATOM 5778 C C . ARG B 1 246 ? 34.938 -20.5 -25.875 1 62.84 246 ARG B C 1
ATOM 5780 O O . ARG B 1 246 ? 34.281 -20.766 -24.875 1 62.84 246 ARG B O 1
ATOM 5787 N N . ASP B 1 247 ? 36.312 -20.547 -25.969 1 67.56 247 ASP B N 1
ATOM 5788 C CA . ASP B 1 247 ? 37 -21.156 -24.828 1 67.56 247 ASP B CA 1
ATOM 5789 C C . ASP B 1 247 ? 36.875 -20.297 -23.578 1 67.56 247 ASP B C 1
ATOM 5791 O O . ASP B 1 247 ? 37.219 -19.109 -23.609 1 67.56 247 ASP B O 1
ATOM 5795 N N . GLY B 1 248 ? 36.125 -20.781 -22.672 1 76.81 248 GLY B N 1
ATOM 5796 C CA . GLY B 1 248 ? 36.062 -20.109 -21.375 1 76.81 248 GLY B CA 1
ATOM 5797 C C . GLY B 1 248 ? 34.812 -19.234 -21.234 1 76.81 248 GLY B C 1
ATOM 5798 O O . GLY B 1 248 ? 34.656 -18.547 -20.219 1 76.81 248 GLY B O 1
ATOM 5799 N N . PHE B 1 249 ? 34.062 -19.281 -22.312 1 80.25 249 PHE B N 1
ATOM 5800 C CA . PHE B 1 249 ? 32.906 -18.391 -22.281 1 80.25 249 PHE B CA 1
ATOM 5801 C C . PHE B 1 249 ? 31.969 -18.766 -21.156 1 80.25 249 PHE B C 1
ATOM 5803 O O . PHE B 1 249 ? 31.438 -17.891 -20.453 1 80.25 249 PHE B O 1
ATOM 5810 N N . GLU B 1 250 ? 31.781 -20.078 -21 1 83.56 250 GLU B N 1
ATOM 5811 C CA . GLU B 1 250 ? 30.891 -20.531 -19.938 1 83.56 250 GLU B CA 1
ATOM 5812 C C . GLU B 1 250 ? 31.375 -20.078 -18.562 1 83.56 250 GLU B C 1
ATOM 5814 O O . GLU B 1 250 ? 30.578 -19.656 -17.719 1 83.56 250 GLU B O 1
ATOM 5819 N N . GLU B 1 251 ? 32.625 -20.109 -18.469 1 85.31 251 GLU B N 1
ATOM 5820 C CA . GLU B 1 251 ? 33.188 -19.688 -17.188 1 85.31 251 GLU B CA 1
ATOM 5821 C C . GLU B 1 251 ? 33.031 -18.172 -17 1 85.31 251 GLU B C 1
ATOM 5823 O O . GLU B 1 251 ? 32.75 -17.719 -15.891 1 85.31 251 GLU B O 1
ATOM 5828 N N . ALA B 1 252 ? 33.281 -17.531 -18.016 1 86.06 252 ALA B N 1
ATOM 5829 C CA . ALA B 1 252 ? 33.125 -16.078 -17.953 1 86.06 252 ALA B CA 1
ATOM 5830 C C . ALA B 1 252 ? 31.672 -15.695 -17.672 1 86.06 252 ALA B C 1
ATOM 5832 O O . ALA B 1 252 ? 31.406 -14.789 -16.875 1 86.06 252 ALA B O 1
ATOM 5833 N N . LEU B 1 253 ? 30.781 -16.328 -18.359 1 88.12 253 LEU B N 1
ATOM 5834 C CA . LEU B 1 253 ? 29.359 -16.047 -18.188 1 88.12 253 LEU B CA 1
ATOM 5835 C C . LEU B 1 253 ? 28.906 -16.391 -16.766 1 88.12 253 LEU B C 1
ATOM 5837 O O . LEU B 1 253 ? 28.094 -15.688 -16.188 1 88.12 253 LEU B O 1
ATOM 5841 N N . TYR B 1 254 ? 29.453 -17.469 -16.297 1 90.06 254 TYR B N 1
ATOM 5842 C CA . TYR B 1 254 ? 29.109 -17.859 -14.93 1 90.06 254 TYR B CA 1
ATOM 5843 C C . TYR B 1 254 ? 29.594 -16.812 -13.922 1 90.06 254 TYR B C 1
ATOM 5845 O O . TYR B 1 254 ? 28.906 -16.516 -12.953 1 90.06 254 TYR B O 1
ATOM 5853 N N . ALA B 1 255 ? 30.781 -16.359 -14.109 1 88.88 255 ALA B N 1
ATOM 5854 C CA . ALA B 1 255 ? 31.297 -15.305 -13.234 1 88.88 255 ALA B CA 1
ATOM 5855 C C . ALA B 1 255 ? 30.391 -14.078 -13.25 1 88.88 255 ALA B C 1
ATOM 5857 O O . ALA B 1 255 ? 30.156 -13.453 -12.219 1 88.88 255 ALA B O 1
ATOM 5858 N N . ARG B 1 256 ? 29.938 -13.727 -14.406 1 91.12 256 ARG B N 1
ATOM 5859 C CA . ARG B 1 256 ? 29 -12.609 -14.539 1 91.12 256 ARG B CA 1
ATOM 5860 C C . ARG B 1 256 ? 27.703 -12.891 -13.797 1 91.12 256 ARG B C 1
ATOM 5862 O O . ARG B 1 256 ? 27.156 -12.008 -13.133 1 91.12 256 ARG B O 1
ATOM 5869 N N . LEU B 1 257 ? 27.219 -14.062 -13.977 1 91.44 257 LEU B N 1
ATOM 5870 C CA . LEU B 1 257 ? 25.984 -14.469 -13.297 1 91.44 257 LEU B CA 1
ATOM 5871 C C . LEU B 1 257 ? 26.141 -14.383 -11.789 1 91.44 257 LEU B C 1
ATOM 5873 O O . LEU B 1 257 ? 25.25 -13.906 -11.094 1 91.44 257 LEU B O 1
ATOM 5877 N N . LEU B 1 258 ? 27.281 -14.812 -11.32 1 90.44 258 LEU B N 1
ATOM 5878 C CA . LEU B 1 258 ? 27.547 -14.781 -9.883 1 90.44 258 LEU B CA 1
ATOM 5879 C C . LEU B 1 258 ? 27.609 -13.344 -9.383 1 90.44 258 LEU B C 1
ATOM 5881 O O . LEU B 1 258 ? 27.078 -13.023 -8.32 1 90.44 258 LEU B O 1
ATOM 5885 N N . ARG B 1 259 ? 28.266 -12.531 -10.117 1 91.88 259 ARG B N 1
ATOM 5886 C CA . ARG B 1 259 ? 28.359 -11.125 -9.758 1 91.88 259 ARG B CA 1
ATOM 5887 C C . ARG B 1 259 ? 26.969 -10.484 -9.695 1 91.88 259 ARG B C 1
ATOM 5889 O O . ARG B 1 259 ? 26.672 -9.719 -8.781 1 91.88 259 ARG B O 1
ATOM 5896 N N . LEU B 1 260 ? 26.203 -10.75 -10.656 1 92.94 260 LEU B N 1
ATOM 5897 C CA . LEU B 1 260 ? 24.828 -10.242 -10.695 1 92.94 260 LEU B CA 1
ATOM 5898 C C . LEU B 1 260 ? 24.031 -10.742 -9.5 1 92.94 260 LEU B C 1
ATOM 5900 O O . LEU B 1 260 ? 23.312 -9.977 -8.859 1 92.94 260 LEU B O 1
ATOM 5904 N N . ALA B 1 261 ? 24.156 -12.016 -9.227 1 92.31 261 ALA B N 1
ATOM 5905 C CA . ALA B 1 261 ? 23.453 -12.609 -8.094 1 92.31 261 ALA B CA 1
ATOM 5906 C C . ALA B 1 261 ? 23.859 -11.945 -6.785 1 92.31 261 ALA B C 1
ATOM 5908 O O . ALA B 1 261 ? 23 -11.633 -5.949 1 92.31 261 ALA B O 1
ATOM 5909 N N . GLU B 1 262 ? 25.109 -11.711 -6.625 1 92.38 262 GLU B N 1
ATOM 5910 C CA . GLU B 1 262 ? 25.609 -11.07 -5.414 1 92.38 262 GLU B CA 1
ATOM 5911 C C . GLU B 1 262 ? 25.062 -9.648 -5.285 1 92.38 262 GLU B C 1
ATOM 5913 O O . GLU B 1 262 ? 24.656 -9.227 -4.199 1 92.38 262 GLU B O 1
ATOM 5918 N N . ARG B 1 263 ? 25.094 -8.969 -6.375 1 94.31 263 ARG B N 1
ATOM 5919 C CA . ARG B 1 263 ? 24.562 -7.609 -6.375 1 94.31 263 ARG B CA 1
ATOM 5920 C C . ARG B 1 263 ? 23.078 -7.598 -6.004 1 94.31 263 ARG B C 1
ATOM 5922 O O . ARG B 1 263 ? 22.641 -6.77 -5.207 1 94.31 263 ARG B O 1
ATOM 5929 N N . LEU B 1 264 ? 22.375 -8.477 -6.574 1 94.31 264 LEU B N 1
ATOM 5930 C CA . LEU B 1 264 ? 20.938 -8.57 -6.297 1 94.31 264 LEU B CA 1
ATOM 5931 C C . LEU B 1 264 ? 20.703 -8.898 -4.828 1 94.31 264 LEU B C 1
ATOM 5933 O O . LEU B 1 264 ? 19.812 -8.312 -4.191 1 94.31 264 LEU B O 1
ATOM 5937 N N . LEU B 1 265 ? 21.484 -9.812 -4.309 1 93.88 265 LEU B N 1
ATOM 5938 C CA . LEU B 1 265 ? 21.344 -10.18 -2.904 1 93.88 265 LEU B CA 1
ATOM 5939 C C . LEU B 1 265 ? 21.641 -8.984 -2 1 93.88 265 LEU B C 1
ATOM 5941 O O . LEU B 1 265 ? 20.875 -8.695 -1.073 1 93.88 265 LEU B O 1
ATOM 5945 N N . ASP B 1 266 ? 22.688 -8.297 -2.312 1 94.5 266 ASP B N 1
ATOM 5946 C CA . ASP B 1 266 ? 23.047 -7.113 -1.537 1 94.5 266 ASP B CA 1
ATOM 5947 C C . ASP B 1 266 ? 21.938 -6.074 -1.564 1 94.5 266 ASP B C 1
ATOM 5949 O O . ASP B 1 266 ? 21.562 -5.527 -0.524 1 94.5 266 ASP B O 1
ATOM 5953 N N . THR B 1 267 ? 21.469 -5.844 -2.723 1 95.56 267 THR B N 1
ATOM 5954 C CA . THR B 1 267 ? 20.422 -4.844 -2.916 1 95.56 267 THR B CA 1
ATOM 5955 C C . THR B 1 267 ? 19.156 -5.234 -2.168 1 95.56 267 THR B C 1
ATOM 5957 O O . THR B 1 267 ? 18.562 -4.406 -1.478 1 95.56 267 THR B O 1
ATOM 5960 N N . MET B 1 268 ? 18.812 -6.48 -2.258 1 96.25 268 MET B N 1
ATOM 5961 C CA . MET B 1 268 ? 17.578 -6.945 -1.62 1 96.25 268 MET B CA 1
ATOM 5962 C C . MET B 1 268 ? 17.734 -6.969 -0.103 1 96.25 268 MET B C 1
ATOM 5964 O O . MET B 1 268 ? 16.766 -6.703 0.624 1 96.25 268 MET B O 1
ATOM 5968 N N . GLU B 1 269 ? 18.875 -7.324 0.335 1 95.69 269 GLU B N 1
ATOM 5969 C CA . GLU B 1 269 ? 19.141 -7.297 1.771 1 95.69 269 GLU B CA 1
ATOM 5970 C C . GLU B 1 269 ? 18.984 -5.887 2.332 1 95.69 269 GLU B C 1
ATOM 5972 O O . GLU B 1 269 ? 18.328 -5.688 3.355 1 95.69 269 GLU B O 1
ATOM 5977 N N . LYS B 1 270 ? 19.531 -4.949 1.636 1 94.12 270 LYS B N 1
ATOM 5978 C CA . LYS B 1 270 ? 19.391 -3.559 2.053 1 94.12 270 LYS B CA 1
ATOM 5979 C C . LYS B 1 270 ? 17.938 -3.111 1.987 1 94.12 270 LYS B C 1
ATOM 5981 O O . LYS B 1 270 ? 17.453 -2.406 2.879 1 94.12 270 LYS B O 1
ATOM 5986 N N . PHE B 1 271 ? 17.297 -3.523 1.03 1 96.44 271 PHE B N 1
ATOM 5987 C CA . PHE B 1 271 ? 15.898 -3.178 0.838 1 96.44 271 PHE B CA 1
ATOM 5988 C C . PHE B 1 271 ? 15.055 -3.676 2.004 1 96.44 271 PHE B C 1
ATOM 5990 O O . PHE B 1 271 ? 14.266 -2.92 2.572 1 96.44 271 PHE B O 1
ATOM 5997 N N . TYR B 1 272 ? 15.211 -4.93 2.309 1 97.44 272 TYR B N 1
ATOM 5998 C CA . TYR B 1 272 ? 14.336 -5.5 3.324 1 97.44 272 TYR B CA 1
ATOM 5999 C C . TYR B 1 272 ? 14.625 -4.902 4.695 1 97.44 272 TYR B C 1
ATOM 6001 O O . TYR B 1 272 ? 13.727 -4.75 5.52 1 97.44 272 TYR B O 1
ATOM 6009 N N . SER B 1 273 ? 15.852 -4.57 4.957 1 95.69 273 SER B N 1
ATOM 6010 C CA . SER B 1 273 ? 16.156 -3.857 6.195 1 95.69 273 SER B CA 1
ATOM 6011 C C . SER B 1 273 ? 15.453 -2.512 6.254 1 95.69 273 SER B C 1
ATOM 6013 O O . SER B 1 273 ? 14.844 -2.166 7.27 1 95.69 273 SER B O 1
ATOM 6015 N N . ARG B 1 274 ? 15.469 -1.814 5.184 1 93.44 274 ARG B N 1
ATOM 6016 C CA . ARG B 1 274 ? 14.82 -0.506 5.113 1 93.44 274 ARG B CA 1
ATOM 6017 C C . ARG B 1 274 ? 13.305 -0.64 5.141 1 93.44 274 ARG B C 1
ATOM 6019 O O . ARG B 1 274 ? 12.625 0.098 5.852 1 93.44 274 ARG B O 1
ATOM 6026 N N . PHE B 1 275 ? 12.797 -1.544 4.355 1 96.25 275 PHE B N 1
ATOM 6027 C CA . PHE B 1 275 ? 11.359 -1.742 4.215 1 96.25 275 PHE B CA 1
ATOM 6028 C C . PHE B 1 275 ? 10.719 -2.074 5.559 1 96.25 275 PHE B C 1
ATOM 6030 O O . PHE B 1 275 ? 9.633 -1.592 5.871 1 96.25 275 PHE B O 1
ATOM 6037 N N . ASN B 1 276 ? 11.453 -2.871 6.32 1 96.12 276 ASN B N 1
ATOM 6038 C CA . ASN B 1 276 ? 10.906 -3.309 7.598 1 96.12 276 ASN B CA 1
ATOM 6039 C C . ASN B 1 276 ? 11.359 -2.398 8.742 1 96.12 276 ASN B C 1
ATOM 6041 O O . ASN B 1 276 ? 10.938 -2.574 9.883 1 96.12 276 ASN B O 1
ATOM 6045 N N . HIS B 1 277 ? 12.227 -1.444 8.492 1 94.69 277 HIS B N 1
ATOM 6046 C CA . HIS B 1 277 ? 12.734 -0.495 9.477 1 94.69 277 HIS B CA 1
ATOM 6047 C C . HIS B 1 277 ? 13.422 -1.214 10.633 1 94.69 277 HIS B C 1
ATOM 6049 O O . HIS B 1 277 ? 13.25 -0.838 11.797 1 94.69 277 HIS B O 1
ATOM 6055 N N . ARG B 1 278 ? 14.086 -2.332 10.367 1 93.75 278 ARG B N 1
ATOM 6056 C CA . ARG B 1 278 ? 14.82 -3.156 11.32 1 93.75 278 ARG B CA 1
ATOM 6057 C C . ARG B 1 278 ? 16.031 -3.805 10.656 1 93.75 278 ARG B C 1
ATOM 6059 O O . ARG B 1 278 ? 16.031 -4.07 9.453 1 93.75 278 ARG B O 1
ATOM 6066 N N . PRO B 1 279 ? 17.031 -4.043 11.469 1 93.75 279 PRO B N 1
ATOM 6067 C CA . PRO B 1 279 ? 18.156 -4.797 10.906 1 93.75 279 PRO B CA 1
ATOM 6068 C C . PRO B 1 279 ? 17.766 -6.211 10.492 1 93.75 279 PRO B C 1
ATOM 6070 O O . PRO B 1 279 ? 16.875 -6.812 11.086 1 93.75 279 PRO B O 1
ATOM 6073 N N . LEU B 1 280 ? 18.422 -6.727 9.508 1 93.12 280 LEU B N 1
ATOM 6074 C CA . LEU B 1 280 ? 18.078 -8.023 8.922 1 93.12 280 LEU B CA 1
ATOM 6075 C C . LEU B 1 280 ? 18.172 -9.125 9.969 1 93.12 280 LEU B C 1
ATOM 6077 O O . LEU B 1 280 ? 17.391 -10.078 9.938 1 93.12 280 LEU B O 1
ATOM 6081 N N . GLU B 1 281 ? 19.062 -8.992 10.914 1 92.44 281 GLU B N 1
ATOM 6082 C CA . GLU B 1 281 ? 19.312 -10.016 11.922 1 92.44 281 GLU B CA 1
ATOM 6083 C C . GLU B 1 281 ? 18.094 -10.219 12.812 1 92.44 281 GLU B C 1
ATOM 6085 O O . GLU B 1 281 ? 17.875 -11.305 13.352 1 92.44 281 GLU B O 1
ATOM 6090 N N . GLU B 1 282 ? 17.297 -9.188 12.875 1 92.88 282 GLU B N 1
ATOM 6091 C CA . GLU B 1 282 ? 16.109 -9.25 13.727 1 92.88 282 GLU B CA 1
ATOM 6092 C C . GLU B 1 282 ? 14.914 -9.82 12.961 1 92.88 282 GLU B C 1
ATOM 6094 O O . GLU B 1 282 ? 13.906 -10.188 13.562 1 92.88 282 GLU B O 1
ATOM 6099 N N . LEU B 1 283 ? 15.086 -9.906 11.672 1 92.44 283 LEU B N 1
ATOM 6100 C CA . LEU B 1 283 ? 13.938 -10.266 10.852 1 92.44 283 LEU B CA 1
ATOM 6101 C C . LEU B 1 283 ? 13.852 -11.773 10.656 1 92.44 283 LEU B C 1
ATOM 6103 O O . LEU B 1 283 ? 12.773 -12.32 10.422 1 92.44 283 LEU B O 1
ATOM 6107 N N . SER B 1 284 ? 15.047 -12.422 10.734 1 92.06 284 SER B N 1
ATOM 6108 C CA . SER B 1 284 ? 15.078 -13.867 10.516 1 92.06 284 SER B CA 1
ATOM 6109 C C . SER B 1 284 ? 16.203 -14.523 11.312 1 92.06 284 SER B C 1
ATOM 6111 O O . SER B 1 284 ? 17.328 -14.047 11.305 1 92.06 284 SER B O 1
ATOM 6113 N N . PRO B 1 285 ? 15.852 -15.633 11.898 1 90.12 285 PRO B N 1
ATOM 6114 C CA . PRO B 1 285 ? 16.922 -16.375 12.578 1 90.12 285 PRO B CA 1
ATOM 6115 C C . PRO B 1 285 ? 17.969 -16.922 11.609 1 90.12 285 PRO B C 1
ATOM 6117 O O . PRO B 1 285 ? 19.141 -17.078 11.992 1 90.12 285 PRO B O 1
ATOM 6120 N N . LYS B 1 286 ? 17.641 -17.156 10.398 1 88.62 286 LYS B N 1
ATOM 6121 C CA . LYS B 1 286 ? 18.578 -17.672 9.406 1 88.62 286 LYS B CA 1
ATOM 6122 C C . LYS B 1 286 ? 19.656 -16.656 9.086 1 88.62 286 LYS B C 1
ATOM 6124 O O . LYS B 1 286 ? 20.797 -17.016 8.75 1 88.62 286 LYS B O 1
ATOM 6129 N N . ILE B 1 287 ? 19.297 -15.453 9.148 1 86.06 287 ILE B N 1
ATOM 6130 C CA . ILE B 1 287 ? 20.266 -14.383 8.938 1 86.06 287 ILE B CA 1
ATOM 6131 C C . ILE B 1 287 ? 21.25 -14.336 10.102 1 86.06 287 ILE B C 1
ATOM 6133 O O . ILE B 1 287 ? 22.453 -14.172 9.906 1 86.06 287 ILE B O 1
ATOM 6137 N N . ALA B 1 288 ? 20.703 -14.453 11.25 1 81.75 288 ALA B N 1
ATOM 6138 C CA . ALA B 1 288 ? 21.531 -14.422 12.453 1 81.75 288 ALA B CA 1
ATOM 6139 C C . ALA B 1 288 ? 22.578 -15.531 12.43 1 81.75 288 ALA B C 1
ATOM 6141 O O . ALA B 1 288 ? 23.703 -15.336 12.883 1 81.75 288 ALA B O 1
ATOM 6142 N N . ASP B 1 289 ? 22.25 -16.656 11.812 1 81.5 289 ASP B N 1
ATOM 6143 C CA . ASP B 1 289 ? 23.141 -17.797 11.727 1 81.5 289 ASP B CA 1
ATOM 6144 C C . ASP B 1 289 ? 24.312 -17.516 10.781 1 81.5 289 ASP B C 1
ATOM 6146 O O . ASP B 1 289 ? 25.375 -18.125 10.906 1 81.5 289 ASP B O 1
ATOM 6150 N N . LEU B 1 290 ? 24.078 -16.578 9.898 1 82.69 290 LEU B N 1
ATOM 6151 C CA . LEU B 1 290 ? 25.094 -16.266 8.898 1 82.69 290 LEU B CA 1
ATOM 6152 C C . LEU B 1 290 ? 26.047 -15.203 9.406 1 82.69 290 LEU B C 1
ATOM 6154 O O . LEU B 1 290 ? 27.141 -15.023 8.852 1 82.69 290 LEU B O 1
ATOM 6158 N N . THR B 1 291 ? 25.719 -14.32 10.32 1 74.94 291 THR B N 1
ATOM 6159 C CA . THR B 1 291 ? 26.438 -13.133 10.75 1 74.94 291 THR B CA 1
ATOM 6160 C C . THR B 1 291 ? 27.844 -13.492 11.227 1 74.94 291 THR B C 1
ATOM 6162 O O . THR B 1 291 ? 28.781 -12.695 11.102 1 74.94 291 THR B O 1
ATOM 6165 N N . GLY B 1 292 ? 28.062 -14.742 11.469 1 68.56 292 GLY B N 1
ATOM 6166 C CA . GLY B 1 292 ? 29.391 -15.102 11.93 1 68.56 292 GLY B CA 1
ATOM 6167 C C . GLY B 1 292 ? 30.328 -15.508 10.797 1 68.56 292 GLY B C 1
ATOM 6168 O O . GLY B 1 292 ? 31.547 -15.516 10.961 1 68.56 292 GLY B O 1
ATOM 6169 N N . ASP B 1 293 ? 29.75 -15.664 9.586 1 70.31 293 ASP B N 1
ATOM 6170 C CA . ASP B 1 293 ? 30.547 -16.078 8.43 1 70.31 293 ASP B CA 1
ATOM 6171 C C . ASP B 1 293 ? 30.797 -14.891 7.5 1 70.31 293 ASP B C 1
ATOM 6173 O O . ASP B 1 293 ? 29.875 -14.344 6.91 1 70.31 293 ASP B O 1
ATOM 6177 N N . PRO B 1 294 ? 32.062 -14.398 7.43 1 68 294 PRO B N 1
ATOM 6178 C CA . PRO B 1 294 ? 32.375 -13.242 6.586 1 68 294 PRO B CA 1
ATOM 6179 C C . PRO B 1 294 ? 32.062 -13.477 5.113 1 68 294 PRO B C 1
ATOM 6181 O O . PRO B 1 294 ? 31.859 -12.523 4.359 1 68 294 PRO B O 1
ATOM 6184 N N . HIS B 1 295 ? 32.062 -14.781 4.68 1 69.75 295 HIS B N 1
ATOM 6185 C CA . HIS B 1 295 ? 31.75 -15.086 3.285 1 69.75 295 HIS B CA 1
ATOM 6186 C C . HIS B 1 295 ? 30.734 -16.219 3.18 1 69.75 295 HIS B C 1
ATOM 6188 O O . HIS B 1 295 ? 31.078 -17.328 2.762 1 69.75 295 HIS B O 1
ATOM 6194 N N . PRO B 1 296 ? 29.656 -15.805 3.576 1 74.44 296 PRO B N 1
ATOM 6195 C CA . PRO B 1 296 ? 28.656 -16.875 3.516 1 74.44 296 PRO B CA 1
ATOM 6196 C C . PRO B 1 296 ? 28.359 -17.328 2.088 1 74.44 296 PRO B C 1
ATOM 6198 O O . PRO B 1 296 ? 28.422 -16.516 1.157 1 74.44 296 PRO B O 1
ATOM 6201 N N . GLN B 1 297 ? 28.031 -18.531 1.996 1 82.62 297 GLN B N 1
ATOM 6202 C CA . GLN B 1 297 ? 27.672 -19.109 0.705 1 82.62 297 GLN B CA 1
ATOM 6203 C C . GLN B 1 297 ? 26.422 -18.453 0.138 1 82.62 297 GLN B C 1
ATOM 6205 O O . GLN B 1 297 ? 25.5 -18.109 0.884 1 82.62 297 GLN B O 1
ATOM 6210 N N . LEU B 1 298 ? 26.469 -18.281 -1.107 1 86.19 298 LEU B N 1
ATOM 6211 C CA . LEU B 1 298 ? 25.391 -17.625 -1.825 1 86.19 298 LEU B CA 1
ATOM 6212 C C . LEU B 1 298 ? 24.062 -18.312 -1.557 1 86.19 298 LEU B C 1
ATOM 6214 O O . LEU B 1 298 ? 23.031 -17.656 -1.355 1 86.19 298 LEU B O 1
ATOM 6218 N N . ALA B 1 299 ? 24.094 -19.609 -1.521 1 86.19 299 ALA B N 1
ATOM 6219 C CA . ALA B 1 299 ? 22.875 -20.406 -1.337 1 86.19 299 ALA B CA 1
ATOM 6220 C C . ALA B 1 299 ? 22.25 -20.125 0.027 1 86.19 299 ALA B C 1
ATOM 6222 O O . ALA B 1 299 ? 21.031 -20.016 0.141 1 86.19 299 ALA B O 1
ATOM 6223 N N . LEU B 1 300 ? 23.062 -20.016 1.012 1 88.69 300 LEU B N 1
ATOM 6224 C CA . LEU B 1 300 ? 22.562 -19.781 2.361 1 88.69 300 LEU B CA 1
ATOM 6225 C C . LEU B 1 300 ? 22.016 -18.359 2.494 1 88.69 300 LEU B C 1
ATOM 6227 O O . LEU B 1 300 ? 20.984 -18.141 3.146 1 88.69 300 LEU B O 1
ATOM 6231 N N . ARG B 1 301 ? 22.703 -17.406 1.896 1 91 301 ARG B N 1
ATOM 6232 C CA . ARG B 1 301 ? 22.234 -16.031 1.898 1 91 301 ARG B CA 1
ATOM 6233 C C . ARG B 1 301 ? 20.875 -15.906 1.219 1 91 301 ARG B C 1
ATOM 6235 O O . ARG B 1 301 ? 20 -15.18 1.693 1 91 301 ARG B O 1
ATOM 6242 N N . LEU B 1 302 ? 20.766 -16.641 0.131 1 92 302 LEU B N 1
ATOM 6243 C CA . LEU B 1 302 ? 19.5 -16.625 -0.596 1 92 302 LEU B CA 1
ATOM 6244 C C . LEU B 1 302 ? 18.375 -17.203 0.262 1 92 302 LEU B C 1
ATOM 6246 O O . LEU B 1 302 ? 17.297 -16.594 0.378 1 92 302 LEU B O 1
ATOM 6250 N N . GLN B 1 303 ? 18.609 -18.297 0.884 1 90.88 303 GLN B N 1
ATOM 6251 C CA . GLN B 1 303 ? 17.594 -18.922 1.717 1 90.88 303 GLN B CA 1
ATOM 6252 C C . GLN B 1 303 ? 17.172 -18.016 2.863 1 90.88 303 GLN B C 1
ATOM 6254 O O . GLN B 1 303 ? 15.992 -17.922 3.195 1 90.88 303 GLN B O 1
ATOM 6259 N N . ALA B 1 304 ? 18.141 -17.406 3.426 1 93.25 304 ALA B N 1
ATOM 6260 C CA . ALA B 1 304 ? 17.844 -16.484 4.52 1 93.25 304 ALA B CA 1
ATOM 6261 C C . ALA B 1 304 ? 17.016 -15.297 4.035 1 93.25 304 ALA B C 1
ATOM 6263 O O . ALA B 1 304 ? 16.078 -14.875 4.715 1 93.25 304 ALA B O 1
ATOM 6264 N N . LEU B 1 305 ? 17.344 -14.812 2.896 1 94.12 305 LEU B N 1
ATOM 6265 C CA . LEU B 1 305 ? 16.625 -13.672 2.338 1 94.12 305 LEU B CA 1
ATOM 6266 C C . LEU B 1 305 ? 15.195 -14.07 1.978 1 94.12 305 LEU B C 1
ATOM 6268 O O . LEU B 1 305 ? 14.266 -13.281 2.168 1 94.12 305 LEU B O 1
ATOM 6272 N N . LEU B 1 306 ? 15.055 -15.258 1.427 1 95 306 LEU B N 1
ATOM 6273 C CA . LEU B 1 306 ? 13.711 -15.75 1.125 1 95 306 LEU B CA 1
ATOM 6274 C C . LEU B 1 306 ? 12.867 -15.828 2.391 1 95 306 LEU B C 1
ATOM 6276 O O . LEU B 1 306 ? 11.688 -15.477 2.377 1 95 306 LEU B O 1
ATOM 6280 N N . ASP B 1 307 ? 13.5 -16.219 3.389 1 95.88 307 ASP B N 1
ATOM 6281 C CA . ASP B 1 307 ? 12.805 -16.281 4.672 1 95.88 307 ASP B CA 1
ATOM 6282 C C . ASP B 1 307 ? 12.398 -14.891 5.148 1 95.88 307 ASP B C 1
ATOM 6284 O O . ASP B 1 307 ? 11.281 -14.695 5.633 1 95.88 307 ASP B O 1
ATOM 6288 N N . VAL B 1 308 ? 13.266 -13.977 5.027 1 96.75 308 VAL B N 1
ATOM 6289 C CA . VAL B 1 308 ? 12.977 -12.594 5.418 1 96.75 308 VAL B CA 1
ATOM 6290 C C . VAL B 1 308 ? 11.789 -12.07 4.617 1 96.75 308 VAL B C 1
ATOM 6292 O O . VAL B 1 308 ? 10.883 -11.445 5.176 1 96.75 308 VAL B O 1
ATOM 6295 N N . ALA B 1 309 ? 11.805 -12.32 3.357 1 97.56 309 ALA B N 1
ATOM 6296 C CA . ALA B 1 309 ? 10.727 -11.859 2.482 1 97.56 309 ALA B CA 1
ATOM 6297 C C . ALA B 1 309 ? 9.383 -12.445 2.91 1 97.56 309 ALA B C 1
ATOM 6299 O O . ALA B 1 309 ? 8.383 -11.727 2.986 1 97.56 309 ALA B O 1
ATOM 6300 N N . LEU B 1 310 ? 9.406 -13.703 3.213 1 97.25 310 LEU B N 1
ATOM 6301 C CA . LEU B 1 310 ? 8.164 -14.344 3.629 1 97.25 310 LEU B CA 1
ATOM 6302 C C . LEU B 1 310 ? 7.711 -13.82 4.984 1 97.25 310 LEU B C 1
ATOM 6304 O O . LEU B 1 310 ? 6.52 -13.562 5.188 1 97.25 310 LEU B O 1
ATOM 6308 N N . ARG B 1 311 ? 8.617 -13.672 5.887 1 97.25 311 ARG B N 1
ATOM 6309 C CA . ARG B 1 311 ? 8.273 -13.164 7.215 1 97.25 311 ARG B CA 1
ATOM 6310 C C . ARG B 1 311 ? 7.711 -11.75 7.133 1 97.25 311 ARG B C 1
ATOM 6312 O O . ARG B 1 311 ? 6.84 -11.383 7.922 1 97.25 311 ARG B O 1
ATOM 6319 N N . THR B 1 312 ? 8.219 -10.992 6.223 1 97.19 312 THR B N 1
ATOM 6320 C CA . THR B 1 312 ? 7.707 -9.641 6.004 1 97.19 312 THR B CA 1
ATOM 6321 C C . THR B 1 312 ? 6.23 -9.68 5.633 1 97.19 312 THR B C 1
ATOM 6323 O O . THR B 1 312 ? 5.426 -8.922 6.184 1 97.19 312 THR B O 1
ATOM 6326 N N . ALA B 1 313 ? 5.906 -10.547 4.723 1 97.31 313 ALA B N 1
ATOM 6327 C CA . ALA B 1 313 ? 4.516 -10.703 4.309 1 97.31 313 ALA B CA 1
ATOM 6328 C C . ALA B 1 313 ? 3.676 -11.312 5.426 1 97.31 313 ALA B C 1
ATOM 6330 O O . ALA B 1 313 ? 2.541 -10.891 5.664 1 97.31 313 ALA B O 1
ATOM 6331 N N . GLU B 1 314 ? 4.25 -12.305 6.039 1 97.38 314 GLU B N 1
ATOM 6332 C CA . GLU B 1 314 ? 3.541 -13.008 7.102 1 97.38 314 GLU B CA 1
ATOM 6333 C C . GLU B 1 314 ? 3.225 -12.078 8.266 1 97.38 314 GLU B C 1
ATOM 6335 O O . GLU B 1 314 ? 2.16 -12.188 8.883 1 97.38 314 GLU B O 1
ATOM 6340 N N . ARG B 1 315 ? 4.059 -11.211 8.602 1 94.69 315 ARG B N 1
ATOM 6341 C CA . ARG B 1 315 ? 3.834 -10.242 9.672 1 94.69 315 ARG B CA 1
ATOM 6342 C C . ARG B 1 315 ? 2.617 -9.375 9.375 1 94.69 315 ARG B C 1
ATOM 6344 O O . ARG B 1 315 ? 1.827 -9.078 10.273 1 94.69 315 ARG B O 1
ATOM 6351 N N . HIS B 1 316 ? 2.465 -8.984 8.172 1 94.81 316 HIS B N 1
ATOM 6352 C CA . HIS B 1 316 ? 1.317 -8.172 7.797 1 94.81 316 HIS B CA 1
ATOM 6353 C C . HIS B 1 316 ? 0.008 -8.906 8.062 1 94.81 316 HIS B C 1
ATOM 6355 O O . HIS B 1 316 ? -0.936 -8.328 8.602 1 94.81 316 HIS B O 1
ATOM 6361 N N . PHE B 1 317 ? -0.05 -10.164 7.73 1 95.06 317 PHE B N 1
ATOM 6362 C CA . PHE B 1 317 ? -1.298 -10.914 7.793 1 95.06 317 PHE B CA 1
ATOM 6363 C C . PHE B 1 317 ? -1.468 -11.57 9.156 1 95.06 317 PHE B C 1
ATOM 6365 O O . PHE B 1 317 ? -2.504 -12.18 9.43 1 95.06 317 PHE B O 1
ATOM 6372 N N . GLY B 1 318 ? -0.472 -11.469 9.969 1 93.19 318 GLY B N 1
ATOM 6373 C CA . GLY B 1 318 ? -0.537 -12.109 11.273 1 93.19 318 GLY B CA 1
ATOM 6374 C C . GLY B 1 318 ? -0.482 -13.625 11.203 1 93.19 318 GLY B C 1
ATOM 6375 O O . GLY B 1 318 ? -1.187 -14.312 11.945 1 93.19 318 GLY B O 1
ATOM 6376 N N . ILE B 1 319 ? 0.279 -14.109 10.289 1 93.75 319 ILE B N 1
ATOM 6377 C CA . ILE B 1 319 ? 0.42 -15.547 10.078 1 93.75 319 ILE B CA 1
ATOM 6378 C C . ILE B 1 319 ? 1.746 -16.031 10.664 1 93.75 319 ILE B C 1
ATOM 6380 O O . ILE B 1 319 ? 2.764 -15.336 10.562 1 93.75 319 ILE B O 1
ATOM 6384 N N . ALA B 1 320 ? 1.72 -17.203 11.234 1 93.44 320 ALA B N 1
ATOM 6385 C CA . ALA B 1 320 ? 2.932 -17.781 11.805 1 93.44 320 ALA B CA 1
ATOM 6386 C C . ALA B 1 320 ? 3.924 -18.172 10.711 1 93.44 320 ALA B C 1
ATOM 6388 O O . ALA B 1 320 ? 3.531 -18.672 9.656 1 93.44 320 ALA B O 1
ATOM 6389 N N . SER B 1 321 ? 5.16 -17.984 10.984 1 93.5 321 SER B N 1
ATOM 6390 C CA . SER B 1 321 ? 6.223 -18.266 10.023 1 93.5 321 SER B CA 1
ATOM 6391 C C . SER B 1 321 ? 6.707 -19.703 10.141 1 93.5 321 SER B C 1
ATOM 6393 O O . SER B 1 321 ? 7.879 -19.938 10.438 1 93.5 321 SER B O 1
ATOM 6395 N N . THR B 1 322 ? 5.883 -20.641 9.945 1 91.12 322 THR B N 1
ATOM 6396 C CA . THR B 1 322 ? 6.242 -22.047 10.062 1 91.12 322 THR B CA 1
ATOM 6397 C C . THR B 1 322 ? 5.879 -22.797 8.789 1 91.12 322 THR B C 1
ATOM 6399 O O . THR B 1 322 ? 4.969 -22.406 8.062 1 91.12 322 THR B O 1
ATOM 6402 N N . GLY B 1 323 ? 6.746 -23.828 8.492 1 87.19 323 GLY B N 1
ATOM 6403 C CA . GLY B 1 323 ? 6.469 -24.688 7.34 1 87.19 323 GLY B CA 1
ATOM 6404 C C . GLY B 1 323 ? 7.469 -24.5 6.215 1 87.19 323 GLY B C 1
ATOM 6405 O O . GLY B 1 323 ? 8.383 -23.688 6.316 1 87.19 323 GLY B O 1
ATOM 6406 N N . GLU B 1 324 ? 7.211 -25.328 5.141 1 85.5 324 GLU B N 1
ATOM 6407 C CA . GLU B 1 324 ? 8.055 -25.234 3.955 1 85.5 324 GLU B CA 1
ATOM 6408 C C . GLU B 1 324 ? 7.707 -24 3.127 1 85.5 324 GLU B C 1
ATOM 6410 O O . GLU B 1 324 ? 6.613 -23.453 3.25 1 85.5 324 GLU B O 1
ATOM 6415 N N . ILE B 1 325 ? 8.594 -23.562 2.373 1 87.62 325 ILE B N 1
ATOM 6416 C CA . ILE B 1 325 ? 8.453 -22.328 1.596 1 87.62 325 ILE B CA 1
ATOM 6417 C C . ILE B 1 325 ? 7.176 -22.391 0.76 1 87.62 325 ILE B C 1
ATOM 6419 O O . ILE B 1 325 ? 6.41 -21.438 0.719 1 87.62 325 ILE B O 1
ATOM 6423 N N . ALA B 1 326 ? 6.934 -23.5 0.134 1 82.69 326 ALA B N 1
ATOM 6424 C CA . ALA B 1 326 ? 5.762 -23.625 -0.729 1 82.69 326 ALA B CA 1
ATOM 6425 C C . ALA B 1 326 ? 4.469 -23.484 0.07 1 82.69 326 ALA B C 1
ATOM 6427 O O . ALA B 1 326 ? 3.535 -22.812 -0.372 1 82.69 326 ALA B O 1
ATOM 6428 N N . GLU B 1 327 ? 4.43 -24.094 1.185 1 85.25 327 GLU B N 1
ATOM 6429 C CA . GLU B 1 327 ? 3.252 -24.016 2.043 1 85.25 327 GLU B CA 1
ATOM 6430 C C . GLU B 1 327 ? 3.027 -22.594 2.545 1 85.25 327 GLU B C 1
ATOM 6432 O O . GLU B 1 327 ? 1.891 -22.109 2.588 1 85.25 327 GLU B O 1
ATOM 6437 N N . ARG B 1 328 ? 4.121 -22 2.975 1 92.12 328 ARG B N 1
ATOM 6438 C CA . ARG B 1 328 ? 4.047 -20.625 3.451 1 92.12 328 ARG B CA 1
ATOM 6439 C C . ARG B 1 328 ? 3.529 -19.688 2.361 1 92.12 328 ARG B C 1
ATOM 6441 O O . ARG B 1 328 ? 2.721 -18.797 2.633 1 92.12 328 ARG B O 1
ATOM 6448 N N . CYS B 1 329 ? 3.92 -19.938 1.152 1 90.38 329 CYS B N 1
ATOM 6449 C CA . CYS B 1 329 ? 3.453 -19.141 0.024 1 90.38 329 CYS B CA 1
ATOM 6450 C C . CYS B 1 329 ? 1.956 -19.328 -0.196 1 90.38 329 CYS B C 1
ATOM 6452 O O . CYS B 1 329 ? 1.234 -18.375 -0.45 1 90.38 329 CYS B O 1
ATOM 6454 N N . ARG B 1 330 ? 1.516 -20.516 -0.042 1 87.62 330 ARG B N 1
ATOM 6455 C CA . ARG B 1 330 ? 0.097 -20.797 -0.242 1 87.62 330 ARG B CA 1
ATOM 6456 C C . ARG B 1 330 ? -0.752 -20.109 0.818 1 87.62 330 ARG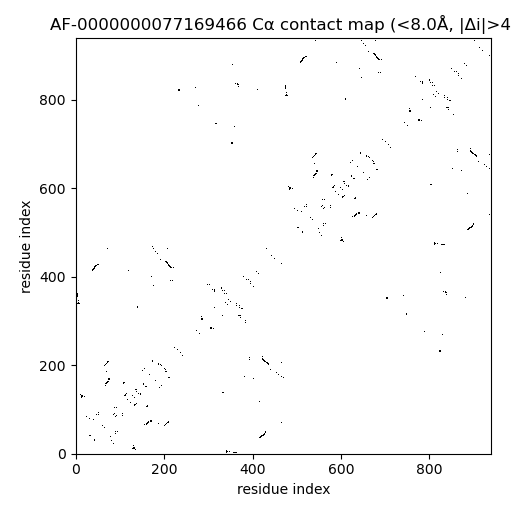 B C 1
ATOM 6458 O O . ARG B 1 330 ? -1.827 -19.594 0.517 1 87.62 330 ARG B O 1
ATOM 6465 N N . LYS B 1 331 ? -0.271 -20.141 2.041 1 91.19 331 LYS B N 1
ATOM 6466 C CA . LYS B 1 331 ? -0.978 -19.453 3.121 1 91.19 331 LYS B CA 1
ATOM 6467 C C . LYS B 1 331 ? -1.074 -17.953 2.854 1 91.19 331 LYS B C 1
ATOM 6469 O O . LYS B 1 331 ? -2.129 -17.344 3.059 1 91.19 331 LYS B O 1
ATOM 6474 N N . LEU B 1 332 ? -0.021 -17.438 2.395 1 93.62 332 LEU B N 1
ATOM 6475 C CA . LEU B 1 332 ? 0.028 -16 2.115 1 93.62 332 LEU B CA 1
ATOM 6476 C C . LEU B 1 332 ? -0.86 -15.648 0.928 1 93.62 332 LEU B C 1
ATOM 6478 O O . LEU B 1 332 ? -1.521 -14.609 0.929 1 93.62 332 LEU B O 1
ATOM 6482 N N . GLU B 1 333 ? -0.859 -16.484 -0.023 1 89.75 333 GLU B N 1
ATOM 6483 C CA . GLU B 1 333 ? -1.725 -16.281 -1.18 1 89.75 333 GLU B CA 1
ATOM 6484 C C . GLU B 1 333 ? -3.195 -16.25 -0.771 1 89.75 333 GLU B C 1
ATOM 6486 O O . GLU B 1 333 ? -3.963 -15.414 -1.243 1 89.75 333 GLU B O 1
ATOM 6491 N N . GLU B 1 334 ? -3.518 -17.125 0.058 1 88.38 334 GLU B N 1
ATOM 6492 C CA . GLU B 1 334 ? -4.891 -17.188 0.55 1 88.38 334 GLU B CA 1
ATOM 6493 C C . GLU B 1 334 ? -5.254 -15.914 1.317 1 88.38 334 GLU B C 1
ATOM 6495 O O . GLU B 1 334 ? -6.324 -15.344 1.104 1 88.38 334 GLU B O 1
ATOM 6500 N N . ALA B 1 335 ? -4.375 -15.57 2.166 1 91.62 335 ALA B N 1
ATOM 6501 C CA . ALA B 1 335 ? -4.629 -14.375 2.963 1 91.62 335 ALA B CA 1
ATOM 6502 C C . ALA B 1 335 ? -4.812 -13.148 2.07 1 91.62 335 ALA B C 1
ATOM 6504 O O . ALA B 1 335 ? -5.719 -12.344 2.291 1 91.62 335 ALA B O 1
ATOM 6505 N N . GLY B 1 336 ? -3.936 -13.008 1.087 1 90.44 336 GLY B N 1
ATOM 6506 C CA . GLY B 1 336 ? -4.07 -11.906 0.142 1 90.44 336 GLY B CA 1
ATOM 6507 C C . GLY B 1 336 ? -5.367 -11.953 -0.646 1 90.44 336 GLY B C 1
ATOM 6508 O O . GLY B 1 336 ? -5.98 -10.914 -0.899 1 90.44 336 GLY B O 1
ATOM 6509 N N . TRP B 1 337 ? -5.742 -13.141 -0.942 1 85.94 337 TRP B N 1
ATOM 6510 C CA . TRP B 1 337 ? -6.98 -13.336 -1.691 1 85.94 337 TRP B CA 1
ATOM 6511 C C . TRP B 1 337 ? -8.188 -12.891 -0.875 1 85.94 337 TRP B C 1
ATOM 6513 O O . TRP B 1 337 ? -9.07 -12.195 -1.389 1 85.94 337 TRP B O 1
ATOM 6523 N N . ILE B 1 338 ? -8.211 -13.242 0.322 1 85.88 338 ILE B N 1
ATOM 6524 C CA . ILE B 1 338 ? -9.32 -12.914 1.21 1 85.88 338 ILE B CA 1
ATOM 6525 C C . ILE B 1 338 ? -9.43 -11.398 1.356 1 85.88 338 ILE B C 1
ATOM 6527 O O . ILE B 1 338 ? -10.531 -10.844 1.347 1 85.88 338 ILE B O 1
ATOM 6531 N N . ASP B 1 339 ? -8.359 -10.781 1.411 1 89.88 339 ASP B N 1
ATOM 6532 C CA . ASP B 1 339 ? -8.359 -9.336 1.6 1 89.88 339 ASP B CA 1
ATOM 6533 C C . ASP B 1 339 ? -8.75 -8.617 0.314 1 89.88 339 ASP B C 1
ATOM 6535 O O . ASP B 1 339 ? -9.375 -7.551 0.359 1 89.88 339 ASP B O 1
ATOM 6539 N N . THR B 1 340 ? -8.453 -9.18 -0.764 1 86.06 340 THR B N 1
ATOM 6540 C CA . THR B 1 340 ? -8.688 -8.516 -2.041 1 86.06 340 THR B CA 1
ATOM 6541 C C . THR B 1 340 ? -10.094 -8.797 -2.551 1 86.06 340 THR B C 1
ATOM 6543 O O . THR B 1 340 ? -10.781 -7.891 -3.025 1 86.06 340 THR B O 1
ATOM 6546 N N . TYR B 1 341 ? -10.508 -10.078 -2.508 1 77.25 341 TYR B N 1
ATOM 6547 C CA . TYR B 1 341 ? -11.773 -10.461 -3.129 1 77.25 341 TYR B CA 1
ATOM 6548 C C . TYR B 1 341 ? -12.875 -10.602 -2.084 1 77.25 341 TYR B C 1
ATOM 6550 O O . TYR B 1 341 ? -14.023 -10.898 -2.42 1 77.25 341 TYR B O 1
ATOM 6558 N N . ARG B 1 342 ? -12.852 -10.031 -0.988 1 65.19 342 ARG B N 1
ATOM 6559 C CA . ARG B 1 342 ? -13.781 -9.938 0.13 1 65.19 342 ARG B CA 1
ATOM 6560 C C . ARG B 1 342 ? -14.984 -10.852 -0.075 1 65.19 342 ARG B C 1
ATOM 6562 O O . ARG B 1 342 ? -16.109 -10.383 -0.184 1 65.19 342 ARG B O 1
ATOM 6569 N N . GLU B 1 343 ? -14.703 -12.078 -0.065 1 62.28 343 GLU B N 1
ATOM 6570 C CA . GLU B 1 343 ? -15.781 -13.047 -0.268 1 62.28 343 GLU B CA 1
ATOM 6571 C C . GLU B 1 343 ? -16.844 -12.914 0.812 1 62.28 343 GLU B C 1
ATOM 6573 O O . GLU B 1 343 ? -18 -13.312 0.605 1 62.28 343 GLU B O 1
ATOM 6578 N N . ASP B 1 344 ? -16.344 -12.336 1.93 1 60.25 344 ASP B N 1
ATOM 6579 C CA . ASP B 1 344 ? -17.281 -12.156 3.037 1 60.25 344 ASP B CA 1
ATOM 6580 C C . ASP B 1 344 ? -18.297 -11.055 2.727 1 60.25 344 ASP B C 1
ATOM 6582 O O . ASP B 1 344 ? -19.328 -10.938 3.402 1 60.25 344 ASP B O 1
ATOM 6586 N N . LEU B 1 345 ? -17.844 -10.266 1.77 1 61.41 345 LEU B N 1
ATOM 6587 C CA . LEU B 1 345 ? -18.75 -9.164 1.467 1 61.41 345 LEU B CA 1
ATOM 6588 C C . LEU B 1 345 ? -19.672 -9.523 0.302 1 61.41 345 LEU B C 1
ATOM 6590 O O . LEU B 1 345 ? -19.188 -9.82 -0.797 1 61.41 345 LEU B O 1
ATOM 6594 N N . LEU B 1 346 ? -20.578 -10.508 0.575 1 56.75 346 LEU B N 1
ATOM 6595 C CA . LEU B 1 346 ? -21.469 -11.039 -0.456 1 56.75 346 LEU B CA 1
ATOM 6596 C C . LEU B 1 346 ? -21.547 -10.086 -1.644 1 56.75 346 LEU B C 1
ATOM 6598 O O . LEU B 1 346 ? -21.406 -10.508 -2.795 1 56.75 346 LEU B O 1
ATOM 6602 N N . ALA B 1 347 ? -22.203 -8.891 -1.499 1 59.97 347 ALA B N 1
ATOM 6603 C CA . ALA B 1 347 ? -22.359 -7.91 -2.574 1 59.97 347 ALA B CA 1
ATOM 6604 C C . ALA B 1 347 ? -21.766 -6.562 -2.182 1 59.97 347 ALA B C 1
ATOM 6606 O O . ALA B 1 347 ? -22.25 -5.914 -1.247 1 59.97 347 ALA B O 1
ATOM 6607 N N . LEU B 1 348 ? -20.5 -6.312 -2.711 1 62.25 348 LEU B N 1
ATOM 6608 C CA . LEU B 1 348 ? -19.938 -4.98 -2.506 1 62.25 348 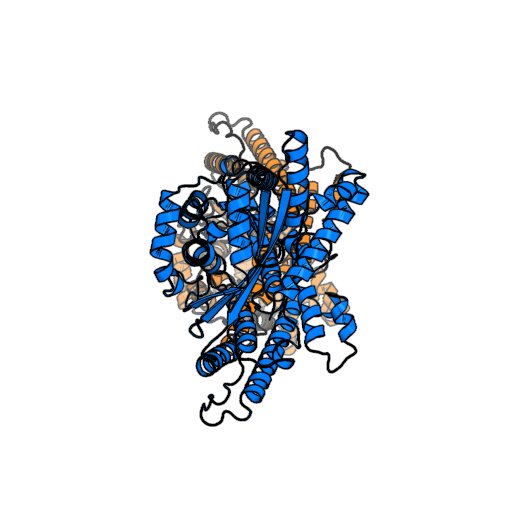LEU B CA 1
ATOM 6609 C C . LEU B 1 348 ? -21.031 -3.91 -2.621 1 62.25 348 LEU B C 1
ATOM 6611 O O . LEU B 1 348 ? -20.922 -2.846 -2.008 1 62.25 348 LEU B O 1
ATOM 6615 N N . GLY B 1 349 ? -22.047 -4.379 -3.277 1 64.94 349 GLY B N 1
ATOM 6616 C CA . GLY B 1 349 ? -23.156 -3.455 -3.471 1 64.94 349 GLY B CA 1
ATOM 6617 C C . GLY B 1 349 ? -23.953 -3.205 -2.205 1 64.94 349 GLY B C 1
ATOM 6618 O O . GLY B 1 349 ? -24.641 -2.186 -2.088 1 64.94 349 GLY B O 1
ATOM 6619 N N . ARG B 1 350 ? -23.766 -4.094 -1.222 1 75.81 350 ARG B N 1
ATOM 6620 C CA . ARG B 1 350 ? -24.547 -3.932 0.003 1 75.81 350 ARG B CA 1
ATOM 6621 C C . ARG B 1 350 ? -23.781 -3.084 1.021 1 75.81 350 ARG B C 1
ATOM 6623 O O . ARG B 1 350 ? -24.359 -2.641 2.016 1 75.81 350 ARG B O 1
ATOM 6630 N N . LEU B 1 351 ? -22.578 -2.84 0.669 1 83.62 351 LEU B N 1
ATOM 6631 C CA . LEU B 1 351 ? -21.766 -2.039 1.579 1 83.62 351 LEU B CA 1
ATOM 6632 C C . LEU B 1 351 ? -21.984 -0.55 1.33 1 83.62 351 LEU B C 1
ATOM 6634 O O . LEU B 1 351 ? -22.234 -0.135 0.196 1 83.62 351 LEU B O 1
ATOM 6638 N N . SER B 1 352 ? -21.969 0.121 2.438 1 89.81 352 SER B N 1
ATOM 6639 C CA . SER B 1 352 ? -21.984 1.571 2.279 1 89.81 352 SER B CA 1
ATOM 6640 C C . SER B 1 352 ? -20.75 2.057 1.54 1 89.81 352 SER B C 1
ATOM 6642 O O . SER B 1 352 ? -19.781 1.308 1.378 1 89.81 352 SER B O 1
ATOM 6644 N N . ARG B 1 353 ? -20.828 3.221 1.05 1 89.69 353 ARG B N 1
ATOM 6645 C CA . ARG B 1 353 ? -19.688 3.785 0.334 1 89.69 353 ARG B CA 1
ATOM 6646 C C . ARG B 1 353 ? -18.438 3.816 1.221 1 89.69 353 ARG B C 1
ATOM 6648 O O . ARG B 1 353 ? -17.344 3.479 0.772 1 89.69 353 ARG B O 1
ATOM 6655 N N . LEU B 1 354 ? -18.609 4.172 2.418 1 92.81 354 LEU B N 1
ATOM 6656 C CA . LEU B 1 354 ? -17.5 4.223 3.352 1 92.81 354 LEU B CA 1
ATOM 6657 C C . LEU B 1 354 ? -16.891 2.838 3.549 1 92.81 354 LEU B C 1
ATOM 6659 O O . LEU B 1 354 ? -15.664 2.684 3.529 1 92.81 354 LEU B O 1
ATOM 6663 N N . GLU B 1 355 ? -17.734 1.914 3.701 1 91.31 355 GLU B N 1
ATOM 6664 C CA . GLU B 1 355 ? -17.266 0.548 3.906 1 91.31 355 GLU B CA 1
ATOM 6665 C C . GLU B 1 355 ? -16.516 0.029 2.68 1 91.31 355 GLU B C 1
ATOM 6667 O O . GLU B 1 355 ? -15.547 -0.717 2.805 1 91.31 355 GLU B O 1
ATOM 6672 N N . GLN B 1 356 ? -16.984 0.384 1.547 1 89.94 356 GLN B N 1
ATOM 6673 C CA . GLN B 1 356 ? -16.312 -0.005 0.316 1 89.94 356 GLN B CA 1
ATOM 6674 C C . GLN B 1 356 ? -14.906 0.604 0.244 1 89.94 356 GLN B C 1
ATOM 6676 O O . GLN B 1 356 ? -13.953 -0.073 -0.133 1 89.94 356 GLN B O 1
ATOM 6681 N N . ASP B 1 357 ? -14.82 1.815 0.584 1 92.5 357 ASP B N 1
ATOM 6682 C CA . ASP B 1 357 ? -13.523 2.488 0.544 1 92.5 357 ASP B CA 1
ATOM 6683 C C . ASP B 1 357 ? -12.562 1.894 1.57 1 92.5 357 ASP B C 1
ATOM 6685 O O . ASP B 1 357 ? -11.367 1.764 1.306 1 92.5 357 ASP B O 1
ATOM 6689 N N . LEU B 1 358 ? -13.094 1.563 2.705 1 93.75 358 LEU B N 1
ATOM 6690 C CA . LEU B 1 358 ? -12.258 0.941 3.721 1 93.75 358 LEU B CA 1
ATOM 6691 C C . LEU B 1 358 ? -11.812 -0.451 3.283 1 93.75 358 LEU B C 1
ATOM 6693 O O . LEU B 1 358 ? -10.688 -0.865 3.564 1 93.75 358 LEU B O 1
ATOM 6697 N N . ALA B 1 359 ? -12.719 -1.164 2.639 1 91.38 359 ALA B N 1
ATOM 6698 C CA . ALA B 1 359 ? -12.328 -2.453 2.074 1 91.38 359 ALA B CA 1
ATOM 6699 C C . ALA B 1 359 ? -11.211 -2.291 1.052 1 91.38 359 ALA B C 1
ATOM 6701 O O . ALA B 1 359 ? -10.328 -3.146 0.947 1 91.38 359 ALA B O 1
ATOM 6702 N N . ASP B 1 360 ? -11.273 -1.226 0.382 1 92.81 360 ASP B N 1
ATOM 6703 C CA . ASP B 1 360 ? -10.227 -0.922 -0.589 1 92.81 360 ASP B CA 1
ATOM 6704 C C . ASP B 1 360 ? -8.883 -0.704 0.101 1 92.81 360 ASP B C 1
ATOM 6706 O O . ASP B 1 360 ? -7.836 -1.083 -0.43 1 92.81 360 ASP B O 1
ATOM 6710 N N . TRP B 1 361 ? -8.906 -0.1 1.245 1 94.94 361 TRP B N 1
ATOM 6711 C CA . TRP B 1 361 ? -7.676 0.076 2.01 1 94.94 361 TRP B CA 1
ATOM 6712 C C . TRP B 1 361 ? -7.066 -1.273 2.379 1 94.94 361 TRP B C 1
ATOM 6714 O O . TRP B 1 361 ? -5.852 -1.457 2.293 1 94.94 361 TRP B O 1
ATOM 6724 N N . VAL B 1 362 ? -7.93 -2.158 2.738 1 94.19 362 VAL B N 1
ATOM 6725 C CA . VAL B 1 362 ? -7.461 -3.484 3.125 1 94.19 362 VAL B CA 1
ATOM 6726 C C . VAL B 1 362 ? -6.836 -4.18 1.92 1 94.19 362 VAL B C 1
ATOM 6728 O O . VAL B 1 362 ? -5.75 -4.762 2.025 1 94.19 362 VAL B O 1
ATOM 6731 N N . ALA B 1 363 ? -7.512 -4.082 0.836 1 92.94 363 ALA B N 1
ATOM 6732 C CA . ALA B 1 363 ? -6.996 -4.688 -0.387 1 92.94 363 ALA B CA 1
ATOM 6733 C C . ALA B 1 363 ? -5.672 -4.043 -0.8 1 92.94 363 ALA B C 1
ATOM 6735 O O . ALA B 1 363 ? -4.746 -4.734 -1.227 1 92.94 363 ALA B O 1
ATOM 6736 N N . GLN B 1 364 ? -5.602 -2.768 -0.658 1 94 364 GLN B N 1
ATOM 6737 C CA . GLN B 1 364 ? -4.379 -2.043 -0.993 1 94 364 GLN B CA 1
ATOM 6738 C C . GLN B 1 364 ? -3.215 -2.494 -0.118 1 94 364 GLN B C 1
ATOM 6740 O O . GLN B 1 364 ? -2.098 -2.676 -0.608 1 94 364 GLN B O 1
ATOM 6745 N N . ALA B 1 365 ? -3.477 -2.686 1.104 1 95.75 365 ALA B N 1
ATOM 6746 C CA . ALA B 1 365 ? -2.432 -3.062 2.053 1 95.75 365 ALA B CA 1
ATOM 6747 C C . ALA B 1 365 ? -1.902 -4.465 1.759 1 95.75 365 ALA B C 1
ATOM 6749 O O . ALA B 1 365 ? -0.785 -4.805 2.152 1 95.75 365 ALA B O 1
ATOM 6750 N N . ALA B 1 366 ? -2.648 -5.227 1.07 1 94.5 366 ALA B N 1
ATOM 6751 C CA . ALA B 1 366 ? -2.277 -6.613 0.82 1 94.5 366 ALA B CA 1
ATOM 6752 C C . ALA B 1 366 ? -1.409 -6.734 -0.429 1 94.5 366 ALA B C 1
ATOM 6754 O O . ALA B 1 366 ? -0.797 -7.777 -0.669 1 94.5 366 ALA B O 1
ATOM 6755 N N . ILE B 1 367 ? -1.255 -5.691 -1.17 1 93.62 367 ILE B N 1
ATOM 6756 C CA . ILE B 1 367 ? -0.604 -5.75 -2.475 1 93.62 367 ILE B CA 1
ATOM 6757 C C . ILE B 1 367 ? 0.874 -6.086 -2.299 1 93.62 367 ILE B C 1
ATOM 6759 O O . ILE B 1 367 ? 1.365 -7.062 -2.871 1 93.62 367 ILE B O 1
ATOM 6763 N N . LEU B 1 368 ? 1.598 -5.344 -1.516 1 95.88 368 LEU B N 1
ATOM 6764 C CA . LEU B 1 368 ? 3.041 -5.523 -1.41 1 95.88 368 LEU B CA 1
ATOM 6765 C C . LEU B 1 368 ? 3.377 -6.832 -0.706 1 95.88 368 LEU B C 1
ATOM 6767 O O . LEU B 1 368 ? 4.273 -7.562 -1.136 1 95.88 368 LEU B O 1
ATOM 6771 N N . PRO B 1 369 ? 2.645 -7.184 0.365 1 96.81 369 PRO B N 1
ATOM 6772 C CA . PRO B 1 369 ? 2.902 -8.492 0.965 1 96.81 369 PRO B CA 1
ATOM 6773 C C . PRO B 1 369 ? 2.775 -9.641 -0.039 1 96.81 369 PRO B C 1
ATOM 6775 O O . PRO B 1 369 ? 3.611 -10.547 -0.056 1 96.81 369 PRO B O 1
ATOM 6778 N N . VAL B 1 370 ? 1.814 -9.555 -0.844 1 93.94 370 VAL B N 1
ATOM 6779 C CA . VAL B 1 370 ? 1.635 -10.602 -1.85 1 93.94 370 VAL B CA 1
ATOM 6780 C C . VAL B 1 370 ? 2.775 -10.539 -2.863 1 93.94 370 VAL B C 1
ATOM 6782 O O . VAL B 1 370 ? 3.256 -11.578 -3.324 1 93.94 370 VAL B O 1
ATOM 6785 N N . LYS B 1 371 ? 3.205 -9.383 -3.176 1 94.81 371 LYS B N 1
ATOM 6786 C CA . LYS B 1 371 ? 4.328 -9.242 -4.098 1 94.81 371 LYS B CA 1
ATOM 6787 C C . LYS B 1 371 ? 5.598 -9.859 -3.516 1 94.81 371 LYS B C 1
ATOM 6789 O O . LYS B 1 371 ? 6.387 -10.469 -4.238 1 94.81 371 LYS B O 1
ATOM 6794 N N . HIS B 1 372 ? 5.824 -9.672 -2.211 1 96.94 372 HIS B N 1
ATOM 6795 C CA . HIS B 1 372 ? 6.977 -10.305 -1.574 1 96.94 372 HIS B CA 1
ATOM 6796 C C . HIS B 1 372 ? 6.926 -11.82 -1.723 1 96.94 372 HIS B C 1
ATOM 6798 O O . HIS B 1 372 ? 7.934 -12.453 -2.041 1 96.94 372 HIS B O 1
ATOM 6804 N N . MET B 1 373 ? 5.77 -12.32 -1.522 1 94.69 373 MET B N 1
ATOM 6805 C CA . MET B 1 373 ? 5.59 -13.766 -1.644 1 94.69 373 MET B CA 1
ATOM 6806 C C . MET B 1 373 ? 5.859 -14.234 -3.07 1 94.69 373 MET B C 1
ATOM 6808 O O . MET B 1 373 ? 6.516 -15.25 -3.283 1 94.69 373 MET B O 1
ATOM 6812 N N . ARG B 1 374 ? 5.375 -13.438 -4.016 1 91.75 374 ARG B N 1
ATOM 6813 C CA . ARG B 1 374 ? 5.562 -13.812 -5.414 1 91.75 374 ARG B CA 1
ATOM 6814 C C . ARG B 1 374 ? 7.043 -13.82 -5.785 1 91.75 374 ARG B C 1
ATOM 6816 O O . ARG B 1 374 ? 7.477 -14.625 -6.605 1 91.75 374 ARG B O 1
ATOM 6823 N N . LEU B 1 375 ? 7.785 -12.945 -5.215 1 93.56 375 LEU B N 1
ATOM 6824 C CA . LEU B 1 375 ? 9.227 -12.945 -5.441 1 93.56 375 LEU B CA 1
ATOM 6825 C C . LEU B 1 375 ? 9.844 -14.258 -4.957 1 93.56 375 LEU B C 1
ATOM 6827 O O . LEU B 1 375 ? 10.688 -14.836 -5.645 1 93.56 375 LEU B O 1
ATOM 6831 N N . VAL B 1 376 ? 9.383 -14.688 -3.842 1 93.31 376 VAL B N 1
ATOM 6832 C CA . VAL B 1 376 ? 9.938 -15.898 -3.24 1 93.31 376 VAL B CA 1
ATOM 6833 C C . VAL B 1 376 ? 9.547 -17.109 -4.074 1 93.31 376 VAL B C 1
ATOM 6835 O O . VAL B 1 376 ? 10.359 -18.016 -4.285 1 93.31 376 VAL B O 1
ATOM 6838 N N . GLU B 1 377 ? 8.367 -17.094 -4.559 1 85.69 377 GLU B N 1
ATOM 6839 C CA . GLU B 1 377 ? 7.852 -18.219 -5.332 1 85.69 377 GLU B CA 1
ATOM 6840 C C . GLU B 1 377 ? 8.734 -18.5 -6.547 1 85.69 377 GLU B C 1
ATOM 6842 O O . GLU B 1 377 ? 8.875 -19.656 -6.957 1 85.69 377 GLU B O 1
ATOM 6847 N N . SER B 1 378 ? 9.352 -17.516 -7.027 1 80.12 378 SER B N 1
ATOM 6848 C CA . SER B 1 378 ? 10.188 -17.672 -8.219 1 80.12 378 SER B CA 1
ATOM 6849 C C . SER B 1 378 ? 11.523 -18.312 -7.871 1 80.12 378 SER B C 1
ATOM 6851 O O . SER B 1 378 ? 12.242 -18.781 -8.758 1 80.12 378 SER B O 1
ATOM 6853 N N . PHE B 1 379 ? 11.812 -18.422 -6.609 1 83.19 379 PHE B N 1
ATOM 6854 C CA . PHE B 1 379 ? 13.148 -18.875 -6.238 1 83.19 379 PHE B CA 1
ATOM 6855 C C . PHE B 1 379 ? 13.078 -20.188 -5.461 1 83.19 379 PHE B C 1
ATOM 6857 O O . PHE B 1 379 ? 14.07 -20.609 -4.875 1 83.19 379 PHE B O 1
ATOM 6864 N N . VAL B 1 380 ? 11.945 -20.734 -5.484 1 71.25 380 VAL B N 1
ATOM 6865 C CA . VAL B 1 380 ? 11.742 -21.953 -4.699 1 71.25 380 VAL B CA 1
ATOM 6866 C C . VAL B 1 380 ? 12.711 -23.031 -5.168 1 71.25 380 VAL B C 1
ATOM 6868 O O . VAL B 1 380 ? 13.297 -23.75 -4.348 1 71.25 380 VAL B O 1
ATOM 6871 N N . ALA B 1 381 ? 13.008 -23.047 -6.465 1 69.5 381 ALA B N 1
ATOM 6872 C CA . ALA B 1 381 ? 13.812 -24.156 -7.004 1 69.5 381 ALA B CA 1
ATOM 6873 C C . ALA B 1 381 ? 15.242 -23.703 -7.273 1 69.5 381 ALA B C 1
ATOM 6875 O O . ALA B 1 381 ? 16.047 -24.469 -7.809 1 69.5 381 ALA B O 1
ATOM 6876 N N . VAL B 1 382 ? 15.594 -22.547 -6.82 1 75.62 382 VAL B N 1
ATOM 6877 C CA . VAL B 1 382 ? 16.922 -22.031 -7.129 1 75.62 382 VAL B CA 1
ATOM 6878 C C . VAL B 1 382 ? 17.906 -22.469 -6.047 1 75.62 382 VAL B C 1
ATOM 6880 O O . VAL B 1 382 ? 17.656 -22.266 -4.855 1 75.62 382 VAL B O 1
ATOM 6883 N N . THR B 1 383 ? 19 -23.234 -6.199 1 71.56 383 THR B N 1
ATOM 6884 C CA . THR B 1 383 ? 19.922 -23.797 -5.215 1 71.56 383 THR B CA 1
ATOM 6885 C C . THR B 1 383 ? 21.25 -23.047 -5.223 1 71.56 383 THR B C 1
ATOM 6887 O O . THR B 1 383 ? 22.078 -23.25 -4.34 1 71.56 383 THR B O 1
ATOM 6890 N N . GLY B 1 384 ? 21.578 -22.25 -5.941 1 71.75 384 GLY B N 1
ATOM 6891 C CA . GLY B 1 384 ? 22.828 -21.516 -6.043 1 71.75 384 GLY B CA 1
ATOM 6892 C C . GLY B 1 384 ? 23.891 -22.25 -6.828 1 71.75 384 GLY B C 1
ATOM 6893 O O . GLY B 1 384 ? 24.844 -21.641 -7.312 1 71.75 384 GLY B O 1
ATOM 6894 N N . SER B 1 385 ? 23.766 -23.609 -6.922 1 80.75 385 SER B N 1
ATOM 6895 C CA . SER B 1 385 ? 24.797 -24.375 -7.598 1 80.75 385 SER B CA 1
ATOM 6896 C C . SER B 1 385 ? 24.281 -24.969 -8.906 1 80.75 385 SER B C 1
ATOM 6898 O O . SER B 1 385 ? 25.016 -25.656 -9.617 1 80.75 385 SER B O 1
ATOM 6900 N N . TYR B 1 386 ? 23.188 -24.688 -9.273 1 84.5 386 TYR B N 1
ATOM 6901 C CA . TYR B 1 386 ? 22.516 -25.312 -10.398 1 84.5 386 TYR B CA 1
ATOM 6902 C C . TYR B 1 386 ? 23.328 -25.156 -11.68 1 84.5 386 TYR B C 1
ATOM 6904 O O . TYR B 1 386 ? 23.625 -26.141 -12.352 1 84.5 386 TYR B O 1
ATOM 6912 N N . VAL B 1 387 ? 23.828 -24 -11.969 1 87.25 387 VAL B N 1
ATOM 6913 C CA . VAL B 1 387 ? 24.562 -23.719 -13.195 1 87.25 387 VAL B CA 1
ATOM 6914 C C . VAL B 1 387 ? 26 -24.25 -13.078 1 87.25 387 VAL B C 1
ATOM 6916 O O . VAL B 1 387 ? 26.547 -24.781 -14.039 1 87.25 387 VAL B O 1
ATOM 6919 N N . ARG B 1 388 ? 26.484 -24.141 -11.898 1 84.88 388 ARG B N 1
ATOM 6920 C CA . ARG B 1 388 ? 27.859 -24.562 -11.68 1 84.88 388 ARG B CA 1
ATOM 6921 C C . ARG B 1 388 ? 28.016 -26.078 -11.875 1 84.88 388 ARG B C 1
ATOM 6923 O O . ARG B 1 388 ? 29.031 -26.531 -12.406 1 84.88 388 ARG B O 1
ATOM 6930 N N . GLU B 1 389 ? 27.078 -26.828 -11.484 1 87.06 389 GLU B N 1
ATOM 6931 C CA . GLU B 1 389 ? 27.125 -28.281 -11.562 1 87.06 389 GLU B CA 1
ATOM 6932 C C . GLU B 1 389 ? 27.203 -28.75 -13.016 1 87.06 389 GLU B C 1
ATOM 6934 O O . GLU B 1 389 ? 27.938 -29.688 -13.336 1 87.06 389 GLU B O 1
ATOM 6939 N N . ARG B 1 390 ? 26.391 -28.078 -13.898 1 88.81 390 ARG B N 1
ATOM 6940 C CA . ARG B 1 390 ? 26.375 -28.359 -15.328 1 88.81 390 ARG B CA 1
ATOM 6941 C C . ARG B 1 390 ? 26.109 -27.094 -16.141 1 88.81 390 ARG B C 1
ATOM 6943 O O . ARG B 1 390 ? 24.953 -26.766 -16.406 1 88.81 390 ARG B O 1
ATOM 6950 N N . PRO B 1 391 ? 27.188 -26.484 -16.547 1 89.5 391 PRO B N 1
ATOM 6951 C CA . PRO B 1 391 ? 27.031 -25.188 -17.203 1 89.5 391 PRO B CA 1
ATOM 6952 C C . PRO B 1 391 ? 26.562 -25.328 -18.656 1 89.5 391 PRO B C 1
ATOM 6954 O O . PRO B 1 391 ? 27.328 -25.078 -19.578 1 89.5 391 PRO B O 1
ATOM 6957 N N . THR B 1 392 ? 25.328 -25.672 -18.797 1 91.5 392 THR B N 1
ATOM 6958 C CA . THR B 1 392 ? 24.719 -25.766 -20.125 1 91.5 392 THR B CA 1
ATOM 6959 C C . THR B 1 392 ? 23.953 -24.484 -20.469 1 91.5 392 THR B C 1
ATOM 6961 O O . THR B 1 392 ? 23.688 -23.656 -19.578 1 91.5 392 THR B O 1
ATOM 6964 N N . ALA B 1 393 ? 23.734 -24.312 -21.703 1 91.5 393 ALA B N 1
ATOM 6965 C CA . ALA B 1 393 ? 22.984 -23.141 -22.156 1 91.5 393 ALA B CA 1
ATOM 6966 C C . ALA B 1 393 ? 21.594 -23.109 -21.531 1 91.5 393 ALA B C 1
ATOM 6968 O O . ALA B 1 393 ? 21.062 -22.047 -21.219 1 91.5 393 ALA B O 1
ATOM 6969 N N . GLU B 1 394 ? 21 -24.281 -21.375 1 93.31 394 GLU B N 1
ATOM 6970 C CA . GLU B 1 394 ? 19.672 -24.391 -20.797 1 93.31 394 GLU B CA 1
ATOM 6971 C C . GLU B 1 394 ? 19.656 -23.859 -19.359 1 93.31 394 GLU B C 1
ATOM 6973 O O . GLU B 1 394 ? 18.781 -23.062 -19 1 93.31 394 GLU B O 1
ATOM 6978 N N . ARG B 1 395 ? 20.609 -24.234 -18.609 1 92.75 395 ARG B N 1
ATOM 6979 C CA . ARG B 1 395 ? 20.656 -23.828 -17.203 1 92.75 395 ARG B CA 1
ATOM 6980 C C . ARG B 1 395 ? 20.938 -22.344 -17.062 1 92.75 395 ARG B C 1
ATOM 6982 O O . ARG B 1 395 ? 20.375 -21.672 -16.203 1 92.75 395 ARG B O 1
ATOM 6989 N N . PHE B 1 396 ? 21.859 -21.859 -17.922 1 92.88 396 PHE B N 1
ATOM 6990 C CA . PHE B 1 396 ? 22.094 -20.422 -17.953 1 92.88 396 PHE B CA 1
ATOM 6991 C C . PHE B 1 396 ? 20.812 -19.672 -18.297 1 92.88 396 PHE B C 1
ATOM 6993 O O . PHE B 1 396 ? 20.469 -18.672 -17.656 1 92.88 396 PHE B O 1
ATOM 7000 N N . ALA B 1 397 ? 20.172 -20.141 -19.281 1 93.94 397 ALA B N 1
ATOM 7001 C CA . ALA B 1 397 ? 18.953 -19.5 -19.75 1 93.94 397 ALA B CA 1
ATOM 7002 C C . ALA B 1 397 ? 17.891 -19.484 -18.656 1 93.94 397 ALA B C 1
ATOM 7004 O O . ALA B 1 397 ? 17.297 -18.438 -18.375 1 93.94 397 ALA B O 1
ATOM 7005 N N . GLU B 1 398 ? 17.625 -20.594 -18.078 1 92.69 398 GLU B N 1
ATOM 7006 C CA . GLU B 1 398 ? 16.594 -20.719 -17.031 1 92.69 398 GLU B CA 1
ATOM 7007 C C . GLU B 1 398 ? 16.891 -19.781 -15.859 1 92.69 398 GLU B C 1
ATOM 7009 O O . GLU B 1 398 ? 16.016 -19.047 -15.414 1 92.69 398 GLU B O 1
ATOM 7014 N N . THR B 1 399 ? 18.109 -19.812 -15.391 1 92.25 399 THR B N 1
ATOM 7015 C CA . THR B 1 399 ? 18.484 -19 -14.242 1 92.25 399 THR B CA 1
ATOM 7016 C C . THR B 1 399 ? 18.391 -17.516 -14.578 1 92.25 399 THR B C 1
ATOM 7018 O O . THR B 1 399 ? 17.875 -16.719 -13.789 1 92.25 399 THR B O 1
ATOM 7021 N N . THR B 1 400 ? 18.906 -17.188 -15.75 1 93.12 400 THR B N 1
ATOM 7022 C CA . THR B 1 400 ? 18.875 -15.789 -16.156 1 93.12 400 THR B CA 1
ATOM 7023 C C . THR B 1 400 ? 17.438 -15.305 -16.328 1 93.12 400 THR B C 1
ATOM 7025 O O . THR B 1 400 ? 17.109 -14.18 -15.953 1 93.12 400 THR B O 1
ATOM 7028 N N . LEU B 1 401 ? 16.609 -16.109 -16.828 1 92.5 401 LEU B N 1
ATOM 7029 C CA . LEU B 1 401 ? 15.211 -15.742 -17.031 1 92.5 401 LEU B CA 1
ATOM 7030 C C . LEU B 1 401 ? 14.484 -15.609 -15.695 1 92.5 401 LEU B C 1
ATOM 7032 O O . LEU B 1 401 ? 13.594 -14.773 -15.547 1 92.5 401 LEU B O 1
ATOM 7036 N N . ILE B 1 402 ? 14.82 -16.438 -14.75 1 91.62 402 ILE B N 1
ATOM 7037 C CA . ILE B 1 402 ? 14.258 -16.297 -13.414 1 91.62 402 ILE B CA 1
ATOM 7038 C C . ILE B 1 402 ? 14.633 -14.945 -12.82 1 91.62 402 ILE B C 1
ATOM 7040 O O . ILE B 1 402 ? 13.797 -14.273 -12.211 1 91.62 402 ILE B O 1
ATOM 7044 N N . LEU B 1 403 ? 15.906 -14.57 -13.055 1 92.75 403 LEU B N 1
ATOM 7045 C CA . LEU B 1 403 ? 16.359 -13.266 -12.578 1 92.75 403 LEU B CA 1
ATOM 7046 C C . LEU B 1 403 ? 15.633 -12.141 -13.312 1 92.75 403 LEU B C 1
ATOM 7048 O O . LEU B 1 403 ? 15.305 -11.117 -12.711 1 92.75 403 LEU B O 1
ATOM 7052 N N . PHE B 1 404 ? 15.438 -12.391 -14.57 1 92.38 404 PHE B N 1
ATOM 7053 C CA . PHE B 1 404 ? 14.672 -11.414 -15.336 1 92.38 404 PHE B CA 1
ATOM 7054 C C . PHE B 1 404 ? 13.273 -11.25 -14.758 1 92.38 404 PHE B C 1
ATOM 7056 O O . PHE B 1 404 ? 12.789 -10.125 -14.602 1 92.38 404 PHE B O 1
ATOM 7063 N N . ASP B 1 405 ? 12.641 -12.312 -14.477 1 91 405 ASP B N 1
ATOM 7064 C CA . ASP B 1 405 ? 11.297 -12.273 -13.906 1 91 405 ASP B CA 1
ATOM 7065 C C . ASP B 1 405 ? 11.289 -11.516 -12.578 1 91 405 ASP B C 1
ATOM 7067 O O . ASP B 1 405 ? 10.367 -10.742 -12.305 1 91 405 ASP B O 1
ATOM 7071 N N . LEU B 1 406 ? 12.273 -11.758 -11.789 1 92.5 406 LEU B N 1
ATOM 7072 C CA . LEU B 1 406 ? 12.398 -11.07 -10.508 1 92.5 406 LEU B CA 1
ATOM 7073 C C . LEU B 1 406 ? 12.453 -9.562 -10.711 1 92.5 406 LEU B C 1
ATOM 7075 O O . LEU B 1 406 ? 11.68 -8.812 -10.109 1 92.5 406 LEU B O 1
ATOM 7079 N N . VAL B 1 407 ? 13.352 -9.172 -11.547 1 93.12 407 VAL B N 1
ATOM 7080 C CA . VAL B 1 407 ? 13.57 -7.75 -11.781 1 93.12 407 VAL B CA 1
ATOM 7081 C C . VAL B 1 407 ? 12.32 -7.121 -12.383 1 93.12 407 VAL B C 1
ATOM 7083 O O . VAL B 1 407 ? 11.914 -6.023 -11.992 1 93.12 407 VAL B O 1
ATOM 7086 N N . SER B 1 408 ? 11.68 -7.82 -13.25 1 91.38 408 SER B N 1
ATOM 7087 C CA . SER B 1 408 ? 10.461 -7.316 -13.883 1 91.38 408 SER B CA 1
ATOM 7088 C C . SER B 1 408 ? 9.328 -7.16 -12.875 1 91.38 408 SER B C 1
ATOM 7090 O O . SER B 1 408 ? 8.555 -6.203 -12.945 1 91.38 408 SER B O 1
ATOM 7092 N N . ARG B 1 409 ? 9.234 -8.086 -12.016 1 91.38 409 ARG B N 1
ATOM 7093 C CA . ARG B 1 409 ? 8.203 -8.008 -10.984 1 91.38 409 ARG B CA 1
ATOM 7094 C C . ARG B 1 409 ? 8.422 -6.801 -10.078 1 91.38 409 ARG B C 1
ATOM 7096 O O . ARG B 1 409 ? 7.461 -6.121 -9.703 1 91.38 409 ARG B O 1
ATOM 7103 N N . ILE B 1 410 ? 9.633 -6.566 -9.758 1 93.38 410 ILE B N 1
ATOM 7104 C CA . ILE B 1 410 ? 9.953 -5.43 -8.906 1 93.38 410 ILE B CA 1
ATOM 7105 C C . ILE B 1 410 ? 9.633 -4.129 -9.633 1 93.38 410 ILE B C 1
ATOM 7107 O O . ILE B 1 410 ? 9.117 -3.184 -9.031 1 93.38 410 ILE B O 1
ATOM 7111 N N . LYS B 1 411 ? 9.836 -4.133 -10.922 1 89.44 411 LYS B N 1
ATOM 7112 C CA . LYS B 1 411 ? 9.57 -2.949 -11.734 1 89.44 411 LYS B CA 1
ATOM 7113 C C . LYS B 1 411 ? 8.07 -2.723 -11.906 1 89.44 411 LYS B C 1
ATOM 7115 O O . LYS B 1 411 ? 7.641 -1.623 -12.258 1 89.44 411 LYS B O 1
ATOM 7120 N N . GLY B 1 412 ? 7.277 -3.775 -11.578 1 83.19 412 GLY B N 1
ATOM 7121 C CA . GLY B 1 412 ? 5.828 -3.643 -11.641 1 83.19 412 GLY B CA 1
ATOM 7122 C C . GLY B 1 412 ? 5.273 -3.818 -13.039 1 83.19 412 GLY B C 1
ATOM 7123 O O . GLY B 1 412 ? 4.215 -3.275 -13.367 1 83.19 412 GLY B O 1
ATOM 7124 N N . GLU B 1 413 ? 5.879 -4.484 -13.766 1 76.44 413 GLU B N 1
ATOM 7125 C CA . GLU B 1 413 ? 5.379 -4.738 -15.117 1 76.44 413 GLU B CA 1
ATOM 7126 C C . GLU B 1 413 ? 4.258 -5.773 -15.102 1 76.44 413 GLU B C 1
ATOM 7128 O O . GLU B 1 413 ? 4.426 -6.875 -14.57 1 76.44 413 GLU B O 1
ATOM 7133 N N . LYS B 1 414 ? 2.881 -5.395 -15.305 1 68.62 414 LYS B N 1
ATOM 7134 C CA . LYS B 1 414 ? 1.703 -6.254 -15.242 1 68.62 414 LYS B CA 1
ATOM 7135 C C . LYS B 1 414 ? 1.818 -7.41 -16.234 1 68.62 414 LYS B C 1
ATOM 7137 O O . LYS B 1 414 ? 1.452 -8.547 -15.914 1 68.62 414 LYS B O 1
ATOM 7142 N N . ASN B 1 415 ? 2.629 -7.758 -17.031 1 68.88 415 ASN B N 1
ATOM 7143 C CA . ASN B 1 415 ? 2.846 -8.828 -18.016 1 68.88 415 ASN B CA 1
ATOM 7144 C C . ASN B 1 415 ? 4.164 -8.648 -18.75 1 68.88 415 ASN B C 1
ATOM 7146 O O . ASN B 1 415 ? 4.172 -8.312 -19.938 1 68.88 415 ASN B O 1
ATOM 7150 N N . PRO B 1 416 ? 5.082 -9.023 -18 1 74.88 416 PRO B N 1
ATOM 7151 C CA . PRO B 1 416 ? 6.363 -8.789 -18.672 1 74.88 416 PRO B CA 1
ATOM 7152 C C . PRO B 1 416 ? 6.57 -9.703 -19.875 1 74.88 416 PRO B C 1
ATOM 7154 O O . PRO B 1 416 ? 6.141 -10.859 -19.859 1 74.88 416 PRO B O 1
ATOM 7157 N N . ARG B 1 417 ? 7.066 -9.031 -20.875 1 80.5 417 ARG B N 1
ATOM 7158 C CA . ARG B 1 417 ? 7.445 -9.789 -22.062 1 80.5 417 ARG B CA 1
ATOM 7159 C C . ARG B 1 417 ? 8.734 -10.57 -21.828 1 80.5 417 ARG B C 1
ATOM 7161 O O . ARG B 1 417 ? 9.828 -10.023 -21.953 1 80.5 417 ARG B O 1
ATOM 7168 N N . ARG B 1 418 ? 8.539 -11.766 -21.5 1 85.5 418 ARG B N 1
ATOM 7169 C CA . ARG B 1 418 ? 9.703 -12.617 -21.281 1 85.5 418 ARG B CA 1
ATOM 7170 C C . ARG B 1 418 ? 10.516 -12.781 -22.562 1 85.5 418 ARG B C 1
ATOM 7172 O O . ARG B 1 418 ? 9.969 -13.148 -23.609 1 85.5 418 ARG B O 1
ATOM 7179 N N . PRO B 1 419 ? 11.758 -12.484 -22.5 1 89.12 419 PRO B N 1
ATOM 7180 C CA . PRO B 1 419 ? 12.57 -12.555 -23.719 1 89.12 419 PRO B CA 1
ATOM 7181 C C . PRO B 1 419 ? 12.672 -13.969 -24.281 1 89.12 419 PRO B C 1
ATOM 7183 O O . PRO B 1 419 ? 12.805 -14.93 -23.531 1 89.12 419 PRO B O 1
ATOM 7186 N N . ARG B 1 420 ? 12.531 -14.023 -25.594 1 90.56 420 ARG B N 1
ATOM 7187 C CA . ARG B 1 420 ? 12.797 -15.281 -26.281 1 90.56 420 ARG B CA 1
ATOM 7188 C C . ARG B 1 420 ? 14.273 -15.414 -26.641 1 90.56 420 ARG B C 1
ATOM 7190 O O . ARG B 1 420 ? 14.797 -14.625 -27.438 1 90.56 420 ARG B O 1
ATOM 7197 N N . LEU B 1 421 ? 14.914 -16.359 -26.109 1 92.75 421 LEU B N 1
ATOM 7198 C CA . LEU B 1 421 ? 16.359 -16.5 -26.297 1 92.75 421 LEU B CA 1
ATOM 7199 C C . LEU B 1 421 ? 16.672 -17.297 -27.562 1 92.75 421 LEU B C 1
ATOM 7201 O O . LEU B 1 421 ? 17.75 -17.156 -28.141 1 92.75 421 LEU B O 1
ATOM 7205 N N . GLY B 1 422 ? 15.773 -18.062 -28 1 92.75 422 GLY B N 1
ATOM 7206 C CA . GLY B 1 422 ? 15.945 -18.906 -29.172 1 92.75 422 GLY B CA 1
ATOM 7207 C C . GLY B 1 422 ? 14.812 -19.891 -29.359 1 92.75 422 GLY B C 1
ATOM 7208 O O . GLY B 1 422 ? 13.867 -19.938 -28.562 1 92.75 422 GLY B O 1
ATOM 7209 N N . TRP B 1 423 ? 14.977 -20.625 -30.438 1 94.75 423 TRP B N 1
ATOM 7210 C CA . TRP B 1 423 ? 14.016 -21.688 -30.688 1 94.75 423 TRP B CA 1
ATOM 7211 C C . TRP B 1 423 ? 14.234 -22.859 -29.734 1 94.75 423 TRP B C 1
ATOM 7213 O O . TRP B 1 423 ? 15.375 -23.281 -29.516 1 94.75 423 TRP B O 1
ATOM 7223 N N . ARG B 1 424 ? 13.133 -23.344 -29.219 1 95.88 424 ARG B N 1
ATOM 7224 C CA . ARG B 1 424 ? 13.227 -24.391 -28.219 1 95.88 424 ARG B CA 1
ATOM 7225 C C . ARG B 1 424 ? 12.672 -25.703 -28.766 1 95.88 424 ARG B C 1
ATOM 7227 O O . ARG B 1 424 ? 11.898 -25.719 -29.719 1 95.88 424 ARG B O 1
ATOM 7234 N N . GLN B 1 425 ? 13.164 -26.734 -28.188 1 96.5 425 GLN B N 1
ATOM 7235 C CA . GLN B 1 425 ? 12.641 -28.078 -28.406 1 96.5 425 GLN B CA 1
ATOM 7236 C C . GLN B 1 425 ? 12.109 -28.672 -27.109 1 96.5 425 GLN B C 1
ATOM 7238 O O . GLN B 1 425 ? 12.758 -28.594 -26.062 1 96.5 425 GLN B O 1
ATOM 7243 N N . ALA B 1 426 ? 10.891 -29.203 -27.203 1 96.44 426 ALA B N 1
ATOM 7244 C CA . ALA B 1 426 ? 10.273 -29.797 -26.031 1 96.44 426 ALA B CA 1
ATOM 7245 C C . ALA B 1 426 ? 10.344 -31.328 -26.078 1 96.44 426 ALA B C 1
ATOM 7247 O O . ALA B 1 426 ? 10.156 -31.922 -27.141 1 96.44 426 ALA B O 1
ATOM 7248 N N . ARG B 1 427 ? 10.727 -31.859 -24.969 1 96.88 427 ARG B N 1
ATOM 7249 C CA . ARG B 1 427 ? 10.711 -33.312 -24.797 1 96.88 427 ARG B CA 1
ATOM 7250 C C . ARG B 1 427 ? 9.695 -33.719 -23.734 1 96.88 427 ARG B C 1
ATOM 7252 O O . ARG B 1 427 ? 9.797 -33.281 -22.578 1 96.88 427 ARG B O 1
ATOM 7259 N N . ILE B 1 428 ? 8.742 -34.531 -24.172 1 97.69 428 ILE B N 1
ATOM 7260 C CA . ILE B 1 428 ? 7.727 -35.031 -23.25 1 97.69 428 ILE B CA 1
ATOM 7261 C C . ILE B 1 428 ? 7.961 -36.5 -22.984 1 97.69 428 ILE B C 1
ATOM 7263 O O . ILE B 1 428 ? 8.055 -37.312 -23.922 1 97.69 428 ILE B O 1
ATOM 7267 N N . SER B 1 429 ? 8.109 -36.812 -21.719 1 97.88 429 SER B N 1
ATOM 7268 C CA . SER B 1 429 ? 8.336 -38.219 -21.328 1 97.88 429 SER B CA 1
ATOM 7269 C C . SER B 1 429 ? 7.16 -38.75 -20.531 1 97.88 429 SER B C 1
ATOM 7271 O O . SER B 1 429 ? 6.719 -38.125 -19.562 1 97.88 429 SER B O 1
ATOM 7273 N N . VAL B 1 430 ? 6.688 -39.906 -20.969 1 98 430 VAL B N 1
ATOM 7274 C CA . VAL B 1 430 ? 5.578 -40.531 -20.281 1 98 430 VAL B CA 1
ATOM 7275 C C . VAL B 1 430 ? 6.117 -41.562 -19.297 1 98 430 VAL B C 1
ATOM 7277 O O . VAL B 1 430 ? 6.809 -42.531 -19.688 1 98 430 VAL B O 1
ATOM 7280 N N . GLY B 1 431 ? 5.836 -41.375 -18.047 1 97.81 431 GLY B N 1
ATOM 7281 C CA . GLY B 1 431 ? 6.297 -42.281 -17.031 1 97.81 431 GLY B CA 1
ATOM 7282 C C . GLY B 1 431 ? 5.395 -43.5 -16.875 1 97.81 431 GLY B C 1
ATOM 7283 O O . GLY B 1 431 ? 4.336 -43.562 -17.5 1 97.81 431 GLY B O 1
ATOM 7284 N N . GLU B 1 432 ? 5.895 -44.406 -16.031 1 97.25 432 GLU B N 1
ATOM 7285 C CA . GLU B 1 432 ? 5.098 -45.594 -15.719 1 97.25 432 GLU B CA 1
ATOM 7286 C C . GLU B 1 432 ? 3.895 -45.25 -14.852 1 97.25 432 GLU B C 1
ATOM 7288 O O . GLU B 1 432 ? 4.035 -44.562 -13.828 1 97.25 432 GLU B O 1
ATOM 7293 N N . PRO B 1 433 ? 2.686 -45.688 -15.328 1 98 433 PRO B N 1
ATOM 7294 C CA . PRO B 1 433 ? 1.497 -45.406 -14.523 1 98 433 PRO B CA 1
ATOM 7295 C C . PRO B 1 433 ? 1.581 -45.969 -13.117 1 98 433 PRO B C 1
ATOM 7297 O O . PRO B 1 433 ? 2.104 -47.062 -12.922 1 98 433 PRO B O 1
ATOM 7300 N N . ILE B 1 434 ? 1.116 -45.219 -12.172 1 98.19 434 ILE B N 1
ATOM 7301 C CA . ILE B 1 434 ? 1.049 -45.625 -10.781 1 98.19 434 ILE B CA 1
ATOM 7302 C C . ILE B 1 434 ? -0.391 -46 -10.422 1 98.19 434 ILE B C 1
ATOM 7304 O O . ILE B 1 434 ? -1.295 -45.156 -10.547 1 98.19 434 ILE B O 1
ATOM 7308 N N . SER B 1 435 ? -0.612 -47.188 -9.953 1 98.19 435 SER B N 1
ATOM 7309 C CA . SER B 1 435 ? -1.961 -47.625 -9.609 1 98.19 435 SER B CA 1
ATOM 7310 C C . SER B 1 435 ? -2.369 -47.125 -8.227 1 98.19 435 SER B C 1
ATOM 7312 O O . SER B 1 435 ? -1.737 -47.469 -7.23 1 98.19 435 SER B O 1
ATOM 7314 N N . VAL B 1 436 ? -3.373 -46.344 -8.172 1 98.12 436 VAL B N 1
ATOM 7315 C CA . VAL B 1 436 ? -3.918 -45.906 -6.898 1 98.12 436 VAL B CA 1
ATOM 7316 C C . VAL B 1 436 ? -4.809 -46.969 -6.293 1 98.12 436 VAL B C 1
ATOM 7318 O O . VAL B 1 436 ? -4.863 -47.125 -5.074 1 98.12 436 VAL B O 1
ATOM 7321 N N . THR B 1 437 ? -5.469 -47.688 -7.176 1 97.44 437 THR B N 1
ATOM 7322 C CA . THR B 1 437 ? -6.371 -48.781 -6.766 1 97.44 437 THR B CA 1
ATOM 7323 C C . THR B 1 437 ? -5.641 -49.781 -5.895 1 97.44 437 THR B C 1
ATOM 7325 O O . THR B 1 437 ? -6.172 -50.219 -4.875 1 97.44 437 THR B O 1
ATOM 7328 N N . GLU B 1 438 ? -4.418 -50.062 -6.238 1 95.44 438 GLU B N 1
ATOM 7329 C CA . GLU B 1 438 ? -3.635 -51.062 -5.5 1 95.44 438 GLU B CA 1
ATOM 7330 C C . GLU B 1 438 ? -3.25 -50.531 -4.121 1 95.44 438 GLU B C 1
ATOM 7332 O O . GLU B 1 438 ? -2.943 -51.312 -3.219 1 95.44 438 GLU B O 1
ATOM 7337 N N . ARG B 1 439 ? -3.287 -49.312 -3.979 1 95.19 439 ARG B N 1
ATOM 7338 C CA . ARG B 1 439 ? -2.846 -48.719 -2.729 1 95.19 439 ARG B CA 1
ATOM 7339 C C . ARG B 1 439 ? -4.035 -48.375 -1.833 1 95.19 439 ARG B C 1
ATOM 7341 O O . ARG B 1 439 ? -3.855 -47.938 -0.699 1 95.19 439 ARG B O 1
ATOM 7348 N N . TRP B 1 440 ? -5.18 -48.594 -2.316 1 94.88 440 TRP B N 1
ATOM 7349 C CA . TRP B 1 440 ? -6.406 -48.188 -1.646 1 94.88 440 TRP B CA 1
ATOM 7350 C C . TRP B 1 440 ? -6.637 -49 -0.375 1 94.88 440 TRP B C 1
ATOM 7352 O O . TRP B 1 440 ? -7.215 -48.5 0.593 1 94.88 440 TRP B O 1
ATOM 7362 N N . SER B 1 441 ? -6.148 -50.219 -0.339 1 91.62 441 SER B N 1
ATOM 7363 C CA . SER B 1 441 ? -6.379 -51.094 0.799 1 91.62 441 SER B CA 1
ATOM 7364 C C . SER B 1 441 ? -5.82 -50.5 2.086 1 91.62 441 SER B C 1
ATOM 7366 O O . SER B 1 441 ? -6.414 -50.656 3.156 1 91.62 441 SER B O 1
ATOM 7368 N N . VAL B 1 442 ? -4.781 -49.781 1.957 1 91.25 442 VAL B N 1
ATOM 7369 C CA . VAL B 1 442 ? -4.176 -49.125 3.113 1 91.25 442 VAL B CA 1
ATOM 7370 C C . VAL B 1 442 ? -4.91 -47.812 3.42 1 91.25 442 VAL B C 1
ATOM 7372 O O . VAL B 1 442 ? -5.152 -47.5 4.586 1 91.25 442 VAL B O 1
ATOM 7375 N N . TYR B 1 443 ? -5.297 -47.156 2.471 1 92.19 443 TYR B N 1
ATOM 7376 C CA . TYR B 1 443 ? -5.926 -45.844 2.564 1 92.19 443 TYR B CA 1
ATOM 7377 C C . TYR B 1 443 ? -7.242 -45.906 3.324 1 92.19 443 TYR B C 1
ATOM 7379 O O . TYR B 1 443 ? -7.551 -45.031 4.133 1 92.19 443 TYR B O 1
ATOM 7387 N N . HIS B 1 444 ? -8.016 -46.969 3.18 1 89.94 444 HIS B N 1
ATOM 7388 C CA . HIS B 1 444 ? -9.383 -47.031 3.686 1 89.94 444 HIS B CA 1
ATOM 7389 C C . HIS B 1 444 ? -9.414 -47.562 5.113 1 89.94 444 HIS B C 1
ATOM 7391 O O . HIS B 1 444 ? -10.469 -47.562 5.754 1 89.94 444 HIS B O 1
ATOM 7397 N N . THR B 1 445 ? -8.312 -47.812 5.711 1 90.25 445 THR B N 1
ATOM 7398 C CA . THR B 1 445 ? -8.281 -48.5 7.008 1 90.25 445 THR B CA 1
ATOM 7399 C C . THR B 1 445 ? -8.57 -47.5 8.133 1 90.25 445 THR B C 1
ATOM 7401 O O . THR B 1 445 ? -9.297 -47.812 9.078 1 90.25 445 THR B O 1
ATOM 7404 N N . SER B 1 446 ? -7.875 -46.281 8.117 1 92 446 SER B N 1
ATOM 7405 C CA . SER B 1 446 ? -8.055 -45.25 9.133 1 92 446 SER B CA 1
ATOM 7406 C C . SER B 1 446 ? -7.719 -43.875 8.586 1 92 446 SER B C 1
ATOM 7408 O O . SER B 1 446 ? -7.168 -43.75 7.492 1 92 446 SER B O 1
ATOM 7410 N N . ARG B 1 447 ? -8.094 -42.938 9.398 1 89.56 447 ARG B N 1
ATOM 7411 C CA . ARG B 1 447 ? -7.797 -41.562 9.008 1 89.56 447 ARG B CA 1
ATOM 7412 C C . ARG B 1 447 ? -6.289 -41.312 8.938 1 89.56 447 ARG B C 1
ATOM 7414 O O . ARG B 1 447 ? -5.801 -40.625 8.039 1 89.56 447 ARG B O 1
ATOM 7421 N N . SER B 1 448 ? -5.656 -41.875 9.883 1 93.31 448 SER B N 1
ATOM 7422 C CA . SER B 1 448 ? -4.203 -41.719 9.914 1 93.31 448 SER B CA 1
ATOM 7423 C C . SER B 1 448 ? -3.553 -42.469 8.758 1 93.31 448 SER B C 1
ATOM 7425 O O . SER B 1 448 ? -2.607 -41.969 8.141 1 93.31 448 SER B O 1
ATOM 7427 N N . ALA B 1 449 ? -4.07 -43.594 8.461 1 92.94 449 ALA B N 1
ATOM 7428 C CA . ALA B 1 449 ? -3.562 -44.375 7.34 1 92.94 449 ALA B CA 1
ATOM 7429 C C . ALA B 1 449 ? -3.811 -43.656 6.012 1 92.94 449 ALA B C 1
ATOM 7431 O O . ALA B 1 449 ? -2.98 -43.719 5.102 1 92.94 449 ALA B O 1
ATOM 7432 N N . ALA B 1 450 ? -4.891 -43.062 5.973 1 94.75 450 ALA B N 1
ATOM 7433 C CA . ALA B 1 450 ? -5.223 -42.281 4.766 1 94.75 450 ALA B CA 1
ATOM 7434 C C . ALA B 1 450 ? -4.215 -41.156 4.531 1 94.75 450 ALA B C 1
ATOM 7436 O O . ALA B 1 450 ? -3.721 -41 3.418 1 94.75 450 ALA B O 1
ATOM 7437 N N . ARG B 1 451 ? -3.9 -40.469 5.59 1 92.81 451 ARG B N 1
ATOM 7438 C CA . ARG B 1 451 ? -2.93 -39.375 5.492 1 92.81 451 ARG B CA 1
ATOM 7439 C C . ARG B 1 451 ? -1.563 -39.906 5.066 1 92.81 451 ARG B C 1
ATOM 7441 O O . ARG B 1 451 ? -0.896 -39.312 4.223 1 92.81 451 ARG B O 1
ATOM 7448 N N . GLN B 1 452 ? -1.242 -40.969 5.555 1 94.88 452 GLN B N 1
ATOM 7449 C CA . GLN B 1 452 ? 0.051 -41.562 5.242 1 94.88 452 GLN B CA 1
ATOM 7450 C C . GLN B 1 452 ? 0.087 -42.094 3.807 1 94.88 452 GLN B C 1
ATOM 7452 O O . GLN B 1 452 ? 1.103 -41.969 3.119 1 94.88 452 GLN B O 1
ATOM 7457 N N . ALA B 1 453 ? -0.956 -42.688 3.387 1 96.19 453 ALA B N 1
ATOM 7458 C CA . ALA B 1 453 ? -1.04 -43.219 2.021 1 96.19 453 ALA B CA 1
ATOM 7459 C C . ALA B 1 453 ? -0.919 -42.062 1.004 1 96.19 453 ALA B C 1
ATOM 7461 O O . ALA B 1 453 ? -0.241 -42.219 -0.016 1 96.19 453 ALA B O 1
ATOM 7462 N N . VAL B 1 454 ? -1.563 -41.031 1.323 1 96.56 454 VAL B N 1
ATOM 7463 C CA . VAL B 1 454 ? -1.502 -39.875 0.441 1 96.56 454 VAL B CA 1
ATOM 7464 C C . VAL B 1 454 ? -0.073 -39.344 0.39 1 96.56 454 VAL B C 1
ATOM 7466 O O . VAL B 1 454 ? 0.444 -39.031 -0.688 1 96.56 454 VAL B O 1
ATOM 7469 N N . GLN B 1 455 ? 0.573 -39.281 1.472 1 95.44 455 GLN B N 1
ATOM 7470 C CA . GLN B 1 455 ? 1.948 -38.812 1.538 1 95.44 455 GLN B CA 1
ATOM 7471 C C . GLN B 1 455 ? 2.896 -39.75 0.791 1 95.44 455 GLN B C 1
ATOM 7473 O O . GLN B 1 455 ? 3.789 -39.281 0.074 1 95.44 455 GLN B O 1
ATOM 7478 N N . ARG B 1 456 ? 2.664 -40.938 0.988 1 96.56 456 ARG B N 1
ATOM 7479 C CA . ARG B 1 456 ? 3.506 -41.906 0.319 1 96.56 456 ARG B CA 1
ATOM 7480 C C . ARG B 1 456 ? 3.33 -41.844 -1.194 1 96.56 456 ARG B C 1
ATOM 7482 O O . ARG B 1 456 ? 4.309 -41.875 -1.941 1 96.56 456 ARG B O 1
ATOM 7489 N N . LEU B 1 457 ? 2.135 -41.812 -1.596 1 97.56 457 LEU B N 1
ATOM 7490 C CA . LEU B 1 457 ? 1.867 -41.719 -3.027 1 97.56 457 LEU B CA 1
ATOM 7491 C C . LEU B 1 457 ? 2.449 -40.438 -3.611 1 97.56 457 LEU B C 1
ATOM 7493 O O . LEU B 1 457 ? 2.982 -40.438 -4.723 1 97.56 457 LEU B O 1
ATOM 7497 N N . THR B 1 458 ? 2.346 -39.375 -2.893 1 97.19 458 THR B N 1
ATOM 7498 C CA . THR B 1 458 ? 2.938 -38.094 -3.326 1 97.19 458 THR B CA 1
ATOM 7499 C C . THR B 1 458 ? 4.449 -38.25 -3.469 1 97.19 458 THR B C 1
ATOM 7501 O O . THR B 1 458 ? 5.035 -37.75 -4.434 1 97.19 458 THR B O 1
ATOM 7504 N N . GLY B 1 459 ? 4.996 -38.875 -2.531 1 97.19 459 GLY B N 1
ATOM 7505 C CA . GLY B 1 459 ? 6.426 -39.125 -2.602 1 97.19 459 GLY B CA 1
ATOM 7506 C C . GLY B 1 459 ? 6.816 -40 -3.789 1 97.19 459 GLY B C 1
ATOM 7507 O O . GLY B 1 459 ? 7.809 -39.719 -4.465 1 97.19 459 GLY B O 1
ATOM 7508 N N . ASP B 1 460 ? 6.07 -41.031 -4.031 1 97.81 460 ASP B N 1
ATOM 7509 C CA . ASP B 1 460 ? 6.324 -41.875 -5.176 1 97.81 460 ASP B CA 1
ATOM 7510 C C . ASP B 1 460 ? 6.207 -41.125 -6.488 1 97.81 460 ASP B C 1
ATOM 7512 O O . ASP B 1 460 ? 7 -41.312 -7.41 1 97.81 460 ASP B O 1
ATOM 7516 N N . LEU B 1 461 ? 5.211 -40.312 -6.539 1 97.88 461 LEU B N 1
ATOM 7517 C CA . LEU B 1 461 ? 5.027 -39.5 -7.723 1 97.88 461 LEU B CA 1
ATOM 7518 C C . LEU B 1 461 ? 6.211 -38.531 -7.914 1 97.88 461 LEU B C 1
ATOM 7520 O O . LEU B 1 461 ? 6.676 -38.344 -9.039 1 97.88 461 LEU B O 1
ATOM 7524 N N . GLN B 1 462 ? 6.676 -37.969 -6.82 1 97.12 462 GLN B N 1
ATOM 7525 C CA . GLN B 1 462 ? 7.855 -37.125 -6.852 1 97.12 462 GLN B CA 1
ATOM 7526 C C . GLN B 1 462 ? 9.047 -37.844 -7.461 1 97.12 462 GLN B C 1
ATOM 7528 O O . GLN B 1 462 ? 9.711 -37.344 -8.359 1 97.12 462 GLN B O 1
ATOM 7533 N N . GLN B 1 463 ? 9.25 -39 -7.016 1 97.25 463 GLN B N 1
ATOM 7534 C CA . GLN B 1 463 ? 10.359 -39.812 -7.504 1 97.25 463 GLN B CA 1
ATOM 7535 C C . GLN B 1 463 ? 10.18 -40.156 -8.977 1 97.25 463 GLN B C 1
ATOM 7537 O O . GLN B 1 463 ? 11.141 -40.125 -9.75 1 97.25 463 GLN B O 1
ATOM 7542 N N . ALA B 1 464 ? 9.016 -40.5 -9.32 1 97.88 464 ALA B N 1
ATOM 7543 C CA . ALA B 1 464 ? 8.719 -40.875 -10.711 1 97.88 464 ALA B CA 1
ATOM 7544 C C . ALA B 1 464 ? 9.016 -39.688 -11.648 1 97.88 464 ALA B C 1
ATOM 7546 O O . ALA B 1 464 ? 9.602 -39.875 -12.711 1 97.88 464 ALA B O 1
ATOM 7547 N N . LEU B 1 465 ? 8.617 -38.531 -11.266 1 97.06 465 LEU B N 1
ATOM 7548 C CA . LEU B 1 465 ? 8.844 -37.344 -12.086 1 97.06 465 LEU B CA 1
ATOM 7549 C C . LEU B 1 465 ? 10.336 -37 -12.156 1 97.06 465 LEU B C 1
ATOM 7551 O O . LEU B 1 465 ? 10.836 -36.594 -13.211 1 97.06 465 LEU B O 1
ATOM 7555 N N . GLU B 1 466 ? 11.047 -37.156 -11.078 1 96.06 466 GLU B N 1
ATOM 7556 C CA . GLU B 1 466 ? 12.484 -36.938 -11.055 1 96.06 466 GLU B CA 1
ATOM 7557 C C . GLU B 1 466 ? 13.227 -37.906 -11.969 1 96.06 466 GLU B C 1
ATOM 7559 O O . GLU B 1 466 ? 14.195 -37.531 -12.625 1 96.06 466 GLU B O 1
ATOM 7564 N N . LYS B 1 467 ? 12.727 -39.062 -12.055 1 95.88 467 LYS B N 1
ATOM 7565 C CA . LYS B 1 467 ? 13.352 -40.094 -12.883 1 95.88 467 LYS B CA 1
ATOM 7566 C C . LYS B 1 467 ? 13.148 -39.812 -14.367 1 95.88 467 LYS B C 1
ATOM 7568 O O . LYS B 1 467 ? 13.867 -40.344 -15.211 1 95.88 467 LYS B O 1
ATOM 7573 N N . LEU B 1 468 ? 12.203 -39 -14.68 1 95.19 468 LEU B N 1
ATOM 7574 C CA . LEU B 1 468 ? 11.898 -38.719 -16.078 1 95.19 468 LEU B CA 1
ATOM 7575 C C . LEU B 1 468 ? 12.828 -37.625 -16.609 1 95.19 468 LEU B C 1
ATOM 7577 O O . LEU B 1 468 ? 12.789 -37.281 -17.797 1 95.19 468 LEU B O 1
ATOM 7581 N N . ILE B 1 469 ? 13.594 -37.094 -15.734 1 90.69 469 ILE B N 1
ATOM 7582 C CA . ILE B 1 469 ? 14.562 -36.062 -16.156 1 90.69 469 ILE B CA 1
ATOM 7583 C C . ILE B 1 469 ? 15.773 -36.75 -16.781 1 90.69 469 ILE B C 1
ATOM 7585 O O . ILE B 1 469 ? 16.328 -37.688 -16.219 1 90.69 469 ILE B O 1
ATOM 7589 N N . ASP B 1 470 ? 16.156 -36.344 -17.953 1 80.12 470 ASP B N 1
ATOM 7590 C CA . ASP B 1 470 ? 17.297 -36.906 -18.688 1 80.12 470 ASP B CA 1
ATOM 7591 C C . ASP B 1 470 ? 18.625 -36.469 -18.062 1 80.12 470 ASP B C 1
ATOM 7593 O O . ASP B 1 470 ? 18.766 -35.312 -17.672 1 80.12 470 ASP B O 1
#

pLDDT: mean 89.73, std 9.08, range [56.75, 98.62]

Organism: Gloeobacter violaceus (strain ATCC 29082 / PCC 7421) (NCBI:txid251221)